Protein AF-0000000067513552 (afdb_homodimer)

Structure (mmCIF, N/CA/C/O backbone):
data_AF-0000000067513552-model_v1
#
loop_
_entity.id
_entity.type
_entity.pdbx_description
1 polymer 'Pyruvate kinase'
#
loop_
_atom_site.group_PDB
_atom_site.id
_atom_site.type_symbol
_atom_site.label_atom_id
_atom_site.label_alt_id
_atom_site.label_comp_id
_atom_site.label_asym_id
_atom_site.label_entity_id
_atom_site.label_seq_id
_atom_site.pdbx_PDB_ins_code
_atom_site.Cartn_x
_atom_site.Cartn_y
_atom_site.Cartn_z
_atom_site.occupancy
_atom_site.B_iso_or_equiv
_atom_site.auth_seq_id
_atom_site.auth_comp_id
_atom_site.auth_asym_id
_atom_site.auth_atom_id
_atom_site.pdbx_PDB_model_num
ATOM 1 N N . MET A 1 1 ? 25.859 15.359 -2.607 1 41.81 1 MET A N 1
ATOM 2 C CA . MET A 1 1 ? 24.797 15.914 -1.785 1 41.81 1 MET A CA 1
ATOM 3 C C . MET A 1 1 ? 23.922 14.805 -1.198 1 41.81 1 MET A C 1
ATOM 5 O O . MET A 1 1 ? 23.672 13.789 -1.857 1 41.81 1 MET A O 1
ATOM 9 N N . PRO A 1 2 ? 23.938 14.781 0.094 1 50.97 2 PRO A N 1
ATOM 10 C CA . PRO A 1 2 ? 23.062 13.719 0.609 1 50.97 2 PRO A CA 1
ATOM 11 C C . PRO A 1 2 ? 21.734 13.625 -0.146 1 50.97 2 PRO A C 1
ATOM 13 O O . PRO A 1 2 ? 21.25 14.625 -0.676 1 50.97 2 PRO A O 1
ATOM 16 N N . PRO A 1 3 ? 21.391 12.477 -0.476 1 59.34 3 PRO A N 1
ATOM 17 C CA . PRO A 1 3 ? 20.141 12.328 -1.223 1 59.34 3 PRO A CA 1
ATOM 18 C C . PRO A 1 3 ? 18.984 13.117 -0.611 1 59.34 3 PRO A C 1
ATOM 20 O O . PRO A 1 3 ? 18.781 13.078 0.604 1 59.34 3 PRO A O 1
ATOM 23 N N . PHE A 1 4 ? 18.578 14.141 -1.382 1 80.75 4 PHE A N 1
ATOM 24 C CA . PHE A 1 4 ? 17.516 15.055 -0.963 1 80.75 4 PHE A CA 1
ATOM 25 C C . PHE A 1 4 ? 16.172 14.336 -0.87 1 80.75 4 PHE A C 1
ATOM 27 O O . PHE A 1 4 ? 15.789 13.617 -1.791 1 80.75 4 PHE A O 1
ATOM 34 N N . LYS A 1 5 ? 15.664 14.32 0.3 1 90.25 5 LYS A N 1
ATOM 35 C CA . LYS A 1 5 ? 14.344 13.758 0.576 1 90.25 5 LYS A CA 1
ATOM 36 C C . LYS A 1 5 ? 13.242 14.773 0.273 1 90.25 5 LYS A C 1
ATOM 38 O O . LYS A 1 5 ? 13.133 15.805 0.94 1 90.25 5 LYS A O 1
ATOM 43 N N . ARG A 1 6 ? 12.414 14.5 -0.694 1 96.31 6 ARG A N 1
ATOM 44 C CA . ARG A 1 6 ? 11.344 15.398 -1.112 1 96.31 6 ARG A CA 1
ATOM 45 C C . ARG A 1 6 ? 10.125 15.266 -0.205 1 96.31 6 ARG A C 1
ATOM 47 O O . ARG A 1 6 ? 9.539 16.266 0.209 1 96.31 6 ARG A O 1
ATOM 54 N N . THR A 1 7 ? 9.742 14 0.07 1 98.38 7 THR A N 1
ATOM 55 C CA . THR A 1 7 ? 8.594 13.727 0.918 1 98.38 7 THR A CA 1
ATOM 56 C C . THR A 1 7 ? 8.883 14.094 2.369 1 98.38 7 THR A C 1
ATOM 58 O O . THR A 1 7 ? 9.945 13.766 2.898 1 98.38 7 THR A O 1
ATOM 61 N N . LYS A 1 8 ? 7.98 14.805 2.961 1 98.69 8 LYS A N 1
ATOM 62 C CA . LYS A 1 8 ? 8.156 15.242 4.344 1 98.69 8 LYS A CA 1
ATOM 63 C C . LYS A 1 8 ? 7.637 14.195 5.32 1 98.69 8 LYS A C 1
ATOM 65 O O . LYS A 1 8 ? 6.844 13.328 4.945 1 98.69 8 LYS A O 1
ATOM 70 N N . ILE A 1 9 ? 8.188 14.227 6.559 1 98.81 9 ILE A N 1
ATOM 71 C CA . ILE A 1 9 ? 7.77 13.297 7.598 1 98.81 9 ILE A CA 1
ATOM 72 C C . ILE A 1 9 ? 7.219 14.07 8.797 1 98.81 9 ILE A C 1
ATOM 74 O O . ILE A 1 9 ? 7.887 14.969 9.32 1 98.81 9 ILE A O 1
ATOM 78 N N . VAL A 1 10 ? 5.988 13.75 9.141 1 98.88 10 VAL A N 1
ATOM 79 C CA . VAL A 1 10 ? 5.359 14.312 10.328 1 98.88 10 VAL A CA 1
ATOM 80 C C . VAL A 1 10 ? 5.461 13.32 11.484 1 98.88 10 VAL A C 1
ATOM 82 O O . VAL A 1 10 ? 5.023 12.172 11.359 1 98.88 10 VAL A O 1
ATOM 85 N N . ALA A 1 11 ? 6.035 13.727 12.57 1 98.75 11 ALA A N 1
ATOM 86 C CA . ALA A 1 11 ? 6.148 12.898 13.766 1 98.75 11 ALA A CA 1
ATOM 87 C C . ALA A 1 11 ? 5.297 13.461 14.906 1 98.75 11 ALA A C 1
ATOM 89 O O . ALA A 1 11 ? 5.336 14.664 15.18 1 98.75 11 ALA A O 1
ATOM 90 N N . THR A 1 12 ? 4.555 12.625 15.531 1 98.69 12 THR A N 1
ATOM 91 C CA . THR A 1 12 ? 3.711 13.055 16.641 1 98.69 12 THR A CA 1
ATOM 92 C C . THR A 1 12 ? 4.465 12.961 17.969 1 98.69 12 THR A C 1
ATOM 94 O O . THR A 1 12 ? 5.086 11.93 18.266 1 98.69 12 THR A O 1
ATOM 97 N N . LEU A 1 13 ? 4.414 14.016 18.688 1 98.62 13 LEU A N 1
ATOM 98 C CA . LEU A 1 13 ? 5.07 14.023 20 1 98.62 13 LEU A CA 1
ATOM 99 C C . LEU A 1 13 ? 4.125 13.523 21.078 1 98.62 13 LEU A C 1
ATOM 101 O O . LEU A 1 13 ? 2.922 13.781 21.031 1 98.62 13 LEU A O 1
ATOM 105 N N . GLY A 1 14 ? 4.676 12.836 21.984 1 97.62 14 GLY A N 1
ATOM 106 C CA . GLY A 1 14 ? 3.955 12.266 23.125 1 97.62 14 GLY A CA 1
ATOM 107 C C . GLY A 1 14 ? 4.871 11.711 24.188 1 97.62 14 GLY A C 1
ATOM 108 O O . GLY A 1 14 ? 6.02 12.141 24.328 1 97.62 14 GLY A O 1
ATOM 109 N N . PRO A 1 15 ? 4.359 10.82 24.969 1 96.56 15 PRO A N 1
ATOM 110 C CA . PRO A 1 15 ? 5.125 10.312 26.109 1 96.56 15 PRO A CA 1
ATOM 111 C C . PRO A 1 15 ? 6.453 9.688 25.688 1 96.56 15 PRO A C 1
ATOM 113 O O . PRO A 1 15 ? 7.457 9.836 26.391 1 96.56 15 PRO A O 1
ATOM 116 N N . ALA A 1 16 ? 6.523 9.039 24.594 1 96.75 16 ALA A N 1
ATOM 117 C CA . ALA A 1 16 ? 7.727 8.344 24.141 1 96.75 16 ALA A CA 1
ATOM 118 C C . ALA A 1 16 ? 8.773 9.336 23.625 1 96.75 16 ALA A C 1
ATOM 120 O O . ALA A 1 16 ? 9.945 8.992 23.484 1 96.75 16 ALA A O 1
ATOM 121 N N . THR A 1 17 ? 8.352 10.57 23.375 1 97.94 17 THR A N 1
ATOM 122 C CA . THR A 1 17 ? 9.242 11.555 22.766 1 97.94 17 THR A CA 1
ATOM 123 C C . THR A 1 17 ? 9.273 12.844 23.578 1 97.94 17 THR A C 1
ATOM 125 O O . THR A 1 17 ? 9.516 13.922 23.031 1 97.94 17 THR A O 1
ATOM 128 N N . ASP A 1 18 ? 8.961 12.695 24.859 1 96.56 18 ASP A N 1
ATOM 129 C CA . ASP A 1 18 ? 8.898 13.852 25.75 1 96.56 18 ASP A CA 1
ATOM 130 C C . ASP A 1 18 ? 10.281 14.211 26.281 1 96.56 18 ASP A C 1
ATOM 132 O O . ASP A 1 18 ? 10.5 14.211 27.5 1 96.56 18 ASP A O 1
ATOM 136 N N . ASP A 1 19 ? 11.18 14.508 25.359 1 97.5 19 ASP A N 1
ATOM 137 C CA . ASP A 1 19 ? 12.578 14.812 25.625 1 97.5 19 ASP A CA 1
ATOM 138 C C . ASP A 1 19 ? 13.227 15.523 24.453 1 97.5 19 ASP A C 1
ATOM 140 O O . ASP A 1 19 ? 13.086 15.094 23.297 1 97.5 19 ASP A O 1
ATOM 144 N N . LYS A 1 20 ? 13.953 16.656 24.797 1 98.44 20 LYS A N 1
ATOM 145 C CA . LYS A 1 20 ? 14.555 17.469 23.734 1 98.44 20 LYS A CA 1
ATOM 146 C C . LYS A 1 20 ? 15.516 16.641 22.891 1 98.44 20 LYS A C 1
ATOM 148 O O . LYS A 1 20 ? 15.547 16.766 21.672 1 98.44 20 LYS A O 1
ATOM 153 N N . GLU A 1 21 ? 16.266 15.758 23.547 1 98.44 21 GLU A N 1
ATOM 154 C CA . GLU A 1 21 ? 17.266 14.953 22.828 1 98.44 21 GLU A CA 1
ATOM 155 C C . GLU A 1 21 ? 16.594 13.961 21.891 1 98.44 21 GLU A C 1
ATOM 157 O O . GLU A 1 21 ? 17.125 13.648 20.828 1 98.44 21 GLU A O 1
ATOM 162 N N . VAL A 1 22 ? 15.492 13.461 22.312 1 98.62 22 VAL A N 1
ATOM 163 C CA . VAL A 1 22 ? 14.758 12.555 21.438 1 98.62 22 VAL A CA 1
ATOM 164 C C . VAL A 1 22 ? 14.203 13.32 20.234 1 98.62 22 VAL A C 1
ATOM 166 O O . VAL A 1 22 ? 14.227 12.828 19.109 1 98.62 22 VAL A O 1
ATOM 169 N N . ILE A 1 23 ? 13.695 14.492 20.484 1 98.81 23 ILE A N 1
ATOM 170 C CA . ILE A 1 23 ? 13.195 15.328 19.406 1 98.81 23 ILE A CA 1
ATOM 171 C C . ILE A 1 23 ? 14.32 15.625 18.422 1 98.81 23 ILE A C 1
ATOM 173 O O . ILE A 1 23 ? 14.117 15.578 17.203 1 98.81 23 ILE A O 1
ATOM 177 N N . ARG A 1 24 ? 15.523 15.914 18.984 1 98.69 24 ARG A N 1
ATOM 178 C CA . ARG A 1 24 ? 16.688 16.109 18.141 1 98.69 24 ARG A CA 1
ATOM 179 C C . ARG A 1 24 ? 16.969 14.875 17.281 1 98.69 24 ARG A C 1
ATOM 181 O O . ARG A 1 24 ? 17.219 14.977 16.078 1 98.69 24 ARG A O 1
ATOM 188 N N . ALA A 1 25 ? 16.875 13.734 17.906 1 98.75 25 ALA A N 1
ATOM 189 C CA . ALA A 1 25 ? 17.109 12.477 17.219 1 98.75 25 ALA A CA 1
ATOM 190 C C . ALA A 1 25 ? 16.078 12.25 16.109 1 98.75 25 ALA A C 1
ATOM 192 O O . ALA A 1 25 ? 16.406 11.734 15.047 1 98.75 25 ALA A O 1
ATOM 193 N N . LEU A 1 26 ? 14.82 12.57 16.391 1 98.81 26 LEU A N 1
ATOM 194 C CA . LEU A 1 26 ? 13.766 12.461 15.391 1 98.81 26 LEU A CA 1
ATOM 195 C C . LEU A 1 26 ? 14.062 13.344 14.188 1 98.81 26 LEU A C 1
ATOM 197 O O . LEU A 1 26 ? 13.93 12.906 13.047 1 98.81 26 LEU A O 1
ATOM 201 N N . ALA A 1 27 ? 14.461 14.578 14.477 1 98.56 27 ALA A N 1
ATOM 202 C CA . ALA A 1 27 ? 14.805 15.523 13.414 1 98.56 27 ALA A CA 1
ATOM 203 C C . ALA A 1 27 ? 15.961 15 12.57 1 98.56 27 ALA A C 1
ATOM 205 O O . ALA A 1 27 ? 15.914 15.055 11.336 1 98.56 27 ALA A O 1
ATOM 206 N N . GLU A 1 28 ? 16.922 14.453 13.219 1 98.06 28 GLU A N 1
ATOM 207 C CA . GLU A 1 28 ? 18.109 13.93 12.531 1 98.06 28 GLU A CA 1
ATOM 208 C C . GLU A 1 28 ? 17.75 12.688 11.703 1 98.06 28 GLU A C 1
ATOM 210 O O . GLU A 1 28 ? 18.359 12.445 10.656 1 98.06 28 GLU A O 1
ATOM 215 N N . ALA A 1 29 ? 16.781 11.977 12.188 1 98 29 ALA A N 1
ATOM 216 C CA . ALA A 1 29 ? 16.344 10.773 11.484 1 98 29 ALA A CA 1
ATOM 217 C C . ALA A 1 29 ? 15.555 11.117 10.234 1 98 29 ALA A C 1
ATOM 219 O O . ALA A 1 29 ? 15.414 10.289 9.328 1 98 29 ALA A O 1
ATOM 220 N N . GLY A 1 30 ? 14.945 12.336 10.242 1 97.56 30 GLY A N 1
ATOM 221 C CA . GLY A 1 30 ? 14.312 12.75 8.992 1 97.56 30 GLY A CA 1
ATOM 222 C C . GLY A 1 30 ? 13 13.484 9.203 1 97.56 30 GLY A C 1
ATOM 223 O O . GLY A 1 30 ? 12.352 13.898 8.242 1 97.56 30 GLY A O 1
ATOM 224 N N . ALA A 1 31 ? 12.555 13.727 10.469 1 98.62 31 ALA A N 1
ATOM 225 C CA . ALA A 1 31 ? 11.305 14.422 10.734 1 98.62 31 ALA A CA 1
ATOM 226 C C . ALA A 1 31 ? 11.383 15.883 10.305 1 98.62 31 ALA A C 1
ATOM 228 O O . ALA A 1 31 ? 12.406 16.547 10.516 1 98.62 31 ALA A O 1
ATOM 229 N N . ASP A 1 32 ? 10.328 16.359 9.695 1 98.44 32 ASP A N 1
ATOM 230 C CA . ASP A 1 32 ? 10.281 17.734 9.211 1 98.44 32 ASP A CA 1
ATOM 231 C C . ASP A 1 32 ? 9.258 18.562 9.984 1 98.44 32 ASP A C 1
ATOM 233 O O . ASP A 1 32 ? 9.383 19.781 10.086 1 98.44 32 ASP A O 1
ATOM 237 N N . VAL A 1 33 ? 8.227 17.875 10.391 1 98.88 33 VAL A N 1
ATOM 238 C CA . VAL A 1 33 ? 7.109 18.5 11.078 1 98.88 33 VAL A CA 1
ATOM 239 C C . VAL A 1 33 ? 6.793 17.734 12.359 1 98.88 33 VAL A C 1
ATOM 241 O O . VAL A 1 33 ? 6.793 16.5 12.367 1 98.88 33 VAL A O 1
ATOM 244 N N . PHE A 1 34 ? 6.578 18.453 13.414 1 98.94 34 PHE A N 1
ATOM 245 C CA . PHE A 1 34 ? 6.219 17.844 14.688 1 98.94 34 PHE A CA 1
ATOM 246 C C . PHE A 1 34 ? 4.77 18.141 15.047 1 98.94 34 PHE A C 1
ATOM 248 O O . PHE A 1 34 ? 4.387 19.297 15.18 1 98.94 34 PHE A O 1
ATOM 255 N N . ARG A 1 35 ? 4.02 17.047 15.172 1 98.88 35 ARG A N 1
ATOM 256 C CA . ARG A 1 35 ? 2.594 17.141 15.477 1 98.88 35 ARG A CA 1
ATOM 257 C C . ARG A 1 35 ? 2.352 17.078 16.984 1 98.88 35 ARG A C 1
ATOM 259 O O . ARG A 1 35 ? 2.908 16.219 17.672 1 98.88 35 ARG A O 1
ATOM 266 N N . LEU A 1 36 ? 1.583 18.016 17.453 1 98.62 36 LEU A N 1
ATOM 267 C CA . LEU A 1 36 ? 1.071 18 18.812 1 98.62 36 LEU A CA 1
ATOM 268 C C . LEU A 1 36 ? -0.404 17.609 18.844 1 98.62 36 LEU A C 1
ATOM 270 O O . LEU A 1 36 ? -1.251 18.344 18.312 1 98.62 36 LEU A O 1
ATOM 274 N N . ASN A 1 37 ? -0.683 16.484 19.438 1 97.06 37 ASN A N 1
ATOM 275 C CA . ASN A 1 37 ? -2.061 16.016 19.562 1 97.06 37 ASN A CA 1
ATOM 276 C C . ASN A 1 37 ? -2.744 16.625 20.781 1 97.06 37 ASN A C 1
ATOM 278 O O . ASN A 1 37 ? -2.512 16.172 21.906 1 97.06 37 ASN A O 1
ATOM 282 N N . PHE A 1 38 ? -3.654 17.484 20.562 1 97.44 38 PHE A N 1
ATOM 283 C CA . PHE A 1 38 ? -4.258 18.234 21.656 1 97.44 38 PHE A CA 1
ATOM 284 C C . PHE A 1 38 ? -5.398 17.438 22.281 1 97.44 38 PHE A C 1
ATOM 286 O O . PHE A 1 38 ? -6.004 17.891 23.266 1 97.44 38 PHE A O 1
ATOM 293 N N . SER A 1 39 ? -5.711 16.281 21.703 1 91.62 39 SER A N 1
ATOM 294 C CA . SER A 1 39 ? -6.602 15.367 22.422 1 91.62 39 SER A CA 1
ATOM 295 C C . SER A 1 39 ? -5.988 14.922 23.734 1 91.62 39 SER A C 1
ATOM 297 O O . SER A 1 39 ? -6.707 14.516 24.656 1 91.62 39 SER A O 1
ATOM 299 N N . HIS A 1 40 ? -4.719 15.023 23.734 1 88.56 40 HIS A N 1
ATOM 300 C CA . HIS A 1 40 ? -3.957 14.562 24.891 1 88.56 40 HIS A CA 1
ATOM 301 C C . HIS A 1 40 ? -2.988 15.633 25.375 1 88.56 40 HIS A C 1
ATOM 303 O O . HIS A 1 40 ? -2.652 16.562 24.641 1 88.56 40 HIS A O 1
ATOM 309 N N . GLY A 1 41 ? -2.615 15.531 26.641 1 88.44 41 GLY A N 1
ATOM 310 C CA . GLY A 1 41 ? -1.578 16.391 27.188 1 88.44 41 GLY A CA 1
ATOM 311 C C . GLY A 1 41 ? -2.123 17.672 27.797 1 88.44 41 GLY A C 1
ATOM 312 O O . GLY A 1 41 ? -3.182 18.156 27.391 1 88.44 41 GLY A O 1
ATOM 313 N N . ALA A 1 42 ? -1.371 18.25 28.641 1 93.69 42 ALA A N 1
ATOM 314 C CA . ALA A 1 42 ? -1.687 19.516 29.281 1 93.69 42 ALA A CA 1
ATOM 315 C C . ALA A 1 42 ? -1.049 20.688 28.531 1 93.69 42 ALA A C 1
ATOM 317 O O . ALA A 1 42 ? -0.086 20.5 27.781 1 93.69 42 ALA A O 1
ATOM 318 N N . PRO A 1 43 ? -1.63 21.859 28.703 1 96.56 43 PRO A N 1
ATOM 319 C CA . PRO A 1 43 ? -1.058 23.047 28.047 1 96.56 43 PRO A CA 1
ATOM 320 C C . PRO A 1 43 ? 0.44 23.188 28.312 1 96.56 43 PRO A C 1
ATOM 322 O O . PRO A 1 43 ? 1.194 23.547 27.391 1 96.56 43 PRO A O 1
ATOM 325 N N . GLU A 1 44 ? 0.873 22.891 29.469 1 96.88 44 GLU A N 1
ATOM 326 C CA . GLU A 1 44 ? 2.281 23.031 29.828 1 96.88 44 GLU A CA 1
ATOM 327 C C . GLU A 1 44 ? 3.154 22.062 29.047 1 96.88 44 GLU A C 1
ATOM 329 O O . GLU A 1 44 ? 4.285 22.391 28.688 1 96.88 44 GLU A O 1
ATOM 334 N N . ASP A 1 45 ? 2.656 20.906 28.812 1 96.75 45 ASP A N 1
ATOM 335 C CA . ASP A 1 45 ? 3.377 19.938 28 1 96.75 45 ASP A CA 1
ATOM 336 C C . ASP A 1 45 ? 3.578 20.453 26.578 1 96.75 45 ASP A C 1
ATOM 338 O O . ASP A 1 45 ? 4.664 20.312 26 1 96.75 45 ASP A O 1
ATOM 342 N N . HIS A 1 46 ? 2.523 21 26.062 1 98.12 46 HIS A N 1
ATOM 343 C CA . HIS A 1 46 ? 2.592 21.531 24.703 1 98.12 46 HIS A CA 1
ATOM 344 C C . HIS A 1 46 ? 3.578 22.703 24.609 1 98.12 46 HIS A C 1
ATOM 346 O O . HIS A 1 46 ? 4.332 22.797 23.641 1 98.12 46 HIS A O 1
ATOM 352 N N . ARG A 1 47 ? 3.568 23.594 25.656 1 98.25 47 ARG A N 1
ATOM 353 C CA . ARG A 1 47 ? 4.504 24.719 25.703 1 98.25 47 ARG A CA 1
ATOM 354 C C . ARG A 1 47 ? 5.945 24.219 25.688 1 98.25 47 ARG A C 1
ATOM 356 O O . ARG A 1 47 ? 6.773 24.719 24.922 1 98.25 47 ARG A O 1
ATOM 363 N N . ARG A 1 48 ? 6.172 23.234 26.484 1 98.19 48 ARG A N 1
ATOM 364 C CA . ARG A 1 48 ? 7.52 22.672 26.594 1 98.19 48 ARG A CA 1
ATOM 365 C C . ARG A 1 48 ? 7.949 22.047 25.266 1 98.19 48 ARG A C 1
ATOM 367 O O . ARG A 1 48 ? 9.07 22.266 24.812 1 98.19 48 ARG A O 1
ATOM 374 N N . ARG A 1 49 ? 7.125 21.312 24.688 1 98.44 49 ARG A N 1
ATOM 375 C CA . ARG A 1 49 ? 7.441 20.594 23.453 1 98.44 49 ARG A CA 1
ATOM 376 C C . ARG A 1 49 ? 7.715 21.562 22.312 1 98.44 49 ARG A C 1
ATOM 378 O O . ARG A 1 49 ? 8.664 21.375 21.547 1 98.44 49 ARG A O 1
ATOM 385 N N . VAL A 1 50 ? 6.891 22.594 22.203 1 98.69 50 VAL A N 1
ATOM 386 C CA . VAL A 1 50 ? 7.113 23.594 21.156 1 98.69 50 VAL A CA 1
ATOM 387 C C . VAL A 1 50 ? 8.461 24.266 21.375 1 98.69 50 VAL A C 1
ATOM 389 O O . VAL A 1 50 ? 9.219 24.484 20.422 1 98.69 50 VAL A O 1
ATOM 392 N N . GLY A 1 51 ? 8.719 24.609 22.625 1 98.69 51 GLY A N 1
ATOM 393 C CA . GLY A 1 51 ? 10.008 25.188 22.953 1 98.69 51 GLY A CA 1
ATOM 394 C C . GLY A 1 51 ? 11.18 24.328 22.531 1 98.69 51 GLY A C 1
ATOM 395 O O . GLY A 1 51 ? 12.133 24.812 21.938 1 98.69 51 GLY A O 1
ATOM 396 N N . TRP A 1 52 ? 11.086 23.031 22.844 1 98.81 52 TRP A N 1
ATOM 397 C CA . TRP A 1 52 ? 12.148 22.094 22.484 1 98.81 52 TRP A CA 1
ATOM 398 C C . TRP A 1 52 ? 12.32 22.031 20.969 1 98.81 52 TRP A C 1
ATOM 400 O O . TRP A 1 52 ? 13.445 21.984 20.469 1 98.81 52 TRP A O 1
ATOM 410 N N . VAL A 1 53 ? 11.25 22 20.219 1 98.81 53 VAL A N 1
ATOM 411 C CA . VAL A 1 53 ? 11.312 21.922 18.766 1 98.81 53 VAL A CA 1
ATOM 412 C C . VAL A 1 53 ? 12.039 23.141 18.203 1 98.81 53 VAL A C 1
ATOM 414 O O . VAL A 1 53 ? 12.906 23.016 17.344 1 98.81 53 VAL A O 1
ATOM 417 N N . ARG A 1 54 ? 11.664 24.312 18.734 1 98.62 54 ARG A N 1
ATOM 418 C CA . ARG A 1 54 ? 12.289 25.547 18.281 1 98.62 54 ARG A CA 1
ATOM 419 C C . ARG A 1 54 ? 13.781 25.562 18.609 1 98.62 54 ARG A C 1
ATOM 421 O O . ARG A 1 54 ? 14.594 25.969 17.781 1 98.62 54 ARG A O 1
ATOM 428 N N . GLU A 1 55 ? 14.117 25.094 19.75 1 98.62 55 GLU A N 1
ATOM 429 C CA . GLU A 1 55 ? 15.516 25.031 20.141 1 98.62 55 GLU A CA 1
ATOM 430 C C . GLU A 1 55 ? 16.297 24.078 19.234 1 98.62 55 GLU A C 1
ATOM 432 O O . GLU A 1 55 ? 17.406 24.422 18.797 1 98.62 55 GLU A O 1
ATOM 437 N N . VAL A 1 56 ? 15.773 22.922 19.031 1 98.56 56 VAL A N 1
ATOM 438 C CA . VAL A 1 56 ? 16.422 21.922 18.188 1 98.56 56 VAL A CA 1
ATOM 439 C C . VAL A 1 56 ? 16.578 22.469 16.766 1 98.56 56 VAL A C 1
ATOM 441 O O . VAL A 1 56 ? 17.625 22.266 16.141 1 98.56 56 VAL A O 1
ATOM 444 N N . ALA A 1 57 ? 15.547 23.125 16.266 1 98 57 ALA A N 1
ATOM 445 C CA . ALA A 1 57 ? 15.617 23.734 14.938 1 98 57 ALA A CA 1
ATOM 446 C C . ALA A 1 57 ? 16.797 24.688 14.836 1 98 57 ALA A C 1
ATOM 448 O O . ALA A 1 57 ? 17.547 24.656 13.867 1 98 57 ALA A O 1
ATOM 449 N N . GLU A 1 58 ? 16.922 25.5 15.797 1 97.12 58 GLU A N 1
ATOM 450 C CA . GLU A 1 58 ? 18.016 26.484 15.844 1 97.12 58 GLU A CA 1
ATOM 451 C C . GLU A 1 58 ? 19.375 25.781 15.922 1 97.12 58 GLU A C 1
ATOM 453 O O . GLU A 1 58 ? 20.297 26.141 15.188 1 97.12 58 GLU A O 1
ATOM 458 N N . GLU A 1 59 ? 19.453 24.828 16.75 1 97.62 59 GLU A N 1
ATOM 459 C CA . GLU A 1 59 ? 20.703 24.125 16.969 1 97.62 59 GLU A CA 1
ATOM 460 C C . GLU A 1 59 ? 21.156 23.375 15.727 1 97.62 59 GLU A C 1
ATOM 462 O O . GLU A 1 59 ? 22.344 23.328 15.414 1 97.62 59 GLU A O 1
ATOM 467 N N . LEU A 1 60 ? 20.234 22.812 15.047 1 96.12 60 LEU A N 1
ATOM 468 C CA . LEU A 1 60 ? 20.547 22 13.875 1 96.12 60 LEU A CA 1
ATOM 469 C C . LEU A 1 60 ? 20.641 22.859 12.617 1 96.12 60 LEU A C 1
ATOM 471 O 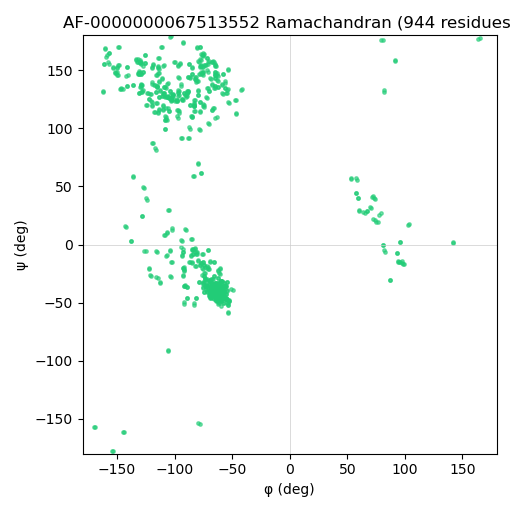O . LEU A 1 60 ? 21.141 22.422 11.586 1 96.12 60 LEU A O 1
ATOM 475 N N . GLY A 1 61 ? 20.141 24.094 12.68 1 93.44 61 GLY A N 1
ATOM 476 C CA . GLY A 1 61 ? 20.062 24.938 11.492 1 93.44 61 GLY A CA 1
ATOM 477 C C . GLY A 1 61 ? 19.078 24.406 10.461 1 93.44 61 GLY A C 1
ATOM 478 O O . GLY A 1 61 ? 19.312 24.516 9.258 1 93.44 61 GLY A O 1
ATOM 479 N N . ARG A 1 62 ? 18.078 23.719 10.914 1 93.75 62 ARG A N 1
ATOM 480 C CA . ARG A 1 62 ? 17.047 23.156 10.055 1 93.75 62 ARG A CA 1
ATOM 481 C C . ARG A 1 62 ? 15.695 23.781 10.344 1 93.75 62 ARG A C 1
ATOM 483 O O . ARG A 1 62 ? 15.422 24.188 11.477 1 93.75 62 ARG A O 1
ATOM 490 N N . THR A 1 63 ? 14.938 23.906 9.305 1 97.19 63 THR A N 1
ATOM 491 C CA . THR A 1 63 ? 13.578 24.391 9.508 1 97.19 63 THR A CA 1
ATOM 492 C C . THR A 1 63 ? 12.656 23.25 9.914 1 97.19 63 THR A C 1
ATOM 494 O O . THR A 1 63 ? 12.516 22.266 9.18 1 97.19 63 THR A O 1
ATOM 497 N N . LEU A 1 64 ? 12.047 23.344 11.094 1 98.44 64 LEU A N 1
ATOM 498 C CA . LEU A 1 64 ? 11.086 22.375 11.617 1 98.44 64 LEU A CA 1
ATOM 499 C C . LEU A 1 64 ? 9.75 23.047 11.906 1 98.44 64 LEU A C 1
ATOM 501 O O . LEU A 1 64 ? 9.703 24.094 12.539 1 98.44 64 LEU A O 1
ATOM 505 N N . ALA A 1 65 ? 8.68 22.453 11.398 1 98.81 65 ALA A N 1
ATOM 506 C CA . ALA A 1 65 ? 7.355 23.031 11.609 1 98.81 65 ALA A CA 1
ATOM 507 C C . ALA A 1 65 ? 6.648 22.359 12.781 1 98.81 65 ALA A C 1
ATOM 509 O O . ALA A 1 65 ? 6.988 21.234 13.156 1 98.81 65 ALA A O 1
ATOM 510 N N . VAL A 1 66 ? 5.754 23.094 13.391 1 98.88 66 VAL A N 1
ATOM 511 C CA . VAL A 1 66 ? 4.891 22.578 14.453 1 98.88 66 VAL A CA 1
ATOM 512 C C . VAL A 1 66 ? 3.441 22.562 13.977 1 98.88 66 VAL A C 1
ATOM 514 O O . VAL A 1 66 ? 2.934 23.578 13.469 1 98.88 66 VAL A O 1
ATOM 517 N N . LEU A 1 67 ? 2.812 21.391 14.109 1 98.94 67 LEU A N 1
ATOM 518 C CA . LEU A 1 67 ? 1.427 21.188 13.703 1 98.94 67 LEU A CA 1
ATOM 519 C C . LEU A 1 67 ? 0.546 20.891 14.906 1 98.94 67 LEU A C 1
ATOM 521 O O . LEU A 1 67 ? 0.762 19.906 15.609 1 98.94 67 LEU A O 1
ATOM 525 N N . GLN A 1 68 ? -0.371 21.812 15.203 1 98.88 68 GLN A N 1
ATOM 526 C CA . GLN A 1 68 ? -1.381 21.578 16.234 1 98.88 68 GLN A CA 1
ATOM 527 C C . GLN A 1 68 ? -2.557 20.781 15.68 1 98.88 68 GLN A C 1
ATOM 529 O O . GLN A 1 68 ? -3.18 21.188 14.695 1 98.88 68 GLN A O 1
ATOM 534 N N . ASP A 1 69 ? -2.846 19.688 16.297 1 98.5 69 ASP A N 1
ATOM 535 C CA . ASP A 1 69 ? -3.969 18.828 15.914 1 98.5 69 ASP A CA 1
ATOM 536 C C . ASP A 1 69 ? -5.102 18.922 16.938 1 98.5 69 ASP A C 1
ATOM 538 O O . ASP A 1 69 ? -4.992 18.375 18.031 1 98.5 69 ASP A O 1
ATOM 542 N N . LEU A 1 70 ? -6.195 19.547 16.531 1 98.12 70 LEU A N 1
ATOM 543 C CA . LEU A 1 70 ? -7.324 19.734 17.422 1 98.12 70 LEU A CA 1
ATOM 544 C C . LEU A 1 70 ? -8.117 18.453 17.594 1 98.12 70 LEU A C 1
ATOM 546 O O . LEU A 1 70 ? -8.18 17.625 16.688 1 98.12 70 LEU A O 1
ATOM 550 N N . GLN A 1 71 ? -8.664 18.281 18.719 1 95.19 71 GLN A N 1
ATOM 551 C CA . GLN A 1 71 ? -9.43 17.094 19.047 1 95.19 71 GLN A CA 1
ATOM 552 C C . GLN A 1 71 ? -10.695 17.016 18.188 1 95.19 71 GLN A C 1
ATOM 554 O O . GLN A 1 71 ? -11.008 15.961 17.625 1 95.19 71 GLN A O 1
ATOM 559 N N . GLY A 1 72 ? -11.43 18.125 18.078 1 93.81 72 GLY A N 1
ATOM 560 C CA . GLY A 1 72 ? -12.695 18.156 17.359 1 93.81 72 GLY A CA 1
ATOM 561 C C . GLY A 1 72 ? -13.859 17.625 18.188 1 93.81 72 GLY A C 1
ATOM 562 O O . GLY A 1 72 ? -13.68 17.234 19.344 1 93.81 72 GLY A O 1
ATOM 563 N N . PRO A 1 73 ? -15.039 17.703 17.641 1 89.88 73 PRO A N 1
ATOM 564 C CA . PRO A 1 73 ? -16.25 17.266 18.344 1 89.88 73 PRO A CA 1
ATOM 565 C C . PRO A 1 73 ? -16.438 15.75 18.312 1 89.88 73 PRO A C 1
ATOM 567 O O . PRO A 1 73 ? -17.359 15.25 17.656 1 89.88 73 PRO A O 1
ATOM 570 N N . LYS A 1 74 ? -15.664 15 18.969 1 88.12 74 LYS A N 1
ATOM 571 C CA . LYS A 1 74 ? -15.773 13.547 19 1 88.12 74 LYS A CA 1
ATOM 572 C C . LYS A 1 74 ? -16.875 13.094 19.969 1 88.12 74 LYS A C 1
ATOM 574 O O . LYS A 1 74 ? -16.969 13.586 21.094 1 88.12 74 LYS A O 1
ATOM 579 N N . ILE A 1 75 ? -17.75 12.242 19.469 1 92.06 75 ILE A N 1
ATOM 580 C CA . ILE A 1 75 ? -18.812 11.688 20.297 1 92.06 75 ILE A CA 1
ATOM 581 C C . ILE A 1 75 ? -18.312 10.406 20.969 1 92.06 75 ILE A C 1
ATOM 583 O O . ILE A 1 75 ? -17.719 9.547 20.312 1 92.06 75 ILE A O 1
ATOM 587 N N . ARG A 1 76 ? -18.531 10.289 22.25 1 94.88 76 ARG A N 1
ATOM 588 C CA . ARG A 1 76 ? -18.047 9.148 23.016 1 94.88 76 ARG A CA 1
ATOM 589 C C . ARG A 1 76 ? -19.156 8.586 23.906 1 94.88 76 ARG A C 1
ATOM 591 O O . ARG A 1 76 ? -20.125 9.281 24.219 1 94.88 76 ARG A O 1
ATOM 598 N N . VAL A 1 77 ? -19 7.363 24.25 1 96.25 77 VAL A N 1
ATOM 599 C CA . VAL A 1 77 ? -19.844 6.809 25.312 1 96.25 77 VAL A CA 1
ATOM 600 C C . VAL A 1 77 ? -19.328 7.266 26.672 1 96.25 77 VAL A C 1
ATOM 602 O O . VAL A 1 77 ? -18.156 7.652 26.797 1 96.25 77 VAL A O 1
ATOM 605 N N . GLY A 1 78 ? -20.219 7.18 27.609 1 95.88 78 GLY A N 1
ATOM 606 C CA . GLY A 1 78 ? -19.828 7.523 28.953 1 95.88 78 GLY A CA 1
ATOM 607 C C . GLY A 1 78 ? -19.062 6.418 29.656 1 95.88 78 GLY A C 1
ATOM 608 O O . GLY A 1 78 ? -18.375 5.629 29.016 1 95.88 78 GLY A O 1
ATOM 609 N N . ARG A 1 79 ? -19.141 6.418 30.953 1 96.56 79 ARG A N 1
ATOM 610 C CA . ARG A 1 79 ? -18.406 5.449 31.766 1 96.56 79 ARG A CA 1
ATOM 611 C C . ARG A 1 79 ? -19.328 4.316 32.219 1 96.56 79 ARG A C 1
ATOM 613 O O . ARG A 1 79 ? -20.547 4.5 32.344 1 96.56 79 ARG A O 1
ATOM 620 N N . PHE A 1 80 ? -18.75 3.299 32.5 1 97.38 80 PHE A N 1
ATOM 621 C CA . PHE A 1 80 ? -19.469 2.127 33 1 97.38 80 PHE A CA 1
ATOM 622 C C . PHE A 1 80 ? -19.172 1.894 34.469 1 97.38 80 PHE A C 1
ATOM 624 O O . PHE A 1 80 ? -18.078 2.186 34.938 1 97.38 80 PHE A O 1
ATOM 631 N N . ARG A 1 81 ? -20.062 1.278 35.125 1 96.06 81 ARG A N 1
ATOM 632 C CA . ARG A 1 81 ? -19.906 0.948 36.562 1 96.06 81 ARG A CA 1
ATOM 633 C C . ARG A 1 81 ? -18.703 0.032 36.781 1 96.06 81 ARG A C 1
ATOM 635 O O . ARG A 1 81 ? -17.938 0.222 37.719 1 96.06 81 ARG A O 1
ATOM 642 N N . GLU A 1 82 ? -18.516 -0.836 35.875 1 95.81 82 GLU A N 1
ATOM 643 C CA . GLU A 1 82 ? -17.422 -1.812 36 1 95.81 82 GLU A CA 1
ATOM 644 C C . GLU A 1 82 ? -16.281 -1.489 35.031 1 95.81 82 GLU A C 1
ATOM 646 O O . GLU A 1 82 ? -15.398 -2.322 34.812 1 95.81 82 GLU A O 1
ATOM 651 N N . GLY A 1 83 ? -16.344 -0.389 34.469 1 95.88 83 GLY A N 1
ATOM 652 C CA . GLY A 1 83 ? -15.258 0.053 33.594 1 95.88 83 GLY A CA 1
ATOM 653 C C . GLY A 1 83 ? -15.414 -0.417 32.156 1 95.88 83 GLY A C 1
ATOM 654 O O . GLY A 1 83 ? -14.844 0.176 31.234 1 95.88 83 GLY A O 1
ATOM 655 N N . GLN A 1 84 ? -16.016 -1.517 32.031 1 96.94 84 GLN A N 1
ATOM 656 C CA . GLN A 1 84 ? -16.281 -2.07 30.688 1 96.94 84 GLN A CA 1
ATOM 657 C C . GLN A 1 84 ? -17.453 -3.045 30.734 1 96.94 84 GLN A C 1
ATOM 659 O O . GLN A 1 84 ? -17.875 -3.465 31.812 1 96.94 84 GLN A O 1
ATOM 664 N N . VAL A 1 85 ? -17.969 -3.367 29.609 1 97 85 VAL A N 1
ATOM 665 C CA . VAL A 1 85 ? -19.031 -4.359 29.484 1 97 85 VAL A CA 1
ATOM 666 C C . VAL A 1 85 ? -18.797 -5.207 28.234 1 97 85 VAL A C 1
ATOM 668 O O . VAL A 1 85 ? -18.109 -4.785 27.312 1 97 85 VAL A O 1
ATOM 671 N N . LEU A 1 86 ? -19.281 -6.402 28.297 1 97.12 86 LEU A N 1
ATOM 672 C CA . LEU A 1 86 ? -19.312 -7.254 27.109 1 97.12 86 LEU A CA 1
ATOM 673 C C . LEU A 1 86 ? -20.672 -7.207 26.438 1 97.12 86 LEU A C 1
ATOM 675 O O . LEU A 1 86 ? -21.688 -7.57 27.047 1 97.12 86 LEU A O 1
ATOM 679 N N . LEU A 1 87 ? -20.688 -6.699 25.219 1 97.12 87 LEU A N 1
ATOM 680 C CA . LEU A 1 87 ? -21.906 -6.672 24.438 1 97.12 87 LEU A CA 1
ATOM 681 C C . LEU A 1 87 ? -22 -7.891 23.516 1 97.12 87 LEU A C 1
ATOM 683 O O . LEU A 1 87 ? -21.016 -8.273 22.891 1 97.12 87 LEU A O 1
ATOM 687 N N . ARG A 1 88 ? -23.156 -8.555 23.391 1 95.06 88 ARG A N 1
ATOM 688 C CA . ARG A 1 88 ? -23.359 -9.758 22.578 1 95.06 88 ARG A CA 1
ATOM 689 C C . ARG A 1 88 ? -24.234 -9.461 21.375 1 95.06 88 ARG A C 1
ATOM 691 O O . ARG A 1 88 ? -25.203 -8.695 21.469 1 95.06 88 ARG A O 1
ATOM 698 N N . PRO A 1 89 ? -23.891 -10.102 20.297 1 95.62 89 PRO A N 1
ATOM 699 C CA . PRO A 1 89 ? -24.75 -9.914 19.141 1 95.62 89 PRO A CA 1
ATOM 700 C C . PRO A 1 89 ? -26.219 -10.273 19.422 1 95.62 89 PRO A C 1
ATOM 702 O O . PRO A 1 89 ? -26.484 -11.281 20.062 1 95.62 89 PRO A O 1
ATOM 705 N N . GLY A 1 90 ? -27.031 -9.398 18.969 1 96.44 90 GLY A N 1
ATOM 706 C CA . GLY A 1 90 ? -28.453 -9.656 19.109 1 96.44 90 GLY A CA 1
ATOM 707 C C . GLY A 1 90 ? -29.062 -9.008 20.344 1 96.44 90 GLY A C 1
ATOM 708 O O . GLY A 1 90 ? -30.281 -8.859 20.438 1 96.44 90 GLY A O 1
ATOM 709 N N . GLN A 1 91 ? -28.25 -8.602 21.219 1 96.94 91 GLN A N 1
ATOM 710 C CA . GLN A 1 91 ? -28.781 -8.016 22.438 1 96.94 91 GLN A CA 1
ATOM 711 C C . GLN A 1 91 ? -29.234 -6.574 22.219 1 96.94 91 GLN A C 1
ATOM 713 O O . GLN A 1 91 ? -28.75 -5.906 21.297 1 96.94 91 GLN A O 1
ATOM 718 N N . ARG A 1 92 ? -30.141 -6.129 23.109 1 97.88 92 ARG A N 1
ATOM 719 C CA . ARG A 1 92 ? -30.547 -4.727 23.094 1 97.88 92 ARG A CA 1
ATOM 720 C C . ARG A 1 92 ? -29.594 -3.879 23.938 1 97.88 92 ARG A C 1
ATOM 722 O O . ARG A 1 92 ? -29.094 -4.332 24.969 1 97.88 92 ARG A O 1
ATOM 729 N N . PHE A 1 93 ? -29.328 -2.717 23.516 1 98.38 93 PHE A N 1
ATOM 730 C CA . PHE A 1 93 ? -28.453 -1.782 24.219 1 98.38 93 PHE A CA 1
ATOM 731 C C . PHE A 1 93 ? -28.922 -0.346 24.016 1 98.38 93 PHE A C 1
ATOM 733 O O . PHE A 1 93 ? -29.266 0.047 22.891 1 98.38 93 PHE A O 1
ATOM 740 N N . VAL A 1 94 ? -28.953 0.386 25.031 1 98.31 94 VAL A N 1
ATOM 741 C CA . VAL A 1 94 ? -29.531 1.728 24.938 1 98.31 94 VAL A CA 1
ATOM 742 C C . VAL A 1 94 ? -28.422 2.768 25.094 1 98.31 94 VAL A C 1
ATOM 744 O O . VAL A 1 94 ? -27.609 2.691 26.016 1 98.31 94 VAL A O 1
ATOM 747 N N . LEU A 1 95 ? -28.344 3.693 24.172 1 98.12 95 LEU A N 1
ATOM 748 C CA . LEU A 1 95 ? -27.562 4.918 24.312 1 98.12 95 LEU A CA 1
ATOM 749 C C . LEU A 1 95 ? -28.438 6.074 24.766 1 98.12 95 LEU A C 1
ATOM 751 O O . LEU A 1 95 ? -29.516 6.289 24.219 1 98.12 95 LEU A O 1
ATOM 755 N N . THR A 1 96 ? -27.984 6.75 25.766 1 97.69 96 THR A N 1
ATOM 756 C CA . THR A 1 96 ? -28.859 7.777 26.297 1 97.69 96 THR A CA 1
ATOM 757 C C . THR A 1 96 ? -28.125 9.094 26.469 1 97.69 96 THR A C 1
ATOM 759 O O . THR A 1 96 ? -26.938 9.109 26.797 1 97.69 96 THR A O 1
ATOM 762 N N . ALA A 1 97 ? -28.828 10.211 26.297 1 96.06 97 ALA A N 1
ATOM 763 C CA . ALA A 1 97 ? -28.281 11.547 26.5 1 96.06 97 ALA A CA 1
ATOM 764 C C . ALA A 1 97 ? -28.281 11.914 27.984 1 96.06 97 ALA A C 1
ATOM 766 O O . ALA A 1 97 ? -27.656 12.891 28.391 1 96.06 97 ALA A O 1
ATOM 767 N N . GLU A 1 98 ? -28.875 11.055 28.797 1 95.94 98 GLU A N 1
ATOM 768 C CA . GLU A 1 98 ? -28.891 11.273 30.234 1 95.94 98 GLU A CA 1
ATOM 769 C C . GLU A 1 98 ? -27.578 10.797 30.875 1 95.94 98 GLU A C 1
ATOM 771 O O . GLU A 1 98 ? -26.984 9.82 30.422 1 95.94 98 GLU A O 1
ATOM 776 N N . PRO A 1 99 ? -27.188 11.562 31.875 1 94.5 99 PRO A N 1
ATOM 777 C CA . PRO A 1 99 ? -26 11.109 32.594 1 94.5 99 PRO A CA 1
ATOM 778 C C . PRO A 1 99 ? -26.266 9.852 33.438 1 94.5 99 PRO A C 1
ATOM 780 O O . PRO A 1 99 ? -27.016 9.898 34.406 1 94.5 99 PRO A O 1
ATOM 783 N N . VAL A 1 100 ? -25.844 8.812 33 1 94.94 100 VAL A N 1
ATOM 784 C CA . VAL A 1 100 ? -26 7.555 33.719 1 94.94 100 VAL A CA 1
ATOM 785 C C . VAL A 1 100 ? -24.672 6.809 33.781 1 94.94 100 VAL A C 1
ATOM 787 O O . VAL A 1 100 ? -23.812 6.996 32.906 1 94.94 100 VAL A O 1
ATOM 790 N N . GLU A 1 101 ? -24.484 6.121 34.812 1 94.94 101 GLU A N 1
ATOM 791 C CA . GLU A 1 101 ? -23.406 5.129 34.844 1 94.94 101 GLU A CA 1
ATOM 792 C C . GLU A 1 101 ? -23.781 3.896 34.031 1 94.94 101 GLU A C 1
ATOM 794 O O . GLU A 1 101 ? -24.781 3.234 34.312 1 94.94 101 GLU A O 1
ATOM 799 N N . GLY A 1 102 ? -23.016 3.646 33.062 1 96.69 102 GLY A N 1
ATOM 800 C CA . GLY A 1 102 ? -23.375 2.637 32.062 1 96.69 102 GLY A CA 1
ATOM 801 C C . GLY A 1 102 ? -23.266 1.221 32.594 1 96.69 102 GLY A C 1
ATOM 802 O O . GLY A 1 102 ? -22.547 0.968 33.562 1 96.69 102 GLY A O 1
ATOM 803 N N . ASP A 1 103 ? -23.969 0.316 32.062 1 96.75 103 ASP A N 1
ATOM 804 C CA . ASP A 1 103 ? -23.906 -1.124 32.281 1 96.75 103 ASP A CA 1
ATOM 805 C C . ASP A 1 103 ? -24.188 -1.899 31 1 96.75 103 ASP A C 1
ATOM 807 O O . ASP A 1 103 ? -24 -1.372 29.891 1 96.75 103 ASP A O 1
ATOM 811 N N . GLU A 1 104 ? -24.531 -3.182 31.125 1 96.31 104 GLU A N 1
ATOM 812 C CA . GLU A 1 104 ? -24.688 -4.039 29.953 1 96.31 104 GLU A CA 1
ATOM 813 C C . GLU A 1 104 ? -25.938 -3.672 29.172 1 96.31 104 GLU A C 1
ATOM 815 O O . GLU A 1 104 ? -26.125 -4.125 28.031 1 96.31 104 GLU A O 1
ATOM 820 N N . HIS A 1 105 ? -26.719 -2.721 29.734 1 96.81 105 HIS A N 1
ATOM 821 C CA . HIS A 1 105 ? -28 -2.441 29.094 1 96.81 105 HIS A CA 1
ATOM 822 C C . HIS A 1 105 ? -28.031 -1.024 28.516 1 96.81 105 HIS A C 1
ATOM 824 O O . HIS A 1 105 ? -28.812 -0.737 27.609 1 96.81 105 HIS A O 1
ATOM 830 N N . ARG A 1 106 ? -27.297 -0.157 29.125 1 97.19 106 ARG A N 1
ATOM 831 C CA . ARG A 1 106 ? -27.375 1.232 28.688 1 97.19 106 ARG A CA 1
ATOM 832 C C . ARG A 1 106 ? -26.109 1.996 29.078 1 97.19 106 ARG A C 1
ATOM 834 O O . ARG A 1 106 ? -25.406 1.617 30.016 1 97.19 106 ARG A O 1
ATOM 841 N N . VAL A 1 107 ? -25.797 3.074 28.344 1 98 107 VAL A N 1
ATOM 842 C CA . VAL A 1 107 ? -24.688 3.961 28.656 1 98 107 VAL A CA 1
ATOM 843 C C . VAL A 1 107 ? -24.984 5.371 28.156 1 98 107 VAL A C 1
ATOM 845 O O . VAL A 1 107 ? -25.766 5.547 27.219 1 98 107 VAL A O 1
ATOM 848 N N . SER A 1 108 ? -24.484 6.32 28.859 1 97.88 108 SER A N 1
ATOM 849 C CA . SER A 1 108 ? -24.625 7.711 28.438 1 97.88 108 SER A CA 1
ATOM 850 C C . SER A 1 108 ? -23.766 8.023 27.234 1 97.88 108 SER A C 1
ATOM 852 O O . SER A 1 108 ? -22.844 7.27 26.906 1 97.88 108 SER A O 1
ATOM 854 N N . VAL A 1 109 ? -24.094 9.117 26.516 1 96.5 109 VAL A N 1
ATOM 855 C CA . VAL A 1 109 ? -23.297 9.617 25.406 1 96.5 109 VAL A CA 1
ATOM 856 C C . VAL A 1 109 ? -22.828 11.039 25.703 1 96.5 109 VAL A C 1
ATOM 858 O O . VAL A 1 109 ? -23.5 11.781 26.422 1 96.5 109 VAL A O 1
ATOM 861 N N . SER A 1 110 ? -21.75 11.43 25.188 1 92.62 110 SER A N 1
ATOM 862 C CA . SER A 1 110 ? -21.156 12.734 25.453 1 92.62 110 SER A CA 1
ATOM 863 C C . SER A 1 110 ? -21.906 13.844 24.719 1 92.62 110 SER A C 1
ATOM 865 O O . SER A 1 110 ? -21.938 14.984 25.188 1 92.62 110 SER A O 1
ATOM 867 N N . TYR A 1 111 ? -22.453 13.562 23.562 1 93.25 111 TYR A N 1
ATOM 868 C CA . TYR A 1 111 ? -23.219 14.523 22.781 1 93.25 111 TYR A CA 1
ATOM 869 C C . TYR A 1 111 ? -24.719 14.344 23.016 1 93.25 111 TYR A C 1
ATOM 871 O O . TYR A 1 111 ? -25.328 13.414 22.484 1 93.25 111 TYR A O 1
ATOM 879 N N . LYS A 1 112 ? -25.25 15.273 23.656 1 93.38 112 LYS A N 1
ATOM 880 C CA . LYS A 1 112 ? -26.625 15.156 24.141 1 93.38 112 LYS A CA 1
ATOM 881 C C . LYS A 1 112 ? -27.625 15.281 22.984 1 93.38 112 LYS A C 1
ATOM 883 O O . LYS A 1 112 ? -28.766 14.836 23.078 1 93.38 112 LYS A O 1
ATOM 888 N N . GLY A 1 113 ? -27.219 15.836 21.891 1 93.44 113 GLY A N 1
ATOM 889 C CA . GLY A 1 113 ? -28.094 16 20.75 1 93.44 113 GLY A CA 1
ATOM 890 C C . GLY A 1 113 ? -28.141 14.773 19.859 1 93.44 113 GLY A C 1
ATOM 891 O O . GLY A 1 113 ? -28.859 14.758 18.844 1 93.44 113 GLY A O 1
ATOM 892 N N . LEU A 1 114 ? -27.484 13.672 20.234 1 94.38 114 LEU A N 1
ATOM 893 C CA . LEU A 1 114 ? -27.328 12.508 19.375 1 94.38 114 LEU A CA 1
ATOM 894 C C . LEU A 1 114 ? -28.672 11.883 19.047 1 94.38 114 LEU A C 1
ATOM 896 O O . LEU A 1 114 ? -28.922 11.508 17.891 1 94.38 114 LEU A O 1
ATOM 900 N N . PRO A 1 115 ? -29.609 11.805 20 1 95.5 115 PRO A N 1
ATOM 901 C CA . PRO A 1 115 ? -30.922 11.211 19.688 1 95.5 115 PRO A CA 1
ATOM 902 C C . PRO A 1 115 ? -31.656 11.977 18.594 1 95.5 115 PRO A C 1
ATOM 904 O O . PRO A 1 115 ? -32.469 11.398 17.875 1 95.5 115 PRO A O 1
ATOM 907 N N . GLU A 1 116 ? -31.328 13.227 18.469 1 94.06 116 GLU A N 1
ATOM 908 C CA . GLU A 1 116 ? -32 14.047 17.469 1 94.06 116 GLU A CA 1
ATOM 909 C C . GLU A 1 116 ? -31.344 13.898 16.109 1 94.06 116 GLU A C 1
ATOM 911 O O . GLU A 1 116 ? -31.938 14.242 15.078 1 94.06 116 GLU A O 1
ATOM 916 N N . ASP A 1 117 ? -30.141 13.344 16.141 1 93.31 117 ASP A N 1
ATOM 917 C CA . ASP A 1 117 ? -29.359 13.328 14.914 1 93.31 117 ASP A CA 1
ATOM 918 C C . ASP A 1 117 ? -29.375 11.938 14.281 1 93.31 117 ASP A C 1
ATOM 920 O O . ASP A 1 117 ? -28.812 11.742 13.195 1 93.31 117 ASP A O 1
ATOM 924 N N . VAL A 1 118 ? -29.969 10.953 14.945 1 94.81 118 VAL A N 1
ATOM 925 C CA . VAL A 1 118 ? -29.938 9.594 14.414 1 94.81 118 VAL A CA 1
ATOM 926 C C . VAL A 1 118 ? -31.375 9.117 14.133 1 94.81 118 VAL A C 1
ATOM 928 O O . VAL A 1 118 ? -32.344 9.656 14.688 1 94.81 118 VAL A O 1
ATOM 931 N N . SER A 1 119 ? -31.438 8.203 13.234 1 94.44 119 SER A N 1
ATOM 932 C CA . SER A 1 119 ? -32.75 7.668 12.836 1 94.44 119 SER A CA 1
ATOM 933 C C . SER A 1 119 ? -32.75 6.141 12.859 1 94.44 119 SER A C 1
ATOM 935 O O . SER A 1 119 ? -31.688 5.512 12.773 1 94.44 119 SER A O 1
ATOM 937 N N . PRO A 1 120 ? -33.969 5.605 12.984 1 96.12 120 PRO A N 1
ATOM 938 C CA . PRO A 1 120 ? -34.062 4.145 12.938 1 96.12 120 PRO A CA 1
ATOM 939 C C . PRO A 1 120 ? -33.469 3.557 11.664 1 96.12 120 PRO A C 1
ATOM 941 O O . PRO A 1 120 ? -33.625 4.117 10.578 1 96.12 120 PRO A O 1
ATOM 944 N N . GLY A 1 121 ? -32.812 2.516 11.836 1 94.88 121 GLY A N 1
ATOM 945 C CA . GLY A 1 121 ? -32.188 1.854 10.703 1 94.88 121 GLY A CA 1
ATOM 946 C C . GLY A 1 121 ? -30.734 2.203 10.523 1 94.88 121 GLY A C 1
ATOM 947 O O . GLY A 1 121 ? -29.984 1.449 9.906 1 94.88 121 GLY A O 1
ATOM 948 N N . GLN A 1 122 ? -30.234 3.256 11.18 1 94.69 122 GLN A N 1
ATOM 949 C CA . GLN A 1 122 ? -28.844 3.691 11.055 1 94.69 122 GLN A CA 1
ATOM 950 C C . GLN A 1 122 ? -27.906 2.799 11.867 1 94.69 122 GLN A C 1
ATOM 952 O O . GLN A 1 122 ? -28.344 2.174 12.844 1 94.69 122 GLN A O 1
ATOM 957 N N . ILE A 1 123 ? -26.766 2.791 11.414 1 94.69 123 ILE A N 1
ATOM 958 C CA . ILE A 1 123 ? -25.75 2 12.094 1 94.69 123 ILE A CA 1
ATOM 959 C C . ILE A 1 123 ? -24.828 2.922 12.891 1 94.69 123 ILE A C 1
ATOM 961 O O . ILE A 1 123 ? -24.391 3.955 12.383 1 94.69 123 ILE A O 1
ATOM 965 N N . LEU A 1 124 ? -24.609 2.551 14.102 1 96.19 124 LEU A N 1
ATOM 966 C CA . LEU A 1 124 ? -23.625 3.225 14.945 1 96.19 124 LEU A CA 1
ATOM 967 C C . LEU A 1 124 ? -22.406 2.34 15.172 1 96.19 124 LEU A C 1
ATOM 969 O O . LEU A 1 124 ? -22.547 1.157 15.492 1 96.19 124 LEU A O 1
ATOM 973 N N . LEU A 1 125 ? -21.25 2.941 14.945 1 94.81 125 LEU A N 1
ATOM 974 C CA . LEU A 1 125 ? -20 2.219 15.141 1 94.81 125 LEU A CA 1
ATOM 975 C C . LEU A 1 125 ? -19.312 2.68 16.422 1 94.81 125 LEU A C 1
ATOM 977 O O . LEU A 1 125 ? -19.078 3.877 16.609 1 94.81 125 LEU A O 1
ATOM 981 N N . LEU A 1 126 ? -19.016 1.695 17.25 1 95.12 126 LEU A N 1
ATOM 982 C CA . LEU A 1 126 ? -18.359 2.041 18.516 1 95.12 126 LEU A CA 1
ATOM 983 C C . LEU A 1 126 ? -16.953 1.459 18.562 1 95.12 126 LEU A C 1
ATOM 985 O O . LEU A 1 126 ? -16.672 0.437 17.938 1 95.12 126 LEU A O 1
ATOM 989 N N . ASP A 1 127 ? -16.094 2.107 19.312 1 92.12 127 ASP A N 1
ATOM 990 C CA . ASP A 1 127 ? -14.734 1.656 19.547 1 92.12 127 ASP A CA 1
ATOM 991 C C . ASP A 1 127 ? -14.008 1.395 18.234 1 92.12 127 ASP A C 1
ATOM 993 O O . ASP A 1 127 ? -13.523 0.288 18 1 92.12 127 ASP A O 1
ATOM 997 N N . ASP A 1 128 ? -14.016 2.516 17.469 1 85.25 128 ASP A N 1
ATOM 998 C CA . ASP A 1 128 ? -13.305 2.533 16.188 1 85.25 128 ASP A CA 1
ATOM 999 C C . ASP A 1 128 ? -13.852 1.468 15.242 1 85.25 128 ASP A C 1
ATOM 1001 O O . ASP A 1 128 ? -13.078 0.808 14.539 1 85.25 128 ASP A O 1
ATOM 1005 N N . GLY A 1 129 ? -15.102 1.173 15.391 1 87.88 129 GLY A N 1
ATOM 1006 C CA . GLY A 1 129 ? -15.781 0.306 14.438 1 87.88 129 GLY A CA 1
ATOM 1007 C C . GLY A 1 129 ? -15.82 -1.146 14.875 1 87.88 129 GLY A C 1
ATOM 1008 O O . GLY A 1 129 ? -16.406 -1.991 14.195 1 87.88 129 GLY A O 1
ATOM 1009 N N . ARG A 1 130 ? -15.328 -1.533 16.016 1 87.06 130 ARG A N 1
ATOM 1010 C CA . ARG A 1 130 ? -15.258 -2.91 16.5 1 87.06 130 ARG A CA 1
ATOM 1011 C C . ARG A 1 130 ? -16.625 -3.412 16.922 1 87.06 130 ARG A C 1
ATOM 1013 O O . ARG A 1 130 ? -16.891 -4.617 16.922 1 87.06 130 ARG A O 1
ATOM 1020 N N . ILE A 1 131 ? -17.422 -2.471 17.344 1 93.81 131 ILE A N 1
ATOM 1021 C CA . ILE A 1 131 ? -18.797 -2.791 17.75 1 93.81 131 ILE A CA 1
ATOM 1022 C C . ILE A 1 131 ? -19.781 -2.08 16.844 1 93.81 131 ILE A C 1
ATOM 1024 O O . ILE A 1 131 ? -19.594 -0.913 16.484 1 93.81 131 ILE A O 1
ATOM 1028 N N . ARG A 1 132 ? -20.781 -2.842 16.484 1 94.94 132 ARG A N 1
ATOM 1029 C CA . ARG A 1 132 ? -21.797 -2.295 15.586 1 94.94 132 ARG A CA 1
ATOM 1030 C C . ARG A 1 132 ? -23.188 -2.379 16.219 1 94.94 132 ARG A C 1
ATOM 1032 O O . ARG A 1 132 ? -23.625 -3.455 16.625 1 94.94 132 ARG A O 1
ATOM 1039 N N . LEU A 1 133 ? -23.828 -1.207 16.281 1 97.19 133 LEU A N 1
ATOM 1040 C CA . LEU A 1 133 ? -25.203 -1.122 16.797 1 97.19 133 LEU A CA 1
ATOM 1041 C C . LEU A 1 133 ? -26.156 -0.667 15.703 1 97.19 133 LEU A C 1
ATOM 1043 O O . LEU A 1 133 ? -25.844 0.25 14.938 1 97.19 133 LEU A O 1
ATOM 1047 N N . LYS A 1 134 ? -27.234 -1.299 15.648 1 97.62 134 LYS A N 1
ATOM 1048 C CA . LYS A 1 134 ? -28.297 -0.857 14.758 1 97.62 134 LYS A CA 1
ATOM 1049 C C . LYS A 1 134 ? -29.375 -0.113 15.531 1 97.62 134 LYS A C 1
ATOM 1051 O O . LYS A 1 134 ? -29.922 -0.635 16.5 1 97.62 134 LYS A O 1
ATOM 1056 N N . VAL A 1 135 ? -29.734 1.053 15.094 1 97.69 135 VAL A N 1
ATOM 1057 C CA . VAL A 1 135 ? -30.766 1.835 15.75 1 97.69 135 VAL A CA 1
ATOM 1058 C C . VAL A 1 135 ? -32.156 1.249 15.422 1 97.69 135 VAL A C 1
ATOM 1060 O O . VAL A 1 135 ? -32.531 1.167 14.258 1 97.69 135 VAL A O 1
ATOM 1063 N N . LEU A 1 136 ? -32.812 0.882 16.422 1 97.88 136 LEU A N 1
ATOM 1064 C CA . LEU A 1 136 ? -34.156 0.332 16.25 1 97.88 136 LEU A CA 1
ATOM 1065 C C . LEU A 1 136 ? -35.188 1.428 16.359 1 97.88 136 LEU A C 1
ATOM 1067 O O . LEU A 1 136 ? -36.125 1.489 15.539 1 97.88 136 LEU A O 1
ATOM 1071 N N . GLU A 1 137 ? -35.094 2.158 17.375 1 97.56 137 GLU A N 1
ATOM 1072 C CA . GLU A 1 137 ? -36.031 3.227 17.688 1 97.56 137 GLU A CA 1
ATOM 1073 C C . GLU A 1 137 ? -35.344 4.348 18.469 1 97.56 137 GLU A C 1
ATOM 1075 O O . GLU A 1 137 ? -34.375 4.105 19.203 1 97.56 137 GLU A O 1
ATOM 1080 N N . VAL A 1 138 ? -35.906 5.551 18.172 1 97.31 138 VAL A N 1
ATOM 1081 C CA . VAL A 1 138 ? -35.406 6.684 18.953 1 97.31 138 VAL A CA 1
ATOM 1082 C C . VAL A 1 138 ? -36.531 7.281 19.781 1 97.31 138 VAL A C 1
ATOM 1084 O O . VAL A 1 138 ? -37.562 7.695 19.25 1 97.31 138 VAL A O 1
ATOM 1087 N N . ARG A 1 139 ? -36.438 7.176 21.047 1 94.69 139 ARG A N 1
ATOM 1088 C CA . ARG A 1 139 ? -37.344 7.82 22 1 94.69 139 ARG A CA 1
ATOM 1089 C C . ARG A 1 139 ? -36.562 8.82 22.859 1 94.69 139 ARG A C 1
ATOM 1091 O O . ARG A 1 139 ? -36.219 8.523 24.016 1 94.69 139 ARG A O 1
ATOM 1098 N N . SER A 1 140 ? -36.406 10.031 22.219 1 92.75 140 SER A N 1
ATOM 1099 C CA . SER A 1 140 ? -35.562 11 22.922 1 92.75 140 SER A CA 1
ATOM 1100 C C . SER A 1 140 ? -35.938 11.102 24.391 1 92.75 140 SER A C 1
ATOM 1102 O O . SER A 1 140 ? -37.125 11.219 24.734 1 92.75 140 SER A O 1
ATOM 1104 N N . PRO A 1 141 ? -34.875 10.867 25.266 1 95.5 141 PRO A N 1
ATOM 1105 C CA . PRO A 1 141 ? -33.438 11.039 25.047 1 95.5 141 PRO A CA 1
ATOM 1106 C C . PRO A 1 141 ? -32.719 9.719 24.781 1 95.5 141 PRO A C 1
ATOM 1108 O O . PRO A 1 141 ? -31.5 9.641 24.891 1 95.5 141 PRO A O 1
ATOM 1111 N N . GLU A 1 142 ? -33.5 8.648 24.516 1 97.25 142 GLU A N 1
ATOM 1112 C CA . GLU A 1 142 ? -32.906 7.316 24.391 1 97.25 142 GLU A CA 1
ATOM 1113 C C . GLU A 1 142 ? -32.844 6.859 22.938 1 97.25 142 GLU A C 1
ATOM 1115 O O . GLU A 1 142 ? -33.75 7.145 22.156 1 97.25 142 GLU A O 1
ATOM 1120 N N . ILE A 1 143 ? -31.734 6.25 22.609 1 98.06 143 ILE A N 1
ATOM 1121 C CA . ILE A 1 143 ? -31.578 5.543 21.344 1 98.06 143 ILE A CA 1
ATOM 1122 C C . ILE A 1 143 ? -31.562 4.035 21.594 1 98.06 143 ILE A C 1
ATOM 1124 O O . ILE A 1 143 ? -30.609 3.506 22.172 1 98.06 143 ILE A O 1
ATOM 1128 N N . LEU A 1 144 ? -32.625 3.414 21.219 1 98.31 144 LEU A N 1
ATOM 1129 C CA . LEU A 1 144 ? -32.719 1.964 21.375 1 98.31 144 LEU A CA 1
ATOM 1130 C C . LEU A 1 144 ? -32.031 1.262 20.203 1 98.31 144 LEU A C 1
ATOM 1132 O O . LEU A 1 144 ? -32.375 1.504 19.047 1 98.31 144 LEU A O 1
ATOM 1136 N N . THR A 1 145 ? -31.031 0.456 20.516 1 98.31 145 THR A N 1
ATOM 1137 C CA . THR A 1 145 ? -30.25 -0.187 19.453 1 98.31 145 THR A CA 1
ATOM 1138 C C . THR A 1 145 ? -30.219 -1.699 19.656 1 98.31 145 THR A C 1
ATOM 1140 O O . THR A 1 145 ? -30.625 -2.201 20.703 1 98.31 145 THR A O 1
ATOM 1143 N N . GLU A 1 146 ? -29.875 -2.379 18.656 1 98.31 146 GLU A N 1
ATOM 1144 C CA . GLU A 1 146 ? -29.531 -3.797 18.688 1 98.31 146 GLU A CA 1
ATOM 1145 C C . GLU A 1 146 ? -28.062 -4.016 18.312 1 98.31 146 GLU A C 1
ATOM 1147 O O . GLU A 1 146 ? -27.562 -3.428 17.359 1 98.31 146 GLU A O 1
ATOM 1152 N N . VAL A 1 147 ? -27.406 -4.879 19.094 1 97.69 147 VAL A N 1
ATOM 1153 C CA . VAL A 1 147 ? -26 -5.168 18.844 1 97.69 147 VAL A CA 1
ATOM 1154 C C . VAL A 1 147 ? -25.875 -6.129 17.672 1 97.69 147 VAL A C 1
ATOM 1156 O O . VAL A 1 147 ? -26.312 -7.277 17.75 1 97.69 147 VAL A O 1
ATOM 1159 N N . GLU A 1 148 ? -25.297 -5.621 16.625 1 95.81 148 GLU A N 1
ATOM 1160 C CA . GLU A 1 148 ? -25.062 -6.484 15.477 1 95.81 148 GLU A CA 1
ATOM 1161 C C . GLU A 1 148 ? -23.703 -7.191 15.586 1 95.81 148 GLU A C 1
ATOM 1163 O O . GLU A 1 148 ? -23.609 -8.391 15.297 1 95.81 148 GLU A O 1
ATOM 1168 N N . VAL A 1 149 ? -22.719 -6.473 15.914 1 91.5 149 VAL A N 1
ATOM 1169 C CA . VAL A 1 149 ? -21.391 -7 16.203 1 91.5 149 VAL A CA 1
ATOM 1170 C C . VAL A 1 149 ? -21 -6.656 17.641 1 91.5 149 VAL A C 1
ATOM 1172 O O . VAL A 1 149 ? -20.953 -5.48 18.016 1 91.5 149 VAL A O 1
ATOM 1175 N N . GLY A 1 150 ? -20.781 -7.699 18.375 1 93.31 150 GLY A N 1
ATOM 1176 C CA . GLY A 1 150 ? -20.5 -7.5 19.781 1 93.31 150 GLY A CA 1
ATOM 1177 C C . GLY A 1 150 ? -19.016 -7.406 20.094 1 93.31 150 GLY A C 1
ATOM 1178 O O . GLY A 1 150 ? -18.172 -7.453 19.188 1 93.31 150 GLY A O 1
ATOM 1179 N N . GLY A 1 151 ? -18.703 -7.074 21.391 1 93.5 151 GLY A N 1
ATOM 1180 C CA . GLY A 1 151 ? -17.344 -6.922 21.891 1 93.5 151 GLY A CA 1
ATOM 1181 C C . GLY A 1 151 ? -17.297 -6.207 23.234 1 93.5 151 GLY A C 1
ATOM 1182 O O . GLY A 1 151 ? -18.328 -5.859 23.797 1 93.5 151 GLY A O 1
ATOM 1183 N N . VAL A 1 152 ? -16.109 -6.109 23.719 1 95.38 152 VAL A N 1
ATOM 1184 C CA . VAL A 1 152 ? -15.906 -5.395 24.969 1 95.38 152 VAL A CA 1
ATOM 1185 C C . VAL A 1 152 ? -15.938 -3.889 24.719 1 95.38 152 VAL A C 1
ATOM 1187 O O . VAL A 1 152 ? -15.211 -3.381 23.875 1 95.38 152 VAL A O 1
ATOM 1190 N N . LEU A 1 153 ? -16.797 -3.219 25.375 1 96.5 153 LEU A N 1
ATOM 1191 C CA . LEU A 1 153 ? -16.922 -1.767 25.297 1 96.5 153 LEU A CA 1
ATOM 1192 C C . LEU A 1 153 ? -16.469 -1.118 26.594 1 96.5 153 LEU A C 1
ATOM 1194 O O . LEU A 1 153 ? -17.062 -1.351 27.656 1 96.5 153 LEU A O 1
ATOM 1198 N N . SER A 1 154 ? -15.406 -0.346 26.516 1 96.12 154 SER A N 1
ATOM 1199 C CA . SER A 1 154 ? -14.852 0.278 27.703 1 96.12 154 SER A CA 1
ATOM 1200 C C . SER A 1 154 ? -15.211 1.76 27.781 1 96.12 154 SER A C 1
ATOM 1202 O O . SER A 1 154 ? -15.906 2.275 26.891 1 96.12 154 SER A O 1
ATOM 1204 N N . ASN A 1 155 ? -14.766 2.354 28.797 1 95.44 155 ASN A N 1
ATOM 1205 C CA . ASN A 1 155 ? -15.086 3.75 29.078 1 95.44 155 ASN A CA 1
ATOM 1206 C C . ASN A 1 155 ? -14.625 4.664 27.938 1 95.44 155 ASN A C 1
ATOM 1208 O O . ASN A 1 155 ? -13.547 4.465 27.375 1 95.44 155 ASN A O 1
ATOM 1212 N N . ASN A 1 156 ? -15.484 5.645 27.578 1 92.69 156 ASN A N 1
ATOM 1213 C CA . ASN A 1 156 ? -15.133 6.809 26.766 1 92.69 156 ASN A CA 1
ATOM 1214 C C . ASN A 1 156 ? -14.703 6.406 25.359 1 92.69 156 ASN A C 1
ATOM 1216 O O . ASN A 1 156 ? -13.875 7.074 24.75 1 92.69 156 ASN A O 1
ATOM 1220 N N . LYS A 1 157 ? -15.242 5.266 24.922 1 93.5 157 LYS A N 1
ATOM 1221 C CA . LYS A 1 157 ? -14.961 4.867 23.547 1 93.5 157 LYS A CA 1
ATOM 1222 C C . LYS A 1 157 ? -15.758 5.707 22.547 1 93.5 157 LYS A C 1
ATOM 1224 O O . LYS A 1 157 ? -16.859 6.16 22.859 1 93.5 157 LYS A O 1
ATOM 1229 N N . GLY A 1 158 ? -15.188 5.91 21.406 1 92.5 158 GLY A N 1
ATOM 1230 C CA . GLY A 1 158 ? -15.773 6.77 20.391 1 92.5 158 GLY A CA 1
ATOM 1231 C C . GLY A 1 158 ? -16.984 6.156 19.734 1 92.5 158 GLY A C 1
ATOM 1232 O O . GLY A 1 158 ? -17.109 4.93 19.656 1 92.5 158 GLY A O 1
ATOM 1233 N N . ILE A 1 159 ? -17.906 6.988 19.297 1 94.5 159 ILE A N 1
ATOM 1234 C CA . ILE A 1 159 ? -19.078 6.609 18.5 1 94.5 159 ILE A CA 1
ATOM 1235 C C . ILE A 1 159 ? -19 7.273 17.125 1 94.5 159 ILE A C 1
ATOM 1237 O O . ILE A 1 159 ? -18.828 8.492 17.031 1 94.5 159 ILE A O 1
ATOM 1241 N N . ASN A 1 160 ? -19.016 6.52 16.141 1 92.38 160 ASN A N 1
ATOM 1242 C CA . ASN A 1 160 ? -19.094 7.023 14.766 1 92.38 160 ASN A CA 1
ATOM 1243 C C . ASN A 1 160 ? -20.453 6.754 14.141 1 92.38 160 ASN A C 1
ATOM 1245 O O . ASN A 1 160 ? -21.047 5.695 14.359 1 92.38 160 ASN A O 1
ATOM 1249 N N . ILE A 1 161 ? -20.969 7.688 13.516 1 91.44 161 ILE A N 1
ATOM 1250 C CA . ILE A 1 161 ? -22.266 7.566 12.836 1 91.44 161 ILE A CA 1
ATOM 1251 C C . ILE A 1 161 ? -22.078 7.824 11.344 1 91.44 161 ILE A C 1
ATOM 1253 O O . ILE A 1 161 ? -22.328 8.93 10.859 1 91.44 161 ILE A O 1
ATOM 1257 N N . PRO A 1 162 ? -21.766 6.785 10.656 1 85.56 162 PRO A N 1
ATOM 1258 C CA . PRO A 1 162 ? -21.5 6.953 9.227 1 85.56 162 PRO A CA 1
ATOM 1259 C C . PRO A 1 162 ? -22.656 7.613 8.484 1 85.56 162 PRO A C 1
ATOM 1261 O O . PRO A 1 162 ? -23.812 7.23 8.672 1 85.56 162 PRO A O 1
ATOM 1264 N N . GLY A 1 163 ? -22.375 8.602 7.715 1 77.5 163 GLY A N 1
ATOM 1265 C CA . GLY A 1 163 ? -23.359 9.195 6.812 1 77.5 163 GLY A CA 1
ATOM 1266 C C . GLY A 1 163 ? -24.266 10.203 7.496 1 77.5 163 GLY A C 1
ATOM 1267 O O . GLY A 1 163 ? -25.109 10.82 6.848 1 77.5 163 GLY A O 1
ATOM 1268 N N . ALA A 1 164 ? -24.125 10.297 8.82 1 79.56 164 ALA A N 1
ATOM 1269 C CA . ALA A 1 164 ? -25.047 11.164 9.539 1 79.56 164 ALA A CA 1
ATOM 1270 C C . ALA A 1 164 ? -24.641 12.625 9.43 1 79.56 164 ALA A C 1
ATOM 1272 O O . ALA A 1 164 ? -23.453 12.945 9.375 1 79.56 164 ALA A O 1
ATOM 1273 N N . ASP A 1 165 ? -25.641 13.453 9.281 1 80 165 ASP A N 1
ATOM 1274 C CA . ASP A 1 165 ? -25.453 14.898 9.383 1 80 165 ASP A CA 1
ATOM 1275 C C . ASP A 1 165 ? -25.594 15.367 10.828 1 80 165 ASP A C 1
ATOM 1277 O O . ASP A 1 165 ? -26.703 15.734 11.25 1 80 165 ASP A O 1
ATOM 1281 N N . LEU A 1 166 ? -24.562 15.438 11.547 1 85.31 166 LEU A N 1
ATOM 1282 C CA . LEU A 1 166 ? -24.578 15.75 12.977 1 85.31 166 LEU A CA 1
ATOM 1283 C C . LEU A 1 166 ? -24.688 17.25 13.195 1 85.31 166 LEU A C 1
ATOM 1285 O O . LEU A 1 166 ? -24.078 18.047 12.453 1 85.31 166 LEU A O 1
ATOM 1289 N N . SER A 1 167 ? -25.453 17.641 14.141 1 86 167 SER A N 1
ATOM 1290 C CA . SER A 1 167 ? -25.625 19.047 14.477 1 86 167 SER A CA 1
ATOM 1291 C C . SER A 1 167 ? -24.609 19.5 15.523 1 86 167 SER A C 1
ATOM 1293 O O . SER A 1 167 ? -24.75 20.594 16.094 1 86 167 SER A O 1
ATOM 1295 N N . ILE A 1 168 ? -23.719 18.766 15.727 1 86.75 168 ILE A N 1
ATOM 1296 C CA . ILE A 1 168 ? -22.672 19.094 16.703 1 86.75 168 ILE A CA 1
ATOM 1297 C C . ILE A 1 168 ? -21.797 20.219 16.156 1 86.75 168 ILE A C 1
ATOM 1299 O O . ILE A 1 168 ? -21.5 20.266 14.969 1 86.75 168 ILE A O 1
ATOM 1303 N N . PRO A 1 169 ? -21.5 21.219 17.016 1 87.38 169 PRO A N 1
ATOM 1304 C CA . PRO A 1 169 ? -20.656 22.312 16.547 1 87.38 169 PRO A CA 1
ATOM 1305 C C . PRO A 1 169 ? -19.344 21.828 15.953 1 87.38 169 PRO A C 1
ATOM 1307 O O . PRO A 1 169 ? -18.797 20.812 16.406 1 87.38 169 PRO A O 1
ATOM 1310 N N . ALA A 1 170 ? -18.875 22.641 15.023 1 90.38 170 ALA A N 1
ATOM 1311 C CA . ALA A 1 170 ? -17.641 22.281 14.328 1 90.38 170 ALA A CA 1
ATOM 1312 C C . ALA A 1 170 ? -16.438 22.344 15.266 1 90.38 170 ALA A C 1
ATOM 1314 O O . ALA A 1 170 ? -15.484 21.578 15.102 1 90.38 170 ALA A O 1
ATOM 1315 N N . LEU A 1 171 ? -16.484 23.234 16.188 1 95.88 171 LEU A N 1
ATOM 1316 C CA . LEU A 1 171 ? -15.438 23.391 17.188 1 95.88 171 LEU A CA 1
ATOM 1317 C C . LEU A 1 171 ? -16.016 23.281 18.594 1 95.88 171 LEU A C 1
ATOM 1319 O O . LEU A 1 171 ? -17.031 23.891 18.906 1 95.88 171 LEU A O 1
ATOM 1323 N N . SER A 1 172 ? -15.398 22.469 19.391 1 93.38 172 SER A N 1
ATOM 1324 C CA . SER A 1 172 ? -15.781 22.406 20.797 1 93.38 172 SER A CA 1
ATOM 1325 C C . SER A 1 172 ? -15.203 23.594 21.578 1 93.38 172 SER A C 1
ATOM 1327 O O . SER A 1 172 ? -14.391 24.359 21.047 1 93.38 172 SER A O 1
ATOM 1329 N N . GLU A 1 173 ? -15.664 23.719 22.781 1 94 173 GLU A N 1
ATOM 1330 C CA . GLU A 1 173 ? -15.078 24.734 23.656 1 94 173 GLU A CA 1
ATOM 1331 C C . GLU A 1 173 ? -13.594 24.484 23.875 1 94 173 GLU A C 1
ATOM 1333 O O . GLU A 1 173 ? -12.797 25.422 23.922 1 94 173 GLU A O 1
ATOM 1338 N N . LYS A 1 174 ? -13.32 23.266 24.016 1 94.5 174 LYS A N 1
ATOM 1339 C CA . LYS A 1 174 ? -11.914 22.906 24.172 1 94.5 174 LYS A CA 1
ATOM 1340 C C . LYS A 1 174 ? -11.109 23.312 22.938 1 94.5 174 LYS A C 1
ATOM 1342 O O . LYS A 1 174 ? -9.961 23.766 23.062 1 94.5 174 LYS A O 1
ATOM 1347 N N . ASP A 1 175 ? -11.617 23.109 21.812 1 97.5 175 ASP A N 1
ATOM 1348 C CA . ASP A 1 175 ? -10.938 23.5 20.578 1 97.5 175 ASP A CA 1
ATOM 1349 C C . ASP A 1 175 ? -10.633 24.984 20.547 1 97.5 175 ASP A C 1
ATOM 1351 O O . ASP A 1 175 ? -9.555 25.406 20.125 1 97.5 175 ASP A O 1
ATOM 1355 N N . ILE A 1 176 ? -11.617 25.734 20.969 1 97.56 176 ILE A N 1
ATOM 1356 C CA . ILE A 1 176 ? -11.461 27.188 20.969 1 97.56 176 ILE A CA 1
ATOM 1357 C C . ILE A 1 176 ? -10.336 27.578 21.922 1 97.56 176 ILE A C 1
ATOM 1359 O O . ILE A 1 176 ? -9.492 28.406 21.578 1 97.56 176 ILE A O 1
ATOM 1363 N N . GLN A 1 177 ? -10.305 26.953 23.047 1 97.69 177 GLN A N 1
ATOM 1364 C CA . GLN A 1 177 ? -9.227 27.203 24 1 97.69 177 GLN A CA 1
ATOM 1365 C C . GLN A 1 177 ? -7.879 26.75 23.438 1 97.69 177 GLN A C 1
ATOM 1367 O O . GLN A 1 177 ? -6.867 27.422 23.625 1 97.69 177 GLN A O 1
ATOM 1372 N N . ASP A 1 178 ? -7.902 25.641 22.812 1 98.31 178 ASP A N 1
ATOM 1373 C CA . ASP A 1 178 ? -6.672 25.109 22.234 1 98.31 178 ASP A CA 1
ATOM 1374 C C . ASP A 1 178 ? -6.16 26 21.109 1 98.31 178 ASP A C 1
ATOM 1376 O O . ASP A 1 178 ? -4.949 26.141 20.922 1 98.31 178 ASP A O 1
ATOM 1380 N N . LEU A 1 179 ? -7.082 26.562 20.359 1 98.56 179 LEU A N 1
ATOM 1381 C CA . LEU A 1 179 ? -6.688 27.5 19.297 1 98.56 179 LEU A CA 1
ATOM 1382 C C . LEU A 1 179 ? -5.969 28.703 19.891 1 98.56 179 LEU A C 1
ATOM 1384 O O . LEU A 1 179 ? -4.973 29.172 19.328 1 98.56 179 LEU A O 1
ATOM 1388 N N . ALA A 1 180 ? -6.5 29.188 20.984 1 98.56 180 ALA A N 1
ATOM 1389 C CA . ALA A 1 180 ? -5.855 30.297 21.656 1 98.56 180 ALA A CA 1
ATOM 1390 C C . ALA A 1 180 ? -4.449 29.922 22.109 1 98.56 180 ALA A C 1
ATOM 1392 O O . ALA A 1 180 ? -3.508 30.703 21.953 1 98.56 180 ALA A O 1
ATOM 1393 N N . LEU A 1 181 ? -4.359 28.766 22.688 1 98.56 181 LEU A N 1
ATOM 1394 C CA . LEU A 1 181 ? -3.051 28.297 23.125 1 98.56 181 LEU A CA 1
ATOM 1395 C C . LEU A 1 181 ? -2.1 28.141 21.953 1 98.56 181 LEU A C 1
ATOM 1397 O O . LEU A 1 181 ? -0.927 28.5 22.031 1 98.56 181 LEU A O 1
ATOM 1401 N N . GLY A 1 182 ? -2.561 27.562 20.875 1 98.62 182 GLY A N 1
ATOM 1402 C CA . GLY A 1 182 ? -1.737 27.438 19.688 1 98.62 182 GLY A CA 1
ATOM 1403 C C . GLY A 1 182 ? -1.223 28.766 19.156 1 98.62 182 GLY A C 1
ATOM 1404 O O . GLY A 1 182 ? -0.069 28.859 18.734 1 98.62 182 GLY A O 1
ATOM 1405 N N . ALA A 1 183 ? -2.1 29.719 19.156 1 98.44 183 ALA A N 1
ATOM 1406 C CA . ALA A 1 183 ? -1.715 31.062 18.75 1 98.44 183 ALA A CA 1
ATOM 1407 C C . ALA A 1 183 ? -0.598 31.625 19.625 1 98.44 183 ALA A C 1
ATOM 1409 O O . ALA A 1 183 ? 0.366 32.219 19.125 1 98.44 183 ALA A O 1
ATOM 1410 N N . GLU A 1 184 ? -0.76 31.406 20.891 1 98.19 184 GLU A N 1
ATOM 1411 C CA . GLU A 1 184 ? 0.244 31.844 21.859 1 98.19 184 GLU A CA 1
ATOM 1412 C C . GLU A 1 184 ? 1.589 31.172 21.594 1 98.19 184 GLU A C 1
ATOM 1414 O O . GLU A 1 184 ? 2.637 31.812 21.688 1 98.19 184 GLU A O 1
ATOM 1419 N N . LEU A 1 185 ? 1.578 29.906 21.266 1 98.25 185 LEU A N 1
ATOM 1420 C CA . LEU A 1 185 ? 2.783 29.109 21.094 1 98.25 185 LEU A CA 1
ATOM 1421 C C . LEU A 1 185 ? 3.42 29.359 19.734 1 98.25 185 LEU A C 1
ATOM 1423 O O . LEU A 1 185 ? 4.57 28.984 19.5 1 98.25 185 LEU A O 1
ATOM 1427 N N . GLY A 1 186 ? 2.676 30 18.859 1 98.31 186 GLY A N 1
ATOM 1428 C CA . GLY A 1 186 ? 3.191 30.266 17.531 1 98.31 186 GLY A CA 1
ATOM 1429 C C . GLY A 1 186 ? 3.291 29.031 16.656 1 98.31 186 GLY A C 1
ATOM 1430 O O . GLY A 1 186 ? 4.301 28.812 15.984 1 98.31 186 GLY A O 1
ATOM 1431 N N . VAL A 1 187 ? 2.287 28.141 16.703 1 98.81 187 VAL A N 1
ATOM 1432 C CA . VAL A 1 187 ? 2.297 26.953 15.867 1 98.81 187 VAL A CA 1
ATOM 1433 C C . VAL A 1 187 ? 2.207 27.359 14.398 1 98.81 187 VAL A C 1
ATOM 1435 O O . VAL A 1 187 ? 1.709 28.438 14.07 1 98.81 187 VAL A O 1
ATOM 1438 N N . ASP A 1 188 ? 2.686 26.516 13.547 1 98.88 188 ASP A N 1
ATOM 1439 C CA . ASP A 1 188 ? 2.781 26.859 12.133 1 98.88 188 ASP A CA 1
ATOM 1440 C C . ASP A 1 188 ? 1.531 26.422 11.375 1 98.88 188 ASP A C 1
ATOM 1442 O O . ASP A 1 188 ? 1.127 27.062 10.406 1 98.88 188 ASP A O 1
ATOM 1446 N N . TRP A 1 189 ? 0.994 25.297 11.781 1 98.94 189 TRP A N 1
ATOM 1447 C CA . TRP A 1 189 ? -0.197 24.688 11.188 1 98.94 189 TRP A CA 1
ATOM 1448 C C . TRP A 1 189 ? -1.207 24.297 12.266 1 98.94 189 TRP A C 1
ATOM 1450 O O . TRP A 1 189 ? -0.826 23.938 13.375 1 98.94 189 TRP A O 1
ATOM 1460 N N . VAL A 1 190 ? -2.479 24.406 11.906 1 98.88 190 VAL A N 1
ATOM 1461 C CA . VAL A 1 190 ? -3.562 23.906 12.742 1 98.88 190 VAL A CA 1
ATOM 1462 C C . VAL A 1 190 ? -4.426 22.938 11.945 1 98.88 190 VAL A C 1
ATOM 1464 O O . VAL A 1 190 ? -4.949 23.297 10.883 1 98.88 190 VAL A O 1
ATOM 1467 N N . ALA A 1 191 ? -4.473 21.75 12.438 1 98.75 191 ALA A N 1
ATOM 1468 C CA . ALA A 1 191 ? -5.332 20.75 11.82 1 98.75 191 ALA A CA 1
ATOM 1469 C C . ALA A 1 191 ? -6.699 20.703 12.492 1 98.75 191 ALA A C 1
ATOM 1471 O O . ALA A 1 191 ? -6.793 20.5 13.711 1 98.75 191 ALA A O 1
ATOM 1472 N N . VAL A 1 192 ? -7.754 20.859 11.688 1 98.31 192 VAL A N 1
ATOM 1473 C CA . VAL A 1 192 ? -9.125 20.844 12.18 1 98.31 192 VAL A CA 1
ATOM 1474 C C . VAL A 1 192 ? -9.727 19.453 11.977 1 98.31 192 VAL A C 1
ATOM 1476 O O . VAL A 1 192 ? -9.797 18.953 10.852 1 98.31 192 VAL A O 1
ATOM 1479 N N . SER A 1 193 ? -10.203 18.859 13.023 1 96.62 193 SER A N 1
ATOM 1480 C CA . SER A 1 193 ? -10.719 17.5 13.023 1 96.62 193 SER A CA 1
ATOM 1481 C C . SER A 1 193 ? -12.188 17.453 12.594 1 96.62 193 SER A C 1
ATOM 1483 O O . SER A 1 193 ? -12.93 18.422 12.82 1 96.62 193 SER A O 1
ATOM 1485 N N . PHE A 1 194 ? -12.586 16.406 11.93 1 94.12 194 PHE A N 1
ATOM 1486 C CA . PHE A 1 194 ? -13.953 16.047 11.586 1 94.12 194 PHE A CA 1
ATOM 1487 C C . PHE A 1 194 ? -14.609 17.141 10.75 1 94.12 194 PHE A C 1
ATOM 1489 O O . PHE A 1 194 ? -15.766 17.5 10.992 1 94.12 194 PHE A O 1
ATOM 1496 N N . VAL A 1 195 ? -13.82 17.688 9.844 1 96.12 195 VAL A N 1
ATOM 1497 C CA . VAL A 1 195 ? -14.359 18.703 8.945 1 96.12 195 VAL A CA 1
ATOM 1498 C C . VAL A 1 195 ? -15.469 18.094 8.094 1 96.12 195 VAL A C 1
ATOM 1500 O O . VAL A 1 195 ? -15.336 16.984 7.59 1 96.12 195 VAL A O 1
ATOM 1503 N N . ARG A 1 196 ? -16.656 18.875 7.945 1 94.19 196 ARG A N 1
ATOM 1504 C CA . ARG A 1 196 ? -17.781 18.391 7.176 1 94.19 196 ARG A CA 1
ATOM 1505 C C . ARG A 1 196 ? -18.109 19.328 6.016 1 94.19 196 ARG A C 1
ATOM 1507 O O . ARG A 1 196 ? -18.594 18.891 4.973 1 94.19 196 ARG A O 1
ATOM 1514 N N . THR A 1 197 ? -17.75 20.531 6.266 1 94.06 197 THR A N 1
ATOM 1515 C CA . THR A 1 197 ? -18.062 21.562 5.273 1 94.06 197 THR A CA 1
ATOM 1516 C C . THR A 1 197 ? -17 22.656 5.281 1 94.06 197 THR A C 1
ATOM 1518 O O . THR A 1 197 ? -16.172 22.719 6.188 1 94.06 197 THR A O 1
ATOM 1521 N N . ARG A 1 198 ? -17.125 23.516 4.25 1 95.94 198 ARG A N 1
ATOM 1522 C CA . ARG A 1 198 ? -16.203 24.656 4.199 1 95.94 198 ARG A CA 1
ATOM 1523 C C . ARG A 1 198 ? -16.438 25.609 5.363 1 95.94 198 ARG A C 1
ATOM 1525 O O . ARG A 1 198 ? -15.516 26.266 5.832 1 95.94 198 ARG A O 1
ATOM 1532 N N . ASP A 1 199 ? -17.688 25.641 5.891 1 95.94 199 ASP A N 1
ATOM 1533 C CA . ASP A 1 199 ? -18.047 26.547 6.984 1 95.94 199 ASP A CA 1
ATOM 1534 C C . ASP A 1 199 ? -17.266 26.203 8.258 1 95.94 199 ASP A C 1
ATOM 1536 O O . ASP A 1 199 ? -16.938 27.078 9.055 1 95.94 199 ASP A O 1
ATOM 1540 N N . ASP A 1 200 ? -17 24.953 8.445 1 96.19 200 ASP A N 1
ATOM 1541 C CA . ASP A 1 200 ? -16.203 24.531 9.586 1 96.19 200 ASP A CA 1
ATOM 1542 C C . ASP A 1 200 ? -14.828 25.203 9.57 1 96.19 200 ASP A C 1
ATOM 1544 O O . ASP A 1 200 ? -14.328 25.625 10.617 1 96.19 200 ASP A O 1
ATOM 1548 N N . LEU A 1 201 ? -14.289 25.344 8.43 1 97.94 201 LEU A N 1
ATOM 1549 C CA . LEU A 1 201 ? -12.969 25.969 8.273 1 97.94 201 LEU A CA 1
ATOM 1550 C C . LEU A 1 201 ? -13.055 27.484 8.43 1 97.94 201 LEU A C 1
ATOM 1552 O O . LEU A 1 201 ? -12.141 28.109 8.977 1 97.94 201 LEU A O 1
ATOM 1556 N N . LEU A 1 202 ? -14.141 28.031 7.93 1 97.94 202 LEU A N 1
ATOM 1557 C CA . LEU A 1 202 ? -14.336 29.469 8.086 1 97.94 202 LEU A CA 1
ATOM 1558 C C . LEU A 1 202 ? -14.438 29.844 9.562 1 97.94 202 LEU A C 1
ATOM 1560 O O . LEU A 1 202 ? -13.906 30.875 9.984 1 97.94 202 LEU A O 1
ATOM 1564 N N . LEU A 1 203 ? -15.102 29.016 10.273 1 97.56 203 LEU A N 1
ATOM 1565 C CA . LEU A 1 203 ? -15.203 29.234 11.711 1 97.56 203 LEU A CA 1
ATOM 1566 C C . LEU A 1 203 ? -13.828 29.172 12.367 1 97.56 203 LEU A C 1
ATOM 1568 O O . LEU A 1 203 ? -13.492 30.016 13.195 1 97.56 203 LEU A O 1
ATOM 1572 N N . ALA A 1 204 ? -13.055 28.172 12.039 1 98.19 204 ALA A N 1
ATOM 1573 C CA . ALA A 1 204 ? -11.711 28.031 12.578 1 98.19 204 ALA A CA 1
ATOM 1574 C C . ALA A 1 204 ? -10.852 29.25 12.211 1 98.19 204 ALA A C 1
ATOM 1576 O O . ALA A 1 204 ? -10.086 29.75 13.039 1 98.19 204 ALA A O 1
ATOM 1577 N N . ARG A 1 205 ? -10.945 29.719 11 1 97.94 205 ARG A N 1
ATOM 1578 C CA . ARG A 1 205 ? -10.195 30.875 10.531 1 97.94 205 ARG A CA 1
ATOM 1579 C C . ARG A 1 205 ? -10.562 32.125 11.328 1 97.94 205 ARG A C 1
ATOM 1581 O O . ARG A 1 205 ? -9.711 32.969 11.578 1 97.94 205 ARG A O 1
ATOM 1588 N N . HIS A 1 206 ? -11.836 32.188 11.602 1 97.94 206 HIS A N 1
ATOM 1589 C CA . HIS A 1 206 ? -12.305 33.312 12.414 1 97.94 206 HIS A CA 1
ATOM 1590 C C . HIS A 1 206 ? -11.602 33.344 13.766 1 97.94 206 HIS A C 1
ATOM 1592 O O . HIS A 1 206 ? -11.117 34.406 14.195 1 97.94 206 HIS A O 1
ATOM 1598 N N . TYR A 1 207 ? -11.523 32.219 14.383 1 98 207 TYR A N 1
ATOM 1599 C CA . TYR A 1 207 ? -10.898 32.188 15.695 1 98 207 TYR A CA 1
ATOM 1600 C C . TYR A 1 207 ? -9.391 32.375 15.602 1 98 207 TYR A C 1
ATOM 1602 O O . TYR A 1 207 ? -8.781 32.969 16.484 1 98 207 TYR A O 1
ATOM 1610 N N . LEU A 1 208 ? -8.75 31.859 14.578 1 98 208 LEU A N 1
ATOM 1611 C CA . LEU A 1 208 ? -7.328 32.125 14.367 1 98 208 LEU A CA 1
ATOM 1612 C C . LEU A 1 208 ? -7.062 33.625 14.273 1 98 208 LEU A C 1
ATOM 1614 O O . LEU A 1 208 ? -6.137 34.125 14.906 1 98 208 LEU A O 1
ATOM 1618 N N . SER A 1 209 ? -7.879 34.281 13.492 1 97.75 209 SER A N 1
ATOM 1619 C CA . SER A 1 209 ? -7.746 35.719 13.328 1 97.75 209 SER A CA 1
ATOM 1620 C C . SER A 1 209 ? -7.965 36.469 14.656 1 97.75 209 SER A C 1
ATOM 1622 O O . SER A 1 209 ? -7.227 37.406 14.984 1 97.75 209 SER A O 1
ATOM 1624 N N . ARG A 1 210 ? -8.945 36.031 15.312 1 97.88 210 ARG A N 1
ATOM 1625 C CA . ARG A 1 210 ? -9.273 36.656 16.594 1 97.88 210 ARG A CA 1
ATOM 1626 C C . ARG A 1 210 ? -8.086 36.594 17.562 1 97.88 210 ARG A C 1
ATOM 1628 O O . ARG A 1 210 ? -7.84 37.531 18.312 1 97.88 210 ARG A O 1
ATOM 1635 N N . TYR A 1 211 ? -7.383 35.5 17.516 1 98.31 211 TYR A N 1
ATOM 1636 C CA . TYR A 1 211 ? -6.289 35.312 18.453 1 98.31 211 TYR A CA 1
ATOM 1637 C C . TYR A 1 211 ? -4.969 35.781 17.859 1 98.31 211 TYR A C 1
ATOM 1639 O O . TYR A 1 211 ? -3.904 35.594 18.453 1 98.31 211 TYR A O 1
ATOM 1647 N N . GLY A 1 212 ? -5.004 36.344 16.641 1 97.62 212 GLY A N 1
ATOM 1648 C CA . GLY A 1 212 ? -3.82 36.875 16 1 97.62 212 GLY A CA 1
ATOM 1649 C C . GLY A 1 212 ? -2.865 35.812 15.508 1 97.62 212 GLY A C 1
ATOM 1650 O O . GLY A 1 212 ? -1.658 36.031 15.422 1 97.62 212 GLY A O 1
ATOM 1651 N N . SER A 1 213 ? -3.373 34.656 15.305 1 97.88 213 SER A N 1
ATOM 1652 C CA . SER A 1 213 ? -2.539 33.562 14.844 1 97.88 213 SER A CA 1
ATOM 1653 C C . SER A 1 213 ? -2.203 33.688 13.367 1 97.88 213 SER A C 1
ATOM 1655 O O . SER A 1 213 ? -3.039 34.125 12.57 1 97.88 213 SER A O 1
ATOM 1657 N N . LYS A 1 214 ? -1.029 33.25 12.992 1 96.12 214 LYS A N 1
ATOM 1658 C CA . LYS A 1 214 ? -0.61 33.25 11.594 1 96.12 214 LYS A CA 1
ATOM 1659 C C . LYS A 1 214 ? -0.556 31.828 11.039 1 96.12 214 LYS A C 1
ATOM 1661 O O . LYS A 1 214 ? -0.063 31.609 9.938 1 96.12 214 LYS A O 1
ATOM 1666 N N . ALA A 1 215 ? -1.038 30.906 11.812 1 98.38 215 ALA A N 1
ATOM 1667 C CA . ALA A 1 215 ? -0.977 29.5 11.422 1 98.38 215 ALA A CA 1
ATOM 1668 C C . ALA A 1 215 ? -1.822 29.234 10.18 1 98.38 215 ALA A C 1
ATOM 1670 O O . ALA A 1 215 ? -2.822 29.906 9.945 1 98.38 215 ALA A O 1
ATOM 1671 N N . ARG A 1 216 ? -1.364 28.328 9.359 1 98.38 216 ARG A N 1
ATOM 1672 C CA . ARG A 1 216 ? -2.156 27.859 8.227 1 98.38 216 ARG A CA 1
ATOM 1673 C C . ARG A 1 216 ? -3.107 26.75 8.648 1 98.38 216 ARG A C 1
ATOM 1675 O O . ARG A 1 216 ? -2.838 26.031 9.617 1 98.38 216 ARG A O 1
ATOM 1682 N N . LEU A 1 217 ? -4.219 26.656 7.902 1 98.56 217 LEU A N 1
ATOM 1683 C CA . LEU A 1 217 ? -5.293 25.766 8.305 1 98.56 217 LEU A CA 1
ATOM 1684 C C . LEU A 1 217 ? -5.285 24.5 7.457 1 98.56 217 LEU A C 1
ATOM 1686 O O . LEU A 1 217 ? -5.309 24.562 6.227 1 98.56 217 LEU A O 1
ATOM 1690 N N . MET A 1 218 ? -5.227 23.406 8.125 1 98.69 218 MET A N 1
ATOM 1691 C CA . MET A 1 218 ? -5.285 22.094 7.488 1 98.69 218 MET A CA 1
ATOM 1692 C C . MET A 1 218 ? -6.594 21.391 7.816 1 98.69 218 MET A C 1
ATOM 1694 O O . MET A 1 218 ? -6.988 21.312 8.984 1 98.69 218 MET A O 1
ATOM 1698 N N . ALA A 1 219 ? -7.305 20.875 6.812 1 98.75 219 ALA A N 1
ATOM 1699 C CA . ALA A 1 219 ? -8.539 20.125 7.023 1 98.75 219 ALA A CA 1
ATOM 1700 C C . ALA A 1 219 ? -8.273 18.625 7.105 1 98.75 219 ALA A C 1
ATOM 1702 O O . ALA A 1 219 ? -7.668 18.047 6.195 1 98.75 219 ALA A O 1
ATOM 1703 N N . LYS A 1 220 ? -8.68 18.016 8.148 1 98.12 220 LYS A N 1
ATOM 1704 C CA . LYS A 1 220 ? -8.641 16.562 8.219 1 98.12 220 LYS A CA 1
ATOM 1705 C C . LYS A 1 220 ? -9.859 15.938 7.559 1 98.12 220 LYS A C 1
ATOM 1707 O O . LYS A 1 220 ? -11 16.219 7.941 1 98.12 220 LYS A O 1
ATOM 1712 N N . ILE A 1 221 ? -9.648 15.164 6.566 1 98 221 ILE A N 1
ATOM 1713 C CA . ILE A 1 221 ? -10.719 14.438 5.898 1 98 221 ILE A CA 1
ATOM 1714 C C . ILE A 1 221 ? -10.953 13.102 6.598 1 98 221 ILE A C 1
ATOM 1716 O O . ILE A 1 221 ? -10.234 12.125 6.344 1 98 221 ILE A O 1
ATOM 1720 N N . GLU A 1 222 ? -12.008 13.094 7.422 1 95.12 222 GLU A N 1
ATOM 1721 C CA . GLU A 1 222 ? -12.266 11.961 8.312 1 95.12 222 GLU A CA 1
ATOM 1722 C C . GLU A 1 222 ? -13.68 11.43 8.125 1 95.12 222 GLU A C 1
ATOM 1724 O O . GLU A 1 222 ? -14.039 10.391 8.688 1 95.12 222 GLU A O 1
ATOM 1729 N N . LYS A 1 223 ? -14.461 12.102 7.324 1 92.56 223 LYS A N 1
ATOM 1730 C CA . LYS A 1 223 ? -15.883 11.773 7.164 1 92.56 223 LYS A CA 1
ATOM 1731 C C . LYS A 1 223 ? -16.25 11.625 5.688 1 92.56 223 LYS A C 1
ATOM 1733 O O . LYS A 1 223 ? -15.703 12.328 4.836 1 92.56 223 LYS A O 1
ATOM 1738 N N . PRO A 1 224 ? -17.203 10.719 5.426 1 93.25 224 PRO A N 1
ATOM 1739 C CA . PRO A 1 224 ? -17.688 10.594 4.047 1 93.25 224 PRO A CA 1
ATOM 1740 C C . PRO A 1 224 ? -18.25 11.906 3.502 1 93.25 224 PRO A C 1
ATOM 1742 O O . PRO A 1 224 ? -18.109 12.195 2.309 1 93.25 224 PRO A O 1
ATOM 1745 N N . SER A 1 225 ? -18.844 12.703 4.387 1 92.5 225 SER A N 1
ATOM 1746 C CA . SER A 1 225 ? -19.391 13.992 3.955 1 92.5 225 SER A CA 1
ATOM 1747 C C . SER A 1 225 ? -18.281 14.914 3.451 1 92.5 225 SER A C 1
ATOM 1749 O O . SER A 1 225 ? -18.484 15.648 2.48 1 92.5 225 SER A O 1
ATOM 1751 N N . ALA A 1 226 ? -17.125 14.906 4.102 1 95.75 226 ALA A N 1
ATOM 1752 C CA . ALA A 1 226 ? -16 15.711 3.666 1 95.75 226 ALA A CA 1
ATOM 1753 C C . ALA A 1 226 ? -15.477 15.25 2.309 1 95.75 226 ALA A C 1
ATOM 1755 O O . ALA A 1 226 ? -15.062 16.062 1.482 1 95.75 226 ALA A O 1
ATOM 1756 N N . VAL A 1 227 ? -15.516 13.93 2.076 1 96.69 227 VAL A N 1
ATOM 1757 C CA . VAL A 1 227 ? -15.109 13.375 0.787 1 96.69 227 VAL A CA 1
ATOM 1758 C C . VAL A 1 227 ? -16.062 13.859 -0.302 1 96.69 227 VAL A C 1
ATOM 1760 O O . VAL A 1 227 ? -15.633 14.281 -1.376 1 96.69 227 VAL A O 1
ATOM 1763 N N . ALA A 1 228 ? -17.328 13.844 0.02 1 95.5 228 ALA A N 1
ATOM 1764 C CA . ALA A 1 228 ? -18.344 14.242 -0.939 1 95.5 228 ALA A CA 1
ATOM 1765 C C . ALA A 1 228 ? -18.25 15.727 -1.26 1 95.5 228 ALA A C 1
ATOM 1767 O O . ALA A 1 228 ? -18.5 16.141 -2.395 1 95.5 228 ALA A O 1
ATOM 1768 N N . ARG A 1 229 ? -17.859 16.516 -0.234 1 96.12 229 ARG A N 1
ATOM 1769 C CA . ARG A 1 229 ? -17.781 17.969 -0.388 1 96.12 229 ARG A CA 1
ATOM 1770 C C . ARG A 1 229 ? -16.344 18.422 -0.499 1 96.12 229 ARG A C 1
ATOM 1772 O O . ARG A 1 229 ? -16.016 19.562 -0.131 1 96.12 229 ARG A O 1
ATOM 1779 N N . PHE A 1 230 ? -15.5 17.656 -1.006 1 98.38 230 PHE A N 1
ATOM 1780 C CA . PHE A 1 230 ? -14.062 17.875 -0.91 1 98.38 230 PHE A CA 1
ATOM 1781 C C . PHE A 1 230 ? -13.664 19.172 -1.622 1 98.38 230 PHE A C 1
ATOM 1783 O O . PHE A 1 230 ? -12.82 19.922 -1.13 1 98.38 230 PHE A O 1
ATOM 1790 N N . GLU A 1 231 ? -14.266 19.438 -2.744 1 98.25 231 GLU A N 1
ATOM 1791 C CA . GLU A 1 231 ? -13.844 20.578 -3.551 1 98.25 231 GLU A CA 1
ATOM 1792 C C . GLU A 1 231 ? -14.031 21.891 -2.799 1 98.25 231 GLU A C 1
ATOM 1794 O O . GLU A 1 231 ? -13.148 22.75 -2.797 1 98.25 231 GLU A O 1
ATOM 1799 N N . GLU A 1 232 ? -15.164 22.016 -2.141 1 98.25 232 GLU A N 1
ATOM 1800 C CA . GLU A 1 232 ? -15.383 23.25 -1.393 1 98.25 232 GLU A CA 1
ATOM 1801 C C . GLU A 1 232 ? -14.477 23.328 -0.172 1 98.25 232 GLU A C 1
ATOM 1803 O O . GLU A 1 232 ? -14.031 24.422 0.208 1 98.25 232 GLU A O 1
ATOM 1808 N N . ILE A 1 233 ? -14.195 22.219 0.437 1 98.56 233 ILE A N 1
ATOM 1809 C CA . ILE A 1 233 ? -13.281 22.172 1.574 1 98.56 233 ILE A CA 1
ATOM 1810 C C . ILE A 1 233 ? -11.875 22.531 1.121 1 98.56 233 ILE A C 1
ATOM 1812 O O . ILE A 1 233 ? -11.195 23.344 1.771 1 98.56 233 ILE A O 1
ATOM 1816 N N . LEU A 1 234 ? -11.469 22 0.018 1 98.62 234 LEU A N 1
ATOM 1817 C CA . LEU A 1 234 ? -10.148 22.25 -0.541 1 98.62 234 LEU A CA 1
ATOM 1818 C C . LEU A 1 234 ? -9.961 23.734 -0.839 1 98.62 234 LEU A C 1
ATOM 1820 O O . LEU A 1 234 ? -8.867 24.281 -0.656 1 98.62 234 LEU A O 1
ATOM 1824 N N . GLU A 1 235 ? -10.977 24.344 -1.242 1 97.69 235 GLU A N 1
ATOM 1825 C CA . GLU A 1 235 ? -10.906 25.766 -1.573 1 97.69 235 GLU A CA 1
ATOM 1826 C C . GLU A 1 235 ? -10.578 26.609 -0.342 1 97.69 235 GLU A C 1
ATOM 1828 O O . GLU A 1 235 ? -9.828 27.578 -0.432 1 97.69 235 GLU A O 1
ATOM 1833 N N . GLU A 1 236 ? -11.102 26.188 0.777 1 97.62 236 GLU A N 1
ATOM 1834 C CA . GLU A 1 236 ? -10.961 27 1.986 1 97.62 236 GLU A CA 1
ATOM 1835 C C . GLU A 1 236 ? -9.734 26.578 2.787 1 97.62 236 GLU A C 1
ATOM 1837 O O . GLU A 1 236 ? -9.156 27.375 3.523 1 97.62 236 GLU A O 1
ATOM 1842 N N . ALA A 1 237 ? -9.305 25.375 2.682 1 98.62 237 ALA A N 1
ATOM 1843 C CA . ALA A 1 237 ? -8.18 24.844 3.449 1 98.62 237 ALA A CA 1
ATOM 1844 C C . ALA A 1 237 ? -6.852 25.312 2.855 1 98.62 237 ALA A C 1
ATOM 1846 O O . ALA A 1 237 ? -6.77 25.625 1.666 1 98.62 237 ALA A O 1
ATOM 1847 N N . ASP A 1 238 ? -5.828 25.391 3.678 1 98.5 238 ASP A N 1
ATOM 1848 C CA . ASP A 1 238 ? -4.473 25.656 3.205 1 98.5 238 ASP A CA 1
ATOM 1849 C C . ASP A 1 238 ? -3.721 24.359 2.939 1 98.5 238 ASP A C 1
ATOM 1851 O O . ASP A 1 238 ? -2.697 24.359 2.25 1 98.5 238 ASP A O 1
ATOM 1855 N N . GLY A 1 239 ? -4.117 23.312 3.465 1 98.69 239 GLY A N 1
ATOM 1856 C CA . GLY A 1 239 ? -3.609 21.953 3.307 1 98.69 239 GLY A CA 1
ATOM 1857 C C . GLY A 1 239 ? -4.609 20.891 3.713 1 98.69 239 GLY A C 1
ATOM 1858 O O . GLY A 1 239 ? -5.668 21.203 4.262 1 98.69 239 GLY A O 1
ATOM 1859 N N . ILE A 1 240 ? -4.348 19.688 3.41 1 98.94 240 ILE A N 1
ATOM 1860 C CA . ILE A 1 240 ? -5.266 18.578 3.646 1 98.94 240 ILE A CA 1
ATOM 1861 C C . ILE A 1 240 ? -4.535 17.453 4.367 1 98.94 240 ILE A C 1
ATOM 1863 O O . ILE A 1 240 ? -3.35 17.219 4.125 1 98.94 240 ILE A O 1
ATOM 1867 N N . MET A 1 241 ? -5.199 16.891 5.324 1 98.81 241 MET A N 1
ATOM 1868 C CA . MET A 1 241 ? -4.734 15.633 5.91 1 98.81 241 MET A CA 1
ATOM 1869 C C . MET A 1 241 ? -5.711 14.5 5.613 1 98.81 241 MET A C 1
ATOM 1871 O O . MET A 1 241 ? -6.883 14.57 5.992 1 98.81 241 MET A O 1
ATOM 1875 N N . VAL A 1 242 ? -5.281 13.539 4.895 1 98.44 242 VAL A N 1
ATOM 1876 C CA . VAL A 1 242 ? -6.066 12.328 4.695 1 98.44 242 VAL A CA 1
ATOM 1877 C C . VAL A 1 242 ? -5.949 11.43 5.926 1 98.44 242 VAL A C 1
ATOM 1879 O O . VAL A 1 242 ? -4.996 10.656 6.047 1 98.44 242 VAL A O 1
ATOM 1882 N N . ALA A 1 243 ? -6.918 11.5 6.734 1 96.75 243 ALA A N 1
ATOM 1883 C CA . ALA A 1 243 ? -6.895 10.758 7.992 1 96.75 243 ALA A CA 1
ATOM 1884 C C . ALA A 1 243 ? -7.605 9.414 7.852 1 96.75 243 ALA A C 1
ATOM 1886 O O . ALA A 1 243 ? -8.781 9.289 8.211 1 96.75 243 ALA A O 1
ATOM 1887 N N . ARG A 1 244 ? -6.879 8.414 7.531 1 94.62 244 ARG A N 1
ATOM 1888 C CA . ARG A 1 244 ? -7.434 7.137 7.098 1 94.62 244 ARG A CA 1
ATOM 1889 C C . ARG A 1 244 ? -8.039 6.375 8.273 1 94.62 244 ARG A C 1
ATOM 1891 O O . ARG A 1 244 ? -8.938 5.555 8.086 1 94.62 244 ARG A O 1
ATOM 1898 N N . GLY A 1 245 ? -7.465 6.605 9.492 1 91.69 245 GLY A N 1
ATOM 1899 C CA . GLY A 1 245 ? -8.008 5.918 10.656 1 91.69 245 GLY A CA 1
ATOM 1900 C C . GLY A 1 245 ? -9.5 6.121 10.828 1 91.69 245 GLY A C 1
ATOM 1901 O O . GLY A 1 245 ? -10.273 5.168 10.742 1 91.69 245 GLY A O 1
ATOM 1902 N N . ASP A 1 246 ? -9.875 7.352 10.953 1 91.19 246 ASP A N 1
ATOM 1903 C CA . ASP A 1 246 ? -11.281 7.703 11.133 1 91.19 246 ASP A CA 1
ATOM 1904 C C . ASP A 1 246 ? -12.078 7.477 9.852 1 91.19 246 ASP A C 1
ATOM 1906 O O . ASP A 1 246 ? -13.227 7.027 9.898 1 91.19 246 ASP A O 1
ATOM 1910 N N . LEU A 1 247 ? -11.531 7.805 8.766 1 93.62 247 LEU A N 1
ATOM 1911 C CA . LEU A 1 247 ? -12.211 7.633 7.488 1 93.62 247 LEU A CA 1
ATOM 1912 C C . LEU A 1 247 ? -12.562 6.164 7.254 1 93.62 247 LEU A C 1
ATOM 1914 O O . LEU A 1 247 ? -13.648 5.855 6.754 1 93.62 247 LEU A O 1
ATOM 1918 N N . GLY A 1 248 ? -11.656 5.277 7.645 1 91.81 248 GLY A N 1
ATOM 1919 C CA . GLY A 1 248 ? -11.844 3.848 7.445 1 91.81 248 GLY A CA 1
ATOM 1920 C C . GLY A 1 248 ? -12.898 3.254 8.352 1 91.81 248 GLY A C 1
ATOM 1921 O O . GLY A 1 248 ? -13.398 2.154 8.102 1 91.81 248 GLY A O 1
ATOM 1922 N N . VAL A 1 249 ? -13.219 3.947 9.414 1 90.31 249 VAL A N 1
ATOM 1923 C CA . VAL A 1 249 ? -14.32 3.531 10.289 1 90.31 249 VAL A CA 1
ATOM 1924 C C . VAL A 1 249 ? -15.648 3.932 9.664 1 90.31 249 VAL A C 1
ATOM 1926 O O . VAL A 1 249 ? -16.641 3.193 9.758 1 90.31 249 VAL A O 1
ATOM 1929 N N . GLU A 1 250 ? -15.586 5.039 8.953 1 91.75 250 GLU A N 1
ATOM 1930 C CA . GLU A 1 250 ? -16.828 5.676 8.508 1 91.75 250 GLU A CA 1
ATOM 1931 C C . GLU A 1 250 ? -17.219 5.195 7.113 1 91.75 250 GLU A C 1
ATOM 1933 O O . GLU A 1 250 ? -18.375 5.336 6.703 1 91.75 250 GLU A O 1
ATOM 1938 N N . MET A 1 251 ? -16.297 4.68 6.391 1 92.56 251 MET A N 1
ATOM 1939 C CA . MET A 1 251 ? -16.578 4.195 5.039 1 92.56 251 MET A CA 1
ATOM 1940 C C . MET A 1 251 ? -16 2.795 4.84 1 92.56 251 MET A C 1
ATOM 1942 O O . MET A 1 251 ? -15.156 2.348 5.617 1 92.56 251 MET A O 1
ATOM 1946 N N . PRO A 1 252 ? -16.547 2.068 3.807 1 92 252 PRO A N 1
ATOM 1947 C CA . PRO A 1 252 ? -15.969 0.753 3.539 1 92 252 PRO A CA 1
ATOM 1948 C C . PRO A 1 252 ? -14.453 0.815 3.318 1 92 252 PRO A C 1
ATOM 1950 O O . PRO A 1 252 ? -13.969 1.681 2.586 1 92 252 PRO A O 1
ATOM 1953 N N . LEU A 1 253 ? -13.797 -0.097 3.99 1 93 253 LEU A N 1
ATOM 1954 C CA . LEU A 1 253 ? -12.336 -0.107 4.027 1 93 253 LEU A CA 1
ATOM 1955 C C . LEU A 1 253 ? -11.758 -0.141 2.617 1 93 253 LEU A C 1
ATOM 1957 O O . LEU A 1 253 ? -10.719 0.466 2.354 1 93 253 LEU A O 1
ATOM 1961 N N . GLU A 1 254 ? -12.391 -0.848 1.661 1 95.75 254 GLU A N 1
ATOM 1962 C CA . GLU A 1 254 ? -11.906 -1.031 0.296 1 95.75 254 GLU A CA 1
ATOM 1963 C C . GLU A 1 254 ? -11.969 0.275 -0.491 1 95.75 254 GLU A C 1
ATOM 1965 O O . GLU A 1 254 ? -11.32 0.411 -1.529 1 95.75 254 GLU A O 1
ATOM 1970 N N . GLU A 1 255 ? -12.664 1.268 -0.031 1 96.38 255 GLU A N 1
ATOM 1971 C CA . GLU A 1 255 ? -12.82 2.533 -0.743 1 96.38 255 GLU A CA 1
ATOM 1972 C C . GLU A 1 255 ? -11.75 3.535 -0.327 1 96.38 255 GLU A C 1
ATOM 1974 O O . GLU A 1 255 ? -11.453 4.473 -1.067 1 96.38 255 GLU A O 1
ATOM 1979 N N . VAL A 1 256 ? -11.18 3.369 0.809 1 97 256 VAL A N 1
ATOM 1980 C CA . VAL A 1 256 ? -10.305 4.355 1.434 1 97 256 VAL A CA 1
ATOM 1981 C C . VAL A 1 256 ? -9.07 4.578 0.561 1 97 256 VAL A C 1
ATOM 1983 O O . VAL A 1 256 ? -8.688 5.723 0.295 1 97 256 VAL A O 1
ATOM 1986 N N . PRO A 1 257 ? -8.445 3.455 0.037 1 97.38 257 PRO A N 1
ATOM 1987 C CA . PRO A 1 257 ? -7.27 3.686 -0.803 1 97.38 257 PRO A CA 1
ATOM 1988 C C . PRO A 1 257 ? -7.59 4.492 -2.061 1 97.38 257 PRO A C 1
ATOM 1990 O O . PRO A 1 257 ? -6.758 5.27 -2.529 1 97.38 257 PRO A O 1
ATOM 1993 N N . ILE A 1 258 ? -8.781 4.332 -2.619 1 97.81 258 ILE A N 1
ATOM 1994 C CA . ILE A 1 258 ? -9.195 5.043 -3.822 1 97.81 258 ILE A CA 1
ATOM 1995 C C . ILE A 1 258 ? -9.391 6.523 -3.506 1 97.81 258 ILE A C 1
ATOM 1997 O O . ILE A 1 258 ? -8.898 7.391 -4.234 1 97.81 258 ILE A O 1
ATOM 2001 N N . VAL A 1 259 ? -10.039 6.766 -2.395 1 97.81 259 VAL A N 1
ATOM 2002 C CA . VAL A 1 259 ? -10.297 8.133 -1.947 1 97.81 259 VAL A CA 1
ATOM 2003 C C . VAL A 1 259 ? -8.977 8.836 -1.661 1 97.81 259 VAL A C 1
ATOM 2005 O O . VAL A 1 259 ? -8.789 10 -2.029 1 97.81 259 VAL A O 1
ATOM 2008 N N . GLN A 1 260 ? -8.078 8.148 -0.991 1 97.88 260 GLN A N 1
ATOM 2009 C CA . GLN A 1 260 ? -6.758 8.695 -0.706 1 97.88 260 GLN A CA 1
ATOM 2010 C C . GLN A 1 260 ? -6.074 9.18 -1.982 1 97.88 260 GLN A C 1
ATOM 2012 O O . GLN A 1 260 ? -5.574 10.305 -2.035 1 97.88 260 GLN A O 1
ATOM 2017 N N . LYS A 1 261 ? -6.012 8.312 -3.012 1 97.56 261 LYS A N 1
ATOM 2018 C CA . LYS A 1 261 ? -5.375 8.664 -4.277 1 97.56 261 LYS A CA 1
ATOM 2019 C C . LYS A 1 261 ? -6.031 9.898 -4.898 1 97.56 261 LYS A C 1
ATOM 2021 O O . LYS A 1 261 ? -5.34 10.797 -5.383 1 97.56 261 LYS A O 1
ATOM 2026 N N . ARG A 1 262 ? -7.328 9.922 -4.863 1 97.44 262 ARG A N 1
ATOM 2027 C CA . ARG A 1 262 ? -8.094 11.023 -5.438 1 97.44 262 ARG A CA 1
ATOM 2028 C C . ARG A 1 262 ? -7.781 12.336 -4.727 1 97.44 262 ARG A C 1
ATOM 2030 O O . ARG A 1 262 ? -7.539 13.359 -5.371 1 97.44 262 ARG A O 1
ATOM 2037 N N . LEU A 1 263 ? -7.777 12.32 -3.445 1 98.5 263 LEU A N 1
ATOM 2038 C CA . LEU A 1 263 ? -7.547 13.523 -2.66 1 98.5 263 LEU A CA 1
ATOM 2039 C C . LEU A 1 263 ? -6.129 14.047 -2.867 1 98.5 263 LEU A C 1
ATOM 2041 O O . LEU A 1 263 ? -5.922 15.258 -2.996 1 98.5 263 LEU A O 1
ATOM 2045 N N . ILE A 1 264 ? -5.164 13.156 -2.912 1 98.25 264 ILE A N 1
ATOM 2046 C CA . ILE A 1 264 ? -3.773 13.547 -3.105 1 98.25 264 ILE A CA 1
ATOM 2047 C C . ILE A 1 264 ? -3.621 14.266 -4.445 1 98.25 264 ILE A C 1
ATOM 2049 O O . ILE A 1 264 ? -3.045 15.352 -4.512 1 98.25 264 ILE A O 1
ATOM 2053 N N . LEU A 1 265 ? -4.199 13.742 -5.465 1 96.75 265 LEU A N 1
ATOM 2054 C CA . LEU A 1 265 ? -4.082 14.32 -6.801 1 96.75 265 LEU A CA 1
ATOM 2055 C C . LEU A 1 265 ? -4.742 15.688 -6.863 1 96.75 265 LEU A C 1
ATOM 2057 O O . LEU A 1 265 ? -4.211 16.609 -7.488 1 96.75 265 LEU A O 1
ATOM 2061 N N . ARG A 1 266 ? -5.844 15.805 -6.207 1 97.31 266 ARG A N 1
ATOM 2062 C CA . ARG A 1 266 ? -6.547 17.078 -6.199 1 97.31 266 ARG A CA 1
ATOM 2063 C C . ARG A 1 266 ? -5.75 18.141 -5.441 1 97.31 266 ARG A C 1
ATOM 2065 O O . ARG A 1 266 ? -5.766 19.312 -5.805 1 97.31 266 ARG A O 1
ATOM 2072 N N . CYS A 1 267 ? -5.117 17.719 -4.391 1 98.38 267 CYS A N 1
ATOM 2073 C CA . CYS A 1 267 ? -4.285 18.641 -3.623 1 98.38 267 CYS A CA 1
ATOM 2074 C C . CYS A 1 267 ? -3.082 19.094 -4.438 1 98.38 267 CYS A C 1
ATOM 2076 O O . CYS A 1 267 ? -2.744 20.281 -4.441 1 98.38 267 CYS A O 1
ATOM 2078 N N . ILE A 1 268 ? -2.459 18.172 -5.137 1 97.19 268 ILE A N 1
ATOM 2079 C CA . ILE A 1 268 ? -1.341 18.531 -6.004 1 97.19 268 ILE A CA 1
ATOM 2080 C C . ILE A 1 268 ? -1.795 19.547 -7.043 1 97.19 268 ILE A C 1
ATOM 2082 O O . ILE A 1 268 ? -1.15 20.578 -7.227 1 97.19 268 ILE A O 1
ATOM 2086 N N . ALA A 1 269 ? -2.904 19.297 -7.629 1 95.56 269 ALA A N 1
ATOM 2087 C CA . ALA A 1 269 ? -3.43 20.172 -8.664 1 95.56 269 ALA A CA 1
ATOM 2088 C C . ALA A 1 269 ? -3.701 21.578 -8.102 1 95.56 269 ALA A C 1
ATOM 2090 O O . ALA A 1 269 ? -3.51 22.578 -8.789 1 95.56 269 ALA A O 1
ATOM 2091 N N . ALA A 1 270 ? -4.109 21.641 -6.848 1 96 270 ALA A N 1
ATOM 2092 C CA . ALA A 1 270 ? -4.469 22.906 -6.223 1 96 270 ALA A CA 1
ATOM 2093 C C . ALA A 1 270 ? -3.236 23.609 -5.645 1 96 270 ALA A C 1
ATOM 2095 O O . ALA A 1 270 ? -3.299 24.766 -5.258 1 96 270 ALA A O 1
ATOM 2096 N N . GLY A 1 271 ? -2.09 22.906 -5.609 1 95.75 271 GLY A N 1
ATOM 2097 C CA . GLY A 1 271 ? -0.888 23.453 -5 1 95.75 271 GLY A CA 1
ATOM 2098 C C . GLY A 1 271 ? -0.979 23.547 -3.488 1 95.75 271 GLY A C 1
ATOM 2099 O O . GLY A 1 271 ? -0.468 24.5 -2.895 1 95.75 271 GLY A O 1
ATOM 2100 N N . LYS A 1 272 ? -1.701 22.656 -2.881 1 98.06 272 LYS A N 1
ATOM 2101 C CA . LYS A 1 272 ? -1.861 22.625 -1.429 1 98.06 272 LYS A CA 1
ATOM 2102 C C . LYS A 1 272 ? -1.258 21.344 -0.844 1 98.06 272 LYS A C 1
ATOM 2104 O O . LYS A 1 272 ? -1.468 20.25 -1.374 1 98.06 272 LYS A O 1
ATOM 2109 N N . PRO A 1 273 ? -0.432 21.5 0.219 1 98.69 273 PRO A N 1
ATOM 2110 C CA . PRO A 1 273 ? 0.207 20.312 0.775 1 98.69 273 PRO A CA 1
ATOM 2111 C C . PRO A 1 273 ? -0.801 19.312 1.332 1 98.69 273 PRO A C 1
ATOM 2113 O O . PRO A 1 273 ? -1.837 19.703 1.873 1 98.69 273 PRO A O 1
ATOM 2116 N N . VAL A 1 274 ? -0.508 18.062 1.203 1 98.88 274 VAL A N 1
ATOM 2117 C CA . VAL A 1 274 ? -1.377 16.984 1.666 1 98.88 274 VAL A CA 1
ATOM 2118 C C . VAL A 1 274 ? -0.566 15.977 2.484 1 98.88 274 VAL A C 1
ATOM 2120 O O . VAL A 1 274 ? 0.526 15.57 2.076 1 98.88 274 VAL A O 1
ATOM 2123 N N . ILE A 1 275 ? -1.084 15.641 3.686 1 98.88 275 ILE A N 1
ATOM 2124 C CA . ILE A 1 275 ? -0.495 14.641 4.57 1 98.88 275 ILE A CA 1
ATOM 2125 C C . ILE A 1 275 ? -1.3 13.344 4.492 1 98.88 275 ILE A C 1
ATOM 2127 O O . ILE A 1 275 ? -2.525 13.359 4.629 1 98.88 275 ILE A O 1
ATOM 2131 N N . THR A 1 276 ? -0.665 12.242 4.168 1 98.56 276 THR A N 1
ATOM 2132 C CA . THR A 1 276 ? -1.275 10.938 4.371 1 98.56 276 THR A CA 1
ATOM 2133 C C . THR A 1 276 ? -1.007 10.43 5.785 1 98.56 276 THR A C 1
ATOM 2135 O O . THR A 1 276 ? 0.148 10.234 6.172 1 98.56 276 THR A O 1
ATOM 2138 N N . ALA A 1 277 ? -2.125 10.211 6.484 1 96 277 ALA A N 1
ATOM 2139 C CA . ALA A 1 277 ? -1.957 10.008 7.918 1 96 277 ALA A CA 1
ATOM 2140 C C . ALA A 1 277 ? -2.598 8.703 8.367 1 96 277 ALA A C 1
ATOM 2142 O O . ALA A 1 277 ? -3.461 8.156 7.676 1 96 277 ALA A O 1
ATOM 2143 N N . THR A 1 278 ? -2.111 8.195 9.461 1 84.06 278 THR A N 1
ATOM 2144 C CA . THR A 1 278 ? -2.662 7.18 10.352 1 84.06 278 THR A CA 1
ATOM 2145 C C . THR A 1 278 ? -2.398 5.777 9.812 1 84.06 278 THR A C 1
ATOM 2147 O O . THR A 1 278 ? -2.49 5.547 8.602 1 84.06 278 THR A O 1
ATOM 2150 N N . GLN A 1 279 ? -1.953 4.98 10.672 1 84.5 279 GLN A N 1
ATOM 2151 C CA . GLN A 1 279 ? -1.715 3.551 10.516 1 84.5 279 GLN A CA 1
ATOM 2152 C C . GLN A 1 279 ? -0.75 3.273 9.367 1 84.5 279 GLN A C 1
ATOM 2154 O O . GLN A 1 279 ? -0.995 2.391 8.547 1 84.5 279 GLN A O 1
ATOM 2159 N N . MET A 1 280 ? 0.337 4.102 9.344 1 92.12 280 MET A N 1
ATOM 2160 C CA . MET A 1 280 ? 1.347 3.91 8.305 1 92.12 280 MET A CA 1
ATOM 2161 C C . MET A 1 280 ? 2.338 2.822 8.703 1 92.12 280 MET A C 1
ATOM 2163 O O . MET A 1 280 ? 2.576 1.883 7.945 1 92.12 280 MET A O 1
ATOM 2167 N N . LEU A 1 281 ? 2.898 2.982 9.938 1 96.56 281 LEU A N 1
ATOM 2168 C CA . LEU A 1 281 ? 3.793 1.987 10.523 1 96.56 281 LEU A CA 1
ATOM 2169 C C . LEU A 1 281 ? 3.314 1.569 11.906 1 96.56 281 LEU A C 1
ATOM 2171 O O . LEU A 1 281 ? 4.098 1.548 12.859 1 96.56 281 LEU A O 1
ATOM 2175 N N . GLU A 1 282 ? 2.086 1.254 12 1 94.31 282 GLU A N 1
ATOM 2176 C CA . GLU A 1 282 ? 1.434 0.993 13.273 1 94.31 282 GLU A CA 1
ATOM 2177 C C . GLU A 1 282 ? 2.104 -0.165 14.016 1 94.31 282 GLU A C 1
ATOM 2179 O O . GLU A 1 282 ? 2.201 -0.154 15.242 1 94.31 282 GLU A O 1
ATOM 2184 N N . SER A 1 283 ? 2.553 -1.199 13.297 1 93.12 283 SER A N 1
ATOM 2185 C CA . SER A 1 283 ? 3.18 -2.359 13.922 1 93.12 283 SER A CA 1
ATOM 2186 C C . SER A 1 283 ? 4.438 -1.964 14.688 1 93.12 283 SER A C 1
ATOM 2188 O O . SER A 1 283 ? 4.836 -2.646 15.633 1 93.12 283 SER A O 1
ATOM 2190 N N . MET A 1 284 ? 5.031 -0.825 14.375 1 95.25 284 MET A N 1
ATOM 2191 C CA . MET A 1 284 ? 6.293 -0.418 14.992 1 95.25 284 MET A CA 1
ATOM 2192 C C . MET A 1 284 ? 6.051 0.259 16.328 1 95.25 284 MET A C 1
ATOM 2194 O O . MET A 1 284 ? 7 0.658 17.016 1 95.25 284 MET A O 1
ATOM 2198 N N . VAL A 1 285 ? 4.781 0.45 16.672 1 95.69 285 VAL A N 1
ATOM 2199 C CA . VAL A 1 285 ? 4.508 0.839 18.062 1 95.69 285 VAL A CA 1
ATOM 2200 C C . VAL A 1 285 ? 5.133 -0.173 19.016 1 95.69 285 VAL A C 1
ATOM 2202 O O . VAL A 1 285 ? 5.629 0.196 20.078 1 95.69 285 VAL A O 1
ATOM 2205 N N . GLN A 1 286 ? 5.164 -1.458 18.531 1 93.75 286 GLN A N 1
ATOM 2206 C CA . GLN A 1 286 ? 5.633 -2.518 19.422 1 93.75 286 GLN A CA 1
ATOM 2207 C C . GLN A 1 286 ? 6.828 -3.25 18.812 1 93.75 286 GLN A C 1
ATOM 2209 O O . GLN A 1 286 ? 7.531 -3.979 19.516 1 93.75 286 GLN A O 1
ATOM 2214 N N . ASN A 1 287 ? 6.973 -3.131 17.5 1 90.31 287 ASN A N 1
ATOM 2215 C CA . ASN A 1 287 ? 8.023 -3.875 16.828 1 90.31 287 ASN A CA 1
ATOM 2216 C C . ASN A 1 287 ? 9.078 -2.941 16.234 1 90.31 287 ASN A C 1
ATOM 2218 O O . ASN A 1 287 ? 8.773 -1.811 15.859 1 90.31 287 ASN A O 1
ATOM 2222 N N . PRO A 1 288 ? 10.273 -3.361 16.109 1 89.75 288 PRO A N 1
ATOM 2223 C CA . PRO A 1 288 ? 11.344 -2.514 15.586 1 89.75 288 PRO A CA 1
ATOM 2224 C C . PRO A 1 288 ? 11.266 -2.338 14.07 1 89.75 288 PRO A C 1
ATOM 2226 O O . PRO A 1 288 ? 11.898 -1.441 13.516 1 89.75 288 PRO A O 1
ATOM 2229 N N . SER A 1 289 ? 10.562 -3.273 13.414 1 90.94 289 SER A N 1
ATOM 2230 C CA . SER A 1 289 ? 10.406 -3.205 11.961 1 90.94 289 SER A CA 1
ATOM 2231 C C . SER A 1 289 ? 8.938 -3.291 11.562 1 90.94 289 SER A C 1
ATOM 2233 O O . SER A 1 289 ? 8.133 -3.928 12.25 1 90.94 289 SER A O 1
ATOM 2235 N N . PRO A 1 290 ? 8.648 -2.625 10.492 1 94.19 290 PRO A N 1
ATOM 2236 C CA . PRO A 1 290 ? 7.254 -2.707 10.039 1 94.19 290 PRO A CA 1
ATOM 2237 C C . PRO A 1 290 ? 6.961 -3.986 9.258 1 94.19 290 PRO A C 1
ATOM 2239 O O . PRO A 1 290 ? 7.879 -4.734 8.93 1 94.19 290 PRO A O 1
ATOM 2242 N N . THR A 1 291 ? 5.676 -4.23 9 1 91.81 291 THR A N 1
ATOM 2243 C CA . THR A 1 291 ? 5.281 -5.328 8.125 1 91.81 291 THR A CA 1
ATOM 2244 C C . THR A 1 291 ? 5.539 -4.969 6.66 1 91.81 291 THR A C 1
ATOM 2246 O O . THR A 1 291 ? 5.75 -3.799 6.332 1 91.81 291 THR A O 1
ATOM 2249 N N . ARG A 1 292 ? 5.516 -5.98 5.84 1 92.25 292 ARG A N 1
ATOM 2250 C CA . ARG A 1 292 ? 5.668 -5.754 4.41 1 92.25 292 ARG A CA 1
ATOM 2251 C C . ARG A 1 292 ? 4.539 -4.879 3.869 1 92.25 292 ARG A C 1
ATOM 2253 O O . ARG A 1 292 ? 4.77 -4.008 3.031 1 92.25 292 ARG A O 1
ATOM 2260 N N . ALA A 1 293 ? 3.33 -5.117 4.367 1 94.06 293 ALA A N 1
ATOM 2261 C CA . ALA A 1 293 ? 2.166 -4.352 3.932 1 94.06 293 ALA A CA 1
ATOM 2262 C C . ALA A 1 293 ? 2.311 -2.877 4.305 1 94.06 293 ALA A C 1
ATOM 2264 O O . ALA A 1 293 ? 1.938 -1.995 3.527 1 94.06 293 ALA A O 1
ATOM 2265 N N . GLU A 1 294 ? 2.855 -2.615 5.465 1 95.56 294 GLU A N 1
ATOM 2266 C CA . GLU A 1 294 ? 3.049 -1.239 5.91 1 95.56 294 GLU A CA 1
ATOM 2267 C C . GLU A 1 294 ? 4.109 -0.53 5.074 1 95.56 294 GLU A C 1
ATOM 2269 O O . GLU A 1 294 ? 3.926 0.623 4.68 1 95.56 294 GLU A O 1
ATOM 2274 N N . ALA A 1 295 ? 5.219 -1.236 4.828 1 96 295 ALA A N 1
ATOM 2275 C CA . ALA A 1 295 ? 6.246 -0.658 3.965 1 96 295 ALA A CA 1
ATOM 2276 C C . ALA A 1 295 ? 5.684 -0.33 2.586 1 96 295 ALA A C 1
ATOM 2278 O O . ALA A 1 295 ? 5.973 0.732 2.027 1 96 295 ALA A O 1
ATOM 2279 N N . SER A 1 296 ? 4.914 -1.24 2.064 1 96.38 296 SER A N 1
ATOM 2280 C CA . SER A 1 296 ? 4.27 -1.031 0.773 1 96.38 296 SER A CA 1
ATOM 2281 C C . SER A 1 296 ? 3.301 0.146 0.822 1 96.38 296 SER A C 1
ATOM 2283 O O . SER A 1 296 ? 3.23 0.937 -0.121 1 96.38 296 SER A O 1
ATOM 2285 N N . ASP A 1 297 ? 2.533 0.256 1.889 1 96.81 297 ASP A N 1
ATOM 2286 C CA . ASP A 1 297 ? 1.558 1.327 2.062 1 96.81 297 ASP A CA 1
ATOM 2287 C C . ASP A 1 297 ? 2.236 2.695 2.055 1 96.81 297 ASP A C 1
ATOM 2289 O O . ASP A 1 297 ? 1.81 3.602 1.336 1 96.81 297 ASP A O 1
ATOM 2293 N N . VAL A 1 298 ? 3.289 2.818 2.797 1 98.19 298 VAL A N 1
ATOM 2294 C CA . VAL A 1 298 ? 4.035 4.07 2.85 1 98.19 298 VAL A CA 1
ATOM 2295 C C . VAL A 1 298 ? 4.637 4.375 1.479 1 98.19 298 VAL A C 1
ATOM 2297 O O . VAL A 1 298 ? 4.527 5.496 0.981 1 98.19 298 VAL A O 1
ATOM 2300 N N . ALA A 1 299 ? 5.266 3.371 0.903 1 98.25 299 ALA A N 1
ATOM 2301 C CA . ALA A 1 299 ? 5.871 3.545 -0.414 1 98.25 299 ALA A CA 1
ATOM 2302 C C . ALA A 1 299 ? 4.848 4.039 -1.431 1 98.25 299 ALA A C 1
ATOM 2304 O O . ALA A 1 299 ? 5.125 4.961 -2.201 1 98.25 299 ALA A O 1
ATOM 2305 N N . ASN A 1 300 ? 3.689 3.479 -1.39 1 98.06 300 ASN A N 1
ATOM 2306 C CA . ASN A 1 300 ? 2.68 3.824 -2.385 1 98.06 300 ASN A CA 1
ATOM 2307 C C . ASN A 1 300 ? 2.105 5.219 -2.141 1 98.06 300 ASN A C 1
ATOM 2309 O O . ASN A 1 300 ? 1.757 5.926 -3.088 1 98.06 300 ASN A O 1
ATOM 2313 N N . ALA A 1 301 ? 1.974 5.59 -0.867 1 98.31 301 ALA A N 1
ATOM 2314 C CA . ALA A 1 301 ? 1.581 6.969 -0.587 1 98.31 301 ALA A CA 1
ATOM 2315 C C . ALA A 1 301 ? 2.559 7.957 -1.216 1 98.31 301 ALA A C 1
ATOM 2317 O O . ALA A 1 301 ? 2.148 8.977 -1.772 1 98.31 301 ALA A O 1
ATOM 2318 N N . ILE A 1 302 ? 3.822 7.637 -1.136 1 98.38 302 ILE A N 1
ATOM 2319 C CA . ILE A 1 302 ? 4.863 8.484 -1.708 1 98.38 302 ILE A CA 1
ATOM 2320 C C . ILE A 1 302 ? 4.777 8.445 -3.232 1 98.38 302 ILE A C 1
ATOM 2322 O O . ILE A 1 302 ? 4.82 9.492 -3.887 1 98.38 302 ILE A O 1
ATOM 2326 N N . PHE A 1 303 ? 4.551 7.262 -3.82 1 97.62 303 PHE A N 1
ATOM 2327 C CA . PHE A 1 303 ? 4.375 7.125 -5.262 1 97.62 303 PHE A CA 1
ATOM 2328 C C . PHE A 1 303 ? 3.182 7.945 -5.738 1 97.62 303 PHE A C 1
ATOM 2330 O O . PHE A 1 303 ? 3.191 8.469 -6.855 1 97.62 303 PHE A O 1
ATOM 2337 N N . ASP A 1 304 ? 2.207 8.07 -4.855 1 96.94 304 ASP A N 1
ATOM 2338 C CA . ASP A 1 304 ? 0.989 8.781 -5.219 1 96.94 304 ASP A CA 1
ATOM 2339 C C . ASP A 1 304 ? 1.21 10.297 -5.191 1 96.94 304 ASP A C 1
ATOM 2341 O O . ASP A 1 304 ? 0.39 11.055 -5.707 1 96.94 304 ASP A O 1
ATOM 2345 N N . GLY A 1 305 ? 2.285 10.75 -4.559 1 97.5 305 GLY A N 1
ATOM 2346 C CA . GLY A 1 305 ? 2.662 12.156 -4.633 1 97.5 305 GLY A CA 1
ATOM 2347 C C . GLY A 1 305 ? 2.314 12.93 -3.381 1 97.5 305 GLY A C 1
ATOM 2348 O O . GLY A 1 305 ? 2.248 14.164 -3.406 1 97.5 305 GLY A O 1
ATOM 2349 N N . THR A 1 306 ? 2.061 12.25 -2.283 1 98.56 306 THR A N 1
ATOM 2350 C CA . THR A 1 306 ? 1.764 12.945 -1.036 1 98.56 306 THR A CA 1
ATOM 2351 C C . THR A 1 306 ? 2.912 13.875 -0.646 1 98.56 306 THR A C 1
ATOM 2353 O O . THR A 1 306 ? 4.07 13.609 -0.974 1 98.56 306 THR A O 1
ATOM 2356 N N . ASP A 1 307 ? 2.623 15.016 -0.006 1 98.69 307 ASP A N 1
ATOM 2357 C CA . ASP A 1 307 ? 3.668 15.922 0.472 1 98.69 307 ASP A CA 1
ATOM 2358 C C . ASP A 1 307 ? 4.367 15.344 1.701 1 98.69 307 ASP A C 1
ATOM 2360 O O . ASP A 1 307 ? 5.578 15.516 1.869 1 98.69 307 ASP A O 1
ATOM 2364 N N . ALA A 1 308 ? 3.49 14.664 2.482 1 98.81 308 ALA A N 1
ATOM 2365 C CA . ALA A 1 308 ? 4.051 14.164 3.734 1 98.81 308 ALA A CA 1
ATOM 2366 C C . ALA A 1 308 ? 3.357 12.883 4.172 1 98.81 308 ALA A C 1
ATOM 2368 O O . ALA A 1 308 ? 2.201 12.641 3.816 1 98.81 308 ALA A O 1
ATOM 2369 N N . VAL A 1 309 ? 4.098 12.086 4.895 1 98.75 309 VAL A N 1
ATOM 2370 C CA . VAL A 1 309 ? 3.59 10.906 5.594 1 98.75 309 VAL A CA 1
ATOM 2371 C C . VAL A 1 309 ? 3.709 11.117 7.102 1 98.75 309 VAL A C 1
ATOM 2373 O O . VAL A 1 309 ? 4.648 11.766 7.574 1 98.75 309 VAL A O 1
ATOM 2376 N N . MET A 1 310 ? 2.781 10.547 7.828 1 98.69 310 MET A N 1
ATOM 2377 C CA . MET A 1 310 ? 2.703 10.945 9.234 1 98.69 310 MET A CA 1
ATOM 2378 C C . MET A 1 310 ? 2.717 9.727 10.148 1 98.69 310 MET A C 1
ATOM 2380 O O . MET A 1 310 ? 2.02 8.742 9.883 1 98.69 310 MET A O 1
ATOM 2384 N N . LEU A 1 311 ? 3.576 9.844 11.164 1 98.25 311 LEU A N 1
ATOM 2385 C CA . LEU A 1 311 ? 3.609 8.883 12.258 1 98.25 311 LEU A CA 1
ATOM 2386 C C . LEU A 1 311 ? 2.793 9.391 13.445 1 98.25 311 LEU A C 1
ATOM 2388 O O . LEU A 1 311 ? 2.955 10.531 13.875 1 98.25 311 LEU A O 1
ATOM 2392 N N . SER A 1 312 ? 1.916 8.57 13.914 1 96.06 312 SER A N 1
ATOM 2393 C CA . SER A 1 312 ? 1.049 8.945 15.023 1 96.06 312 SER A CA 1
ATOM 2394 C C . SER A 1 312 ? 1.472 8.25 16.312 1 96.06 312 SER A C 1
ATOM 2396 O O . SER A 1 312 ? 2.482 8.617 16.922 1 96.06 312 SER A O 1
ATOM 2398 N N . ALA A 1 313 ? 0.899 7.023 16.625 1 95.62 313 ALA A N 1
ATOM 2399 C CA . ALA A 1 313 ? 1.225 6.305 17.844 1 95.62 313 ALA A CA 1
ATOM 2400 C C . ALA A 1 313 ? 2.672 5.82 17.828 1 95.62 313 ALA A C 1
ATOM 2402 O O . ALA A 1 313 ? 3.301 5.691 18.891 1 95.62 313 ALA A O 1
ATOM 2403 N N . GLU A 1 314 ? 3.24 5.539 16.672 1 97.25 314 GLU A N 1
ATOM 2404 C CA . GLU A 1 314 ? 4.594 5.012 16.516 1 97.25 314 GLU A CA 1
ATOM 2405 C C . GLU A 1 314 ? 5.613 5.902 17.219 1 97.25 314 GLU A C 1
ATOM 2407 O O . GLU A 1 314 ? 6.539 5.41 17.859 1 97.25 314 GLU A O 1
ATOM 2412 N N . THR A 1 315 ? 5.398 7.25 17.109 1 98.12 315 THR A N 1
ATOM 2413 C CA . THR A 1 315 ? 6.363 8.164 17.703 1 98.12 315 THR A CA 1
ATOM 2414 C C . THR A 1 315 ? 5.828 8.742 19 1 98.12 315 THR A C 1
ATOM 2416 O O . THR A 1 315 ? 6.602 9.094 19.906 1 98.12 315 THR A O 1
ATOM 2419 N N . ALA A 1 316 ? 4.523 8.852 19.125 1 97.5 316 ALA A N 1
ATOM 2420 C CA . ALA A 1 316 ? 3.938 9.445 20.328 1 97.5 316 ALA A CA 1
ATOM 2421 C C . ALA A 1 316 ? 4.129 8.539 21.547 1 97.5 316 ALA A C 1
ATOM 2423 O O . ALA A 1 316 ? 4.434 9.016 22.641 1 97.5 316 ALA A O 1
ATOM 2424 N N . ALA A 1 317 ? 3.912 7.238 21.344 1 96.62 317 ALA A N 1
ATOM 2425 C CA . ALA A 1 317 ? 3.885 6.324 22.484 1 96.62 317 ALA A CA 1
ATOM 2426 C C . ALA A 1 317 ? 4.621 5.027 22.156 1 96.62 317 ALA A C 1
ATOM 2428 O O . ALA A 1 317 ? 4.668 4.113 22.984 1 96.62 317 ALA A O 1
ATOM 2429 N N . GLY A 1 318 ? 5.195 4.898 21.031 1 96.81 318 GLY A N 1
ATOM 2430 C CA . GLY A 1 318 ? 5.797 3.65 20.578 1 96.81 318 GLY A CA 1
ATOM 2431 C C . GLY A 1 318 ? 7.133 3.367 21.234 1 96.81 318 GLY A C 1
ATOM 2432 O O . GLY A 1 318 ? 7.742 4.258 21.828 1 96.81 318 GLY A O 1
ATOM 2433 N N . ALA A 1 319 ? 7.539 2.133 21.141 1 96.31 319 ALA A N 1
ATOM 2434 C CA . ALA A 1 319 ? 8.797 1.683 21.734 1 96.31 319 ALA A CA 1
ATOM 2435 C C . ALA A 1 319 ? 9.992 2.107 20.875 1 96.31 319 ALA A C 1
ATOM 2437 O O . ALA A 1 319 ? 11.117 2.186 21.359 1 96.31 319 ALA A O 1
ATOM 2438 N N . TYR A 1 320 ? 9.781 2.463 19.625 1 96.94 320 TYR A N 1
ATOM 2439 C CA . TYR A 1 320 ? 10.859 2.717 18.688 1 96.94 320 TYR A CA 1
ATOM 2440 C C . TYR A 1 320 ? 10.594 3.98 17.875 1 96.94 320 TYR A C 1
ATOM 2442 O O . TYR A 1 320 ? 10.617 3.953 16.641 1 96.94 320 TYR A O 1
ATOM 2450 N N . PRO A 1 321 ? 10.438 5.121 18.547 1 98.31 321 PRO A N 1
ATOM 2451 C CA . PRO A 1 321 ? 10.031 6.332 17.844 1 98.31 321 PRO A CA 1
ATOM 2452 C C . PRO A 1 321 ? 11.07 6.785 16.812 1 98.31 321 PRO A C 1
ATOM 2454 O O . PRO A 1 321 ? 10.711 7.117 15.672 1 98.31 321 PRO A O 1
ATOM 2457 N N . VAL A 1 322 ? 12.359 6.789 17.141 1 98.56 322 VAL A N 1
ATOM 2458 C CA . VAL A 1 322 ? 13.406 7.258 16.25 1 98.56 322 VAL A CA 1
ATOM 2459 C C . VAL A 1 322 ? 13.555 6.285 15.078 1 98.56 322 VAL A C 1
ATOM 2461 O O . VAL A 1 322 ? 13.68 6.703 13.922 1 98.56 322 VAL A O 1
ATOM 2464 N N . GLU A 1 323 ? 13.453 4.941 15.367 1 97.62 323 GLU A N 1
ATOM 2465 C CA . GLU A 1 323 ? 13.547 3.914 14.336 1 97.62 323 GLU A CA 1
ATOM 2466 C C . GLU A 1 323 ? 12.391 4.012 13.352 1 97.62 323 GLU A C 1
ATOM 2468 O O . GLU A 1 323 ? 12.562 3.758 12.156 1 97.62 323 GLU A O 1
ATOM 2473 N N . ALA A 1 324 ? 11.242 4.383 13.852 1 98.19 324 ALA A N 1
ATOM 2474 C CA . ALA A 1 324 ? 10.078 4.535 12.984 1 98.19 324 ALA A CA 1
ATOM 2475 C C . ALA A 1 324 ? 10.289 5.656 11.969 1 98.19 324 ALA A C 1
ATOM 2477 O O . ALA A 1 324 ? 10.008 5.492 10.781 1 98.19 324 ALA A O 1
ATOM 2478 N N . VAL A 1 325 ? 10.82 6.797 12.469 1 98.62 325 VAL A N 1
AT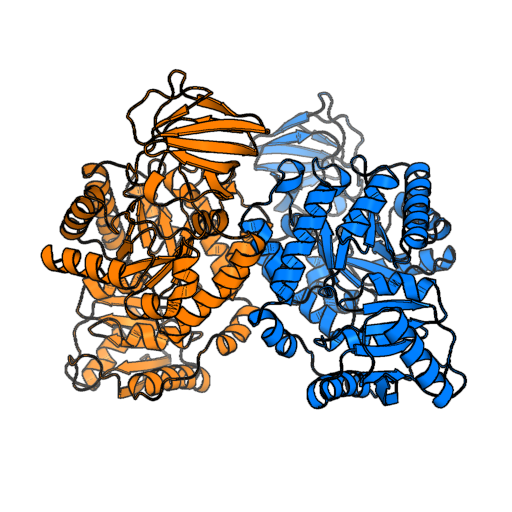OM 2479 C CA . VAL A 1 325 ? 11.102 7.918 11.578 1 98.62 325 VAL A CA 1
ATOM 2480 C C . VAL A 1 325 ? 12.18 7.52 10.57 1 98.62 325 VAL A C 1
ATOM 2482 O O . VAL A 1 325 ? 12.07 7.816 9.383 1 98.62 325 VAL A O 1
ATOM 2485 N N . ALA A 1 326 ? 13.156 6.871 11.055 1 98.19 326 ALA A N 1
ATOM 2486 C CA . ALA A 1 326 ? 14.25 6.441 10.188 1 98.19 326 ALA A CA 1
ATOM 2487 C C . ALA A 1 326 ? 13.75 5.504 9.094 1 98.19 326 ALA A C 1
ATOM 2489 O O . ALA A 1 326 ? 14.188 5.586 7.945 1 98.19 326 ALA A O 1
ATOM 2490 N N . MET A 1 327 ? 12.859 4.605 9.477 1 97.38 327 MET A N 1
ATOM 2491 C CA . MET A 1 327 ? 12.273 3.689 8.5 1 97.38 327 MET A CA 1
ATOM 2492 C C . MET A 1 327 ? 11.492 4.453 7.434 1 97.38 327 MET A C 1
ATOM 2494 O O . MET A 1 327 ? 11.633 4.18 6.242 1 97.38 327 MET A O 1
ATOM 2498 N N . MET A 1 328 ? 10.703 5.387 7.891 1 98 328 MET A N 1
ATOM 2499 C CA . MET A 1 328 ? 9.953 6.211 6.953 1 98 328 MET A CA 1
ATOM 2500 C C . MET A 1 328 ? 10.891 6.941 5.992 1 98 328 MET A C 1
ATOM 2502 O O . MET A 1 328 ? 10.602 7.035 4.797 1 98 328 MET A O 1
ATOM 2506 N N . ALA A 1 329 ? 11.953 7.453 6.52 1 98 329 ALA A N 1
ATOM 2507 C CA . ALA A 1 329 ? 12.945 8.164 5.715 1 98 329 ALA A CA 1
ATOM 2508 C C . ALA A 1 329 ? 13.609 7.23 4.707 1 98 329 ALA A C 1
ATOM 2510 O O . ALA A 1 329 ? 13.828 7.609 3.553 1 98 329 ALA A O 1
ATOM 2511 N N . ARG A 1 330 ? 13.922 6.039 5.086 1 97.25 330 ARG A N 1
ATOM 2512 C CA . ARG A 1 330 ? 14.531 5.062 4.188 1 97.25 330 ARG A CA 1
ATOM 2513 C C . ARG A 1 330 ? 13.586 4.711 3.041 1 97.25 330 ARG A C 1
ATOM 2515 O O . ARG A 1 330 ? 14.016 4.594 1.892 1 97.25 330 ARG A O 1
ATOM 2522 N N . ILE A 1 331 ? 12.344 4.52 3.369 1 98.12 331 ILE A N 1
ATOM 2523 C CA . ILE A 1 331 ? 11.359 4.207 2.336 1 98.12 331 ILE A CA 1
ATOM 2524 C C . ILE A 1 331 ? 11.258 5.367 1.349 1 98.12 331 ILE A C 1
ATOM 2526 O O . ILE A 1 331 ? 11.281 5.156 0.133 1 98.12 331 ILE A O 1
ATOM 2530 N N . ALA A 1 332 ? 11.188 6.562 1.906 1 98.12 332 ALA A N 1
ATOM 2531 C CA . ALA A 1 332 ? 11.094 7.738 1.047 1 98.12 332 ALA A CA 1
ATOM 2532 C C . ALA A 1 332 ? 12.297 7.836 0.117 1 98.12 332 ALA A C 1
ATOM 2534 O O . ALA A 1 332 ? 12.141 8.023 -1.092 1 98.12 332 ALA A O 1
ATOM 2535 N N . LYS A 1 333 ? 13.477 7.695 0.661 1 97.19 333 LYS A N 1
ATOM 2536 C CA . LYS A 1 333 ? 14.703 7.805 -0.127 1 97.19 333 LYS A CA 1
ATOM 2537 C C . LYS A 1 333 ? 14.758 6.727 -1.205 1 97.19 333 LYS A C 1
ATOM 2539 O O . LYS A 1 333 ? 15.133 7.004 -2.348 1 97.19 333 LYS A O 1
ATOM 2544 N N . ALA A 1 334 ? 14.375 5.52 -0.854 1 97.12 334 ALA A N 1
ATOM 2545 C CA . ALA A 1 334 ? 14.383 4.414 -1.809 1 97.12 334 ALA A CA 1
ATOM 2546 C C . ALA A 1 334 ? 13.414 4.676 -2.959 1 97.12 334 ALA A C 1
ATOM 2548 O O . ALA A 1 334 ? 13.773 4.527 -4.129 1 97.12 334 ALA A O 1
ATOM 2549 N N . VAL A 1 335 ? 12.234 5.066 -2.635 1 97.75 335 VAL A N 1
ATOM 2550 C CA . VAL A 1 335 ? 11.211 5.316 -3.648 1 97.75 335 VAL A CA 1
ATOM 2551 C C . VAL A 1 335 ? 11.641 6.473 -4.543 1 97.75 335 VAL A C 1
ATOM 2553 O O . VAL A 1 335 ? 11.617 6.363 -5.77 1 97.75 335 VAL A O 1
ATOM 2556 N N . GLU A 1 336 ? 12.117 7.543 -3.92 1 97.06 336 GLU A N 1
ATOM 2557 C CA . GLU A 1 336 ? 12.398 8.773 -4.648 1 97.06 336 GLU A CA 1
ATOM 2558 C C . GLU A 1 336 ? 13.617 8.617 -5.555 1 97.06 336 GLU A C 1
ATOM 2560 O O . GLU A 1 336 ? 13.797 9.391 -6.5 1 97.06 336 GLU A O 1
ATOM 2565 N N . SER A 1 337 ? 14.438 7.652 -5.246 1 95.19 337 SER A N 1
ATOM 2566 C CA . SER A 1 337 ? 15.617 7.422 -6.066 1 95.19 337 SER A CA 1
ATOM 2567 C C . SER A 1 337 ? 15.344 6.387 -7.156 1 95.19 337 SER A C 1
ATOM 2569 O O . SER A 1 337 ? 16.188 6.16 -8.031 1 95.19 337 SER A O 1
ATOM 2571 N N . SER A 1 338 ? 14.227 5.781 -7.16 1 95.81 338 SER A N 1
ATOM 2572 C CA . SER A 1 338 ? 13.922 4.719 -8.109 1 95.81 338 SER A CA 1
ATOM 2573 C C . SER A 1 338 ? 13.555 5.289 -9.477 1 95.81 338 SER A C 1
ATOM 2575 O O . SER A 1 338 ? 12.922 6.344 -9.562 1 95.81 338 SER A O 1
ATOM 2577 N N . PRO A 1 339 ? 13.906 4.57 -10.555 1 94.38 339 PRO A N 1
ATOM 2578 C CA . PRO A 1 339 ? 13.484 4.992 -11.891 1 94.38 339 PRO A CA 1
ATOM 2579 C C . PRO A 1 339 ? 11.969 5.047 -12.039 1 94.38 339 PRO A C 1
ATOM 2581 O O . PRO A 1 339 ? 11.445 5.91 -12.75 1 94.38 339 PRO A O 1
ATOM 2584 N N . GLU A 1 340 ? 11.312 4.176 -11.375 1 93.62 340 GLU A N 1
ATOM 2585 C CA . GLU A 1 340 ? 9.852 4.121 -11.438 1 93.62 340 GLU A CA 1
ATOM 2586 C C . GLU A 1 340 ? 9.227 5.418 -10.93 1 93.62 340 GLU A C 1
ATOM 2588 O O . GLU A 1 340 ? 8.289 5.941 -11.539 1 93.62 340 GLU A O 1
ATOM 2593 N N . PHE A 1 341 ? 9.781 5.969 -9.883 1 95.5 341 PHE A N 1
ATOM 2594 C CA . PHE A 1 341 ? 9.25 7.195 -9.305 1 95.5 341 PHE A CA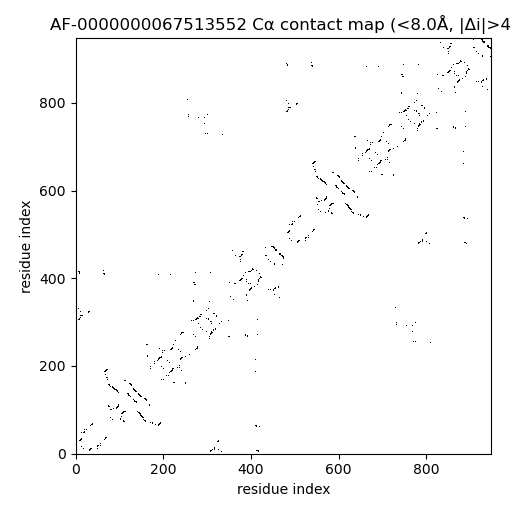 1
ATOM 2595 C C . PHE A 1 341 ? 9.586 8.398 -10.18 1 95.5 341 PHE A C 1
ATOM 2597 O O . PHE A 1 341 ? 8.742 9.273 -10.383 1 95.5 341 PHE A O 1
ATOM 2604 N N . LEU A 1 342 ? 10.766 8.398 -10.672 1 93.31 342 LEU A N 1
ATOM 2605 C CA . LEU A 1 342 ? 11.195 9.508 -11.516 1 93.31 342 LEU A CA 1
ATOM 2606 C C . LEU A 1 342 ? 10.344 9.594 -12.773 1 93.31 342 LEU A C 1
ATOM 2608 O O . LEU A 1 342 ? 9.992 10.695 -13.219 1 93.31 342 LEU A O 1
ATOM 2612 N N . GLN A 1 343 ? 9.938 8.5 -13.273 1 90.31 343 GLN A N 1
ATOM 2613 C CA . GLN A 1 343 ? 9.047 8.477 -14.43 1 90.31 343 GLN A CA 1
ATOM 2614 C C . GLN A 1 343 ? 7.637 8.938 -14.055 1 90.31 343 GLN A C 1
ATOM 2616 O O . GLN A 1 343 ? 6.938 9.547 -14.859 1 90.31 343 GLN A O 1
ATOM 2621 N N . LYS A 1 344 ? 7.281 8.672 -12.867 1 91.25 344 LYS A N 1
ATOM 2622 C CA . LYS A 1 344 ? 5.941 9 -12.383 1 91.25 344 LYS A CA 1
ATOM 2623 C C . LYS A 1 344 ? 5.797 10.492 -12.133 1 91.25 344 LYS A C 1
ATOM 2625 O O . LYS A 1 344 ? 4.688 11.031 -12.18 1 91.25 344 LYS A O 1
ATOM 2630 N N . LEU A 1 345 ? 6.887 11.164 -11.844 1 92.06 345 LEU A N 1
ATOM 2631 C CA . LEU A 1 345 ? 6.844 12.594 -11.539 1 92.06 345 LEU A CA 1
ATOM 2632 C C . LEU A 1 345 ? 6.191 13.375 -12.68 1 92.06 345 LEU A C 1
ATOM 2634 O O . LEU A 1 345 ? 5.41 14.297 -12.438 1 92.06 345 LEU A O 1
ATOM 2638 N N . ASN A 1 346 ? 6.375 13.008 -13.859 1 86.12 346 ASN A N 1
ATOM 2639 C CA . ASN A 1 346 ? 5.773 13.68 -15 1 86.12 346 ASN A CA 1
ATOM 2640 C C . ASN A 1 346 ? 4.27 13.438 -15.062 1 86.12 346 ASN A C 1
ATOM 2642 O O . ASN A 1 346 ? 3.514 14.312 -15.492 1 86.12 346 ASN A O 1
ATOM 2646 N N . VAL A 1 347 ? 3.943 12.32 -14.594 1 86.06 347 VAL A N 1
ATOM 2647 C CA . VAL A 1 347 ? 2.531 11.953 -14.617 1 86.06 347 VAL A CA 1
ATOM 2648 C C . VAL A 1 347 ? 1.777 12.719 -13.531 1 86.06 347 VAL A C 1
ATOM 2650 O O . VAL A 1 347 ? 0.607 13.062 -13.703 1 86.06 347 VAL A O 1
ATOM 2653 N N . LEU A 1 348 ? 2.455 12.961 -12.438 1 90.69 348 LEU A N 1
ATOM 2654 C CA . LEU A 1 348 ? 1.85 13.641 -11.297 1 90.69 348 LEU A CA 1
ATOM 2655 C C . LEU A 1 348 ? 1.688 15.133 -11.586 1 90.69 348 LEU A C 1
ATOM 2657 O O . LEU A 1 348 ? 0.926 15.82 -10.898 1 90.69 348 LEU A O 1
ATOM 2661 N N . ARG A 1 349 ? 2.402 15.656 -12.586 1 90.94 349 ARG A N 1
ATOM 2662 C CA . ARG A 1 349 ? 2.355 17.078 -12.93 1 90.94 349 ARG A CA 1
ATOM 2663 C C . ARG A 1 349 ? 0.989 17.453 -13.492 1 90.94 349 ARG A C 1
ATOM 2665 O O . ARG A 1 349 ? 0.594 16.984 -14.555 1 90.94 349 ARG A O 1
ATOM 2672 N N . PRO A 1 350 ? 0.331 18.312 -12.742 1 90.38 350 PRO A N 1
ATOM 2673 C CA . PRO A 1 350 ? -0.966 18.719 -13.281 1 90.38 350 PRO A CA 1
ATOM 2674 C C . PRO A 1 350 ? -0.833 19.703 -14.438 1 90.38 350 PRO A C 1
ATOM 2676 O O . PRO A 1 350 ? 0.207 20.359 -14.586 1 90.38 350 PRO A O 1
ATOM 2679 N N . ALA A 1 351 ? -1.897 19.844 -15.195 1 86.62 351 ALA A N 1
ATOM 2680 C CA . ALA A 1 351 ? -1.948 20.891 -16.203 1 86.62 351 ALA A CA 1
ATOM 2681 C C . ALA A 1 351 ? -1.925 22.281 -15.57 1 86.62 351 ALA A C 1
ATOM 2683 O O . ALA A 1 351 ? -2.543 22.5 -14.523 1 86.62 351 ALA A O 1
ATOM 2684 N N . PRO A 1 352 ? -1.107 23.141 -16.203 1 84.44 352 PRO A N 1
ATOM 2685 C CA . PRO A 1 352 ? -1.071 24.484 -15.617 1 84.44 352 PRO A CA 1
ATOM 2686 C C . PRO A 1 352 ? -2.41 25.203 -15.727 1 84.44 352 PRO A C 1
ATOM 2688 O O . PRO A 1 352 ? -3.129 25.047 -16.719 1 84.44 352 PRO A O 1
ATOM 2691 N N . THR A 1 353 ? -2.65 25.922 -14.664 1 87.5 353 THR A N 1
ATOM 2692 C CA . THR A 1 353 ? -3.756 26.875 -14.773 1 87.5 353 THR A CA 1
ATOM 2693 C C . THR A 1 353 ? -3.367 28.062 -15.648 1 87.5 353 THR A C 1
ATOM 2695 O O . THR A 1 353 ? -2.184 28.391 -15.773 1 87.5 353 THR A O 1
ATOM 2698 N N . PRO A 1 354 ? -4.352 28.688 -16.234 1 90.12 354 PRO A N 1
ATOM 2699 C CA . PRO A 1 354 ? -4.027 29.797 -17.141 1 90.12 354 PRO A CA 1
ATOM 2700 C C . PRO A 1 354 ? -3.668 31.078 -16.391 1 90.12 354 PRO A C 1
ATOM 2702 O O . PRO A 1 354 ? -4.34 32.094 -16.547 1 90.12 354 PRO A O 1
ATOM 2705 N N . THR A 1 355 ? -2.682 31.078 -15.633 1 91.69 355 THR A N 1
ATOM 2706 C CA . THR A 1 355 ? -2.137 32.219 -14.906 1 91.69 355 THR A CA 1
ATOM 2707 C C . THR A 1 355 ? -0.641 32.375 -15.172 1 91.69 355 THR A C 1
ATOM 2709 O O . THR A 1 355 ? 0.033 31.391 -15.508 1 91.69 355 THR A O 1
ATOM 2712 N N . THR A 1 356 ? -0.186 33.562 -15.047 1 92.12 356 THR A N 1
ATOM 2713 C CA . THR A 1 356 ? 1.234 33.844 -15.242 1 92.12 356 THR A CA 1
ATOM 2714 C C . THR A 1 356 ? 2.078 33.062 -14.234 1 92.12 356 THR A C 1
ATOM 2716 O O . THR A 1 356 ? 3.123 32.5 -14.594 1 92.12 356 THR A O 1
ATOM 2719 N N . GLN A 1 357 ? 1.664 33 -13.055 1 91.12 357 GLN A N 1
ATOM 2720 C CA . GLN A 1 357 ? 2.404 32.312 -11.984 1 91.12 357 GLN A CA 1
ATOM 2721 C C . GLN A 1 357 ? 2.586 30.828 -12.289 1 91.12 357 GLN A C 1
ATOM 2723 O O . GLN A 1 357 ? 3.684 30.297 -12.148 1 91.12 357 GLN A O 1
ATOM 2728 N N . ASP A 1 358 ? 1.557 30.219 -12.781 1 92.25 358 ASP A N 1
ATOM 2729 C CA . ASP A 1 358 ? 1.621 28.797 -13.086 1 92.25 358 ASP A CA 1
ATOM 2730 C C . ASP A 1 358 ? 2.48 28.531 -14.328 1 92.25 358 ASP A C 1
ATOM 2732 O O . ASP A 1 358 ? 3.174 27.516 -14.406 1 92.25 358 ASP A O 1
ATOM 2736 N N . ALA A 1 359 ? 2.316 29.438 -15.242 1 92.88 359 ALA A N 1
ATOM 2737 C CA . ALA A 1 359 ? 3.133 29.312 -16.453 1 92.88 359 ALA A CA 1
ATOM 2738 C C . ALA A 1 359 ? 4.621 29.375 -16.109 1 92.88 359 ALA A C 1
ATOM 2740 O O . ALA A 1 359 ? 5.414 28.594 -16.641 1 92.88 359 ALA A O 1
ATOM 2741 N N . ILE A 1 360 ? 4.914 30.281 -15.258 1 94 360 ILE A N 1
ATOM 2742 C CA . ILE A 1 360 ? 6.309 30.453 -14.867 1 94 360 ILE A CA 1
ATOM 2743 C C . ILE A 1 360 ? 6.777 29.219 -14.086 1 94 360 ILE A C 1
ATOM 2745 O O . ILE A 1 360 ? 7.902 28.75 -14.266 1 94 360 ILE A O 1
ATOM 2749 N N . ALA A 1 361 ? 5.938 28.734 -13.195 1 94.88 361 ALA A N 1
ATOM 2750 C CA . ALA A 1 361 ? 6.285 27.547 -12.422 1 94.88 361 ALA A CA 1
ATOM 2751 C C . ALA A 1 361 ? 6.578 26.375 -13.344 1 94.88 361 ALA A C 1
ATOM 2753 O O . ALA A 1 361 ? 7.578 25.672 -13.164 1 94.88 361 ALA A O 1
ATOM 2754 N N . GLN A 1 362 ? 5.742 26.156 -14.328 1 94.44 362 GLN A N 1
ATOM 2755 C CA . GLN A 1 362 ? 5.934 25.078 -15.281 1 94.44 362 GLN A CA 1
ATOM 2756 C C . GLN A 1 362 ? 7.207 25.281 -16.094 1 94.44 362 GLN A C 1
ATOM 2758 O O . GLN A 1 362 ? 7.969 24.328 -16.312 1 94.44 362 GLN A O 1
ATOM 2763 N N . ALA A 1 363 ? 7.363 26.469 -16.516 1 95.12 363 ALA A N 1
ATOM 2764 C CA . ALA A 1 363 ? 8.547 26.797 -17.297 1 95.12 363 ALA A CA 1
ATOM 2765 C C . ALA A 1 363 ? 9.82 26.547 -16.516 1 95.12 363 ALA A C 1
ATOM 2767 O O . ALA A 1 363 ? 10.82 26.078 -17.062 1 95.12 363 ALA A O 1
ATOM 2768 N N . ALA A 1 364 ? 9.797 26.938 -15.258 1 96.19 364 ALA A N 1
ATOM 2769 C CA . ALA A 1 364 ? 10.961 26.703 -14.406 1 96.19 364 ALA A CA 1
ATOM 2770 C C . ALA A 1 364 ? 11.344 25.219 -14.398 1 96.19 364 ALA A C 1
ATOM 2772 O O . ALA A 1 364 ? 12.516 24.875 -14.539 1 96.19 364 ALA A O 1
ATOM 2773 N N . ASP A 1 365 ? 10.406 24.359 -14.25 1 95.31 365 ASP A N 1
ATOM 2774 C CA . ASP A 1 365 ? 10.633 22.922 -14.227 1 95.31 365 ASP A CA 1
ATOM 2775 C C . ASP A 1 365 ? 11.148 22.422 -15.57 1 95.31 365 ASP A C 1
ATOM 2777 O O . ASP A 1 365 ? 12.078 21.609 -15.633 1 95.31 365 ASP A O 1
ATOM 2781 N N . ASP A 1 366 ? 10.586 22.922 -16.656 1 95.12 366 ASP A N 1
ATOM 2782 C CA . ASP A 1 366 ? 11.016 22.547 -18 1 95.12 366 ASP A CA 1
ATOM 2783 C C . ASP A 1 366 ? 12.469 22.969 -18.234 1 95.12 366 ASP A C 1
ATOM 2785 O O . ASP A 1 366 ? 13.242 22.219 -18.844 1 95.12 366 ASP A O 1
ATOM 2789 N N . VAL A 1 367 ? 12.773 24.109 -17.781 1 96.88 367 VAL A N 1
ATOM 2790 C CA . VAL A 1 367 ? 14.125 24.641 -17.969 1 96.88 367 VAL A CA 1
ATOM 2791 C C . VAL A 1 367 ? 15.125 23.812 -17.172 1 96.88 367 VAL A C 1
ATOM 2793 O O . VAL A 1 367 ? 16.234 23.547 -17.641 1 96.88 367 VAL A O 1
ATOM 2796 N N . VAL A 1 368 ? 14.758 23.422 -15.984 1 96.56 368 VAL A N 1
ATOM 2797 C CA . VAL A 1 368 ? 15.609 22.562 -15.172 1 96.56 368 VAL A CA 1
ATOM 2798 C C . VAL A 1 368 ? 15.992 21.312 -15.961 1 96.56 368 VAL A C 1
ATOM 2800 O O . VAL A 1 368 ? 17.172 20.953 -16.016 1 96.56 368 VAL A O 1
ATOM 2803 N N . GLU A 1 369 ? 15.07 20.688 -16.562 1 93.75 369 GLU A N 1
ATOM 2804 C CA . GLU A 1 369 ? 15.297 19.469 -17.328 1 93.75 369 GLU A CA 1
ATOM 2805 C C . GLU A 1 369 ? 16.156 19.734 -18.562 1 93.75 369 GLU A C 1
ATOM 2807 O O . GLU A 1 369 ? 17.062 18.969 -18.859 1 93.75 369 GLU A O 1
ATOM 2812 N N . ALA A 1 370 ? 15.891 20.797 -19.219 1 95.75 370 ALA A N 1
ATOM 2813 C CA . ALA A 1 370 ? 16.531 21.109 -20.484 1 95.75 370 ALA A CA 1
ATOM 2814 C C . ALA A 1 370 ? 18.016 21.438 -20.297 1 95.75 370 ALA A C 1
ATOM 2816 O O . ALA A 1 370 ? 18.844 21.062 -21.109 1 95.75 370 ALA A O 1
ATOM 2817 N N . VAL A 1 371 ? 18.312 22.094 -19.203 1 96.69 371 VAL A N 1
ATOM 2818 C CA . VAL A 1 371 ? 19.672 22.609 -19.062 1 96.69 371 VAL A CA 1
ATOM 2819 C C . VAL A 1 371 ? 20.438 21.781 -18.031 1 96.69 371 VAL A C 1
ATOM 2821 O O . VAL A 1 371 ? 21.625 22 -17.812 1 96.69 371 VAL A O 1
ATOM 2824 N N . GLY A 1 372 ? 19.719 20.922 -17.328 1 96.38 372 GLY A N 1
ATOM 2825 C CA . GLY A 1 372 ? 20.359 20.094 -16.312 1 96.38 372 GLY A CA 1
ATOM 2826 C C . GLY A 1 372 ? 20.719 20.875 -15.062 1 96.38 372 GLY A C 1
ATOM 2827 O O . GLY A 1 372 ? 21.828 20.75 -14.547 1 96.38 372 GLY A O 1
ATOM 2828 N N . ALA A 1 373 ? 19.812 21.781 -14.672 1 97.38 373 ALA A N 1
ATOM 2829 C CA . ALA A 1 373 ? 20.031 22.562 -13.453 1 97.38 373 ALA A CA 1
ATOM 2830 C C . ALA A 1 373 ? 19.969 21.672 -12.219 1 97.38 373 ALA A C 1
ATOM 2832 O O . ALA A 1 373 ? 19.328 20.609 -12.242 1 97.38 373 ALA A O 1
ATOM 2833 N N . ARG A 1 374 ? 20.594 22.156 -11.164 1 96.5 374 ARG A N 1
ATOM 2834 C CA . ARG A 1 374 ? 20.719 21.312 -9.977 1 96.5 374 ARG A CA 1
ATOM 2835 C C . ARG A 1 374 ? 19.734 21.703 -8.898 1 96.5 374 ARG A C 1
ATOM 2837 O O . ARG A 1 374 ? 19.484 20.953 -7.961 1 96.5 374 ARG A O 1
ATOM 2844 N N . ALA A 1 375 ? 19.141 22.906 -9.055 1 97.38 375 ALA A N 1
ATOM 2845 C CA . ALA A 1 375 ? 18.188 23.406 -8.07 1 97.38 375 ALA A CA 1
ATOM 2846 C C . ALA A 1 375 ? 17.328 24.516 -8.656 1 97.38 375 ALA A C 1
ATOM 2848 O O . ALA A 1 375 ? 17.672 25.109 -9.672 1 97.38 375 ALA A O 1
ATOM 2849 N N . ILE A 1 376 ? 16.203 24.672 -8.102 1 98.06 376 ILE A N 1
ATOM 2850 C CA . ILE A 1 376 ? 15.375 25.859 -8.328 1 98.06 376 ILE A CA 1
ATOM 2851 C C . ILE A 1 376 ? 15.422 26.75 -7.094 1 98.06 376 ILE A C 1
ATOM 2853 O O . ILE A 1 376 ? 15.266 26.281 -5.965 1 98.06 376 ILE A O 1
ATOM 2857 N N . VAL A 1 377 ? 15.727 27.984 -7.266 1 98.25 377 VAL A N 1
ATOM 2858 C CA . VAL A 1 377 ? 15.648 28.984 -6.199 1 98.25 377 VAL A CA 1
ATOM 2859 C C . VAL A 1 377 ? 14.438 29.891 -6.426 1 98.25 377 VAL A C 1
ATOM 2861 O O . VAL A 1 377 ? 14.297 30.484 -7.492 1 98.25 377 VAL A O 1
ATOM 2864 N N . VAL A 1 378 ? 13.617 30.016 -5.449 1 97.69 378 VAL A N 1
ATOM 2865 C CA . VAL A 1 378 ? 12.422 30.828 -5.613 1 97.69 378 VAL A CA 1
ATOM 2866 C C . VAL A 1 378 ? 12.32 31.828 -4.469 1 97.69 378 VAL A C 1
ATOM 2868 O O . VAL A 1 378 ? 12.578 31.5 -3.312 1 97.69 378 VAL A O 1
ATOM 2871 N N . PHE A 1 379 ? 12.102 33.031 -4.816 1 96.38 379 PHE A N 1
ATOM 2872 C CA . PHE A 1 379 ? 11.797 34.094 -3.84 1 96.38 379 PHE A CA 1
ATOM 2873 C C . PHE A 1 379 ? 10.289 34.188 -3.613 1 96.38 379 PHE A C 1
ATOM 2875 O O . PHE A 1 379 ? 9.523 34.281 -4.57 1 96.38 379 PHE A O 1
ATOM 2882 N N . THR A 1 380 ? 9.867 34.125 -2.322 1 95.06 380 THR A N 1
ATOM 2883 C CA . THR A 1 380 ? 8.438 34.094 -2.047 1 95.06 380 THR A CA 1
ATOM 2884 C C . THR A 1 380 ? 8.102 34.844 -0.763 1 95.06 380 THR A C 1
ATOM 2886 O O . THR A 1 380 ? 8.789 34.688 0.249 1 95.06 380 THR A O 1
ATOM 2889 N N . ALA A 1 381 ? 7.062 35.688 -0.805 1 92.94 381 ALA A N 1
ATOM 2890 C CA . ALA A 1 381 ? 6.652 36.438 0.366 1 92.94 381 ALA A CA 1
ATOM 2891 C C . ALA A 1 381 ? 5.609 35.688 1.184 1 92.94 381 ALA A C 1
ATOM 2893 O O . ALA A 1 381 ? 5.617 35.75 2.416 1 92.94 381 ALA A O 1
ATOM 2894 N N . THR A 1 382 ? 4.789 35 0.55 1 93.06 382 THR A N 1
ATOM 2895 C CA . THR A 1 382 ? 3.672 34.344 1.226 1 93.06 382 THR A CA 1
ATOM 2896 C C . THR A 1 382 ? 3.803 32.812 1.139 1 93.06 382 THR A C 1
ATOM 2898 O O . THR A 1 382 ? 3.008 32.094 1.733 1 93.06 382 THR A O 1
ATOM 2901 N N . GLY A 1 383 ? 4.758 32.312 0.408 1 95.44 383 GLY A N 1
ATOM 2902 C CA . GLY A 1 383 ? 4.922 30.891 0.176 1 95.44 383 GLY A CA 1
ATOM 2903 C C . GLY A 1 383 ? 4.242 30.406 -1.094 1 95.44 383 GLY A C 1
ATOM 2904 O O . GLY A 1 383 ? 4.461 29.281 -1.53 1 95.44 383 GLY A O 1
ATOM 2905 N N . GLY A 1 384 ? 3.449 31.266 -1.786 1 94.56 384 GLY A N 1
ATOM 2906 C CA . GLY A 1 384 ? 2.672 30.891 -2.957 1 94.56 384 GLY A CA 1
ATOM 2907 C C . GLY A 1 384 ? 3.529 30.406 -4.117 1 94.56 384 GLY A C 1
ATOM 2908 O O . GLY A 1 384 ? 3.221 29.406 -4.75 1 94.56 384 GLY A O 1
ATOM 2909 N N . SER A 1 385 ? 4.625 31.125 -4.402 1 94.62 385 SER A N 1
ATOM 2910 C CA . SER A 1 385 ? 5.5 30.75 -5.512 1 94.62 385 SER A CA 1
ATOM 2911 C C . SER A 1 385 ? 6.148 29.406 -5.27 1 94.62 385 SER A C 1
ATOM 2913 O O . SER A 1 385 ? 6.266 28.594 -6.191 1 94.62 385 SER A O 1
ATOM 2915 N N . ALA A 1 386 ? 6.566 29.188 -4.039 1 97 386 ALA A N 1
ATOM 2916 C CA . ALA A 1 386 ? 7.191 27.922 -3.697 1 97 386 ALA A CA 1
ATOM 2917 C C . ALA A 1 386 ? 6.215 26.766 -3.881 1 97 386 ALA A C 1
ATOM 2919 O O . ALA A 1 386 ? 6.574 25.719 -4.434 1 97 386 ALA A O 1
ATOM 2920 N N . ARG A 1 387 ? 5 26.906 -3.445 1 97.06 387 ARG A N 1
ATOM 2921 C CA . ARG A 1 387 ? 3.982 25.875 -3.555 1 97.06 387 ARG A CA 1
ATOM 2922 C C . ARG A 1 387 ? 3.641 25.594 -5.016 1 97.06 387 ARG A C 1
ATOM 2924 O O . ARG A 1 387 ? 3.412 24.438 -5.395 1 97.06 387 ARG A O 1
ATOM 2931 N N . ARG A 1 388 ? 3.605 26.609 -5.824 1 95.06 388 ARG A N 1
ATOM 2932 C CA . ARG A 1 388 ? 3.295 26.453 -7.242 1 95.06 388 ARG A CA 1
ATOM 2933 C C . ARG A 1 388 ? 4.395 25.672 -7.957 1 95.06 388 ARG A C 1
ATOM 2935 O O . ARG A 1 388 ? 4.117 24.844 -8.812 1 95.06 388 ARG A O 1
ATOM 2942 N N . ILE A 1 389 ? 5.598 26 -7.609 1 96.38 389 ILE A N 1
ATOM 2943 C CA . ILE A 1 389 ? 6.707 25.266 -8.219 1 96.38 389 ILE A CA 1
ATOM 2944 C C . ILE A 1 389 ? 6.707 23.828 -7.723 1 96.38 389 ILE A C 1
ATOM 2946 O O . ILE A 1 389 ? 6.914 22.891 -8.508 1 96.38 389 ILE A O 1
ATOM 2950 N N . ALA A 1 390 ? 6.453 23.609 -6.422 1 97.25 390 ALA A N 1
ATOM 2951 C CA . ALA A 1 390 ? 6.414 22.266 -5.852 1 97.25 390 ALA A CA 1
ATOM 2952 C C . ALA A 1 390 ? 5.34 21.422 -6.527 1 97.25 390 ALA A C 1
ATOM 2954 O O . ALA A 1 390 ? 5.516 20.203 -6.699 1 97.25 390 ALA A O 1
ATOM 2955 N N . ARG A 1 391 ? 4.34 22.094 -6.926 1 95.38 391 ARG A N 1
ATOM 2956 C CA . ARG A 1 391 ? 3.207 21.453 -7.594 1 95.38 391 ARG A CA 1
ATOM 2957 C C . ARG A 1 391 ? 3.639 20.797 -8.898 1 95.38 391 ARG A C 1
ATOM 2959 O O . ARG A 1 391 ? 3.037 19.812 -9.328 1 95.38 391 ARG A O 1
ATOM 2966 N N . THR A 1 392 ? 4.652 21.297 -9.547 1 95.5 392 THR A N 1
ATOM 2967 C CA . THR A 1 392 ? 5.109 20.766 -10.828 1 95.5 392 THR A CA 1
ATOM 2968 C C . THR A 1 392 ? 5.98 19.531 -10.617 1 95.5 392 THR A C 1
ATOM 2970 O O . THR A 1 392 ? 6.363 18.859 -11.586 1 95.5 392 THR A O 1
ATOM 2973 N N . ARG A 1 393 ? 6.344 19.203 -9.375 1 96.25 393 ARG A N 1
ATOM 2974 C CA . ARG A 1 393 ? 7.078 18 -8.961 1 96.25 393 ARG A CA 1
ATOM 2975 C C . ARG A 1 393 ? 8.422 17.922 -9.672 1 96.25 393 ARG A C 1
ATOM 2977 O O . ARG A 1 393 ? 8.758 16.891 -10.258 1 96.25 393 ARG A O 1
ATOM 2984 N N . PRO A 1 394 ? 9.195 18.969 -9.516 1 95.56 394 PRO A N 1
ATOM 2985 C CA . PRO A 1 394 ? 10.508 18.938 -10.156 1 95.56 394 PRO A CA 1
ATOM 2986 C C . PRO A 1 394 ? 11.43 17.859 -9.57 1 95.56 394 PRO A C 1
ATOM 2988 O O . PRO A 1 394 ? 11.281 17.5 -8.398 1 95.56 394 PRO A O 1
ATOM 2991 N N . GLN A 1 395 ? 12.422 17.422 -10.312 1 93.44 395 GLN A N 1
ATOM 2992 C CA . GLN A 1 395 ? 13.328 16.359 -9.891 1 93.44 395 GLN A CA 1
ATOM 2993 C C . GLN A 1 395 ? 14.453 16.922 -9.016 1 93.44 395 GLN A C 1
ATOM 2995 O O . GLN A 1 395 ? 15.234 16.156 -8.445 1 93.44 395 GLN A O 1
ATOM 3000 N N . VAL A 1 396 ? 14.555 18.25 -8.906 1 95.06 396 VAL A N 1
ATOM 3001 C CA . VAL A 1 396 ? 15.625 18.891 -8.164 1 95.06 396 VAL A CA 1
ATOM 3002 C C . VAL A 1 396 ? 15.055 19.609 -6.945 1 95.06 396 VAL A C 1
ATOM 3004 O O . VAL A 1 396 ? 13.852 19.875 -6.883 1 95.06 396 VAL A O 1
ATOM 3007 N N . PRO A 1 397 ? 15.891 19.922 -5.91 1 96.31 397 PRO A N 1
ATOM 3008 C CA . PRO A 1 397 ? 15.398 20.641 -4.734 1 96.31 397 PRO A CA 1
ATOM 3009 C C . PRO A 1 397 ? 14.938 22.062 -5.059 1 96.31 397 PRO A C 1
ATOM 3011 O O . PRO A 1 397 ? 15.484 22.703 -5.961 1 96.31 397 PRO A O 1
ATOM 3014 N N . ILE A 1 398 ? 13.953 22.516 -4.32 1 97.88 398 ILE A N 1
ATOM 3015 C CA . ILE A 1 398 ? 13.438 23.875 -4.398 1 97.88 398 ILE A CA 1
ATOM 3016 C C . ILE A 1 398 ? 13.875 24.672 -3.168 1 97.88 398 ILE A C 1
ATOM 3018 O O . ILE A 1 398 ? 13.391 24.422 -2.061 1 97.88 398 ILE A O 1
ATOM 3022 N N . LEU A 1 399 ? 14.758 25.531 -3.367 1 97.88 399 LEU A N 1
ATOM 3023 C CA . LEU A 1 399 ? 15.133 26.438 -2.291 1 97.88 399 LEU A CA 1
ATOM 3024 C C . LEU A 1 399 ? 14.195 27.641 -2.246 1 97.88 399 LEU A C 1
ATOM 3026 O O . LEU A 1 399 ? 14.227 28.484 -3.143 1 97.88 399 LEU A O 1
ATOM 3030 N N . ALA A 1 400 ? 13.391 27.703 -1.236 1 98.06 400 ALA A N 1
ATOM 3031 C CA . ALA A 1 400 ? 12.469 28.828 -1.073 1 98.06 400 ALA A CA 1
ATOM 3032 C C . ALA A 1 400 ? 13.047 29.891 -0.135 1 98.06 400 ALA A C 1
ATOM 3034 O O . ALA A 1 400 ? 13.25 29.625 1.054 1 98.06 400 ALA A O 1
ATOM 3035 N N . LEU A 1 401 ? 13.328 31.016 -0.66 1 97.88 401 LEU A N 1
ATOM 3036 C CA . LEU A 1 401 ? 13.859 32.125 0.108 1 97.88 401 LEU A CA 1
ATOM 3037 C C . LEU A 1 401 ? 12.758 33.125 0.467 1 97.88 401 LEU A C 1
ATOM 3039 O O . LEU A 1 401 ? 12.016 33.594 -0.407 1 97.88 401 LEU A O 1
ATOM 3043 N N . THR A 1 402 ? 12.578 33.406 1.73 1 97.06 402 THR A N 1
ATOM 3044 C CA . THR A 1 402 ? 11.531 34.312 2.221 1 97.06 402 THR A CA 1
ATOM 3045 C C . THR A 1 402 ? 12.055 35.188 3.365 1 97.06 402 THR A C 1
ATOM 3047 O O . THR A 1 402 ? 12.891 34.75 4.152 1 97.06 402 THR A O 1
ATOM 3050 N N . PRO A 1 403 ? 11.57 36.406 3.422 1 96.12 403 PRO A N 1
ATOM 3051 C CA . PRO A 1 403 ? 11.945 37.25 4.574 1 96.12 403 PRO A CA 1
ATOM 3052 C C . PRO A 1 403 ? 11.078 36.969 5.801 1 96.12 403 PRO A C 1
ATOM 3054 O O . PRO A 1 403 ? 11.32 37.531 6.871 1 96.12 403 PRO A O 1
ATOM 3057 N N . ASN A 1 404 ? 10.102 36.125 5.742 1 96.25 404 ASN A N 1
ATOM 3058 C CA . ASN A 1 404 ? 9.109 35.906 6.781 1 96.25 404 ASN A CA 1
ATOM 3059 C C . ASN A 1 404 ? 9.344 34.562 7.488 1 96.25 404 ASN A C 1
ATOM 3061 O O . ASN A 1 404 ? 9.141 33.5 6.902 1 96.25 404 ASN A O 1
ATOM 3065 N N . PRO A 1 405 ? 9.641 34.594 8.805 1 97.12 405 PRO A N 1
ATOM 3066 C CA . PRO A 1 405 ? 9.898 33.344 9.531 1 97.12 405 PRO A CA 1
ATOM 3067 C C . PRO A 1 405 ? 8.688 32.438 9.57 1 97.12 405 PRO A C 1
ATOM 3069 O O . PRO A 1 405 ? 8.844 31.203 9.555 1 97.12 405 PRO A O 1
ATOM 3072 N N . GLU A 1 406 ? 7.516 32.969 9.648 1 97.31 406 GLU A N 1
ATOM 3073 C CA . GLU A 1 406 ? 6.305 32.156 9.664 1 97.31 406 GLU A CA 1
ATOM 3074 C C . GLU A 1 406 ? 6.156 31.375 8.367 1 97.31 406 GLU A C 1
ATOM 3076 O O . GLU A 1 406 ? 5.859 30.172 8.391 1 97.31 406 GLU A O 1
ATOM 3081 N N . VAL A 1 407 ? 6.406 32.094 7.301 1 97.44 407 VAL A N 1
ATOM 3082 C CA . VAL A 1 407 ? 6.301 31.469 5.988 1 97.44 407 VAL A CA 1
ATOM 3083 C C . VAL A 1 407 ? 7.371 30.391 5.848 1 97.44 407 VAL A C 1
ATOM 3085 O O . VAL A 1 407 ? 7.094 29.297 5.34 1 97.44 407 VAL A O 1
ATOM 3088 N N . ARG A 1 408 ? 8.547 30.703 6.32 1 98.19 408 ARG A N 1
ATOM 3089 C CA . ARG A 1 408 ? 9.633 29.734 6.305 1 98.19 408 ARG A CA 1
ATOM 3090 C C . ARG A 1 408 ? 9.219 28.422 6.984 1 98.19 408 ARG A C 1
ATOM 3092 O O . ARG A 1 408 ? 9.367 27.344 6.41 1 98.19 408 ARG A O 1
ATOM 3099 N N . ASN A 1 409 ? 8.672 28.516 8.188 1 98.62 409 ASN A N 1
ATOM 3100 C CA . ASN A 1 409 ? 8.281 27.328 8.945 1 98.62 409 ASN A CA 1
ATOM 3101 C C . ASN A 1 409 ? 7.16 26.562 8.258 1 98.62 409 ASN A C 1
ATOM 3103 O O . ASN A 1 409 ? 7.18 25.328 8.203 1 98.62 409 ASN A O 1
ATOM 3107 N N . GLN A 1 410 ? 6.195 27.281 7.738 1 98.75 410 GLN A N 1
ATOM 3108 C CA . GLN A 1 410 ? 5.035 26.672 7.102 1 98.75 410 GLN A CA 1
ATOM 3109 C C . GLN A 1 410 ? 5.441 25.875 5.859 1 98.75 410 GLN A C 1
ATOM 3111 O O . GLN A 1 410 ? 4.863 24.828 5.566 1 98.75 410 GLN A O 1
ATOM 3116 N N . LEU A 1 411 ? 6.457 26.312 5.16 1 98.62 411 LEU A N 1
ATOM 3117 C CA . LEU A 1 411 ? 6.906 25.688 3.916 1 98.62 411 LEU A CA 1
ATOM 3118 C C . LEU A 1 411 ? 7.668 24.391 4.195 1 98.62 411 LEU A C 1
ATOM 3120 O O . LEU A 1 411 ? 7.91 23.609 3.281 1 98.62 411 LEU A O 1
ATOM 3124 N N . ALA A 1 412 ? 7.957 24.109 5.465 1 98.38 412 ALA A N 1
ATOM 3125 C CA . ALA A 1 412 ? 8.664 22.891 5.836 1 98.38 412 ALA A CA 1
ATOM 3126 C C . ALA A 1 412 ? 7.824 21.641 5.543 1 98.38 412 ALA A C 1
ATOM 3128 O O . ALA A 1 412 ? 8.352 20.531 5.465 1 98.38 412 ALA A O 1
ATOM 3129 N N . LEU A 1 413 ? 6.555 21.844 5.32 1 98.62 413 LEU A N 1
ATOM 3130 C CA . LEU A 1 413 ? 5.629 20.734 5.082 1 98.62 413 LEU A CA 1
ATOM 3131 C C . LEU A 1 413 ? 5.469 20.469 3.588 1 98.62 413 LEU A C 1
ATOM 3133 O O . LEU A 1 413 ? 4.926 19.438 3.189 1 98.62 413 LEU A O 1
ATOM 3137 N N . VAL A 1 414 ? 5.992 21.344 2.76 1 98.69 414 VAL A N 1
ATOM 3138 C CA . VAL A 1 414 ? 5.723 21.297 1.326 1 98.69 414 VAL A CA 1
ATOM 3139 C C . VAL A 1 414 ? 6.746 20.391 0.638 1 98.69 414 VAL A C 1
ATOM 3141 O O . VAL A 1 414 ? 7.953 20.547 0.851 1 98.69 414 VAL A O 1
ATOM 3144 N N . TRP A 1 415 ? 6.293 19.516 -0.187 1 98.19 415 TRP A N 1
ATOM 3145 C CA . TRP A 1 415 ? 7.066 18.5 -0.906 1 98.19 415 TRP A CA 1
ATOM 3146 C C . TRP A 1 415 ? 8.219 19.156 -1.668 1 98.19 415 TRP A C 1
ATOM 3148 O O . TRP A 1 415 ? 8.023 20.109 -2.412 1 98.19 415 TRP A O 1
ATOM 3158 N N . GLY A 1 416 ? 9.508 18.75 -1.411 1 97.25 416 GLY A N 1
ATOM 3159 C CA . GLY A 1 416 ? 10.68 19.109 -2.186 1 97.25 416 GLY A CA 1
ATOM 3160 C C . GLY A 1 416 ? 11.227 20.484 -1.838 1 97.25 416 GLY A C 1
ATOM 3161 O O . GLY A 1 416 ? 12.242 20.922 -2.385 1 97.25 416 GLY A O 1
ATOM 3162 N N . VAL A 1 417 ? 10.594 21.172 -0.912 1 97.94 417 VAL A N 1
ATOM 3163 C CA . VAL A 1 417 ? 10.953 22.562 -0.628 1 97.94 417 VAL A CA 1
ATOM 3164 C C . VAL A 1 417 ? 11.906 22.609 0.559 1 97.94 417 VAL A C 1
ATOM 3166 O O . VAL A 1 417 ? 11.68 21.953 1.577 1 97.94 417 VAL A O 1
ATOM 3169 N N . TYR A 1 418 ? 12.945 23.328 0.418 1 96.81 418 TYR A N 1
ATOM 3170 C CA . TYR A 1 418 ? 13.859 23.734 1.48 1 96.81 418 TYR A CA 1
ATOM 3171 C C . TYR A 1 418 ? 13.711 25.219 1.802 1 96.81 418 TYR A C 1
ATOM 3173 O O . TYR A 1 418 ? 14.344 26.062 1.173 1 96.81 418 TYR A O 1
ATOM 3181 N N . PRO A 1 419 ? 12.984 25.484 2.836 1 97.81 419 PRO A N 1
ATOM 3182 C CA . PRO A 1 419 ? 12.75 26.891 3.154 1 97.81 419 PRO A CA 1
ATOM 3183 C C . PRO A 1 419 ? 13.906 27.516 3.932 1 97.81 419 PRO A C 1
ATOM 3185 O O . PRO A 1 419 ? 14.508 26.859 4.789 1 97.81 419 PRO A O 1
ATOM 3188 N N . HIS A 1 420 ? 14.172 28.75 3.598 1 97.19 420 HIS A N 1
ATOM 3189 C CA . HIS A 1 420 ? 15.266 29.469 4.23 1 97.19 420 HIS A CA 1
ATOM 3190 C C . HIS A 1 420 ? 14.969 30.969 4.293 1 97.19 420 HIS A C 1
ATOM 3192 O O . HIS A 1 420 ? 14.328 31.516 3.395 1 97.19 420 HIS A O 1
ATOM 3198 N N . LEU A 1 421 ? 15.469 31.578 5.391 1 97.12 421 LEU A N 1
ATOM 3199 C CA . LEU A 1 421 ? 15.281 33.031 5.539 1 97.12 421 LEU A CA 1
ATOM 3200 C C . LEU A 1 421 ? 16.297 33.781 4.707 1 97.12 421 LEU A C 1
ATOM 3202 O O . LEU A 1 421 ? 17.484 33.438 4.688 1 97.12 421 LEU A O 1
ATOM 3206 N N . ALA A 1 422 ? 15.82 34.75 3.973 1 96.25 422 ALA A N 1
ATOM 3207 C CA . ALA A 1 422 ? 16.641 35.688 3.211 1 96.25 422 ALA A CA 1
ATOM 3208 C C . ALA A 1 422 ? 15.914 37.031 3 1 96.25 422 ALA A C 1
ATOM 3210 O O . ALA A 1 422 ? 14.68 37.062 2.984 1 96.25 422 ALA A O 1
ATOM 3211 N N . PRO A 1 423 ? 16.703 38.094 2.852 1 94.44 423 PRO A N 1
ATOM 3212 C CA . PRO A 1 423 ? 16.031 39.375 2.57 1 94.44 423 PRO A CA 1
ATOM 3213 C C . PRO A 1 423 ? 15.445 39.438 1.164 1 94.44 423 PRO A C 1
ATOM 3215 O O . PRO A 1 423 ? 15.891 38.688 0.271 1 94.44 423 PRO A O 1
ATOM 3218 N N . ASP A 1 424 ? 14.477 40.312 1.061 1 93.06 424 ASP A N 1
ATOM 3219 C CA . ASP A 1 424 ? 13.977 40.594 -0.28 1 93.06 424 ASP A CA 1
ATOM 3220 C C . ASP A 1 424 ? 15.047 41.25 -1.146 1 93.06 424 ASP A C 1
ATOM 3222 O O . ASP A 1 424 ? 15.758 42.156 -0.688 1 93.06 424 ASP A O 1
ATOM 3226 N N . PRO A 1 425 ? 15.117 40.719 -2.342 1 94.69 425 PRO A N 1
ATOM 3227 C CA . PRO A 1 425 ? 16.094 41.375 -3.221 1 94.69 425 PRO A CA 1
ATOM 3228 C C . PRO A 1 425 ? 15.719 42.812 -3.529 1 94.69 425 PRO A C 1
ATOM 3230 O O . PRO A 1 425 ? 14.539 43.156 -3.623 1 94.69 425 PRO A O 1
ATOM 3233 N N . GLN A 1 426 ? 16.766 43.594 -3.82 1 94.06 426 GLN A N 1
ATOM 3234 C CA . GLN A 1 426 ? 16.562 45 -4.172 1 94.06 426 GLN A CA 1
ATOM 3235 C C . GLN A 1 426 ? 16.359 45.156 -5.676 1 94.06 426 GLN A C 1
ATOM 3237 O O . GLN A 1 426 ? 15.672 46.094 -6.117 1 94.06 426 GLN A O 1
ATOM 3242 N N . ASP A 1 427 ? 17.031 44.406 -6.438 1 93.12 427 ASP A N 1
ATOM 3243 C CA . ASP A 1 427 ? 16.953 44.344 -7.895 1 93.12 427 ASP A CA 1
ATOM 3244 C C . ASP A 1 427 ? 17.375 42.969 -8.414 1 93.12 427 ASP A C 1
ATOM 3246 O O . ASP A 1 427 ? 17.609 42.062 -7.621 1 93.12 427 ASP A O 1
ATOM 3250 N N . THR A 1 428 ? 17.391 42.812 -9.656 1 93.75 428 THR A N 1
ATOM 3251 C CA . THR A 1 428 ? 17.641 41.531 -10.266 1 93.75 428 THR A CA 1
ATOM 3252 C C . THR A 1 428 ? 19.062 41.062 -9.977 1 93.75 428 THR A C 1
ATOM 3254 O O . THR A 1 428 ? 19.297 39.844 -9.812 1 93.75 428 THR A O 1
ATOM 3257 N N . ASP A 1 429 ? 19.984 42 -9.977 1 95.44 429 ASP A N 1
ATOM 3258 C CA . ASP A 1 429 ? 21.359 41.625 -9.664 1 95.44 429 ASP A CA 1
ATOM 3259 C C . ASP A 1 429 ? 21.469 41.094 -8.227 1 95.44 429 ASP A C 1
ATOM 3261 O O . ASP A 1 429 ? 22.172 40.125 -7.969 1 95.44 429 ASP A O 1
ATOM 3265 N N . ASP A 1 430 ? 20.812 41.812 -7.422 1 96.31 430 ASP A N 1
ATOM 3266 C CA . ASP A 1 430 ? 20.781 41.406 -6.023 1 96.31 430 ASP A CA 1
ATOM 3267 C C . ASP A 1 430 ? 20.125 40.031 -5.867 1 96.31 430 ASP A C 1
ATOM 3269 O O . ASP A 1 430 ? 20.562 39.219 -5.062 1 96.31 430 ASP A O 1
ATOM 3273 N N . MET A 1 431 ? 19.078 39.844 -6.555 1 96.06 431 MET A N 1
ATOM 3274 C CA . MET A 1 431 ? 18.375 38.562 -6.574 1 96.06 431 MET A CA 1
ATOM 3275 C C . MET A 1 431 ? 19.328 37.438 -6.906 1 96.06 431 MET A C 1
ATOM 3277 O O . MET A 1 431 ? 19.375 36.406 -6.195 1 96.06 431 MET A O 1
ATOM 3281 N N . VAL A 1 432 ? 20.109 37.594 -7.941 1 97.38 432 VAL A N 1
ATOM 3282 C CA . VAL A 1 432 ? 21.047 36.594 -8.398 1 97.38 432 VAL A CA 1
ATOM 3283 C C . VAL A 1 432 ? 22.109 36.344 -7.336 1 97.38 432 VAL A C 1
ATOM 3285 O O . VAL A 1 432 ? 22.453 35.188 -7.031 1 97.38 432 VAL A O 1
ATOM 3288 N N . ARG A 1 433 ? 22.578 37.406 -6.816 1 97.44 433 ARG A N 1
ATOM 3289 C CA . ARG A 1 433 ? 23.625 37.312 -5.801 1 97.44 433 ARG A CA 1
ATOM 3290 C C . ARG A 1 433 ? 23.156 36.5 -4.59 1 97.44 433 ARG A C 1
ATOM 3292 O O . ARG A 1 433 ? 23.828 35.594 -4.133 1 97.44 433 ARG A O 1
ATOM 3299 N N . ILE A 1 434 ? 22.016 36.906 -4.07 1 97.62 434 ILE A N 1
ATOM 3300 C CA . ILE A 1 434 ? 21.469 36.219 -2.902 1 97.62 434 ILE A CA 1
ATOM 3301 C C . ILE A 1 434 ? 21.219 34.75 -3.219 1 97.62 434 ILE A C 1
ATOM 3303 O O . ILE A 1 434 ? 21.609 33.875 -2.445 1 97.62 434 ILE A O 1
ATOM 3307 N N . ALA A 1 435 ? 20.609 34.469 -4.324 1 97.88 435 ALA A N 1
ATOM 3308 C CA . ALA A 1 435 ? 20.281 33.125 -4.723 1 97.88 435 ALA A CA 1
ATOM 3309 C C . ALA A 1 435 ? 21.516 32.25 -4.781 1 97.88 435 ALA A C 1
ATOM 3311 O O . ALA A 1 435 ? 21.547 31.156 -4.191 1 97.88 435 ALA A O 1
ATOM 3312 N N . LEU A 1 436 ? 22.562 32.719 -5.469 1 97.69 436 LEU A N 1
ATOM 3313 C CA . LEU A 1 436 ? 23.766 31.922 -5.66 1 97.69 436 LEU A CA 1
ATOM 3314 C C . LEU A 1 436 ? 24.5 31.734 -4.34 1 97.69 436 LEU A C 1
ATOM 3316 O O . LEU A 1 436 ? 25.062 30.672 -4.082 1 97.69 436 LEU A O 1
ATOM 3320 N N . ARG A 1 437 ? 24.5 32.719 -3.57 1 96.94 437 ARG A N 1
ATOM 3321 C CA . ARG A 1 437 ? 25.141 32.625 -2.26 1 96.94 437 ARG A CA 1
ATOM 3322 C C . ARG A 1 437 ? 24.469 31.562 -1.407 1 96.94 437 ARG A C 1
ATOM 3324 O O . ARG A 1 437 ? 25.141 30.688 -0.844 1 96.94 437 ARG A O 1
ATOM 3331 N N . GLU A 1 438 ? 23.125 31.625 -1.317 1 96.06 438 GLU A N 1
ATOM 3332 C CA . GLU A 1 438 ? 22.391 30.719 -0.442 1 96.06 438 GLU A CA 1
ATOM 3333 C C . GLU A 1 438 ? 22.453 29.281 -0.946 1 96.06 438 GLU A C 1
ATOM 3335 O O . GLU A 1 438 ? 22.609 28.344 -0.157 1 96.06 438 GLU A O 1
ATOM 3340 N N . VAL A 1 439 ? 22.281 29.078 -2.223 1 95.75 439 VAL A N 1
ATOM 3341 C CA . VAL A 1 439 ? 22.281 27.734 -2.783 1 95.75 439 VAL A CA 1
ATOM 3342 C C . VAL A 1 439 ? 23.625 27.078 -2.553 1 95.75 439 VAL A C 1
ATOM 3344 O O . VAL A 1 439 ? 23.703 25.875 -2.283 1 95.75 439 VAL A O 1
ATOM 3347 N N . LYS A 1 440 ? 24.703 27.812 -2.676 1 94.81 440 LYS A N 1
ATOM 3348 C CA . LYS A 1 440 ? 26.047 27.328 -2.426 1 94.81 440 LYS A CA 1
ATOM 3349 C C . LYS A 1 440 ? 26.266 27.031 -0.943 1 94.81 440 LYS A C 1
ATOM 3351 O O . LYS A 1 440 ? 26.797 25.984 -0.583 1 94.81 440 LYS A O 1
ATOM 3356 N N . ALA A 1 441 ? 25.844 27.938 -0.154 1 93.56 441 ALA A N 1
ATOM 3357 C CA . ALA A 1 441 ? 26.031 27.812 1.29 1 93.56 441 ALA A CA 1
ATOM 3358 C C . ALA A 1 441 ? 25.328 26.562 1.829 1 93.56 441 ALA A C 1
ATOM 3360 O O . ALA A 1 441 ? 25.828 25.922 2.76 1 93.56 441 ALA A O 1
ATOM 3361 N N . LEU A 1 442 ? 24.25 26.219 1.226 1 92.31 442 LEU A N 1
ATOM 3362 C CA . LEU A 1 442 ? 23.469 25.094 1.707 1 92.31 442 LEU A CA 1
ATOM 3363 C C . LEU A 1 442 ? 23.875 23.797 1.01 1 92.31 442 LEU A C 1
ATOM 3365 O O . LEU A 1 442 ? 23.344 22.734 1.307 1 92.31 442 LEU A O 1
ATOM 3369 N N . GLY A 1 443 ? 24.797 23.906 0.052 1 91.69 443 GLY A N 1
ATOM 3370 C CA . GLY A 1 443 ? 25.344 22.734 -0.62 1 91.69 443 GLY A CA 1
ATOM 3371 C C . GLY A 1 443 ? 24.391 22.141 -1.641 1 91.69 443 GLY A C 1
ATOM 3372 O O . GLY A 1 443 ? 24.5 20.969 -1.982 1 91.69 443 GLY A O 1
ATOM 3373 N N . LEU A 1 444 ? 23.391 22.875 -2.123 1 94.06 444 LEU A N 1
ATOM 3374 C CA . LEU A 1 444 ? 22.406 22.375 -3.072 1 94.06 444 LEU A CA 1
ATOM 3375 C C . LEU A 1 444 ? 22.953 22.422 -4.496 1 94.06 444 LEU A C 1
ATOM 3377 O O . LEU A 1 444 ? 22.406 21.766 -5.395 1 94.06 444 LEU A O 1
ATOM 3381 N N . ALA A 1 445 ? 24 23.234 -4.672 1 94.25 445 ALA A N 1
ATOM 3382 C CA . ALA A 1 445 ? 24.703 23.297 -5.949 1 94.25 445 ALA A CA 1
ATOM 3383 C C . ALA A 1 445 ? 26.188 23.609 -5.742 1 94.25 445 ALA A C 1
ATOM 3385 O O . ALA A 1 445 ? 26.562 24.266 -4.762 1 94.25 445 ALA A O 1
ATOM 3386 N N . GLN A 1 446 ? 26.938 23.188 -6.699 1 95 446 GLN A N 1
ATOM 3387 C CA . GLN A 1 446 ? 28.375 23.422 -6.676 1 95 446 GLN A CA 1
ATOM 3388 C C . GLN A 1 446 ? 28.781 24.406 -7.766 1 95 446 GLN A C 1
ATOM 3390 O O . GLN A 1 446 ? 27.984 24.719 -8.656 1 95 446 GLN A O 1
ATOM 3395 N N . VAL A 1 447 ? 30.094 24.781 -7.59 1 95.94 447 VAL A N 1
ATOM 3396 C CA . VAL A 1 447 ? 30.641 25.672 -8.609 1 95.94 447 VAL A CA 1
ATOM 3397 C C . VAL A 1 447 ? 30.547 25 -9.984 1 95.94 447 VAL A C 1
ATOM 3399 O O . VAL A 1 447 ? 30.922 23.844 -10.141 1 95.94 447 VAL A O 1
ATOM 3402 N N . GLY A 1 448 ? 30.047 25.703 -10.875 1 96.44 448 GLY A N 1
ATOM 3403 C CA . GLY A 1 448 ? 29.875 25.172 -12.227 1 96.44 448 GLY A CA 1
ATOM 3404 C C . GLY A 1 448 ? 28.469 24.672 -12.508 1 96.44 448 GLY A C 1
ATOM 3405 O O . GLY A 1 448 ? 28.078 24.578 -13.672 1 96.44 448 GLY A O 1
ATOM 3406 N N . ASP A 1 449 ? 27.719 24.453 -11.484 1 97 449 ASP A N 1
ATOM 3407 C CA . ASP A 1 449 ? 26.344 23.969 -11.641 1 97 449 ASP A CA 1
ATOM 3408 C C . ASP A 1 449 ? 25.422 25.094 -12.102 1 97 449 ASP A C 1
ATOM 3410 O O . ASP A 1 449 ? 25.688 26.266 -11.828 1 97 449 ASP A O 1
ATOM 3414 N N . ARG A 1 450 ? 24.359 24.719 -12.797 1 97.75 450 ARG A N 1
ATOM 3415 C CA . ARG A 1 450 ? 23.312 25.672 -13.156 1 97.75 450 ARG A CA 1
ATOM 3416 C C . ARG A 1 450 ? 22.156 25.609 -12.172 1 97.75 450 ARG A C 1
ATOM 3418 O O . ARG A 1 450 ? 21.859 24.547 -11.617 1 97.75 450 ARG A O 1
ATOM 3425 N N . VAL A 1 451 ? 21.609 26.75 -11.93 1 98.19 451 VAL A N 1
ATOM 3426 C CA . VAL A 1 451 ? 20.406 26.844 -11.109 1 98.19 451 VAL A CA 1
ATOM 3427 C C . VAL A 1 451 ? 19.359 27.703 -11.82 1 98.19 451 VAL A C 1
ATOM 3429 O O . VAL A 1 451 ? 19.688 28.547 -12.641 1 98.19 451 VAL A O 1
ATOM 3432 N N . VAL A 1 452 ? 18.125 27.375 -11.57 1 98.5 452 VAL A N 1
ATOM 3433 C CA . VAL A 1 452 ? 17.016 28.172 -12.086 1 98.5 452 VAL A CA 1
ATOM 3434 C C . VAL A 1 452 ? 16.438 29.031 -10.969 1 98.5 452 VAL A C 1
ATOM 3436 O O . VAL A 1 452 ? 16.094 28.531 -9.891 1 98.5 452 VAL A O 1
ATOM 3439 N N . ILE A 1 453 ? 16.359 30.344 -11.203 1 98.06 453 ILE A N 1
ATOM 3440 C CA . ILE A 1 453 ? 15.836 31.297 -10.234 1 98.06 453 ILE A CA 1
ATOM 3441 C C . ILE A 1 453 ? 14.469 31.797 -10.695 1 98.06 453 ILE A C 1
ATOM 3443 O O . ILE A 1 453 ? 14.305 32.219 -11.844 1 98.06 453 ILE A O 1
ATOM 3447 N N . ALA A 1 454 ? 13.484 31.703 -9.844 1 96.62 454 ALA A N 1
ATOM 3448 C CA . ALA A 1 454 ? 12.148 32.219 -10.102 1 96.62 454 ALA A CA 1
ATOM 3449 C C . ALA A 1 454 ? 11.758 33.281 -9.078 1 96.62 454 ALA A C 1
ATOM 3451 O O . ALA A 1 454 ? 12.055 33.156 -7.887 1 96.62 454 ALA A O 1
ATOM 3452 N N . ALA A 1 455 ? 11.117 34.375 -9.539 1 94.25 455 ALA A N 1
ATOM 3453 C CA . ALA A 1 455 ? 10.734 35.438 -8.648 1 94.25 455 ALA A CA 1
ATOM 3454 C C . ALA A 1 455 ? 9.602 36.281 -9.258 1 94.25 455 ALA A C 1
ATOM 3456 O O . ALA A 1 455 ? 9.242 36.094 -10.422 1 94.25 455 ALA A O 1
ATOM 3457 N N . GLY A 1 456 ? 9.023 37 -8.297 1 90.81 456 GLY A N 1
ATOM 3458 C CA . GLY A 1 456 ? 8.07 38 -8.734 1 90.81 456 GLY A CA 1
ATOM 3459 C C . GLY A 1 456 ? 8.633 39.406 -8.672 1 90.81 456 GLY A C 1
ATOM 3460 O O . GLY A 1 456 ? 9.211 39.812 -7.66 1 90.81 456 GLY A O 1
ATOM 3461 N N . VAL A 1 457 ? 8.516 40.156 -9.797 1 86.5 457 VAL A N 1
ATOM 3462 C CA . VAL A 1 457 ? 8.93 41.531 -9.852 1 86.5 457 VAL A CA 1
ATOM 3463 C C . VAL A 1 457 ? 7.703 42.438 -10.055 1 86.5 457 VAL A C 1
ATOM 3465 O O . VAL A 1 457 ? 6.816 42.125 -10.844 1 86.5 457 VAL A O 1
ATOM 3468 N N . PRO A 1 458 ? 7.602 43.625 -9.414 1 87.06 458 PRO A N 1
ATOM 3469 C CA . PRO A 1 458 ? 8.57 44.188 -8.469 1 87.06 458 PRO A CA 1
ATOM 3470 C C . PRO A 1 458 ? 8.719 43.312 -7.211 1 87.06 458 PRO A C 1
ATOM 3472 O O . PRO A 1 458 ? 7.758 42.688 -6.773 1 87.06 458 PRO A O 1
ATOM 3475 N N . PHE A 1 459 ? 9.93 43.375 -6.762 1 84.56 459 PHE A N 1
ATOM 3476 C CA . PHE A 1 459 ? 10.242 42.562 -5.578 1 84.56 459 PHE A CA 1
ATOM 3477 C C . PHE A 1 459 ? 9.414 43.031 -4.387 1 84.56 459 PHE A C 1
ATOM 3479 O O . PHE A 1 459 ? 9.133 44.219 -4.238 1 84.56 459 PHE A O 1
ATOM 3486 N N . GLY A 1 460 ? 8.945 42.125 -3.576 1 73.75 460 GLY A N 1
ATOM 3487 C CA . GLY A 1 460 ? 8.203 42.438 -2.367 1 73.75 460 GLY A CA 1
ATOM 3488 C C . GLY A 1 460 ? 6.699 42.438 -2.57 1 73.75 460 GLY A C 1
ATOM 3489 O O . GLY A 1 460 ? 5.938 42.531 -1.606 1 73.75 460 GLY A O 1
ATOM 3490 N N . VAL A 1 461 ? 6.27 42.469 -3.84 1 73.75 461 VAL A N 1
ATOM 3491 C CA . VAL A 1 461 ? 4.832 42.469 -4.109 1 73.75 461 VAL A CA 1
ATOM 3492 C C . VAL A 1 461 ? 4.332 41.031 -4.238 1 73.75 461 VAL A C 1
ATOM 3494 O O . VAL A 1 461 ? 4.922 40.219 -4.957 1 73.75 461 VAL A O 1
ATOM 3497 N N . ARG A 1 462 ? 3.268 40.75 -3.475 1 74.19 462 ARG A N 1
ATOM 3498 C CA . ARG A 1 462 ? 2.693 39.438 -3.395 1 74.19 462 ARG A CA 1
ATOM 3499 C C . ARG A 1 462 ? 2.021 39.031 -4.707 1 74.19 462 ARG A C 1
ATOM 3501 O O . ARG A 1 462 ? 1.449 39.875 -5.395 1 74.19 462 ARG A O 1
ATOM 3508 N N . GLY A 1 463 ? 2.164 37.781 -5.039 1 67 463 GLY A N 1
ATOM 3509 C CA . GLY A 1 463 ? 1.369 37.125 -6.082 1 67 463 GLY A CA 1
ATOM 3510 C C . GLY A 1 463 ? 1.864 37.438 -7.48 1 67 463 GLY A C 1
ATOM 3511 O O . GLY A 1 463 ? 1.084 37.438 -8.438 1 67 463 GLY A O 1
ATOM 3512 N N . THR A 1 464 ? 3.162 37.75 -7.645 1 76.56 464 THR A N 1
ATOM 3513 C CA . THR A 1 464 ? 3.582 38.219 -8.961 1 76.56 464 THR A CA 1
ATOM 3514 C C . THR A 1 464 ? 4.73 37.344 -9.492 1 76.56 464 THR A C 1
ATOM 3516 O O . THR A 1 464 ? 5.527 37.812 -10.312 1 76.56 464 THR A O 1
ATOM 3519 N N . THR A 1 465 ? 4.734 36.094 -9.328 1 86 465 THR A N 1
ATOM 3520 C CA . THR A 1 465 ? 5.848 35.344 -9.922 1 86 465 THR A CA 1
ATOM 3521 C C . THR A 1 465 ? 5.82 35.438 -11.445 1 86 465 THR A C 1
ATOM 3523 O O . THR A 1 465 ? 4.941 34.875 -12.094 1 86 465 THR A O 1
ATOM 3526 N N . ASN A 1 466 ? 6.77 36.188 -12.023 1 92.62 466 ASN A N 1
ATOM 3527 C CA . ASN A 1 466 ? 6.727 36.469 -13.453 1 92.62 466 ASN A CA 1
ATOM 3528 C C . ASN A 1 466 ? 8.125 36.469 -14.07 1 92.62 466 ASN A C 1
ATOM 3530 O O . ASN A 1 466 ? 8.312 36.938 -15.195 1 92.62 466 ASN A O 1
ATOM 3534 N N . LEU A 1 467 ? 9.039 35.938 -13.32 1 93.75 467 LEU A N 1
ATOM 3535 C CA . LEU A 1 467 ? 10.414 36 -13.789 1 93.75 467 LEU A CA 1
ATOM 3536 C C . LEU A 1 467 ? 11.109 34.656 -13.586 1 93.75 467 LEU A C 1
ATOM 3538 O O . LEU A 1 467 ? 10.938 34 -12.547 1 93.75 467 LEU A O 1
ATOM 3542 N N . ILE A 1 468 ? 11.914 34.188 -14.617 1 96.12 468 ILE A N 1
ATOM 3543 C CA . ILE A 1 468 ? 12.812 33.031 -14.547 1 96.12 468 ILE A CA 1
ATOM 3544 C C . ILE A 1 468 ? 14.195 33.438 -15.047 1 96.12 468 ILE A C 1
ATOM 3546 O O . ILE A 1 468 ? 14.328 34.156 -16.031 1 96.12 468 ILE A O 1
ATOM 3550 N N . ARG A 1 469 ? 15.156 33 -14.375 1 96.69 469 ARG A N 1
ATOM 3551 C CA . ARG A 1 469 ? 16.547 33.25 -14.773 1 96.69 469 ARG A CA 1
ATOM 3552 C C . ARG A 1 469 ? 17.406 32 -14.508 1 96.69 469 ARG A C 1
ATOM 3554 O O . ARG A 1 469 ? 17.25 31.359 -13.484 1 96.69 469 ARG A O 1
ATOM 3561 N N . VAL A 1 470 ? 18.266 31.688 -15.523 1 97.94 470 VAL A N 1
ATOM 3562 C CA . VAL A 1 470 ? 19.219 30.594 -15.359 1 97.94 470 VAL A CA 1
ATOM 3563 C C . VAL A 1 470 ? 20.609 31.156 -15.047 1 97.94 470 VAL A C 1
ATOM 3565 O O . VAL A 1 470 ? 21.062 32.094 -15.711 1 97.94 470 VAL A O 1
ATOM 3568 N N . GLU A 1 471 ? 21.156 30.656 -14.055 1 97.62 471 GLU A N 1
ATOM 3569 C CA . GLU A 1 471 ? 22.469 31.141 -13.664 1 97.62 471 GLU A CA 1
ATOM 3570 C C . GLU A 1 471 ? 23.422 29.984 -13.375 1 97.62 471 GLU A C 1
ATOM 3572 O O . GLU A 1 471 ? 22.969 28.859 -13.094 1 97.62 471 GLU A O 1
ATOM 3577 N N . ARG A 1 472 ? 24.688 30.25 -13.43 1 96.88 472 ARG A N 1
ATOM 3578 C CA . ARG A 1 472 ? 25.719 29.297 -13.078 1 96.88 472 ARG A CA 1
ATOM 3579 C C . ARG A 1 472 ? 26.406 29.688 -11.773 1 96.88 472 ARG A C 1
ATOM 3581 O O . ARG A 1 472 ? 26.734 30.859 -11.562 1 96.88 472 ARG A O 1
ATOM 3588 N N . VAL A 1 473 ? 26.578 28.703 -10.992 1 95.69 473 VAL A N 1
ATOM 3589 C CA . VAL A 1 473 ? 27.234 28.953 -9.711 1 95.69 473 VAL A CA 1
ATOM 3590 C C . VAL A 1 473 ? 28.719 29.234 -9.93 1 95.69 473 VAL A C 1
ATOM 3592 O O . VAL A 1 473 ? 29.406 28.438 -10.57 1 95.69 473 VAL A O 1
ATOM 3595 N N . GLY A 1 474 ? 29.219 30.344 -9.422 1 90.38 474 GLY A N 1
ATOM 3596 C CA . GLY A 1 474 ? 30.609 30.734 -9.555 1 90.38 474 GLY A CA 1
ATOM 3597 C C . GLY A 1 474 ? 31.438 30.406 -8.32 1 90.38 474 GLY A C 1
ATOM 3598 O O . GLY A 1 474 ? 30.891 30.172 -7.242 1 90.38 474 GLY A O 1
ATOM 3599 N N . MET B 1 1 ? -25.141 -7.266 -15.219 1 42.09 1 MET B N 1
ATOM 3600 C CA . MET B 1 1 ? -24.109 -8.281 -15.086 1 42.09 1 MET B CA 1
ATOM 3601 C C . MET B 1 1 ? -23.281 -8.07 -13.82 1 42.09 1 MET B C 1
ATOM 3603 O O . MET B 1 1 ? -23.016 -6.93 -13.438 1 42.09 1 MET B O 1
ATOM 3607 N N . PRO B 1 2 ? -23.359 -9.062 -12.992 1 51.06 2 PRO B N 1
ATOM 3608 C CA . PRO B 1 2 ? -22.531 -8.82 -11.805 1 51.06 2 PRO B CA 1
ATOM 3609 C C . PRO B 1 2 ? -21.172 -8.211 -12.133 1 51.06 2 PRO B C 1
ATOM 3611 O O . PRO B 1 2 ? -20.641 -8.445 -13.219 1 51.06 2 PRO B O 1
ATOM 3614 N N . PRO B 1 3 ? -20.828 -7.238 -11.445 1 59.66 3 PRO B N 1
ATOM 3615 C CA . PRO B 1 3 ? -19.547 -6.598 -11.734 1 59.66 3 PRO B CA 1
ATOM 3616 C C . PRO B 1 3 ? -18.406 -7.602 -11.906 1 59.66 3 PRO B C 1
ATOM 3618 O O . PRO B 1 3 ? -18.266 -8.523 -11.102 1 59.66 3 PRO B O 1
ATOM 3621 N N . PHE B 1 4 ? -17.922 -7.648 -13.156 1 80.75 4 PHE B N 1
ATOM 3622 C CA . PHE B 1 4 ? -16.875 -8.578 -13.562 1 80.75 4 PHE B CA 1
ATOM 3623 C C . PHE B 1 4 ? -15.562 -8.242 -12.859 1 80.75 4 PHE B C 1
ATOM 3625 O O . PHE B 1 4 ? -15.133 -7.094 -12.859 1 80.75 4 PHE B O 1
ATOM 3632 N N . LYS B 1 5 ? -15.125 -9.172 -12.078 1 90.31 5 LYS B N 1
ATOM 3633 C CA . LYS B 1 5 ? -13.836 -9.078 -11.391 1 90.31 5 LYS B CA 1
ATOM 3634 C C . LYS B 1 5 ? -12.688 -9.5 -12.305 1 90.31 5 LYS B C 1
ATOM 3636 O O . LYS B 1 5 ? -12.602 -10.672 -12.688 1 90.31 5 LYS B O 1
ATOM 3641 N N . ARG B 1 6 ? -11.82 -8.602 -12.641 1 96.38 6 ARG B N 1
ATOM 3642 C CA . ARG B 1 6 ? -10.703 -8.859 -13.547 1 96.38 6 ARG B CA 1
ATOM 3643 C C . ARG B 1 6 ? -9.539 -9.523 -12.805 1 96.38 6 ARG B C 1
ATOM 3645 O O . ARG B 1 6 ? -8.945 -10.484 -13.297 1 96.38 6 ARG B O 1
ATOM 3652 N N . THR B 1 7 ? -9.211 -8.961 -11.625 1 98.38 7 THR B N 1
ATOM 3653 C CA . THR B 1 7 ? -8.117 -9.484 -10.82 1 98.38 7 THR B CA 1
ATOM 3654 C C . THR B 1 7 ? -8.484 -10.844 -10.219 1 98.38 7 THR B C 1
ATOM 3656 O O . THR B 1 7 ? -9.586 -11.016 -9.688 1 98.38 7 THR B O 1
ATOM 3659 N N . LYS B 1 8 ? -7.602 -11.773 -10.352 1 98.69 8 LYS B N 1
ATOM 3660 C CA . LYS B 1 8 ? -7.844 -13.117 -9.836 1 98.69 8 LYS B CA 1
ATOM 3661 C C . LYS B 1 8 ? -7.41 -13.234 -8.383 1 98.69 8 LYS B C 1
ATOM 3663 O O . LYS B 1 8 ? -6.625 -12.422 -7.891 1 98.69 8 LYS B O 1
ATOM 3668 N N . ILE B 1 9 ? -8.031 -14.203 -7.668 1 98.81 9 ILE B N 1
ATOM 3669 C CA . ILE B 1 9 ? -7.699 -14.445 -6.27 1 98.81 9 ILE B CA 1
ATOM 3670 C C . ILE B 1 9 ? -7.195 -15.875 -6.098 1 98.81 9 ILE B C 1
ATOM 3672 O O . ILE B 1 9 ? -7.863 -16.828 -6.512 1 98.81 9 ILE B O 1
ATOM 3676 N N . VAL B 1 10 ? -5.992 -15.977 -5.566 1 98.88 10 VAL B N 1
ATOM 3677 C CA . VAL B 1 10 ? -5.418 -17.281 -5.223 1 98.88 10 VAL B CA 1
ATOM 3678 C C . VAL B 1 10 ? -5.613 -17.547 -3.736 1 98.88 10 VAL B C 1
ATOM 3680 O O . VAL B 1 10 ? -5.207 -16.75 -2.891 1 98.88 10 VAL B O 1
ATOM 3683 N N . ALA B 1 11 ? -6.242 -18.641 -3.402 1 98.75 11 ALA B N 1
ATOM 3684 C CA . ALA B 1 11 ? -6.449 -19.047 -2.018 1 98.75 11 ALA B CA 1
ATOM 3685 C C . ALA B 1 11 ? -5.652 -20.312 -1.693 1 98.75 11 ALA B C 1
ATOM 3687 O O . ALA B 1 11 ? -5.68 -21.281 -2.451 1 98.75 11 ALA B O 1
ATOM 3688 N N . THR B 1 12 ? -4.965 -20.297 -0.617 1 98.69 12 THR B N 1
ATOM 3689 C CA . THR B 1 12 ? -4.176 -21.453 -0.208 1 98.69 12 THR B CA 1
ATOM 3690 C C . THR B 1 12 ? -5.012 -22.406 0.646 1 98.69 12 THR B C 1
ATOM 3692 O O . THR B 1 12 ? -5.676 -21.969 1.592 1 98.69 12 THR B O 1
ATOM 3695 N N . LEU B 1 13 ? -4.973 -23.641 0.285 1 98.62 13 LEU B N 1
ATOM 3696 C CA . LEU B 1 13 ? -5.707 -24.641 1.058 1 98.62 13 LEU B CA 1
ATOM 3697 C C . LEU B 1 13 ? -4.84 -25.188 2.182 1 98.62 13 LEU B C 1
ATOM 3699 O O . LEU B 1 13 ? -3.627 -25.344 2.02 1 98.62 13 LEU B O 1
ATOM 3703 N N . GLY B 1 14 ? -5.461 -25.453 3.248 1 97.62 14 GLY B N 1
ATOM 3704 C CA . GLY B 1 14 ? -4.824 -26 4.438 1 97.62 14 GLY B CA 1
ATOM 3705 C C . GLY B 1 14 ? -5.816 -26.453 5.488 1 97.62 14 GLY B C 1
ATOM 3706 O O . GLY B 1 14 ? -6.957 -26.797 5.168 1 97.62 14 GLY B O 1
ATOM 3707 N N . PRO B 1 15 ? -5.379 -26.516 6.695 1 96.56 15 PRO B N 1
ATOM 3708 C CA . PRO B 1 15 ? -6.223 -27.062 7.758 1 96.56 15 PRO B CA 1
ATOM 3709 C C . PRO B 1 15 ? -7.543 -26.312 7.914 1 96.56 15 PRO B C 1
ATOM 3711 O O . PRO B 1 15 ? -8.578 -26.922 8.172 1 96.56 15 PRO B O 1
ATOM 3714 N N . ALA B 1 16 ? -7.562 -25.047 7.727 1 96.81 16 ALA B N 1
ATOM 3715 C CA . ALA B 1 16 ? -8.758 -24.234 7.914 1 96.81 16 ALA B CA 1
ATOM 3716 C C . ALA B 1 16 ? -9.742 -24.422 6.766 1 96.81 16 ALA B C 1
ATOM 3718 O O . ALA B 1 16 ? -10.922 -24.078 6.883 1 96.81 16 ALA B O 1
ATOM 3719 N N . THR B 1 17 ? -9.273 -25.016 5.664 1 97.94 17 THR B N 1
ATOM 3720 C CA . THR B 1 17 ? -10.109 -25.125 4.473 1 97.94 17 THR B CA 1
ATOM 3721 C C . THR B 1 17 ? -10.148 -26.562 3.979 1 97.94 17 THR B C 1
ATOM 3723 O O . THR B 1 17 ? -10.344 -26.812 2.787 1 97.94 17 THR B O 1
ATOM 3726 N N . ASP B 1 18 ? -9.906 -27.484 4.891 1 96.62 18 ASP B N 1
ATOM 3727 C CA . ASP B 1 18 ? -9.859 -28.906 4.555 1 96.62 18 ASP B CA 1
ATOM 3728 C C . ASP B 1 18 ? -11.266 -29.516 4.531 1 96.62 18 ASP B C 1
ATOM 3730 O O . ASP B 1 18 ? -11.547 -30.453 5.273 1 96.62 18 ASP B O 1
ATOM 3734 N N . ASP B 1 19 ? -12.094 -28.953 3.666 1 97.5 19 ASP B N 1
ATOM 3735 C CA . ASP B 1 19 ? -13.5 -29.312 3.525 1 97.5 19 ASP B CA 1
ATOM 3736 C C . ASP B 1 19 ? -14.062 -28.828 2.193 1 97.5 19 ASP B C 1
ATOM 3738 O O . ASP B 1 19 ? -13.875 -27.656 1.823 1 97.5 19 ASP B O 1
ATOM 3742 N N . LYS B 1 20 ? -14.773 -29.781 1.482 1 98.44 20 LYS B N 1
ATOM 3743 C CA . LYS B 1 20 ? -15.297 -29.453 0.16 1 98.44 20 LYS B CA 1
ATOM 3744 C C . LYS B 1 20 ? -16.234 -28.234 0.22 1 98.44 20 LYS B C 1
ATOM 3746 O O . LYS B 1 20 ? -16.188 -27.375 -0.653 1 98.44 20 LYS B O 1
ATOM 3751 N N . GLU B 1 21 ? -17.047 -28.188 1.268 1 98.44 21 GLU B N 1
ATOM 3752 C CA . GLU B 1 21 ? -18.016 -27.094 1.388 1 98.44 21 GLU B CA 1
ATOM 3753 C C . GLU B 1 21 ? -17.312 -25.766 1.614 1 98.44 21 GLU B C 1
ATOM 3755 O O . GLU B 1 21 ? -17.797 -24.719 1.16 1 98.44 21 GLU B O 1
ATOM 3760 N N . VAL B 1 22 ? -16.266 -25.797 2.334 1 98.62 22 VAL B N 1
ATOM 3761 C CA . VAL B 1 22 ? -15.5 -24.578 2.543 1 98.62 22 VAL B CA 1
ATOM 3762 C C . VAL B 1 22 ? -14.852 -24.141 1.23 1 98.62 22 VAL B C 1
ATOM 3764 O O . VAL B 1 22 ? -14.828 -22.953 0.911 1 98.62 22 VAL B O 1
ATOM 3767 N N . ILE B 1 23 ? -14.328 -25.078 0.508 1 98.81 23 ILE B N 1
ATOM 3768 C CA . ILE B 1 23 ? -13.742 -24.781 -0.793 1 98.81 23 ILE B CA 1
ATOM 3769 C C . ILE B 1 23 ? -14.805 -24.156 -1.704 1 98.81 23 ILE B C 1
ATOM 3771 O O . ILE B 1 23 ? -14.531 -23.188 -2.414 1 98.81 23 ILE B O 1
ATOM 3775 N N . ARG B 1 24 ? -16.031 -24.75 -1.655 1 98.69 24 ARG B N 1
ATOM 3776 C CA . ARG B 1 24 ? -17.141 -24.172 -2.408 1 98.69 24 ARG B CA 1
ATOM 3777 C C . ARG B 1 24 ? -17.406 -22.734 -1.988 1 98.69 24 ARG B C 1
ATOM 3779 O O . ARG B 1 24 ? -17.578 -21.859 -2.836 1 98.69 24 ARG B O 1
ATOM 3786 N N . ALA B 1 25 ? -17.375 -22.5 -0.706 1 98.75 25 ALA B N 1
ATOM 3787 C CA . ALA B 1 25 ? -17.609 -21.172 -0.177 1 98.75 25 ALA B CA 1
ATOM 3788 C C . ALA B 1 25 ? -16.516 -20.203 -0.622 1 98.75 25 ALA B C 1
ATOM 3790 O O . ALA B 1 25 ? -16.781 -19.031 -0.908 1 98.75 25 ALA B O 1
ATOM 3791 N N . LEU B 1 26 ? -15.266 -20.656 -0.621 1 98.81 26 LEU B N 1
ATOM 3792 C CA . LEU B 1 26 ? -14.156 -19.828 -1.101 1 98.81 26 LEU B CA 1
ATOM 3793 C C . LEU B 1 26 ? -14.359 -19.438 -2.561 1 98.81 26 LEU B C 1
ATOM 3795 O O . LEU B 1 26 ? -14.172 -18.281 -2.928 1 98.81 26 LEU B O 1
ATOM 3799 N N . ALA B 1 27 ? -14.742 -20.422 -3.369 1 98.56 27 ALA B N 1
ATOM 3800 C CA . ALA B 1 27 ? -14.992 -20.172 -4.785 1 98.56 27 ALA B CA 1
ATOM 3801 C C . ALA B 1 27 ? -16.125 -19.156 -4.977 1 98.56 27 ALA B C 1
ATOM 3803 O O . ALA B 1 27 ? -16 -18.234 -5.781 1 98.56 27 ALA B O 1
ATOM 3804 N N . GLU B 1 28 ? -17.141 -19.297 -4.203 1 98.06 28 GLU B N 1
ATOM 3805 C CA . GLU B 1 28 ? -18.281 -18.391 -4.289 1 98.06 28 GLU B CA 1
ATOM 3806 C C . GLU B 1 28 ? -17.922 -16.984 -3.816 1 98.06 28 GLU B C 1
ATOM 3808 O O . GLU B 1 28 ? -18.469 -16 -4.312 1 98.06 28 GLU B O 1
ATOM 3813 N N . ALA B 1 29 ? -16.984 -16.953 -2.902 1 98 29 ALA B N 1
ATOM 3814 C CA . ALA B 1 29 ? -16.547 -15.656 -2.373 1 98 29 ALA B CA 1
ATOM 3815 C C . ALA B 1 29 ? -15.68 -14.922 -3.381 1 98 29 ALA B C 1
ATOM 3817 O O . ALA B 1 29 ? -15.5 -13.703 -3.285 1 98 29 ALA B O 1
ATOM 3818 N N . GLY B 1 30 ? -15.039 -15.695 -4.293 1 97.56 30 GLY B N 1
ATOM 3819 C CA . GLY B 1 30 ? -14.328 -15 -5.355 1 97.56 30 GLY B CA 1
ATOM 3820 C C . GLY B 1 30 ? -13.008 -15.664 -5.719 1 97.56 30 GLY B C 1
ATOM 3821 O O . GLY B 1 30 ? -12.297 -15.188 -6.605 1 97.56 30 GLY B O 1
ATOM 3822 N N . ALA B 1 31 ? -12.633 -16.812 -5.086 1 98.62 31 ALA B N 1
ATOM 3823 C CA . ALA B 1 31 ? -11.375 -17.5 -5.391 1 98.62 31 ALA B CA 1
ATOM 3824 C C . ALA B 1 31 ? -11.398 -18.078 -6.801 1 98.62 31 ALA B C 1
ATOM 3826 O O . ALA B 1 31 ? -12.414 -18.625 -7.238 1 98.62 31 ALA B O 1
ATOM 3827 N N . ASP B 1 32 ? -10.297 -17.922 -7.5 1 98.44 32 ASP B N 1
ATOM 3828 C CA . ASP B 1 32 ? -10.18 -18.406 -8.875 1 98.44 32 ASP B CA 1
ATOM 3829 C C . ASP B 1 32 ? -9.18 -19.562 -8.969 1 98.44 32 ASP B C 1
ATOM 3831 O O . ASP B 1 32 ? -9.281 -20.406 -9.867 1 98.44 32 ASP B O 1
ATOM 3835 N N . VAL B 1 33 ? -8.195 -19.469 -8.125 1 98.88 33 VAL B N 1
ATOM 3836 C CA . VAL B 1 33 ? -7.102 -20.438 -8.117 1 98.88 33 VAL B CA 1
ATOM 3837 C C . VAL B 1 33 ? -6.879 -20.969 -6.703 1 98.88 33 VAL B C 1
ATOM 3839 O O . VAL B 1 33 ? -6.914 -20.203 -5.738 1 98.88 33 VAL B O 1
ATOM 3842 N N . PHE B 1 34 ? -6.707 -22.25 -6.598 1 98.94 34 PHE B N 1
ATOM 3843 C CA . PHE B 1 34 ? -6.441 -22.859 -5.301 1 98.94 34 PHE B CA 1
ATOM 3844 C C . PHE B 1 34 ? -5.008 -23.375 -5.227 1 98.94 34 PHE B C 1
ATOM 3846 O O . PHE B 1 34 ? -4.602 -24.219 -6.031 1 98.94 34 PHE B O 1
ATOM 3853 N N . ARG B 1 35 ? -4.297 -22.812 -4.262 1 98.88 35 ARG B N 1
ATOM 3854 C CA . ARG B 1 35 ? -2.889 -23.141 -4.055 1 98.88 35 ARG B CA 1
ATOM 3855 C C . ARG B 1 35 ? -2.734 -24.281 -3.057 1 98.88 35 ARG B C 1
ATOM 3857 O O . ARG B 1 35 ? -3.354 -24.266 -1.991 1 98.88 35 ARG B O 1
ATOM 3864 N N . LEU B 1 36 ? -1.974 -25.25 -3.434 1 98.62 36 LEU B N 1
ATOM 3865 C CA . LEU B 1 36 ? -1.541 -26.312 -2.541 1 98.62 36 LEU B CA 1
ATOM 3866 C C . LEU B 1 36 ? -0.081 -26.125 -2.139 1 98.62 36 LEU B C 1
ATOM 3868 O O . LEU B 1 36 ? 0.814 -26.203 -2.982 1 98.62 36 LEU B O 1
ATOM 3872 N N . ASN B 1 37 ? 0.134 -25.891 -0.88 1 97.12 37 ASN B N 1
ATOM 3873 C CA . ASN B 1 37 ? 1.488 -25.75 -0.359 1 97.12 37 ASN B CA 1
ATOM 3874 C C . ASN B 1 37 ? 2.115 -27.094 -0.022 1 97.12 37 ASN B C 1
ATOM 3876 O O . ASN B 1 37 ? 1.807 -27.688 1.014 1 97.12 37 ASN B O 1
ATOM 3880 N N . PHE B 1 38 ? 3.059 -27.484 -0.786 1 97.5 38 PHE B N 1
ATOM 3881 C CA . PHE B 1 38 ? 3.617 -28.828 -0.646 1 97.5 38 PHE B CA 1
ATOM 3882 C C . PHE B 1 38 ? 4.699 -28.859 0.43 1 97.5 38 PHE B C 1
ATOM 3884 O O . PHE B 1 38 ? 5.254 -29.922 0.734 1 97.5 38 PHE B O 1
ATOM 3891 N N . SER B 1 39 ? 5.016 -27.672 0.992 1 91.75 39 SER B N 1
ATOM 3892 C CA . SER B 1 39 ? 5.836 -27.688 2.197 1 91.75 39 SER B CA 1
ATOM 3893 C C . SER B 1 39 ? 5.133 -28.406 3.34 1 91.75 39 SER B C 1
ATOM 3895 O O . SER B 1 39 ? 5.781 -28.891 4.273 1 91.75 39 SER B O 1
ATOM 3897 N N . HIS B 1 40 ? 3.867 -28.453 3.182 1 88.75 40 HIS B N 1
ATOM 3898 C CA . HIS B 1 40 ? 3.023 -29.031 4.219 1 88.75 40 HIS B CA 1
ATOM 3899 C C . HIS B 1 40 ? 2.057 -30.047 3.629 1 88.75 40 HIS B C 1
ATOM 3901 O O . HIS B 1 40 ? 1.8 -30.047 2.422 1 88.75 40 HIS B O 1
ATOM 3907 N N . GLY B 1 41 ? 1.599 -30.969 4.48 1 88.69 41 GLY B N 1
ATOM 3908 C CA . GLY B 1 41 ? 0.558 -31.891 4.078 1 88.69 41 GLY B CA 1
ATOM 3909 C C . GLY B 1 41 ? 1.104 -33.188 3.5 1 88.69 41 GLY B C 1
ATOM 3910 O O . GLY B 1 41 ? 2.197 -33.188 2.928 1 88.69 41 GLY B O 1
ATOM 3911 N N . ALA B 1 42 ? 0.321 -34.188 3.531 1 93.81 42 ALA B N 1
ATOM 3912 C CA . ALA B 1 42 ? 0.636 -35.5 2.961 1 93.81 42 ALA B CA 1
ATOM 3913 C C . ALA B 1 42 ? 0.079 -35.625 1.547 1 93.81 42 ALA B C 1
ATOM 3915 O O . ALA B 1 42 ? -0.844 -34.906 1.167 1 93.81 42 ALA B O 1
ATOM 3916 N N . PRO B 1 43 ? 0.69 -36.5 0.764 1 96.62 43 PRO B N 1
ATOM 3917 C CA . PRO B 1 43 ? 0.19 -36.719 -0.595 1 96.62 43 PRO B CA 1
ATOM 3918 C C . PRO B 1 43 ? -1.315 -36.969 -0.636 1 96.62 43 PRO B C 1
ATOM 3920 O O . PRO B 1 43 ? -2.008 -36.469 -1.52 1 96.62 43 PRO B O 1
ATOM 3923 N N . GLU B 1 44 ? -1.825 -37.688 0.311 1 96.94 44 GLU B N 1
ATOM 3924 C CA . GLU B 1 44 ? -3.246 -38.031 0.337 1 96.94 44 GLU B CA 1
ATOM 3925 C C . GLU B 1 44 ? -4.102 -36.781 0.55 1 96.94 44 GLU B C 1
ATOM 3927 O O . GLU B 1 44 ? -5.199 -36.656 0.003 1 96.94 44 GLU B O 1
ATOM 3932 N N . ASP B 1 45 ? -3.625 -35.875 1.333 1 96.81 45 ASP B N 1
ATOM 3933 C CA . ASP B 1 45 ? -4.324 -34.625 1.544 1 96.81 45 ASP B CA 1
ATOM 3934 C C . ASP B 1 45 ? -4.43 -33.812 0.242 1 96.81 45 ASP B C 1
ATOM 3936 O O . ASP B 1 45 ? -5.484 -33.281 -0.07 1 96.81 45 ASP B O 1
ATOM 3940 N N . HIS B 1 46 ? -3.328 -33.812 -0.454 1 98.12 46 HIS B N 1
ATOM 3941 C CA . HIS B 1 46 ? -3.303 -33.062 -1.716 1 98.12 46 HIS B CA 1
ATOM 3942 C C . HIS B 1 46 ? -4.25 -33.688 -2.734 1 98.12 46 HIS B C 1
ATOM 3944 O O . HIS B 1 46 ? -4.945 -33 -3.463 1 98.12 46 HIS B O 1
ATOM 3950 N N . ARG B 1 47 ? -4.273 -35.094 -2.781 1 98.25 47 ARG B N 1
ATOM 3951 C CA . ARG B 1 47 ? -5.18 -35.781 -3.682 1 98.25 47 ARG B CA 1
ATOM 3952 C C . ARG B 1 47 ? -6.633 -35.438 -3.387 1 98.25 47 ARG B C 1
ATOM 3954 O O . ARG B 1 47 ? -7.398 -35.125 -4.301 1 98.25 47 ARG B O 1
ATOM 3961 N N . ARG B 1 48 ? -6.934 -35.438 -2.127 1 98.19 48 ARG B N 1
ATOM 3962 C CA . ARG B 1 48 ? -8.297 -35.125 -1.709 1 98.19 48 ARG B CA 1
ATOM 3963 C C . ARG B 1 48 ? -8.672 -33.688 -2.061 1 98.19 48 ARG B C 1
ATOM 3965 O O . ARG B 1 48 ? -9.75 -33.438 -2.59 1 98.19 48 ARG B O 1
ATOM 3972 N N . ARG B 1 49 ? -7.828 -32.781 -1.811 1 98.5 49 ARG B N 1
ATOM 3973 C CA . ARG B 1 49 ? -8.086 -31.375 -2.037 1 98.5 49 ARG B CA 1
ATOM 3974 C C . ARG B 1 49 ? -8.273 -31.078 -3.523 1 98.5 49 ARG B C 1
ATOM 3976 O O . ARG B 1 49 ? -9.18 -30.344 -3.908 1 98.5 49 ARG B O 1
ATOM 3983 N N . VAL B 1 50 ? -7.414 -31.656 -4.352 1 98.69 50 VAL B N 1
ATOM 3984 C CA . VAL B 1 50 ? -7.547 -31.484 -5.793 1 98.69 50 VAL B CA 1
ATOM 3985 C C . VAL B 1 50 ? -8.891 -32.031 -6.262 1 98.69 50 VAL B C 1
ATOM 3987 O O . VAL B 1 50 ? -9.578 -31.406 -7.066 1 98.69 50 VAL B O 1
ATOM 3990 N N . GLY B 1 51 ? -9.203 -33.219 -5.758 1 98.69 51 GLY B N 1
ATOM 3991 C CA . GLY B 1 51 ? -10.492 -33.812 -6.082 1 98.69 51 GLY B CA 1
ATOM 3992 C C . GLY B 1 51 ? -11.664 -32.906 -5.742 1 98.69 51 GLY B C 1
ATOM 3993 O O . GLY B 1 51 ? -12.57 -32.719 -6.555 1 98.69 51 GLY B O 1
ATOM 3994 N N . TRP B 1 52 ? -11.625 -32.344 -4.527 1 98.81 52 TRP B N 1
ATOM 3995 C CA . TRP B 1 52 ? -12.688 -31.438 -4.086 1 98.81 52 TRP B CA 1
ATOM 3996 C C . TRP B 1 52 ? -12.773 -30.203 -4.988 1 98.81 52 TRP B C 1
ATOM 3998 O O . TRP B 1 52 ? -13.867 -29.766 -5.336 1 98.81 52 TRP B O 1
ATOM 4008 N N . VAL B 1 53 ? -11.672 -29.625 -5.375 1 98.81 53 VAL B N 1
ATOM 4009 C CA . VAL B 1 53 ? -11.656 -28.438 -6.223 1 98.81 53 VAL B CA 1
ATOM 4010 C C . VAL B 1 53 ? -12.312 -28.75 -7.566 1 98.81 53 VAL B C 1
ATOM 4012 O O . VAL B 1 53 ? -13.133 -27.969 -8.062 1 98.81 53 VAL B O 1
ATOM 4015 N N . ARG B 1 54 ? -11.938 -29.906 -8.133 1 98.62 54 ARG B N 1
ATOM 4016 C CA . ARG B 1 54 ? -12.492 -30.312 -9.414 1 98.62 54 ARG B CA 1
ATOM 4017 C C . ARG B 1 54 ? -14 -30.547 -9.312 1 98.62 54 ARG B C 1
ATOM 4019 O O . ARG B 1 54 ? -14.758 -30.125 -10.188 1 98.62 54 ARG B O 1
ATOM 4026 N N . GLU B 1 55 ? -14.414 -31.141 -8.25 1 98.62 55 GLU B N 1
ATOM 4027 C CA . GLU B 1 55 ? -15.836 -31.359 -8.031 1 98.62 55 GLU B CA 1
ATOM 4028 C C . GLU B 1 55 ? -16.594 -30.047 -7.906 1 98.62 55 GLU B C 1
ATOM 4030 O O . GLU B 1 55 ? -17.656 -29.859 -8.508 1 98.62 55 GLU B O 1
ATOM 4035 N N . VAL B 1 56 ? -16.078 -29.156 -7.098 1 98.56 56 VAL B N 1
ATOM 4036 C CA . VAL B 1 56 ? -16.703 -27.859 -6.883 1 98.56 56 VAL B CA 1
ATOM 4037 C C . VAL B 1 56 ? -16.781 -27.094 -8.203 1 98.56 56 VAL B C 1
ATOM 4039 O O . VAL B 1 56 ? -17.781 -26.438 -8.492 1 98.56 56 VAL B O 1
ATOM 4042 N N . ALA B 1 57 ? -15.695 -27.141 -8.969 1 98 57 ALA B N 1
ATOM 4043 C CA . ALA B 1 57 ? -15.672 -26.484 -10.273 1 98 57 ALA B CA 1
ATOM 4044 C C . ALA B 1 57 ? -16.812 -26.969 -11.156 1 98 57 ALA B C 1
ATOM 4046 O O . ALA B 1 57 ? -17.516 -26.172 -11.773 1 98 57 ALA B O 1
ATOM 4047 N N . GLU B 1 58 ? -16.984 -28.219 -11.203 1 97.12 58 GLU B N 1
ATOM 4048 C CA . GLU B 1 58 ? -18.031 -28.828 -12 1 97.12 58 GLU B CA 1
ATOM 4049 C C . GLU B 1 58 ? -19.422 -28.422 -11.484 1 97.12 58 GLU B C 1
ATOM 4051 O O . GLU B 1 58 ? -20.297 -28.047 -12.273 1 97.12 58 GLU B O 1
ATOM 4056 N N . GLU B 1 59 ? -19.562 -28.469 -10.219 1 97.62 59 GLU B N 1
ATOM 4057 C CA . GLU B 1 59 ? -20.859 -28.172 -9.609 1 97.62 59 GLU B CA 1
ATOM 4058 C C . GLU B 1 59 ? -21.25 -26.719 -9.828 1 97.62 59 GLU B C 1
ATOM 4060 O O . GLU B 1 59 ? -22.422 -26.406 -10.047 1 97.62 59 GLU B O 1
ATOM 4065 N N . LEU B 1 60 ? -20.312 -25.859 -9.766 1 96.12 60 LEU B N 1
ATOM 4066 C CA . LEU B 1 60 ? -20.578 -24.422 -9.875 1 96.12 60 LEU B CA 1
ATOM 4067 C C . LEU B 1 60 ? -20.578 -23.984 -11.336 1 96.12 60 LEU B C 1
ATOM 4069 O O . LEU B 1 60 ? -21.031 -22.891 -11.664 1 96.12 60 LEU B O 1
ATOM 4073 N N . GLY B 1 61 ? -20.047 -24.828 -12.234 1 93.5 61 GLY B N 1
ATOM 4074 C CA . GLY B 1 61 ? -19.875 -24.422 -13.625 1 93.5 61 GLY B CA 1
ATOM 4075 C C . GLY B 1 61 ? -18.844 -23.312 -13.797 1 93.5 61 GLY B C 1
ATOM 4076 O O . GLY B 1 61 ? -19.016 -22.438 -14.641 1 93.5 61 GLY B O 1
ATOM 4077 N N . ARG B 1 62 ? -17.906 -23.266 -12.93 1 93.81 62 ARG B N 1
ATOM 4078 C CA . ARG B 1 62 ? -16.844 -22.266 -12.961 1 93.81 62 ARG B CA 1
ATOM 4079 C C . ARG B 1 62 ? -15.484 -22.922 -13.195 1 93.81 62 ARG B C 1
ATOM 4081 O O . ARG B 1 62 ? -15.266 -24.062 -12.797 1 93.81 62 ARG B O 1
ATOM 4088 N N . THR B 1 63 ? -14.664 -22.219 -13.898 1 97.19 63 THR B N 1
ATOM 4089 C CA . THR B 1 63 ? -13.305 -22.719 -14.07 1 97.19 63 THR B CA 1
ATOM 4090 C C . THR B 1 63 ? -12.43 -22.344 -12.875 1 97.19 63 THR B C 1
ATOM 4092 O O . THR B 1 63 ? -12.273 -21.156 -12.555 1 97.19 63 THR B O 1
ATOM 4095 N N . LEU B 1 64 ? -11.898 -23.344 -12.172 1 98.44 64 LEU B N 1
ATOM 4096 C CA . LEU B 1 64 ? -11 -23.172 -11.031 1 98.44 64 LEU B CA 1
ATOM 4097 C C . LEU B 1 64 ? -9.664 -23.844 -11.297 1 98.44 64 LEU B C 1
ATOM 4099 O O . LEU B 1 64 ? -9.625 -25 -11.727 1 98.44 64 LEU B O 1
ATOM 4103 N N . ALA B 1 65 ? -8.578 -23.109 -11.094 1 98.81 65 ALA B N 1
ATOM 4104 C CA . ALA B 1 65 ? -7.258 -23.672 -11.336 1 98.81 65 ALA B CA 1
ATOM 4105 C C . ALA B 1 65 ? -6.641 -24.188 -10.039 1 98.81 65 ALA B C 1
ATOM 4107 O O . ALA B 1 65 ? -7.031 -23.766 -8.945 1 98.81 65 ALA B O 1
ATOM 4108 N N . VAL B 1 66 ? -5.758 -25.141 -10.172 1 98.88 66 VAL B N 1
ATOM 4109 C CA . VAL B 1 66 ? -4.969 -25.672 -9.062 1 98.88 66 VAL B CA 1
ATOM 4110 C C . VAL B 1 66 ? -3.494 -25.328 -9.266 1 98.88 66 VAL B C 1
ATOM 4112 O O . VAL B 1 66 ? -2.934 -25.578 -10.336 1 98.88 66 VAL B O 1
ATOM 4115 N N . LEU B 1 67 ? -2.91 -24.719 -8.234 1 98.94 67 LEU B N 1
ATOM 4116 C CA . LEU B 1 67 ? -1.509 -24.312 -8.25 1 98.94 67 LEU B CA 1
ATOM 4117 C C . LEU B 1 67 ? -0.708 -25.094 -7.215 1 98.94 67 LEU B C 1
ATOM 4119 O O . LEU B 1 67 ? -0.992 -25.016 -6.016 1 98.94 67 LEU B O 1
ATOM 4123 N N . GLN B 1 68 ? 0.215 -25.938 -7.684 1 98.88 68 GLN B N 1
ATOM 4124 C CA . GLN B 1 68 ? 1.156 -26.625 -6.809 1 98.88 68 GLN B CA 1
ATOM 4125 C C . GLN B 1 68 ? 2.34 -25.719 -6.461 1 98.88 68 GLN B C 1
ATOM 4127 O O . GLN B 1 68 ? 3.033 -25.234 -7.352 1 98.88 68 GLN B O 1
ATOM 4132 N N . ASP B 1 69 ? 2.564 -25.531 -5.199 1 98.56 69 ASP B N 1
ATOM 4133 C CA . ASP B 1 69 ? 3.686 -24.719 -4.715 1 98.56 69 ASP B CA 1
ATOM 4134 C C . ASP B 1 69 ? 4.758 -25.609 -4.078 1 98.56 69 ASP B C 1
ATOM 4136 O O . ASP B 1 69 ? 4.566 -26.125 -2.975 1 98.56 69 ASP B O 1
ATOM 4140 N N . LEU B 1 70 ? 5.887 -25.703 -4.746 1 98.19 70 LEU B N 1
ATOM 4141 C CA . LEU B 1 70 ? 6.965 -26.562 -4.273 1 98.19 70 LEU B CA 1
ATOM 4142 C C . LEU B 1 70 ? 7.711 -25.906 -3.113 1 98.19 70 LEU B C 1
ATOM 4144 O O . LEU B 1 70 ? 7.805 -24.688 -3.045 1 98.19 70 LEU B O 1
ATOM 4148 N N . GLN B 1 71 ? 8.188 -26.703 -2.258 1 95.25 71 GLN B N 1
ATOM 4149 C CA . GLN B 1 71 ? 8.906 -26.219 -1.082 1 95.25 71 GLN B CA 1
ATOM 4150 C C . GLN B 1 71 ? 10.211 -25.547 -1.476 1 95.25 71 GLN B C 1
ATOM 4152 O O . GLN B 1 71 ? 10.516 -24.453 -0.996 1 95.25 71 GLN B O 1
ATOM 4157 N N . GLY B 1 72 ? 10.992 -26.172 -2.379 1 93.88 72 GLY B N 1
ATOM 4158 C CA . GLY B 1 72 ? 12.297 -25.672 -2.764 1 93.88 72 GLY B CA 1
ATOM 4159 C C . GLY B 1 72 ? 13.391 -26 -1.763 1 93.88 72 GLY B C 1
ATOM 4160 O O . GLY B 1 72 ? 13.125 -26.656 -0.749 1 93.88 72 GLY B O 1
ATOM 4161 N N . PRO B 1 73 ? 14.602 -25.656 -2.082 1 90.06 73 PRO B N 1
ATOM 4162 C CA . PRO B 1 73 ? 15.758 -25.953 -1.233 1 90.06 73 PRO B CA 1
ATOM 4163 C C . PRO B 1 73 ? 15.898 -24.984 -0.063 1 90.06 73 PRO B C 1
ATOM 4165 O O . PRO B 1 73 ? 16.859 -24.219 -0.01 1 90.06 73 PRO B O 1
ATOM 4168 N N . LYS B 1 74 ? 15.055 -25.016 0.884 1 88.31 74 LYS B N 1
ATOM 4169 C CA . LYS B 1 74 ? 15.117 -24.125 2.043 1 88.31 74 LYS B CA 1
ATOM 4170 C C . LYS B 1 74 ? 16.141 -24.625 3.061 1 88.31 74 LYS B C 1
ATOM 4172 O O . LYS B 1 74 ? 16.172 -25.812 3.391 1 88.31 74 LYS B O 1
ATOM 4177 N N . ILE B 1 75 ? 17.031 -23.734 3.465 1 92.12 75 ILE B N 1
ATOM 4178 C CA . ILE B 1 75 ? 18.016 -24.062 4.48 1 92.12 75 ILE B CA 1
ATOM 4179 C C . ILE B 1 75 ? 17.453 -23.766 5.867 1 92.12 75 ILE B C 1
ATOM 4181 O O . ILE B 1 75 ? 16.875 -22.719 6.098 1 92.12 75 ILE B O 1
ATOM 4185 N N . ARG B 1 76 ? 17.578 -24.703 6.781 1 94.94 76 ARG B N 1
ATOM 4186 C CA . ARG B 1 76 ? 17.031 -24.578 8.125 1 94.94 76 ARG B CA 1
ATOM 4187 C C . ARG B 1 76 ? 18.062 -24.938 9.18 1 94.94 76 ARG B C 1
ATOM 4189 O O . ARG B 1 76 ? 19.031 -25.641 8.891 1 94.94 76 ARG B O 1
ATOM 4196 N N . VAL B 1 77 ? 17.859 -24.438 10.336 1 96.31 77 VAL B N 1
ATOM 4197 C CA . VAL B 1 77 ? 18.609 -24.938 11.484 1 96.31 77 VAL B CA 1
ATOM 4198 C C . VAL B 1 77 ? 18.031 -26.266 11.945 1 96.31 77 VAL B C 1
ATOM 4200 O O . VAL B 1 77 ? 16.875 -26.578 11.656 1 96.31 77 VAL B O 1
ATOM 4203 N N . GLY B 1 78 ? 18.859 -26.969 12.641 1 95.94 78 GLY B N 1
ATOM 4204 C CA . GLY B 1 78 ? 18.406 -28.219 13.203 1 95.94 78 GLY B CA 1
ATOM 4205 C C . GLY B 1 78 ? 17.562 -28.062 14.453 1 95.94 78 GLY B C 1
ATOM 4206 O O . GLY B 1 78 ? 16.891 -27.031 14.617 1 95.94 78 GLY B O 1
ATOM 4207 N N . ARG B 1 79 ? 17.547 -29.062 15.266 1 96.56 79 ARG B N 1
ATOM 4208 C CA . ARG B 1 79 ? 16.734 -29.078 16.484 1 96.56 79 ARG B CA 1
ATOM 4209 C C . ARG B 1 79 ? 17.594 -28.734 17.703 1 96.56 79 ARG B C 1
ATOM 4211 O O . ARG B 1 79 ? 18.797 -29 17.719 1 96.56 79 ARG B O 1
ATOM 4218 N N . PHE B 1 80 ? 16.969 -28.312 18.625 1 97.38 80 PHE B N 1
ATOM 4219 C CA . PHE B 1 80 ? 17.625 -27.984 19.891 1 97.38 80 PHE B CA 1
ATOM 4220 C C . PHE B 1 80 ? 17.234 -28.984 20.984 1 97.38 80 PHE B C 1
ATOM 4222 O O . PHE B 1 80 ? 16.109 -29.5 20.984 1 97.38 80 PHE B O 1
ATOM 4229 N N . ARG B 1 81 ? 18.062 -29.141 21.922 1 96.12 81 ARG B N 1
ATOM 4230 C CA . ARG B 1 81 ? 17.797 -30.031 23.047 1 96.12 81 ARG B CA 1
ATOM 4231 C C . ARG B 1 81 ? 16.562 -29.594 23.828 1 96.12 81 ARG B C 1
ATOM 4233 O O . ARG B 1 81 ? 15.742 -30.422 24.219 1 96.12 81 ARG B O 1
ATOM 4240 N N . GLU B 1 82 ? 16.406 -28.328 23.922 1 95.88 82 GLU B N 1
ATOM 4241 C CA . GLU B 1 82 ? 15.289 -27.781 24.703 1 95.88 82 GLU B CA 1
ATOM 4242 C C . GLU B 1 82 ? 14.211 -27.219 23.781 1 95.88 82 GLU B C 1
ATOM 4244 O O . GLU B 1 82 ? 13.328 -26.484 24.234 1 95.88 82 GLU B O 1
ATOM 4249 N N . GLY B 1 83 ? 14.328 -27.469 22.578 1 95.94 83 GLY B N 1
ATOM 4250 C CA . GLY B 1 83 ? 13.32 -27.031 21.625 1 95.94 83 GLY B CA 1
ATOM 4251 C C . GLY B 1 83 ? 13.555 -25.625 21.094 1 95.94 83 GLY B C 1
ATOM 4252 O O . GLY B 1 83 ? 13.055 -25.266 20.031 1 95.94 83 GLY B O 1
ATOM 4253 N N . GLN B 1 84 ? 14.133 -24.844 21.906 1 97 84 GLN B N 1
ATOM 4254 C CA . GLN B 1 84 ? 14.469 -23.469 21.531 1 97 84 GLN B CA 1
ATOM 4255 C C . GLN B 1 84 ? 15.602 -22.922 22.391 1 97 84 GLN B C 1
ATOM 4257 O O . GLN B 1 84 ? 15.953 -23.5 23.406 1 97 84 GLN B O 1
ATOM 4262 N N . VAL B 1 85 ? 16.172 -21.859 21.969 1 97 85 VAL B N 1
ATOM 4263 C CA . VAL B 1 85 ? 17.203 -21.172 22.734 1 97 85 VAL B CA 1
ATOM 4264 C C . VAL B 1 85 ? 17.031 -19.656 22.609 1 97 85 VAL B C 1
ATOM 4266 O O . VAL B 1 85 ? 16.422 -19.172 21.656 1 97 85 VAL B O 1
ATOM 4269 N N . LEU B 1 86 ? 17.469 -18.969 23.578 1 97.19 86 LEU B N 1
ATOM 4270 C CA . LEU B 1 86 ? 17.531 -17.516 23.516 1 97.19 86 LEU B CA 1
ATOM 4271 C C . LEU B 1 86 ? 18.938 -17.062 23.141 1 97.19 86 LEU B C 1
ATOM 4273 O O . LEU B 1 86 ? 19.906 -17.344 23.859 1 97.19 86 LEU B O 1
ATOM 4277 N N . LEU B 1 87 ? 19.031 -16.438 21.984 1 97.12 87 LEU B N 1
ATOM 4278 C CA . LEU B 1 87 ? 20.312 -15.867 21.547 1 97.12 87 LEU B CA 1
ATOM 4279 C C . LEU B 1 87 ? 20.406 -14.398 21.938 1 97.12 87 LEU B C 1
ATOM 4281 O O . LEU B 1 87 ? 19.453 -13.641 21.781 1 97.12 87 LEU B O 1
ATOM 4285 N N . ARG B 1 88 ? 21.562 -13.906 22.438 1 95 88 ARG B N 1
ATOM 4286 C CA . ARG B 1 88 ? 21.781 -12.531 22.875 1 95 88 ARG B CA 1
ATOM 4287 C C . ARG B 1 88 ? 22.734 -11.797 21.953 1 95 88 ARG B C 1
ATOM 4289 O O . ARG B 1 88 ? 23.719 -12.375 21.484 1 95 88 ARG B O 1
ATOM 4296 N N . PRO B 1 89 ? 22.406 -10.547 21.766 1 95.56 89 PRO B N 1
ATOM 4297 C CA . PRO B 1 89 ? 23.344 -9.773 20.938 1 95.56 89 PRO B CA 1
ATOM 4298 C C . PRO B 1 89 ? 24.781 -9.805 21.484 1 95.56 89 PRO B C 1
ATOM 4300 O O . PRO B 1 89 ? 24.984 -9.68 22.688 1 95.56 89 PRO B O 1
ATOM 4303 N N . GLY B 1 90 ? 25.656 -10.023 20.594 1 96.44 90 GLY B N 1
ATOM 4304 C CA . GLY B 1 90 ? 27.062 -10.016 20.969 1 96.44 90 GLY B CA 1
ATOM 4305 C C . GLY B 1 90 ? 27.609 -11.391 21.266 1 96.44 90 GLY B C 1
ATOM 4306 O O . GLY B 1 90 ? 28.828 -11.594 21.281 1 96.44 90 GLY B O 1
ATOM 4307 N N . GLN B 1 91 ? 26.766 -12.305 21.438 1 96.94 91 GLN B N 1
ATOM 4308 C CA . GLN B 1 91 ? 27.25 -13.641 21.781 1 96.94 91 GLN B CA 1
ATOM 4309 C C . GLN B 1 91 ? 27.75 -14.375 20.547 1 96.94 91 GLN B C 1
ATOM 4311 O O . GLN B 1 91 ? 27.344 -14.07 19.422 1 96.94 91 GLN B O 1
ATOM 4316 N N . ARG B 1 92 ? 28.625 -15.383 20.812 1 97.88 92 ARG B N 1
ATOM 4317 C CA . ARG B 1 92 ? 29.062 -16.266 19.734 1 97.88 92 ARG B CA 1
ATOM 4318 C C . ARG B 1 92 ? 28.094 -17.422 19.547 1 97.88 92 ARG B C 1
ATOM 4320 O O . ARG B 1 92 ? 27.516 -17.938 20.5 1 97.88 92 ARG B O 1
ATOM 4327 N N . PHE B 1 93 ? 27.891 -17.828 18.359 1 98.38 93 PHE B N 1
ATOM 4328 C CA . PHE B 1 93 ? 27 -18.922 18.016 1 98.38 93 PHE B CA 1
ATOM 4329 C C . PHE B 1 93 ? 27.516 -19.688 16.797 1 98.38 93 PHE B C 1
ATOM 4331 O O . PHE B 1 93 ? 27.938 -19.078 15.812 1 98.38 93 PHE B O 1
ATOM 4338 N N . VAL B 1 94 ? 27.516 -20.938 16.875 1 98.31 94 VAL B N 1
ATOM 4339 C CA . VAL B 1 94 ? 28.125 -21.734 15.805 1 98.31 94 VAL B CA 1
ATOM 4340 C C . VAL B 1 94 ? 27.047 -22.469 15.023 1 98.31 94 VAL B C 1
ATOM 4342 O O . VAL B 1 94 ? 26.188 -23.125 15.609 1 98.31 94 VAL B O 1
ATOM 4345 N N . LEU B 1 95 ? 27.047 -22.328 13.711 1 98.19 95 LEU B N 1
ATOM 4346 C CA . LEU B 1 95 ? 26.297 -23.188 12.805 1 98.19 95 LEU B CA 1
ATOM 4347 C C . LEU B 1 95 ? 27.188 -24.281 12.234 1 98.19 95 LEU B C 1
ATOM 4349 O O . LEU B 1 95 ? 28.312 -24.016 11.789 1 98.19 95 LEU B O 1
ATOM 4353 N N . THR B 1 96 ? 26.703 -25.469 12.305 1 97.75 96 THR B N 1
ATOM 4354 C CA . THR B 1 96 ? 27.578 -26.547 11.891 1 97.75 96 THR B CA 1
ATOM 4355 C C . THR B 1 96 ? 26.875 -27.5 10.922 1 97.75 96 THR B C 1
ATOM 4357 O O . THR B 1 96 ? 25.672 -27.734 11.055 1 97.75 96 THR B O 1
ATOM 4360 N N . ALA B 1 97 ? 27.609 -28.078 9.984 1 96.19 97 ALA B N 1
ATOM 4361 C CA . ALA B 1 97 ? 27.094 -29.062 9.047 1 96.19 97 ALA B CA 1
ATOM 4362 C C . ALA B 1 97 ? 27.016 -30.453 9.688 1 96.19 97 ALA B C 1
ATOM 4364 O O . ALA B 1 97 ? 26.391 -31.359 9.141 1 96.19 97 ALA B O 1
ATOM 4365 N N . GLU B 1 98 ? 27.547 -30.547 10.891 1 96 98 GLU B N 1
ATOM 4366 C CA . GLU B 1 98 ? 27.484 -31.812 11.617 1 96 98 GLU B CA 1
ATOM 4367 C C . GLU B 1 98 ? 26.125 -31.969 12.305 1 96 98 GLU B C 1
ATOM 4369 O O . GLU B 1 98 ? 25.531 -30.984 12.75 1 96 98 GLU B O 1
ATOM 4374 N N . PRO B 1 99 ? 25.688 -33.219 12.312 1 94.62 99 PRO B N 1
ATOM 4375 C CA . PRO B 1 99 ? 24.453 -33.469 13.047 1 94.62 99 PRO B CA 1
ATOM 4376 C C . PRO B 1 99 ? 24.625 -33.344 14.562 1 94.62 99 PRO B C 1
ATOM 4378 O O . PRO B 1 99 ? 25.328 -34.156 15.18 1 94.62 99 PRO B O 1
ATOM 4381 N N . VAL B 1 100 ? 24.188 -32.312 15.07 1 95 100 VAL B N 1
ATOM 4382 C CA . VAL B 1 100 ? 24.281 -32.094 16.516 1 95 100 VAL B CA 1
ATOM 4383 C C . VAL B 1 100 ? 22.922 -31.656 17.047 1 95 100 VAL B C 1
ATOM 4385 O O . VAL B 1 100 ? 22.109 -31.078 16.312 1 95 100 VAL B O 1
ATOM 4388 N N . GLU B 1 101 ? 22.641 -32.031 18.25 1 95 101 GLU B N 1
ATOM 4389 C CA . GLU B 1 101 ? 21.547 -31.406 18.969 1 95 101 GLU B CA 1
ATOM 4390 C C . GLU B 1 101 ? 21.922 -30 19.438 1 95 101 GLU B C 1
ATOM 4392 O O . GLU B 1 101 ? 22.875 -29.844 20.188 1 95 101 GLU B O 1
ATOM 4397 N N . GLY B 1 102 ? 21.234 -29.078 18.969 1 96.69 102 GLY B N 1
ATOM 4398 C CA . GLY B 1 102 ? 21.609 -27.688 19.172 1 96.69 102 GLY B CA 1
ATOM 4399 C C . GLY B 1 102 ? 21.422 -27.219 20.594 1 96.69 102 GLY B C 1
ATOM 4400 O O . GLY B 1 102 ? 20.641 -27.781 21.359 1 96.69 102 GLY B O 1
ATOM 4401 N N . ASP B 1 103 ? 22.141 -26.234 21 1 96.75 103 ASP B N 1
ATOM 4402 C CA . ASP B 1 103 ? 22.016 -25.5 22.266 1 96.75 103 ASP B CA 1
ATOM 4403 C C . ASP B 1 103 ? 22.344 -24.031 22.078 1 96.75 103 ASP B C 1
ATOM 4405 O O . ASP B 1 103 ? 22.234 -23.5 20.969 1 96.75 103 ASP B O 1
ATOM 4409 N N . GLU B 1 104 ? 22.641 -23.328 23.188 1 96.31 104 GLU B N 1
ATOM 4410 C CA . GLU B 1 104 ? 22.844 -21.891 23.141 1 96.31 104 GLU B CA 1
ATOM 4411 C C . GLU B 1 104 ? 24.156 -21.547 22.438 1 96.31 104 GLU B C 1
ATOM 4413 O O . GLU B 1 104 ? 24.391 -20.375 22.094 1 96.31 104 GLU B O 1
ATOM 4418 N N . HIS B 1 105 ? 24.922 -22.594 22.078 1 96.81 105 HIS B N 1
ATOM 4419 C CA . HIS B 1 105 ? 26.25 -22.297 21.531 1 96.81 105 HIS B CA 1
ATOM 4420 C C . HIS B 1 105 ? 26.359 -22.75 20.078 1 96.81 105 HIS B C 1
ATOM 4422 O O . HIS B 1 105 ? 27.188 -22.234 19.328 1 96.81 105 HIS B O 1
ATOM 4428 N N . ARG B 1 106 ? 25.609 -23.75 19.734 1 97.19 106 ARG B N 1
ATOM 4429 C CA . ARG B 1 106 ? 25.75 -24.266 18.375 1 97.19 106 ARG B CA 1
ATOM 4430 C C . ARG B 1 106 ? 24.484 -25.016 17.953 1 97.19 106 ARG B C 1
ATOM 4432 O O . ARG B 1 106 ? 23.719 -25.5 18.797 1 97.19 106 ARG B O 1
ATOM 4439 N N . VAL B 1 107 ? 24.25 -25.125 16.641 1 98.06 107 VAL B N 1
ATOM 4440 C CA . VAL B 1 107 ? 23.156 -25.891 16.078 1 98.06 107 VAL B CA 1
ATOM 4441 C C . VAL B 1 107 ? 23.531 -26.391 14.688 1 98.06 107 VAL B C 1
ATOM 4443 O O . VAL B 1 107 ? 24.359 -25.781 14.008 1 98.06 107 VAL B O 1
ATOM 4446 N N . SER B 1 108 ? 23.016 -27.531 14.352 1 97.94 108 SER B N 1
ATOM 4447 C CA . SER B 1 108 ? 23.234 -28.078 13.016 1 97.94 108 SER B CA 1
ATOM 4448 C C . SER B 1 108 ? 22.438 -27.297 11.961 1 97.94 108 SER B C 1
ATOM 4450 O O . SER B 1 108 ? 21.516 -26.562 12.297 1 97.94 108 SER B O 1
ATOM 4452 N N . VAL B 1 109 ? 22.859 -27.438 10.688 1 96.56 109 VAL B N 1
ATOM 4453 C CA . VAL B 1 109 ? 22.125 -26.875 9.555 1 96.56 109 VAL B CA 1
ATOM 4454 C C . VAL B 1 109 ? 21.688 -27.984 8.609 1 96.56 109 VAL B C 1
ATOM 4456 O O . VAL B 1 109 ? 22.344 -29.031 8.523 1 96.56 109 VAL B O 1
ATOM 4459 N N . SER B 1 110 ? 20.656 -27.781 7.918 1 92.56 110 SER B N 1
ATOM 4460 C CA . SER B 1 110 ? 20.078 -28.781 7.027 1 92.56 110 SER B CA 1
ATOM 4461 C C . SER B 1 110 ? 20.906 -28.938 5.754 1 92.56 110 SER B C 1
ATOM 4463 O O . SER B 1 110 ? 20.953 -30.016 5.16 1 92.56 110 SER B O 1
ATOM 4465 N N . TYR B 1 111 ? 21.531 -27.875 5.277 1 93.38 111 TYR B N 1
ATOM 4466 C CA . TYR B 1 111 ? 22.375 -27.891 4.094 1 93.38 111 TYR B CA 1
ATOM 4467 C C . TYR B 1 111 ? 23.859 -28.016 4.473 1 93.38 111 TYR B C 1
ATOM 4469 O O . TYR B 1 111 ? 24.469 -27.031 4.902 1 93.38 111 TYR B O 1
ATOM 4477 N N . LYS B 1 112 ? 24.359 -29.125 4.199 1 93.5 112 LYS B N 1
ATOM 4478 C CA . LYS B 1 112 ? 25.703 -29.453 4.668 1 93.5 112 LYS B CA 1
ATOM 4479 C C . LYS B 1 112 ? 26.766 -28.656 3.912 1 93.5 112 LYS B C 1
ATOM 4481 O O . LYS B 1 112 ? 27.891 -28.484 4.395 1 93.5 112 LYS B O 1
ATOM 4486 N N . GLY B 1 113 ? 26.438 -28.141 2.777 1 93.62 113 GLY B N 1
ATOM 4487 C CA . GLY B 1 113 ? 27.391 -27.375 1.985 1 93.62 113 GLY B CA 1
ATOM 4488 C C . GLY B 1 113 ? 27.453 -25.906 2.383 1 93.62 113 GLY B C 1
ATOM 4489 O O . GLY B 1 113 ? 28.234 -25.141 1.815 1 93.62 113 GLY B O 1
ATOM 4490 N N . LEU B 1 114 ? 26.734 -25.5 3.436 1 94.44 114 LEU B N 1
ATOM 4491 C CA . LEU B 1 114 ? 26.594 -24.094 3.799 1 94.44 114 LEU B CA 1
ATOM 4492 C C . LEU B 1 114 ? 27.953 -23.484 4.152 1 94.44 114 LEU B C 1
ATOM 4494 O O . LEU B 1 114 ? 28.25 -22.359 3.75 1 94.44 114 LEU B O 1
ATOM 4498 N N . PRO B 1 115 ? 28.828 -24.203 4.871 1 95.56 115 PRO B N 1
ATOM 4499 C CA . PRO B 1 115 ? 30.125 -23.625 5.215 1 95.56 115 PRO B CA 1
ATOM 4500 C C . PRO B 1 115 ? 30.953 -23.281 3.984 1 95.56 115 PRO B C 1
ATOM 4502 O O . PRO B 1 115 ? 31.797 -22.375 4.039 1 95.56 115 PRO B O 1
ATOM 4505 N N . GLU B 1 116 ? 30.672 -23.953 2.92 1 94.19 116 GLU B N 1
ATOM 4506 C CA . GLU B 1 116 ? 31.422 -23.703 1.693 1 94.19 116 GLU B CA 1
ATOM 4507 C C . GLU B 1 116 ? 30.844 -22.531 0.917 1 94.19 116 GLU B C 1
ATOM 4509 O O . GLU B 1 116 ? 31.5 -21.969 0.039 1 94.19 116 GLU B O 1
ATOM 4514 N N . ASP B 1 117 ? 29.625 -22.172 1.297 1 93.44 117 ASP B N 1
ATOM 4515 C CA . ASP B 1 117 ? 28.906 -21.172 0.496 1 93.44 117 ASP B CA 1
ATOM 4516 C C . ASP B 1 117 ? 28.906 -19.812 1.184 1 93.44 117 ASP B C 1
ATOM 4518 O O . ASP B 1 117 ? 28.406 -18.844 0.631 1 93.44 117 ASP B O 1
ATOM 4522 N N . VAL B 1 118 ? 29.453 -19.75 2.404 1 94.88 118 VAL B N 1
ATOM 4523 C CA . VAL B 1 118 ? 29.422 -18.484 3.133 1 94.88 118 VAL B CA 1
ATOM 4524 C C . VAL B 1 118 ? 30.844 -18 3.418 1 94.88 118 VAL B C 1
ATOM 4526 O O . VAL B 1 118 ? 31.781 -18.797 3.408 1 94.88 118 VAL B O 1
ATOM 4529 N N . SER B 1 119 ? 30.938 -16.719 3.568 1 94.5 119 SER B N 1
ATOM 4530 C CA . SER B 1 119 ? 32.25 -16.109 3.818 1 94.5 119 SER B CA 1
ATOM 4531 C C . SER B 1 119 ? 32.188 -15.18 5.02 1 94.5 119 SER B C 1
ATOM 4533 O O . SER B 1 119 ? 31.125 -14.68 5.387 1 94.5 119 SER B O 1
ATOM 4535 N N . PRO B 1 120 ? 33.406 -14.977 5.602 1 96.12 120 PRO B N 1
ATOM 4536 C CA . PRO B 1 120 ? 33.438 -14.023 6.715 1 96.12 120 PRO B CA 1
ATOM 4537 C C . PRO B 1 120 ? 32.906 -12.648 6.34 1 96.12 120 PRO B C 1
ATOM 4539 O O . PRO B 1 120 ? 33.156 -12.156 5.238 1 96.12 120 PRO B O 1
ATOM 4542 N N . GLY B 1 121 ? 32.219 -12.117 7.215 1 94.94 121 GLY B N 1
ATOM 4543 C CA . GLY B 1 121 ? 31.656 -10.797 6.98 1 94.94 121 GLY B CA 1
ATOM 4544 C C . GLY B 1 121 ? 30.203 -10.844 6.508 1 94.94 121 GLY B C 1
ATOM 4545 O O . GLY B 1 121 ? 29.469 -9.867 6.66 1 94.94 121 GLY B O 1
ATOM 4546 N N . GLN B 1 122 ? 29.703 -12 6.059 1 94.81 122 GLN B N 1
ATOM 4547 C CA . GLN B 1 122 ? 28.344 -12.141 5.555 1 94.81 122 GLN B CA 1
ATOM 4548 C C . GLN B 1 122 ? 27.328 -12.188 6.703 1 94.81 122 GLN B C 1
ATOM 4550 O O . GLN B 1 122 ? 27.688 -12.57 7.824 1 94.81 122 GLN B O 1
ATOM 4555 N N . ILE B 1 123 ? 26.219 -11.797 6.359 1 94.81 123 ILE B N 1
ATOM 4556 C CA . ILE B 1 123 ? 25.141 -11.797 7.332 1 94.81 123 ILE B CA 1
ATOM 4557 C C . ILE B 1 123 ? 24.203 -12.969 7.055 1 94.81 123 ILE B C 1
ATOM 4559 O O . ILE B 1 123 ? 23.812 -13.211 5.906 1 94.81 123 ILE B O 1
ATOM 4563 N N . LEU B 1 124 ? 23.906 -13.672 8.094 1 96.25 124 LEU B N 1
ATOM 4564 C CA . LEU B 1 124 ? 22.891 -14.727 8.031 1 96.25 124 LEU B CA 1
ATOM 4565 C C . LEU B 1 124 ? 21.641 -14.32 8.789 1 96.25 124 LEU B C 1
ATOM 4567 O O . LEU B 1 124 ? 21.719 -13.828 9.922 1 96.25 124 LEU B O 1
ATOM 4571 N N . LEU B 1 125 ? 20.516 -14.484 8.102 1 94.88 125 LEU B N 1
ATOM 4572 C CA . LEU B 1 125 ? 19.234 -14.148 8.711 1 94.88 125 LEU B CA 1
ATOM 4573 C C . LEU B 1 125 ? 18.469 -15.414 9.109 1 94.88 125 LEU B C 1
ATOM 4575 O O . LEU B 1 125 ? 18.281 -16.312 8.281 1 94.88 125 LEU B O 1
ATOM 4579 N N . LEU B 1 126 ? 18.094 -15.445 10.383 1 95.19 126 LEU B N 1
ATOM 4580 C CA . LEU B 1 126 ? 17.375 -16.625 10.852 1 95.19 126 LEU B CA 1
ATOM 4581 C C . LEU B 1 126 ? 15.953 -16.25 11.25 1 95.19 126 LEU B C 1
ATOM 4583 O O . LEU B 1 126 ? 15.68 -15.117 11.633 1 95.19 126 LEU B O 1
ATOM 4587 N N . ASP B 1 127 ? 15.086 -17.219 11.156 1 92.12 127 ASP B N 1
ATOM 4588 C CA . ASP B 1 127 ? 13.695 -17.078 11.57 1 92.12 127 ASP B CA 1
ATOM 4589 C C . ASP B 1 127 ? 13.047 -15.867 10.898 1 92.12 127 ASP B C 1
ATOM 4591 O O . ASP B 1 127 ? 12.539 -14.977 11.586 1 92.12 127 ASP B O 1
ATOM 4595 N N . ASP B 1 128 ? 13.141 -15.969 9.555 1 85.38 128 ASP B N 1
ATOM 4596 C CA . ASP B 1 128 ? 12.508 -14.977 8.703 1 85.38 128 ASP B CA 1
ATOM 4597 C C . ASP B 1 128 ? 13.07 -13.578 8.969 1 85.38 128 ASP B C 1
ATOM 4599 O O . ASP B 1 128 ? 12.328 -12.594 8.992 1 85.38 128 ASP B O 1
ATOM 4603 N N . GLY B 1 129 ? 14.305 -13.539 9.383 1 87.81 129 GLY B N 1
ATOM 4604 C CA . GLY B 1 129 ? 15.016 -12.281 9.508 1 87.81 129 GLY B CA 1
ATOM 4605 C C . GLY B 1 129 ? 14.984 -11.711 10.914 1 87.81 129 GLY B C 1
ATOM 4606 O O . GLY B 1 129 ? 15.578 -10.672 11.188 1 87.81 129 GLY B O 1
ATOM 4607 N N . ARG B 1 130 ? 14.398 -12.352 11.898 1 87.12 130 ARG B N 1
ATOM 4608 C CA . ARG B 1 130 ? 14.258 -11.852 13.266 1 87.12 130 ARG B CA 1
ATOM 4609 C C . ARG B 1 130 ? 15.586 -11.922 14.008 1 87.12 130 ARG B C 1
ATOM 4611 O O . ARG B 1 130 ? 15.812 -11.164 14.961 1 87.12 130 ARG B O 1
ATOM 4618 N N . ILE B 1 131 ? 16.391 -12.852 13.578 1 93.75 131 ILE B N 1
ATOM 4619 C CA . ILE B 1 131 ? 17.719 -13.008 14.172 1 93.75 131 ILE B CA 1
ATOM 4620 C C . ILE B 1 131 ? 18.781 -12.773 13.102 1 93.75 131 ILE B C 1
ATOM 4622 O O . ILE B 1 131 ? 18.641 -13.227 11.969 1 93.75 131 ILE B O 1
ATOM 4626 N N . ARG B 1 132 ? 19.766 -12.047 13.531 1 95 132 ARG B N 1
ATOM 4627 C CA . ARG B 1 132 ? 20.859 -11.727 12.609 1 95 132 ARG B CA 1
ATOM 4628 C C . ARG B 1 132 ? 22.203 -12.203 13.156 1 95 132 ARG B C 1
ATOM 4630 O O . ARG B 1 132 ? 22.578 -11.852 14.273 1 95 132 ARG B O 1
ATOM 4637 N N . LEU B 1 133 ? 22.875 -13 12.328 1 97.19 133 LEU B N 1
ATOM 4638 C CA . LEU B 1 133 ? 24.219 -13.484 12.664 1 97.19 133 LEU B CA 1
ATOM 4639 C C . LEU B 1 133 ? 25.25 -12.945 11.688 1 97.19 133 LEU B C 1
ATOM 4641 O O . LEU B 1 133 ? 25.016 -12.914 10.477 1 97.19 133 LEU B O 1
ATOM 4645 N N . LYS B 1 134 ? 26.297 -12.547 12.211 1 97.69 134 LYS B N 1
ATOM 4646 C CA . LYS B 1 134 ? 27.438 -12.156 11.375 1 97.69 134 LYS B CA 1
ATOM 4647 C C . LYS B 1 134 ? 28.5 -13.25 11.344 1 97.69 134 LYS B C 1
ATOM 4649 O O . LYS B 1 134 ? 28.969 -13.695 12.391 1 97.69 134 LYS B O 1
ATOM 4654 N N . VAL B 1 135 ? 28.891 -13.656 10.18 1 97.69 135 VAL B N 1
ATOM 4655 C CA . VAL B 1 135 ? 29.922 -14.688 10.055 1 97.69 135 VAL B CA 1
ATOM 4656 C C . VAL B 1 135 ? 31.297 -14.102 10.383 1 97.69 135 VAL B C 1
ATOM 4658 O O . VAL B 1 135 ? 31.75 -13.148 9.742 1 97.69 135 VAL B O 1
ATOM 4661 N N . LEU B 1 136 ? 31.875 -14.672 11.352 1 97.94 136 LEU B N 1
ATOM 4662 C CA . LEU B 1 136 ? 33.219 -14.227 11.75 1 97.94 136 LEU B CA 1
ATOM 4663 C C . LEU B 1 136 ? 34.281 -15.023 11.031 1 97.94 136 LEU B C 1
ATOM 4665 O O . LEU B 1 136 ? 35.25 -14.445 10.531 1 97.94 136 LEU B O 1
ATOM 4669 N N . GLU B 1 137 ? 34.125 -16.266 11.078 1 97.56 137 GLU B N 1
ATOM 4670 C CA . GLU B 1 137 ? 35.094 -17.203 10.5 1 97.56 137 GLU B CA 1
ATOM 4671 C C . GLU B 1 137 ? 34.406 -18.5 10.07 1 97.56 137 GLU B C 1
ATOM 4673 O O . GLU B 1 137 ? 33.406 -18.891 10.656 1 97.56 137 GLU B O 1
ATOM 4678 N N . VAL B 1 138 ? 35.031 -19.031 8.992 1 97.31 138 VAL B N 1
ATOM 4679 C CA . VAL B 1 138 ? 34.5 -20.328 8.562 1 97.31 138 VAL B CA 1
ATOM 4680 C C . VAL B 1 138 ? 35.625 -21.391 8.688 1 97.31 138 VAL B C 1
ATOM 4682 O O . VAL B 1 138 ? 36.688 -21.25 8.094 1 97.31 138 VAL B O 1
ATOM 4685 N N . ARG B 1 139 ? 35.438 -22.297 9.547 1 94.69 139 ARG B N 1
ATOM 4686 C CA . ARG B 1 139 ? 36.281 -23.484 9.703 1 94.69 139 ARG B CA 1
ATOM 4687 C C . ARG B 1 139 ? 35.5 -24.75 9.414 1 94.69 139 ARG B C 1
ATOM 4689 O O . ARG B 1 139 ? 35.062 -25.453 10.344 1 94.69 139 ARG B O 1
ATOM 4696 N N . SER B 1 140 ? 35.406 -25.016 8.07 1 92.69 140 SER B N 1
ATOM 4697 C CA . SER B 1 140 ? 34.562 -26.141 7.695 1 92.69 140 SER B CA 1
ATOM 4698 C C . SER B 1 140 ? 34.844 -27.359 8.555 1 92.69 140 SER B C 1
ATOM 4700 O O . SER B 1 140 ? 36 -27.734 8.758 1 92.69 140 SER B O 1
ATOM 4702 N N . PRO B 1 141 ? 33.719 -27.859 9.211 1 95.62 141 PRO B N 1
ATOM 4703 C CA . PRO B 1 141 ? 32.312 -27.75 8.852 1 95.62 141 PRO B CA 1
ATOM 4704 C C . PRO B 1 141 ? 31.578 -26.703 9.672 1 95.62 141 PRO B C 1
ATOM 4706 O O . PRO B 1 141 ? 30.344 -26.703 9.727 1 95.62 141 PRO B O 1
ATOM 4709 N N . GLU B 1 142 ? 32.312 -25.828 10.383 1 97.25 142 GLU B N 1
ATOM 4710 C CA . GLU B 1 142 ? 31.703 -24.891 11.312 1 97.25 142 GLU B CA 1
ATOM 4711 C C . GLU B 1 142 ? 31.719 -23.469 10.75 1 97.25 142 GLU B C 1
ATOM 4713 O O . GLU B 1 142 ? 32.688 -23.062 10.102 1 97.25 142 GLU B O 1
ATOM 4718 N N . ILE B 1 143 ? 30.625 -22.812 10.953 1 98.12 143 ILE B N 1
ATOM 4719 C CA . ILE B 1 143 ? 30.516 -21.375 10.703 1 98.12 143 ILE B CA 1
ATOM 4720 C C . ILE B 1 143 ? 30.438 -20.625 12.031 1 98.12 143 ILE B C 1
ATOM 4722 O O . ILE B 1 143 ? 29.438 -20.719 12.75 1 98.12 143 ILE B O 1
ATOM 4726 N N . LEU B 1 144 ? 31.5 -19.969 12.359 1 98.31 144 LEU B N 1
ATOM 4727 C CA . LEU B 1 144 ? 31.516 -19.172 13.586 1 98.31 144 LEU B CA 1
ATOM 4728 C C . LEU B 1 144 ? 30.891 -17.812 13.359 1 98.31 144 LEU B C 1
ATOM 4730 O O . LEU B 1 144 ? 31.297 -17.062 12.469 1 98.31 144 LEU B O 1
ATOM 4734 N N . THR B 1 145 ? 29.859 -17.531 14.117 1 98.31 145 THR B N 1
ATOM 4735 C CA . THR B 1 145 ? 29.125 -16.281 13.906 1 98.31 145 THR B CA 1
ATOM 4736 C C . THR B 1 145 ? 29.031 -15.484 15.211 1 98.31 145 THR B C 1
ATOM 4738 O O . THR B 1 145 ? 29.359 -16 16.281 1 98.31 145 THR B O 1
ATOM 4741 N N . GLU B 1 146 ? 28.719 -14.258 15.094 1 98.31 146 GLU B N 1
ATOM 4742 C CA . GLU B 1 146 ? 28.328 -13.391 16.203 1 98.31 146 GLU B CA 1
ATOM 4743 C C . GLU B 1 146 ? 26.875 -12.93 16.047 1 98.31 146 GLU B C 1
ATOM 4745 O O . GLU B 1 146 ? 26.453 -12.539 14.961 1 98.31 146 GLU B O 1
ATOM 4750 N N . VAL B 1 147 ? 26.156 -12.992 17.172 1 97.69 147 VAL B N 1
ATOM 4751 C CA . VAL B 1 147 ? 24.766 -12.578 17.141 1 97.69 147 VAL B CA 1
ATOM 4752 C C . VAL B 1 147 ? 24.672 -11.055 17.156 1 97.69 147 VAL B C 1
ATOM 4754 O O . VAL B 1 147 ? 25.078 -10.406 18.125 1 97.69 147 VAL B O 1
ATOM 4757 N N . GLU B 1 148 ? 24.172 -10.539 16.078 1 95.81 148 GLU B N 1
ATOM 4758 C CA . GLU B 1 148 ? 23.984 -9.094 16.016 1 95.81 148 GLU B CA 1
ATOM 4759 C C . GLU B 1 148 ? 22.609 -8.695 16.547 1 95.81 148 GLU B C 1
ATOM 4761 O O . GLU B 1 148 ? 22.484 -7.723 17.297 1 95.81 148 GLU B O 1
ATOM 4766 N N . VAL B 1 149 ? 21.625 -9.383 16.125 1 91.38 149 VAL B N 1
ATOM 4767 C CA . VAL B 1 149 ? 20.266 -9.242 16.641 1 91.38 149 VAL B CA 1
ATOM 4768 C C . VAL B 1 149 ? 19.797 -10.562 17.234 1 91.38 149 VAL B C 1
ATOM 4770 O O . VAL B 1 149 ? 19.766 -11.586 16.547 1 91.38 149 VAL B O 1
ATOM 4773 N N . GLY B 1 150 ? 19.5 -10.477 18.5 1 93.25 150 GLY B N 1
ATOM 4774 C CA . GLY B 1 150 ? 19.141 -11.688 19.203 1 93.25 150 GLY B CA 1
ATOM 4775 C C . GLY B 1 150 ? 17.641 -11.953 19.219 1 93.25 150 GLY B C 1
ATOM 4776 O O . GLY B 1 150 ? 16.875 -11.195 18.641 1 93.25 150 GLY B O 1
ATOM 4777 N N . GLY B 1 151 ? 17.266 -13.148 19.766 1 93.44 151 GLY B N 1
ATOM 4778 C CA . GLY B 1 151 ? 15.891 -13.609 19.875 1 93.44 151 GLY B CA 1
ATOM 4779 C C . GLY B 1 151 ? 15.781 -15.102 20.156 1 93.44 151 GLY B C 1
ATOM 4780 O O . GLY B 1 151 ? 16.797 -15.781 20.297 1 93.44 151 GLY B O 1
ATOM 4781 N N . VAL B 1 152 ? 14.578 -15.5 20.312 1 95.44 152 VAL B N 1
ATOM 4782 C CA . VAL B 1 152 ? 14.328 -16.922 20.531 1 95.44 152 VAL B CA 1
ATOM 4783 C C . VAL B 1 152 ? 14.422 -17.672 19.203 1 95.44 152 VAL B C 1
ATOM 4785 O O . VAL B 1 152 ? 13.758 -17.312 18.234 1 95.44 152 VAL B O 1
ATOM 4788 N N . LEU B 1 153 ? 15.266 -18.625 19.141 1 96.5 153 LEU B N 1
ATOM 4789 C CA . LEU B 1 153 ? 15.43 -19.469 17.969 1 96.5 153 LEU B CA 1
ATOM 4790 C C . LEU B 1 153 ? 14.922 -20.875 18.25 1 96.5 153 LEU B C 1
ATOM 4792 O O . LEU B 1 153 ? 15.445 -21.578 19.109 1 96.5 153 LEU B O 1
ATOM 4796 N N . SER B 1 154 ? 13.891 -21.266 17.531 1 96.19 154 SER B N 1
ATOM 4797 C CA . SER B 1 154 ? 13.281 -22.578 17.75 1 96.19 154 SER B CA 1
ATOM 4798 C C . SER B 1 154 ? 13.68 -23.562 16.656 1 96.19 154 SER B C 1
ATOM 4800 O O . SER B 1 154 ? 14.43 -23.219 15.75 1 96.19 154 SER B O 1
ATOM 4802 N N . ASN B 1 155 ? 13.195 -24.719 16.812 1 95.44 155 ASN B N 1
ATOM 4803 C CA . ASN B 1 155 ? 13.539 -25.828 15.914 1 95.44 155 ASN B CA 1
ATOM 4804 C C . ASN B 1 155 ? 13.172 -25.5 14.469 1 95.44 155 ASN B C 1
ATOM 4806 O O . ASN B 1 155 ? 12.125 -24.906 14.203 1 95.44 155 ASN B O 1
ATOM 4810 N N . ASN B 1 156 ? 14.086 -25.844 13.539 1 92.75 156 ASN B N 1
ATOM 4811 C CA . ASN B 1 156 ? 13.812 -25.938 12.109 1 92.75 156 ASN B CA 1
ATOM 4812 C C . ASN B 1 156 ? 13.461 -24.578 11.508 1 92.75 156 ASN B C 1
ATOM 4814 O O . ASN B 1 156 ? 12.68 -24.5 10.555 1 92.75 156 ASN B O 1
ATOM 4818 N N . LYS B 1 157 ? 14 -23.531 12.156 1 93.5 157 LYS B N 1
ATOM 4819 C CA . LYS B 1 157 ? 13.781 -22.203 11.594 1 93.5 157 LYS B CA 1
ATOM 4820 C C . LYS B 1 157 ? 14.664 -21.984 10.367 1 93.5 157 LYS B C 1
ATOM 4822 O O . LYS B 1 157 ? 15.766 -22.531 10.273 1 93.5 157 LYS B O 1
ATOM 4827 N N . GLY B 1 158 ? 14.164 -21.219 9.461 1 92.56 158 GLY B N 1
ATOM 4828 C CA . GLY B 1 158 ? 14.836 -20.969 8.195 1 92.56 158 GLY B CA 1
ATOM 4829 C C . GLY B 1 158 ? 16.062 -20.109 8.328 1 92.56 158 GLY B C 1
ATOM 4830 O O . GLY B 1 158 ? 16.156 -19.266 9.234 1 92.56 158 GLY B O 1
ATOM 4831 N N . ILE B 1 159 ? 17.047 -20.328 7.473 1 94.62 159 ILE B N 1
ATOM 4832 C CA . ILE B 1 159 ? 18.234 -19.5 7.34 1 94.62 159 ILE B CA 1
ATOM 4833 C C . ILE B 1 159 ? 18.266 -18.844 5.961 1 94.62 159 ILE B C 1
ATOM 4835 O O . ILE B 1 159 ? 18.125 -19.516 4.941 1 94.62 159 ILE B O 1
ATOM 4839 N N . ASN B 1 160 ? 18.312 -17.594 5.922 1 92.56 160 ASN B N 1
ATOM 4840 C CA . ASN B 1 160 ? 18.484 -16.844 4.684 1 92.56 160 ASN B CA 1
ATOM 4841 C C . ASN B 1 160 ? 19.875 -16.234 4.586 1 92.56 160 ASN B C 1
ATOM 4843 O O . ASN B 1 160 ? 20.422 -15.75 5.586 1 92.56 160 ASN B O 1
ATOM 4847 N N . ILE B 1 161 ? 20.469 -16.344 3.508 1 91.56 161 ILE B N 1
ATOM 4848 C CA . ILE B 1 161 ? 21.797 -15.766 3.26 1 91.56 161 ILE B CA 1
ATOM 4849 C C . ILE B 1 161 ? 21.703 -14.758 2.115 1 91.56 161 ILE B C 1
ATOM 4851 O O . ILE B 1 161 ? 22.031 -15.086 0.969 1 91.56 161 ILE B O 1
ATOM 4855 N N . PRO B 1 162 ? 21.391 -13.57 2.469 1 85.69 162 PRO B N 1
ATOM 4856 C CA . PRO B 1 162 ? 21.219 -12.547 1.431 1 85.69 162 PRO B CA 1
ATOM 4857 C C . PRO B 1 162 ? 22.438 -12.414 0.524 1 85.69 162 PRO B C 1
ATOM 4859 O O . PRO B 1 162 ? 23.578 -12.344 1.013 1 85.69 162 PRO B O 1
ATOM 4862 N N . GLY B 1 163 ? 22.25 -12.422 -0.739 1 77.5 163 GLY B N 1
ATOM 4863 C CA . GLY B 1 163 ? 23.281 -12.125 -1.707 1 77.5 163 GLY B CA 1
ATOM 4864 C C . GLY B 1 163 ? 24.188 -13.305 -2.012 1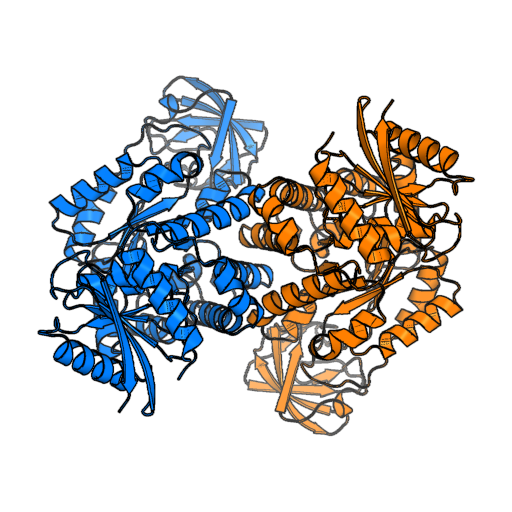 77.5 163 GLY B C 1
ATOM 4865 O O . GLY B 1 163 ? 25.078 -13.211 -2.848 1 77.5 163 GLY B O 1
ATOM 4866 N N . ALA B 1 164 ? 23.953 -14.391 -1.264 1 79.94 164 ALA B N 1
ATOM 4867 C CA . ALA B 1 164 ? 24.875 -15.523 -1.433 1 79.94 164 ALA B CA 1
ATOM 4868 C C . ALA B 1 164 ? 24.516 -16.344 -2.672 1 79.94 164 ALA B C 1
ATOM 4870 O O . ALA B 1 164 ? 23.344 -16.469 -3.02 1 79.94 164 ALA B O 1
ATOM 4871 N N . ASP B 1 165 ? 25.547 -16.766 -3.359 1 80.12 165 ASP B N 1
ATOM 4872 C CA . ASP B 1 165 ? 25.391 -17.734 -4.434 1 80.12 165 ASP B CA 1
ATOM 4873 C C . ASP B 1 165 ? 25.469 -19.156 -3.898 1 80.12 165 ASP B C 1
ATOM 4875 O O . ASP B 1 165 ? 26.547 -19.75 -3.865 1 80.12 165 ASP B O 1
ATOM 4879 N N . LEU B 1 166 ? 24.391 -19.75 -3.549 1 85.62 166 LEU B N 1
ATOM 4880 C CA . LEU B 1 166 ? 24.359 -21.062 -2.904 1 85.62 166 LEU B CA 1
ATOM 4881 C C . LEU B 1 166 ? 24.484 -22.172 -3.934 1 85.62 166 LEU B C 1
ATOM 4883 O O . LEU B 1 166 ? 23.938 -22.078 -5.039 1 85.62 166 LEU B O 1
ATOM 4887 N N . SER B 1 167 ? 25.188 -23.188 -3.605 1 86.44 167 SER B N 1
ATOM 4888 C CA . SER B 1 167 ? 25.391 -24.328 -4.48 1 86.44 167 SER B CA 1
ATOM 4889 C C . SER B 1 167 ? 24.328 -25.406 -4.242 1 86.44 167 SER B C 1
ATOM 4891 O O . SER B 1 167 ? 24.469 -26.531 -4.711 1 86.44 167 SER B O 1
ATOM 4893 N N . ILE B 1 168 ? 23.391 -25.062 -3.598 1 87.06 168 ILE B N 1
ATOM 4894 C CA . ILE B 1 168 ? 22.312 -26 -3.303 1 87.06 168 ILE B CA 1
ATOM 4895 C C . ILE B 1 168 ? 21.5 -26.266 -4.57 1 87.06 168 ILE B C 1
ATOM 4897 O O . ILE B 1 168 ? 21.281 -25.359 -5.371 1 87.06 168 ILE B O 1
ATOM 4901 N N . PRO B 1 169 ? 21.188 -27.562 -4.828 1 87.62 169 PRO B N 1
ATOM 4902 C CA . PRO B 1 169 ? 20.391 -27.859 -6.027 1 87.62 169 PRO B CA 1
ATOM 4903 C C . PRO B 1 169 ? 19.094 -27.062 -6.098 1 87.62 169 PRO B C 1
ATOM 4905 O O . PRO B 1 169 ? 18.5 -26.75 -5.066 1 87.62 169 PRO B O 1
ATOM 4908 N N . ALA B 1 170 ? 18.719 -26.828 -7.336 1 90.44 170 ALA B N 1
ATOM 4909 C CA . ALA B 1 170 ? 17.531 -26.031 -7.57 1 90.44 170 ALA B CA 1
ATOM 4910 C C . ALA B 1 170 ? 16.266 -26.766 -7.105 1 90.44 170 ALA B C 1
ATOM 4912 O O . ALA B 1 170 ? 15.297 -26.141 -6.676 1 90.44 170 ALA B O 1
ATOM 4913 N N . LEU B 1 171 ? 16.281 -28.047 -7.23 1 95.94 171 LEU B N 1
ATOM 4914 C CA . LEU B 1 171 ? 15.18 -28.891 -6.785 1 95.94 171 LEU B CA 1
ATOM 4915 C C . LEU B 1 171 ? 15.672 -29.938 -5.785 1 95.94 171 LEU B C 1
ATOM 4917 O O . LEU B 1 171 ? 16.688 -30.594 -6.012 1 95.94 171 LEU B O 1
ATOM 4921 N N . SER B 1 172 ? 14.992 -30.031 -4.699 1 93.44 172 SER B N 1
ATOM 4922 C CA . SER B 1 172 ? 15.281 -31.109 -3.75 1 93.44 172 SER B CA 1
ATOM 4923 C C . SER B 1 172 ? 14.695 -32.438 -4.215 1 93.44 172 SER B C 1
ATOM 4925 O O . SER B 1 172 ? 13.938 -32.469 -5.188 1 93.44 172 SER B O 1
ATOM 4927 N N . GLU B 1 173 ? 15.078 -33.469 -3.535 1 94.12 173 GLU B N 1
ATOM 4928 C CA . GLU B 1 173 ? 14.477 -34.781 -3.812 1 94.12 173 GLU B CA 1
ATOM 4929 C C . GLU B 1 173 ? 12.969 -34.75 -3.564 1 94.12 173 GLU B C 1
ATOM 4931 O O . GLU B 1 173 ? 12.203 -35.344 -4.312 1 94.12 173 GLU B O 1
ATOM 4936 N N . LYS B 1 174 ? 12.656 -34.062 -2.547 1 94.62 174 LYS B N 1
ATOM 4937 C CA . LYS B 1 174 ? 11.227 -33.938 -2.266 1 94.62 174 LYS B CA 1
ATOM 4938 C C . LYS B 1 174 ? 10.516 -33.219 -3.4 1 94.62 174 LYS B C 1
ATOM 4940 O O . LYS B 1 174 ? 9.383 -33.562 -3.744 1 94.62 174 LYS B O 1
ATOM 4945 N N . ASP B 1 175 ? 11.086 -32.219 -3.918 1 97.5 175 ASP B N 1
ATOM 4946 C CA . ASP B 1 175 ? 10.492 -31.469 -5.027 1 97.5 175 ASP B CA 1
ATOM 4947 C C . ASP B 1 175 ? 10.234 -32.375 -6.223 1 97.5 175 ASP B C 1
ATOM 4949 O O . ASP B 1 175 ? 9.195 -32.281 -6.875 1 97.5 175 ASP B O 1
ATOM 4953 N N . ILE B 1 176 ? 11.211 -33.188 -6.484 1 97.62 176 ILE B N 1
ATOM 4954 C CA . ILE B 1 176 ? 11.102 -34.094 -7.625 1 97.62 176 ILE B CA 1
ATOM 4955 C C . ILE B 1 176 ? 9.93 -35.062 -7.414 1 97.62 176 ILE B C 1
ATOM 4957 O O . ILE B 1 176 ? 9.133 -35.281 -8.32 1 97.62 176 ILE B O 1
ATOM 4961 N N . GLN B 1 177 ? 9.812 -35.531 -6.219 1 97.75 177 GLN B N 1
ATOM 4962 C CA . GLN B 1 177 ? 8.688 -36.406 -5.879 1 97.75 177 GLN B CA 1
ATOM 4963 C C . GLN B 1 177 ? 7.363 -35.656 -5.957 1 97.75 177 GLN B C 1
ATOM 4965 O O . GLN B 1 177 ? 6.363 -36.188 -6.434 1 97.75 177 GLN B O 1
ATOM 4970 N N . ASP B 1 178 ? 7.387 -34.469 -5.488 1 98.38 178 ASP B N 1
ATOM 4971 C CA . ASP B 1 178 ? 6.18 -33.656 -5.504 1 98.38 178 ASP B CA 1
ATOM 4972 C C . ASP B 1 178 ? 5.762 -33.312 -6.934 1 98.38 178 ASP B C 1
ATOM 4974 O O . ASP B 1 178 ? 4.57 -33.219 -7.234 1 98.38 178 ASP B O 1
ATOM 4978 N N . LEU B 1 179 ? 6.73 -33.125 -7.793 1 98.56 179 LEU B N 1
ATOM 4979 C CA . LEU B 1 179 ? 6.43 -32.875 -9.195 1 98.56 179 LEU B CA 1
ATOM 4980 C C . LEU B 1 179 ? 5.711 -34.062 -9.812 1 98.56 179 LEU B C 1
ATOM 4982 O O . LEU B 1 179 ? 4.762 -33.906 -10.586 1 98.56 179 LEU B O 1
ATOM 4986 N N . ALA B 1 180 ? 6.199 -35.219 -9.469 1 98.56 180 ALA B N 1
ATOM 4987 C CA . ALA B 1 180 ? 5.547 -36.438 -9.953 1 98.56 180 ALA B CA 1
ATOM 4988 C C . ALA B 1 180 ? 4.105 -36.5 -9.461 1 98.56 180 ALA B C 1
ATOM 4990 O O . ALA B 1 180 ? 3.199 -36.844 -10.234 1 98.56 180 ALA B O 1
ATOM 4991 N N . LEU B 1 181 ? 3.941 -36.219 -8.219 1 98.56 181 LEU B N 1
ATOM 4992 C CA . LEU B 1 181 ? 2.6 -36.25 -7.645 1 98.56 181 LEU B CA 1
ATOM 4993 C C . LEU B 1 181 ? 1.714 -35.188 -8.312 1 98.56 181 LEU B C 1
ATOM 4995 O O . LEU B 1 181 ? 0.549 -35.469 -8.617 1 98.56 181 LEU B O 1
ATOM 4999 N N . GLY B 1 182 ? 2.229 -34.031 -8.5 1 98.62 182 GLY B N 1
ATOM 5000 C CA . GLY B 1 182 ? 1.471 -32.969 -9.188 1 98.62 182 GLY B CA 1
ATOM 5001 C C . GLY B 1 182 ? 1.024 -33.406 -10.578 1 98.62 182 GLY B C 1
ATOM 5002 O O . GLY B 1 182 ? -0.099 -33.094 -10.992 1 98.62 182 GLY B O 1
ATOM 5003 N N . ALA B 1 183 ? 1.925 -34 -11.281 1 98.44 183 ALA B N 1
ATOM 5004 C CA . ALA B 1 183 ? 1.601 -34.531 -12.609 1 98.44 183 ALA B CA 1
ATOM 5005 C C . ALA B 1 183 ? 0.451 -35.531 -12.555 1 98.44 183 ALA B C 1
ATOM 5007 O O . ALA B 1 183 ? -0.468 -35.469 -13.375 1 98.44 183 ALA B O 1
ATOM 5008 N N . GLU B 1 184 ? 0.541 -36.375 -11.586 1 98.19 184 GLU B N 1
ATOM 5009 C CA . GLU B 1 184 ? -0.505 -37.375 -11.383 1 98.19 184 GLU B CA 1
ATOM 5010 C C . GLU B 1 184 ? -1.851 -36.719 -11.102 1 98.19 184 GLU B C 1
ATOM 5012 O O . GLU B 1 184 ? -2.885 -37.156 -11.602 1 98.19 184 GLU B O 1
ATOM 5017 N N . LEU B 1 185 ? -1.863 -35.656 -10.32 1 98.25 185 LEU B N 1
ATOM 5018 C CA . LEU B 1 185 ? -3.078 -35 -9.875 1 98.25 185 LEU B CA 1
ATOM 5019 C C . LEU B 1 185 ? -3.627 -34.094 -10.961 1 98.25 185 LEU B C 1
ATOM 5021 O O . LEU B 1 185 ? -4.773 -33.625 -10.883 1 98.25 185 LEU B O 1
ATOM 5025 N N . GLY B 1 186 ? -2.82 -33.812 -11.961 1 98.31 186 GLY B N 1
ATOM 5026 C CA . GLY B 1 186 ? -3.248 -32.938 -13.039 1 98.31 186 GLY B CA 1
ATOM 5027 C C . GLY B 1 186 ? -3.33 -31.469 -12.609 1 98.31 186 GLY B C 1
ATOM 5028 O O . GLY B 1 186 ? -4.305 -30.781 -12.922 1 98.31 186 GLY B O 1
ATOM 5029 N N . VAL B 1 187 ? -2.35 -30.984 -11.828 1 98.81 187 VAL B N 1
ATOM 5030 C CA . VAL B 1 187 ? -2.34 -29.594 -11.422 1 98.81 187 VAL B CA 1
ATOM 5031 C C . VAL B 1 187 ? -2.152 -28.703 -12.648 1 98.81 187 VAL B C 1
ATOM 5033 O O . VAL B 1 187 ? -1.606 -29.141 -13.664 1 98.81 187 VAL B O 1
ATOM 5036 N N . ASP B 1 188 ? -2.604 -27.5 -12.562 1 98.88 188 ASP B N 1
ATOM 5037 C CA . ASP B 1 188 ? -2.605 -26.609 -13.719 1 98.88 188 ASP B CA 1
ATOM 5038 C C . ASP B 1 188 ? -1.326 -25.781 -13.773 1 98.88 188 ASP B C 1
ATOM 5040 O O . ASP B 1 188 ? -0.846 -25.438 -14.852 1 98.88 188 ASP B O 1
ATOM 5044 N N . TRP B 1 189 ? -0.847 -25.406 -12.609 1 98.94 189 TRP B N 1
ATOM 5045 C CA . TRP B 1 189 ? 0.361 -24.594 -12.445 1 98.94 189 TRP B CA 1
ATOM 5046 C C . TRP B 1 189 ? 1.294 -25.219 -11.414 1 98.94 189 TRP B C 1
ATOM 5048 O O . TRP B 1 189 ? 0.838 -25.844 -10.453 1 98.94 189 TRP B O 1
ATOM 5058 N N . VAL B 1 190 ? 2.584 -25.047 -11.641 1 98.88 190 VAL B N 1
ATOM 5059 C CA . VAL B 1 190 ? 3.602 -25.406 -10.664 1 98.88 190 VAL B CA 1
ATOM 5060 C C . VAL B 1 190 ? 4.484 -24.203 -10.352 1 98.88 190 VAL B C 1
ATOM 5062 O O . VAL B 1 190 ? 5.078 -23.609 -11.258 1 98.88 190 VAL B O 1
ATOM 5065 N N . ALA B 1 191 ? 4.469 -23.844 -9.125 1 98.75 191 ALA B N 1
ATOM 5066 C CA . ALA B 1 191 ? 5.336 -22.766 -8.68 1 98.75 191 ALA B CA 1
ATOM 5067 C C . ALA B 1 191 ? 6.66 -23.297 -8.141 1 98.75 191 ALA B C 1
ATOM 5069 O O . ALA B 1 191 ? 6.676 -24.141 -7.234 1 98.75 191 ALA B O 1
ATOM 5070 N N . VAL B 1 192 ? 7.762 -22.797 -8.695 1 98.31 192 VAL B N 1
ATOM 5071 C CA . VAL B 1 192 ? 9.102 -23.219 -8.297 1 98.31 192 VAL B CA 1
ATOM 5072 C C . VAL B 1 192 ? 9.68 -22.203 -7.305 1 98.31 192 VAL B C 1
ATOM 5074 O O . VAL B 1 192 ? 9.797 -21.016 -7.617 1 98.31 192 VAL B O 1
ATOM 5077 N N . SER B 1 193 ? 10.07 -22.656 -6.16 1 96.69 193 SER B N 1
ATOM 5078 C CA . SER B 1 193 ? 10.547 -21.812 -5.07 1 96.69 193 SER B CA 1
ATOM 5079 C C . SER B 1 193 ? 12.031 -21.5 -5.219 1 96.69 193 SER B C 1
ATOM 5081 O O . SER B 1 193 ? 12.781 -22.297 -5.781 1 96.69 193 SER B O 1
ATOM 5083 N N . PHE B 1 194 ? 12.438 -20.344 -4.805 1 94.19 194 PHE B N 1
ATOM 5084 C CA . PHE B 1 194 ? 13.82 -19.891 -4.656 1 94.19 194 PHE B CA 1
ATOM 5085 C C . PHE B 1 194 ? 14.555 -19.953 -5.992 1 94.19 194 PHE B C 1
ATOM 5087 O O . PHE B 1 194 ? 15.703 -20.391 -6.055 1 94.19 194 PHE B O 1
ATOM 5094 N N . VAL B 1 195 ? 13.836 -19.562 -7.027 1 96.12 195 VAL B N 1
ATOM 5095 C CA . VAL B 1 195 ? 14.461 -19.5 -8.344 1 96.12 195 VAL B CA 1
ATOM 5096 C C . VAL B 1 195 ? 15.602 -18.5 -8.344 1 96.12 195 VAL B C 1
ATOM 5098 O O . VAL B 1 195 ? 15.469 -17.391 -7.789 1 96.12 195 VAL B O 1
ATOM 5101 N N . ARG B 1 196 ? 16.797 -18.906 -8.977 1 94.12 196 ARG B N 1
ATOM 5102 C CA . ARG B 1 196 ? 17.969 -18.016 -9.008 1 94.12 196 ARG B CA 1
ATOM 5103 C C . ARG B 1 196 ? 18.391 -17.719 -10.445 1 94.12 196 ARG B C 1
ATOM 5105 O O . ARG B 1 196 ? 18.922 -16.641 -10.727 1 94.12 196 ARG B O 1
ATOM 5112 N N . THR B 1 197 ? 18.047 -18.656 -11.258 1 94.06 197 THR B N 1
ATOM 5113 C CA . THR B 1 197 ? 18.438 -18.531 -12.656 1 94.06 197 THR B CA 1
ATOM 5114 C C . THR B 1 197 ? 17.422 -19.203 -13.57 1 94.06 197 THR B C 1
ATOM 5116 O O . THR B 1 197 ? 16.531 -19.922 -13.102 1 94.06 197 THR B O 1
ATOM 5119 N N . ARG B 1 198 ? 17.625 -18.938 -14.875 1 95.94 198 ARG B N 1
ATOM 5120 C CA . ARG B 1 198 ? 16.734 -19.578 -15.844 1 95.94 198 ARG B CA 1
ATOM 5121 C C . ARG B 1 198 ? 16.938 -21.094 -15.844 1 95.94 198 ARG B C 1
ATOM 5123 O O . ARG B 1 198 ? 16 -21.844 -16.125 1 95.94 198 ARG B O 1
ATOM 5130 N N . ASP B 1 199 ? 18.141 -21.562 -15.477 1 96 199 ASP B N 1
ATOM 5131 C CA . ASP B 1 199 ? 18.453 -22.984 -15.477 1 96 199 ASP B CA 1
ATOM 5132 C C . ASP B 1 199 ? 17.609 -23.734 -14.461 1 96 199 ASP B C 1
ATOM 5134 O O . ASP B 1 199 ? 17.266 -24.906 -14.672 1 96 199 ASP B O 1
ATOM 5138 N N . ASP B 1 200 ? 17.297 -23.094 -13.375 1 96.19 200 ASP B N 1
ATOM 5139 C CA . ASP B 1 200 ? 16.422 -23.703 -12.383 1 96.19 200 ASP B CA 1
ATOM 5140 C C . ASP B 1 200 ? 15.07 -24.078 -13 1 96.19 200 ASP B C 1
ATOM 5142 O O . ASP B 1 200 ? 14.523 -25.141 -12.703 1 96.19 200 ASP B O 1
ATOM 5146 N N . LEU B 1 201 ? 14.594 -23.266 -13.852 1 97.94 201 LEU B N 1
ATOM 5147 C CA . LEU B 1 201 ? 13.312 -23.484 -14.5 1 97.94 201 LEU B CA 1
ATOM 5148 C C . LEU B 1 201 ? 13.43 -24.562 -15.578 1 97.94 201 LEU B C 1
ATOM 5150 O O . LEU B 1 201 ? 12.5 -25.344 -15.781 1 97.94 201 LEU B O 1
ATOM 5154 N N . LEU B 1 202 ? 14.562 -24.547 -16.266 1 97.94 202 LEU B N 1
ATOM 5155 C CA . LEU B 1 202 ? 14.781 -25.562 -17.281 1 97.94 202 LEU B CA 1
ATOM 5156 C C . LEU B 1 202 ? 14.812 -26.953 -16.656 1 97.94 202 LEU B C 1
ATOM 5158 O O . LEU B 1 202 ? 14.281 -27.922 -17.219 1 97.94 202 LEU B O 1
ATOM 5162 N N . LEU B 1 203 ? 15.414 -27.016 -15.516 1 97.56 203 LEU B N 1
ATOM 5163 C CA . LEU B 1 203 ? 15.438 -28.281 -14.789 1 97.56 203 LEU B CA 1
ATOM 5164 C C . LEU B 1 203 ? 14.023 -28.703 -14.406 1 97.56 203 LEU B C 1
ATOM 5166 O O . LEU B 1 203 ? 13.656 -29.875 -14.57 1 97.56 203 LEU B O 1
ATOM 5170 N N . ALA B 1 204 ? 13.242 -27.797 -13.859 1 98.19 204 ALA B N 1
ATOM 5171 C CA . ALA B 1 204 ? 11.859 -28.094 -13.5 1 98.19 204 ALA B CA 1
ATOM 5172 C C . ALA B 1 204 ? 11.055 -28.547 -14.719 1 98.19 204 ALA B C 1
ATOM 5174 O O . ALA B 1 204 ? 10.258 -29.484 -14.641 1 98.19 204 ALA B O 1
ATOM 5175 N N . ARG B 1 205 ? 11.227 -27.891 -15.852 1 97.94 205 ARG B N 1
ATOM 5176 C CA . ARG B 1 205 ? 10.539 -28.219 -17.094 1 97.94 205 ARG B CA 1
ATOM 5177 C C . ARG B 1 205 ? 10.891 -29.641 -17.547 1 97.94 205 ARG B C 1
ATOM 5179 O O . ARG B 1 205 ? 10.039 -30.344 -18.094 1 97.94 205 ARG B O 1
ATOM 5186 N N . HIS B 1 206 ? 12.156 -29.938 -17.375 1 97.94 206 HIS B N 1
ATOM 5187 C CA . HIS B 1 206 ? 12.609 -31.281 -17.703 1 97.94 206 HIS B CA 1
ATOM 5188 C C . HIS B 1 206 ? 11.828 -32.344 -16.922 1 97.94 206 HIS B C 1
ATOM 5190 O O . HIS B 1 206 ? 11.344 -33.312 -17.5 1 97.94 206 HIS B O 1
ATOM 5196 N N . TYR B 1 207 ? 11.68 -32.125 -15.68 1 98.06 207 TYR B N 1
ATOM 5197 C CA . TYR B 1 207 ? 10.977 -33.094 -14.852 1 98.06 207 TYR B CA 1
ATOM 5198 C C . TYR B 1 207 ? 9.484 -33.094 -15.156 1 98.06 207 TYR B C 1
ATOM 5200 O O . TYR B 1 207 ? 8.836 -34.156 -15.109 1 98.06 207 TYR B O 1
ATOM 5208 N N . LEU B 1 208 ? 8.867 -31.953 -15.414 1 98 208 LEU B N 1
ATOM 5209 C CA . LEU B 1 208 ? 7.473 -31.922 -15.836 1 98 208 LEU B CA 1
ATOM 5210 C C . LEU B 1 208 ? 7.258 -32.781 -17.078 1 98 208 LEU B C 1
ATOM 5212 O O . LEU B 1 208 ? 6.312 -33.562 -17.125 1 98 208 LEU B O 1
ATOM 5216 N N . SER B 1 209 ? 8.148 -32.625 -18.047 1 97.75 209 SER B N 1
ATOM 5217 C CA . SER B 1 209 ? 8.07 -33.375 -19.281 1 97.75 209 SER B CA 1
ATOM 5218 C C . SER B 1 209 ? 8.227 -34.875 -19.016 1 97.75 209 SER B C 1
ATOM 5220 O O . SER B 1 209 ? 7.496 -35.688 -19.562 1 97.75 209 SER B O 1
ATOM 5222 N N . ARG B 1 210 ? 9.164 -35.156 -18.219 1 97.88 210 ARG B N 1
ATOM 5223 C CA . ARG B 1 210 ? 9.438 -36.562 -17.859 1 97.88 210 ARG B CA 1
ATOM 5224 C C . ARG B 1 210 ? 8.195 -37.219 -17.281 1 97.88 210 ARG B C 1
ATOM 5226 O O . ARG B 1 210 ? 7.934 -38.406 -17.578 1 97.88 210 ARG B O 1
ATOM 5233 N N . TYR B 1 211 ? 7.461 -36.5 -16.516 1 98.31 211 TYR B N 1
ATOM 5234 C CA . TYR B 1 211 ? 6.309 -37.094 -15.836 1 98.31 211 TYR B CA 1
ATOM 5235 C C . TYR B 1 211 ? 5.039 -36.875 -16.656 1 98.31 211 TYR B C 1
ATOM 5237 O O . TYR B 1 211 ? 3.936 -37.188 -16.188 1 98.31 211 TYR B O 1
ATOM 5245 N N . GLY B 1 212 ? 5.152 -36.281 -17.844 1 97.62 212 GLY B N 1
ATOM 5246 C CA . GLY B 1 212 ? 4.02 -36.094 -18.734 1 97.62 212 GLY B CA 1
ATOM 5247 C C . GLY B 1 212 ? 3.066 -35 -18.266 1 97.62 212 GLY B C 1
ATOM 5248 O O . GLY B 1 212 ? 1.872 -35.031 -18.562 1 97.62 212 GLY B O 1
ATOM 5249 N N . SER B 1 213 ? 3.557 -34.125 -17.453 1 97.88 213 SER B N 1
ATOM 5250 C CA . SER B 1 213 ? 2.723 -33.062 -16.922 1 97.88 213 SER B CA 1
ATOM 5251 C C . SER B 1 213 ? 2.475 -31.984 -17.984 1 97.88 213 SER B C 1
ATOM 5253 O O . SER B 1 213 ? 3.369 -31.656 -18.766 1 97.88 213 SER B O 1
ATOM 5255 N N . LYS B 1 214 ? 1.316 -31.391 -17.953 1 96.06 214 LYS B N 1
ATOM 5256 C CA . LYS B 1 214 ? 0.979 -30.281 -18.844 1 96.06 214 LYS B CA 1
ATOM 5257 C C . LYS B 1 214 ? 0.917 -28.953 -18.078 1 96.06 214 LYS B C 1
ATOM 5259 O O . LYS B 1 214 ? 0.479 -27.938 -18.609 1 96.06 214 LYS B O 1
ATOM 5264 N N . ALA B 1 215 ? 1.329 -29 -16.844 1 98.38 215 ALA B N 1
ATOM 5265 C CA . ALA B 1 215 ? 1.254 -27.812 -15.992 1 98.38 215 ALA B CA 1
ATOM 5266 C C . ALA B 1 215 ? 2.164 -26.703 -16.516 1 98.38 215 ALA B C 1
ATOM 5268 O O . ALA B 1 215 ? 3.191 -26.969 -17.141 1 98.38 215 ALA B O 1
ATOM 5269 N N . ARG B 1 216 ? 1.736 -25.484 -16.344 1 98.38 216 ARG B N 1
ATOM 5270 C CA . ARG B 1 216 ? 2.58 -24.328 -16.641 1 98.38 216 ARG B CA 1
ATOM 5271 C C . ARG B 1 216 ? 3.473 -23.984 -15.453 1 98.38 216 ARG B C 1
ATOM 5273 O O . ARG B 1 216 ? 3.125 -24.281 -14.305 1 98.38 216 ARG B O 1
ATOM 5280 N N . LEU B 1 217 ? 4.625 -23.391 -15.789 1 98.56 217 LEU B N 1
ATOM 5281 C CA . LEU B 1 217 ? 5.648 -23.172 -14.773 1 98.56 217 LEU B CA 1
ATOM 5282 C C . LEU B 1 217 ? 5.652 -21.703 -14.312 1 98.56 217 LEU B C 1
ATOM 5284 O O . LEU B 1 217 ? 5.75 -20.797 -15.133 1 98.56 217 LEU B O 1
ATOM 5288 N N . MET B 1 218 ? 5.516 -21.547 -13.047 1 98.69 218 MET B N 1
ATOM 5289 C CA . MET B 1 218 ? 5.57 -20.234 -12.422 1 98.69 218 MET B CA 1
ATOM 5290 C C . MET B 1 218 ? 6.84 -20.078 -11.586 1 98.69 218 MET B C 1
ATOM 5292 O O . MET B 1 218 ? 7.164 -20.938 -10.773 1 98.69 218 MET B O 1
ATOM 5296 N N . ALA B 1 219 ? 7.598 -19 -11.773 1 98.75 219 ALA B N 1
ATOM 5297 C CA . ALA B 1 219 ? 8.797 -18.719 -10.984 1 98.75 219 ALA B CA 1
ATOM 5298 C C . ALA B 1 219 ? 8.484 -17.844 -9.781 1 98.75 219 ALA B C 1
ATOM 5300 O O . ALA B 1 219 ? 7.914 -16.75 -9.938 1 98.75 219 ALA B O 1
ATOM 5301 N N . LYS B 1 220 ? 8.812 -18.281 -8.633 1 98.19 220 LYS B N 1
ATOM 5302 C CA . LYS B 1 220 ? 8.727 -17.422 -7.457 1 98.19 220 LYS B CA 1
ATOM 5303 C C . LYS B 1 220 ? 9.969 -16.547 -7.316 1 98.19 220 LYS B C 1
ATOM 5305 O O . LYS B 1 220 ? 11.086 -17.062 -7.242 1 98.19 220 LYS B O 1
ATOM 5310 N N . ILE B 1 221 ? 9.797 -15.289 -7.352 1 98.06 221 ILE B N 1
ATOM 5311 C CA . ILE B 1 221 ? 10.883 -14.336 -7.137 1 98.06 221 ILE B CA 1
ATOM 5312 C C . ILE B 1 221 ? 11.039 -14.055 -5.645 1 98.06 221 ILE B C 1
ATOM 5314 O O . ILE B 1 221 ? 10.312 -13.234 -5.086 1 98.06 221 ILE B O 1
ATOM 5318 N N . GLU B 1 222 ? 12.031 -14.742 -5.062 1 95.19 222 GLU B N 1
ATOM 5319 C CA . GLU B 1 222 ? 12.211 -14.734 -3.613 1 95.19 222 GLU B CA 1
ATOM 5320 C C . GLU B 1 222 ? 13.617 -14.297 -3.23 1 95.19 222 GLU B C 1
ATOM 5322 O O . GLU B 1 222 ? 13.914 -14.086 -2.051 1 95.19 222 GLU B O 1
ATOM 5327 N N . LYS B 1 223 ? 14.469 -14.109 -4.211 1 92.56 223 LYS B N 1
ATOM 5328 C CA . LYS B 1 223 ? 15.883 -13.82 -3.979 1 92.56 223 LYS B CA 1
ATOM 5329 C C . LYS B 1 223 ? 16.328 -12.594 -4.758 1 92.56 223 LYS B C 1
ATOM 5331 O O . LYS B 1 223 ? 15.859 -12.352 -5.875 1 92.56 223 LYS B O 1
ATOM 5336 N N . PRO B 1 224 ? 17.266 -11.844 -4.156 1 93.25 224 PRO B N 1
ATOM 5337 C CA . PRO B 1 224 ? 17.828 -10.711 -4.895 1 93.25 224 PRO B CA 1
ATOM 5338 C C . PRO B 1 224 ? 18.453 -11.117 -6.223 1 93.25 224 PRO B C 1
ATOM 5340 O O . PRO B 1 224 ? 18.391 -10.359 -7.195 1 93.25 224 PRO B O 1
ATOM 5343 N N . SER B 1 225 ? 19.031 -12.328 -6.262 1 92.5 225 SER B N 1
ATOM 5344 C CA . SER B 1 225 ? 19.625 -12.805 -7.5 1 92.5 225 SER B CA 1
ATOM 5345 C C . SER B 1 225 ? 18.578 -12.961 -8.602 1 92.5 225 SER B C 1
ATOM 5347 O O . SER B 1 225 ? 18.844 -12.672 -9.766 1 92.5 225 SER B O 1
ATOM 5349 N N . ALA B 1 226 ? 17.391 -13.43 -8.242 1 95.75 226 ALA B N 1
ATOM 5350 C CA . ALA B 1 226 ? 16.312 -13.562 -9.219 1 95.75 226 ALA B CA 1
ATOM 5351 C C . ALA B 1 226 ? 15.859 -12.195 -9.727 1 95.75 226 ALA B C 1
ATOM 5353 O O . ALA B 1 226 ? 15.508 -12.047 -10.898 1 95.75 226 ALA B O 1
ATOM 5354 N N . VAL B 1 227 ? 15.867 -11.188 -8.836 1 96.69 227 VAL B N 1
ATOM 5355 C CA . VAL B 1 227 ? 15.531 -9.828 -9.234 1 96.69 227 VAL B CA 1
ATOM 5356 C C . VAL B 1 227 ? 16.562 -9.305 -10.234 1 96.69 227 VAL B C 1
ATOM 5358 O O . VAL B 1 227 ? 16.203 -8.727 -11.258 1 96.69 227 VAL B O 1
ATOM 5361 N N . ALA B 1 228 ? 17.781 -9.594 -9.953 1 95.5 228 ALA B N 1
ATOM 5362 C CA . ALA B 1 228 ? 18.875 -9.125 -10.805 1 95.5 228 ALA B CA 1
ATOM 5363 C C . ALA B 1 228 ? 18.844 -9.805 -12.172 1 95.5 228 ALA B C 1
ATOM 5365 O O . ALA B 1 228 ? 19.172 -9.18 -13.188 1 95.5 228 ALA B O 1
ATOM 5366 N N . ARG B 1 229 ? 18.406 -11.078 -12.172 1 96.06 229 ARG B N 1
ATOM 5367 C CA . ARG B 1 229 ? 18.391 -11.867 -13.406 1 96.06 229 ARG B CA 1
ATOM 5368 C C . ARG B 1 229 ? 16.953 -12.023 -13.922 1 96.06 229 ARG B C 1
ATOM 5370 O O . ARG B 1 229 ? 16.641 -13.008 -14.594 1 96.06 229 ARG B O 1
ATOM 5377 N N . PHE B 1 230 ? 16.141 -11.125 -13.68 1 98.38 230 PHE B N 1
ATOM 5378 C CA . PHE B 1 230 ? 14.703 -11.289 -13.875 1 98.38 230 PHE B CA 1
ATOM 5379 C C . PHE B 1 230 ? 14.383 -11.531 -15.344 1 98.38 230 PHE B C 1
ATOM 5381 O O . PHE B 1 230 ? 13.531 -12.367 -15.672 1 98.38 230 PHE B O 1
ATOM 5388 N N . GLU B 1 231 ? 15.062 -10.844 -16.219 1 98.25 231 GLU B N 1
ATOM 5389 C CA . GLU B 1 231 ? 14.719 -10.914 -17.625 1 98.25 231 GLU B CA 1
ATOM 5390 C C . GLU B 1 231 ? 14.906 -12.3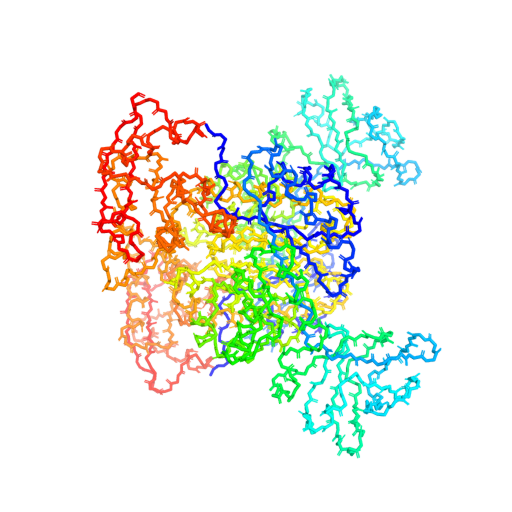28 -18.172 1 98.25 231 GLU B C 1
ATOM 5392 O O . GLU B 1 231 ? 14.039 -12.844 -18.891 1 98.25 231 GLU B O 1
ATOM 5397 N N . GLU B 1 232 ? 15.992 -12.953 -17.797 1 98.25 232 GLU B N 1
ATOM 5398 C CA . GLU B 1 232 ? 16.203 -14.32 -18.281 1 98.25 232 GLU B CA 1
ATOM 5399 C C . GLU B 1 232 ? 15.227 -15.297 -17.641 1 98.25 232 GLU B C 1
ATOM 5401 O O . GLU B 1 232 ? 14.797 -16.25 -18.266 1 98.25 232 GLU B O 1
ATOM 5406 N N . ILE B 1 233 ? 14.883 -15.07 -16.406 1 98.56 233 ILE B N 1
ATOM 5407 C CA . ILE B 1 233 ? 13.906 -15.898 -15.711 1 98.56 233 ILE B CA 1
ATOM 5408 C C . ILE B 1 233 ? 12.539 -15.734 -16.359 1 98.56 233 ILE B C 1
ATOM 5410 O O . ILE B 1 233 ? 11.844 -16.719 -16.625 1 98.56 233 ILE B O 1
ATOM 5414 N N . LEU B 1 234 ? 12.18 -14.523 -16.656 1 98.62 234 LEU B N 1
ATOM 5415 C CA . LEU B 1 234 ? 10.898 -14.211 -17.281 1 98.62 234 LEU B CA 1
ATOM 5416 C C . LEU B 1 234 ? 10.773 -14.906 -18.641 1 98.62 234 LEU B C 1
ATOM 5418 O O . LEU B 1 234 ? 9.688 -15.359 -19 1 98.62 234 LEU B O 1
ATOM 5422 N N . GLU B 1 235 ? 11.82 -14.992 -19.297 1 97.69 235 GLU B N 1
ATOM 5423 C CA . GLU B 1 235 ? 11.82 -15.617 -20.609 1 97.69 235 GLU B CA 1
ATOM 5424 C C . GLU B 1 235 ? 11.438 -17.094 -20.516 1 97.69 235 GLU B C 1
ATOM 5426 O O . GLU B 1 235 ? 10.727 -17.609 -21.375 1 97.69 235 GLU B O 1
ATOM 5431 N N . GLU B 1 236 ? 11.891 -17.719 -19.469 1 97.69 236 GLU B N 1
ATOM 5432 C CA . GLU B 1 236 ? 11.695 -19.172 -19.359 1 97.69 236 GLU B CA 1
ATOM 5433 C C . GLU B 1 236 ? 10.414 -19.484 -18.594 1 97.69 236 GLU B C 1
ATOM 5435 O O . GLU B 1 236 ? 9.812 -20.547 -18.812 1 97.69 236 GLU B O 1
ATOM 5440 N N . ALA B 1 237 ? 9.969 -18.656 -17.75 1 98.62 237 ALA B N 1
ATOM 5441 C CA . ALA B 1 237 ? 8.781 -18.891 -16.922 1 98.62 237 ALA B CA 1
ATOM 5442 C C . ALA B 1 237 ? 7.504 -18.672 -17.734 1 98.62 237 ALA B C 1
ATOM 5444 O O . ALA B 1 237 ? 7.504 -17.938 -18.719 1 98.62 237 ALA B O 1
ATOM 5445 N N . ASP B 1 238 ? 6.438 -19.344 -17.344 1 98.56 238 ASP B N 1
ATOM 5446 C CA . ASP B 1 238 ? 5.121 -19.094 -17.922 1 98.56 238 ASP B CA 1
ATOM 5447 C C . ASP B 1 238 ? 4.348 -18.062 -17.125 1 98.56 238 ASP B C 1
ATOM 5449 O O . ASP B 1 238 ? 3.363 -17.5 -17.609 1 98.56 238 ASP B O 1
ATOM 5453 N N . GLY B 1 239 ? 4.676 -17.812 -15.953 1 98.69 239 GLY B N 1
ATOM 5454 C CA . GLY B 1 239 ? 4.141 -16.828 -15.023 1 98.69 239 GLY B CA 1
ATOM 5455 C C . GLY B 1 239 ? 5.086 -16.516 -13.883 1 98.69 239 GLY B C 1
ATOM 5456 O O . GLY B 1 239 ? 6.117 -17.172 -13.719 1 98.69 239 GLY B O 1
ATOM 5457 N N . ILE B 1 240 ? 4.816 -15.516 -13.148 1 98.94 240 ILE B N 1
ATOM 5458 C CA . ILE B 1 240 ? 5.688 -15.039 -12.086 1 98.94 240 ILE B CA 1
ATOM 5459 C C . ILE B 1 240 ? 4.883 -14.875 -10.797 1 98.94 240 ILE B C 1
ATOM 5461 O O . ILE B 1 240 ? 3.707 -14.5 -10.836 1 98.94 240 ILE B O 1
ATOM 5465 N N . MET B 1 241 ? 5.469 -15.281 -9.727 1 98.81 241 MET B N 1
ATOM 5466 C CA . MET B 1 241 ? 4.938 -14.945 -8.406 1 98.81 241 MET B CA 1
ATOM 5467 C C . MET B 1 241 ? 5.895 -14.031 -7.652 1 98.81 241 MET B C 1
ATOM 5469 O O . MET B 1 241 ? 7.043 -14.398 -7.398 1 98.81 241 MET B O 1
ATOM 5473 N N . VAL B 1 242 ? 5.484 -12.852 -7.383 1 98.44 242 VAL B N 1
ATOM 5474 C CA . VAL B 1 242 ? 6.246 -11.961 -6.516 1 98.44 242 VAL B CA 1
ATOM 5475 C C . VAL B 1 242 ? 6.031 -12.352 -5.055 1 98.44 242 VAL B C 1
ATOM 5477 O O . VAL B 1 242 ? 5.055 -11.938 -4.43 1 98.44 242 VAL B O 1
ATOM 5480 N N . ALA B 1 243 ? 6.949 -13.062 -4.551 1 96.81 243 ALA B N 1
ATOM 5481 C CA . ALA B 1 243 ? 6.836 -13.578 -3.189 1 96.81 243 ALA B CA 1
ATOM 5482 C C . ALA B 1 243 ? 7.512 -12.648 -2.188 1 96.81 243 ALA B C 1
ATOM 5484 O O . ALA B 1 243 ? 8.656 -12.875 -1.795 1 96.81 243 ALA B O 1
ATOM 5485 N N . ARG B 1 244 ? 6.777 -11.758 -1.655 1 94.88 244 ARG B N 1
ATOM 5486 C CA . ARG B 1 244 ? 7.312 -10.633 -0.9 1 94.88 244 ARG B CA 1
ATOM 5487 C C . ARG B 1 244 ? 7.824 -11.086 0.464 1 94.88 244 ARG B C 1
ATOM 5489 O O . ARG B 1 244 ? 8.711 -10.445 1.043 1 94.88 244 ARG B O 1
ATOM 5496 N N . GLY B 1 245 ? 7.195 -12.172 1.021 1 91.94 245 GLY B N 1
ATOM 5497 C CA . GLY B 1 245 ? 7.648 -12.664 2.312 1 91.94 245 GLY B CA 1
ATOM 5498 C C . GLY B 1 245 ? 9.133 -12.961 2.35 1 91.94 245 GLY B C 1
ATOM 5499 O O . GLY B 1 245 ? 9.891 -12.312 3.08 1 91.94 245 GLY B O 1
ATOM 5500 N N . ASP B 1 246 ? 9.547 -13.828 1.489 1 91.31 246 ASP B N 1
ATOM 5501 C CA . ASP B 1 246 ? 10.953 -14.234 1.414 1 91.31 246 ASP B CA 1
ATOM 5502 C C . ASP B 1 246 ? 11.812 -13.109 0.834 1 91.31 246 ASP B C 1
ATOM 5504 O O . ASP B 1 246 ? 12.938 -12.898 1.281 1 91.31 246 ASP B O 1
ATOM 5508 N N . LEU B 1 247 ? 11.336 -12.453 -0.136 1 93.75 247 LEU B N 1
ATOM 5509 C CA . LEU B 1 247 ? 12.078 -11.367 -0.759 1 93.75 247 LEU B CA 1
ATOM 5510 C C . LEU B 1 247 ? 12.398 -10.273 0.258 1 93.75 247 LEU B C 1
ATOM 5512 O O . LEU B 1 247 ? 13.5 -9.719 0.252 1 93.75 247 LEU B O 1
ATOM 5516 N N . GLY B 1 248 ? 11.453 -10.008 1.139 1 91.88 248 GLY B N 1
ATOM 5517 C CA . GLY B 1 248 ? 11.602 -8.969 2.141 1 91.88 248 GLY B CA 1
ATOM 5518 C C . GLY B 1 248 ? 12.594 -9.328 3.232 1 91.88 248 GLY B C 1
ATOM 5519 O O . GLY B 1 248 ? 13.07 -8.461 3.961 1 91.88 248 GLY B O 1
ATOM 5520 N N . VAL B 1 249 ? 12.867 -10.602 3.381 1 90.38 249 VAL B N 1
ATOM 5521 C CA . VAL B 1 249 ? 13.898 -11.047 4.312 1 90.38 249 VAL B CA 1
ATOM 5522 C C . VAL B 1 249 ? 15.281 -10.852 3.689 1 90.38 249 VAL B C 1
ATOM 5524 O O . VAL B 1 249 ? 16.234 -10.492 4.383 1 90.38 249 VAL B O 1
ATOM 5527 N N . GLU B 1 250 ? 15.289 -10.992 2.379 1 91.75 250 GLU B N 1
ATOM 5528 C CA . GLU B 1 250 ? 16.562 -11.07 1.675 1 91.75 250 GLU B CA 1
ATOM 5529 C C . GLU B 1 250 ? 17.031 -9.695 1.207 1 91.75 250 GLU B C 1
ATOM 5531 O O . GLU B 1 250 ? 18.203 -9.492 0.92 1 91.75 250 GLU B O 1
ATOM 5536 N N . MET B 1 251 ? 16.125 -8.789 1.094 1 92.62 251 MET B N 1
ATOM 5537 C CA . MET B 1 251 ? 16.453 -7.438 0.641 1 92.62 251 MET B CA 1
ATOM 5538 C C . MET B 1 251 ? 15.875 -6.391 1.585 1 92.62 251 MET B C 1
ATOM 5540 O O . MET B 1 251 ? 14.984 -6.691 2.377 1 92.62 251 MET B O 1
ATOM 5544 N N . PRO B 1 252 ? 16.469 -5.152 1.537 1 91.94 252 PRO B N 1
ATOM 5545 C CA . PRO B 1 252 ? 15.859 -4.105 2.361 1 91.94 252 PRO B CA 1
ATOM 5546 C C . PRO B 1 252 ? 14.367 -3.928 2.088 1 91.94 252 PRO B C 1
ATOM 5548 O O . PRO B 1 252 ? 13.953 -3.883 0.928 1 91.94 252 PRO B O 1
ATOM 5551 N N . LEU B 1 253 ? 13.641 -3.857 3.176 1 93 253 LEU B N 1
ATOM 5552 C CA . LEU B 1 253 ? 12.188 -3.838 3.119 1 93 253 LEU B CA 1
ATOM 5553 C C . LEU B 1 253 ? 11.688 -2.699 2.232 1 93 253 LEU B C 1
ATOM 5555 O O . LEU B 1 253 ? 10.68 -2.844 1.535 1 93 253 LEU B O 1
ATOM 5559 N N . GLU B 1 254 ? 12.359 -1.53 2.225 1 95.81 254 GLU B N 1
ATOM 5560 C CA . GLU B 1 254 ? 11.953 -0.338 1.486 1 95.81 254 GLU B CA 1
ATOM 5561 C C . GLU B 1 254 ? 12.102 -0.546 -0.018 1 95.81 254 GLU B C 1
ATOM 5563 O O . GLU B 1 254 ? 11.516 0.196 -0.811 1 95.81 254 GLU B O 1
ATOM 5568 N N . GLU B 1 255 ? 12.797 -1.544 -0.464 1 96.44 255 GLU B N 1
ATOM 5569 C CA . GLU B 1 255 ? 13.023 -1.786 -1.885 1 96.44 255 GLU B CA 1
ATOM 5570 C C . GLU B 1 255 ? 11.953 -2.707 -2.469 1 96.44 255 GLU B C 1
ATOM 5572 O O . GLU B 1 255 ? 11.727 -2.707 -3.68 1 96.44 255 GLU B O 1
ATOM 5577 N N . VAL B 1 256 ? 11.32 -3.465 -1.658 1 97.06 256 VAL B N 1
ATOM 5578 C CA . VAL B 1 256 ? 10.438 -4.543 -2.088 1 97.06 256 VAL B CA 1
ATOM 5579 C C . VAL B 1 256 ? 9.266 -3.971 -2.879 1 97.06 256 VAL B C 1
ATOM 5581 O O . VAL B 1 256 ? 8.93 -4.469 -3.955 1 97.06 256 VAL B O 1
ATOM 5584 N N . PRO B 1 257 ? 8.641 -2.842 -2.375 1 97.5 257 PRO B N 1
ATOM 5585 C CA . PRO B 1 257 ? 7.52 -2.301 -3.148 1 97.5 257 PRO B CA 1
ATOM 5586 C C . PRO B 1 257 ? 7.934 -1.836 -4.543 1 97.5 257 PRO B C 1
ATOM 5588 O O . PRO B 1 257 ? 7.148 -1.937 -5.488 1 97.5 257 PRO B O 1
ATOM 5591 N N . ILE B 1 258 ? 9.148 -1.332 -4.691 1 97.81 258 ILE B N 1
ATOM 5592 C CA . ILE B 1 258 ? 9.656 -0.852 -5.969 1 97.81 258 ILE B CA 1
ATOM 5593 C C . ILE B 1 258 ? 9.867 -2.031 -6.914 1 97.81 258 ILE B C 1
ATOM 5595 O O . ILE B 1 258 ? 9.445 -1.995 -8.07 1 97.81 258 ILE B O 1
ATOM 5599 N N . VAL B 1 259 ? 10.469 -3.068 -6.371 1 97.88 259 VAL B N 1
ATOM 5600 C CA . VAL B 1 259 ? 10.734 -4.277 -7.145 1 97.88 259 VAL B CA 1
ATOM 5601 C C . VAL B 1 259 ? 9.422 -4.906 -7.59 1 97.88 259 VAL B C 1
ATOM 5603 O O . VAL B 1 259 ? 9.289 -5.344 -8.734 1 97.88 259 VAL B O 1
ATOM 5606 N N . GLN B 1 260 ? 8.469 -4.973 -6.695 1 98 260 GLN B N 1
ATOM 5607 C CA . GLN B 1 260 ? 7.145 -5.504 -7.016 1 98 260 GLN B CA 1
ATOM 5608 C C . GLN B 1 260 ? 6.551 -4.793 -8.227 1 98 260 GLN B C 1
ATOM 5610 O O . GLN B 1 260 ? 6.082 -5.441 -9.164 1 98 260 GLN B O 1
ATOM 5615 N N . LYS B 1 261 ? 6.523 -3.441 -8.188 1 97.62 261 LYS B N 1
ATOM 5616 C CA . LYS B 1 261 ? 5.973 -2.66 -9.297 1 97.62 261 LYS B CA 1
ATOM 5617 C C . LYS B 1 261 ? 6.695 -2.969 -10.602 1 97.62 261 LYS B C 1
ATOM 5619 O O . LYS B 1 261 ? 6.062 -3.137 -11.648 1 97.62 261 LYS B O 1
ATOM 5624 N N . ARG B 1 262 ? 7.996 -3.047 -10.523 1 97.5 262 ARG B N 1
ATOM 5625 C CA . ARG B 1 262 ? 8.828 -3.311 -11.695 1 97.5 262 ARG B CA 1
ATOM 5626 C C . ARG B 1 262 ? 8.508 -4.68 -12.289 1 97.5 262 ARG B C 1
ATOM 5628 O O . ARG B 1 262 ? 8.336 -4.805 -13.5 1 97.5 262 ARG B O 1
ATOM 5635 N N . LEU B 1 263 ? 8.422 -5.668 -11.484 1 98.5 263 LEU B N 1
ATOM 5636 C CA . LEU B 1 263 ? 8.18 -7.031 -11.953 1 98.5 263 LEU B CA 1
ATOM 5637 C C . LEU B 1 263 ? 6.793 -7.156 -12.57 1 98.5 263 LEU B C 1
ATOM 5639 O O . LEU B 1 263 ? 6.629 -7.805 -13.602 1 98.5 263 LEU B O 1
ATOM 5643 N N . ILE B 1 264 ? 5.812 -6.531 -11.953 1 98.31 264 ILE B N 1
ATOM 5644 C CA . ILE B 1 264 ? 4.445 -6.586 -12.461 1 98.31 264 ILE B CA 1
ATOM 5645 C C . ILE B 1 264 ? 4.395 -5.988 -13.867 1 98.31 264 ILE B C 1
ATOM 5647 O O . ILE B 1 264 ? 3.854 -6.602 -14.789 1 98.31 264 ILE B O 1
ATOM 5651 N N . LEU B 1 265 ? 5.016 -4.879 -14.055 1 96.81 265 LEU B N 1
ATOM 5652 C CA . LEU B 1 265 ? 4.988 -4.195 -15.344 1 96.81 265 LEU B CA 1
ATOM 5653 C C . LEU B 1 265 ? 5.691 -5.023 -16.422 1 96.81 265 LEU B C 1
ATOM 5655 O O . LEU B 1 265 ? 5.223 -5.102 -17.547 1 96.81 265 LEU B O 1
ATOM 5659 N N . ARG B 1 266 ? 6.758 -5.637 -16.031 1 97.31 266 ARG B N 1
ATOM 5660 C CA . ARG B 1 266 ? 7.496 -6.465 -16.984 1 97.31 266 ARG B CA 1
ATOM 5661 C C . ARG B 1 266 ? 6.684 -7.695 -17.375 1 97.31 266 ARG B C 1
ATOM 5663 O O . ARG B 1 266 ? 6.75 -8.148 -18.531 1 97.31 266 ARG B O 1
ATOM 5670 N N . CYS B 1 267 ? 5.98 -8.234 -16.438 1 98.38 267 CYS B N 1
ATOM 5671 C CA . CYS B 1 267 ? 5.133 -9.383 -16.719 1 98.38 267 CYS B CA 1
ATOM 5672 C C . CYS B 1 267 ? 3.992 -9 -17.656 1 98.38 267 CYS B C 1
ATOM 5674 O O . CYS B 1 267 ? 3.689 -9.727 -18.609 1 98.38 267 CYS B O 1
ATOM 5676 N N . ILE B 1 268 ? 3.377 -7.863 -17.406 1 97.25 268 ILE B N 1
ATOM 5677 C CA . ILE B 1 268 ? 2.322 -7.371 -18.297 1 97.25 268 ILE B CA 1
ATOM 5678 C C . ILE B 1 268 ? 2.863 -7.215 -19.703 1 97.25 268 ILE B C 1
ATOM 5680 O O . ILE B 1 268 ? 2.26 -7.703 -20.672 1 97.25 268 ILE B O 1
ATOM 5684 N N . ALA B 1 269 ? 4.012 -6.629 -19.797 1 95.62 269 ALA B N 1
ATOM 5685 C CA . ALA B 1 269 ? 4.621 -6.391 -21.109 1 95.62 269 ALA B CA 1
ATOM 5686 C C . ALA B 1 269 ? 4.895 -7.707 -21.828 1 95.62 269 ALA B C 1
ATOM 5688 O O . ALA B 1 269 ? 4.77 -7.789 -23.047 1 95.62 269 ALA B O 1
ATOM 5689 N N . ALA B 1 270 ? 5.23 -8.742 -21.094 1 96 270 ALA B N 1
ATOM 5690 C CA . ALA B 1 270 ? 5.586 -10.031 -21.672 1 96 270 ALA B CA 1
ATOM 5691 C C . ALA B 1 270 ? 4.34 -10.883 -21.922 1 96 270 ALA B C 1
ATOM 5693 O O . ALA B 1 270 ? 4.41 -11.914 -22.594 1 96 270 ALA B O 1
ATOM 5694 N N . GLY B 1 271 ? 3.178 -10.445 -21.422 1 95.81 271 GLY B N 1
ATOM 5695 C CA . GLY B 1 271 ? 1.956 -11.227 -21.531 1 95.81 271 GLY B CA 1
ATOM 5696 C C . GLY B 1 271 ? 1.962 -12.477 -20.672 1 95.81 271 GLY B C 1
ATOM 5697 O O . GLY B 1 271 ? 1.447 -13.516 -21.078 1 95.81 271 GLY B O 1
ATOM 5698 N N . LYS B 1 272 ? 2.621 -12.406 -19.547 1 98.06 272 LYS B N 1
ATOM 5699 C CA . LYS B 1 272 ? 2.695 -13.516 -18.609 1 98.06 272 LYS B CA 1
ATOM 5700 C C . LYS B 1 272 ? 2.025 -13.156 -17.281 1 98.06 272 LYS B C 1
ATOM 5702 O O . LYS B 1 272 ? 2.236 -12.062 -16.75 1 98.06 272 LYS B O 1
ATOM 5707 N N . PRO B 1 273 ? 1.145 -14.062 -16.781 1 98.69 273 PRO B N 1
ATOM 5708 C CA . PRO B 1 273 ? 0.442 -13.727 -15.547 1 98.69 273 PRO B CA 1
ATOM 5709 C C . PRO B 1 273 ? 1.388 -13.562 -14.359 1 98.69 273 PRO B C 1
ATOM 5711 O O . PRO B 1 273 ? 2.402 -14.258 -14.273 1 98.69 273 PRO B O 1
ATOM 5714 N N . VAL B 1 274 ? 1.069 -12.672 -13.484 1 98.88 274 VAL B N 1
ATOM 5715 C CA . VAL B 1 274 ? 1.878 -12.383 -12.305 1 98.88 274 VAL B CA 1
ATOM 5716 C C . VAL B 1 274 ? 0.992 -12.367 -11.062 1 98.88 274 VAL B C 1
ATOM 5718 O O . VAL B 1 274 ? -0.086 -11.766 -11.062 1 98.88 274 VAL B O 1
ATOM 5721 N N . ILE B 1 275 ? 1.425 -13.102 -10.016 1 98.88 275 ILE B N 1
ATOM 5722 C CA . ILE B 1 275 ? 0.756 -13.148 -8.719 1 98.88 275 ILE B CA 1
ATOM 5723 C C . ILE B 1 275 ? 1.527 -12.297 -7.711 1 98.88 275 ILE B C 1
ATOM 5725 O O . ILE B 1 275 ? 2.744 -12.445 -7.57 1 98.88 275 ILE B O 1
ATOM 5729 N N . THR B 1 276 ? 0.88 -11.344 -7.094 1 98.56 276 THR B N 1
ATOM 5730 C CA . THR B 1 276 ? 1.44 -10.695 -5.91 1 98.56 276 THR B CA 1
ATOM 5731 C C . THR B 1 276 ? 1.077 -11.477 -4.648 1 98.56 276 THR B C 1
ATOM 5733 O O . THR B 1 276 ? -0.102 -11.633 -4.328 1 98.56 276 THR B O 1
ATOM 5736 N N . ALA B 1 277 ? 2.146 -11.906 -3.979 1 96.06 277 ALA B N 1
ATOM 5737 C CA . ALA B 1 277 ? 1.891 -12.898 -2.936 1 96.06 277 ALA B CA 1
ATOM 5738 C C . ALA B 1 277 ? 2.473 -12.445 -1.599 1 96.06 277 ALA B C 1
ATOM 5740 O O . ALA B 1 277 ? 3.355 -11.586 -1.557 1 96.06 277 ALA B O 1
ATOM 5741 N N . THR B 1 278 ? 1.901 -12.984 -0.549 1 84.5 278 THR B N 1
ATOM 5742 C CA . THR B 1 278 ? 2.381 -13.062 0.826 1 84.5 278 THR B CA 1
ATOM 5743 C C . THR B 1 278 ? 2.094 -11.766 1.578 1 84.5 278 THR B C 1
ATOM 5745 O O . THR B 1 278 ? 2.27 -10.68 1.032 1 84.5 278 THR B O 1
ATOM 5748 N N . GLN B 1 279 ? 1.56 -11.938 2.697 1 85.19 279 GLN B N 1
ATOM 5749 C CA . GLN B 1 279 ? 1.282 -10.93 3.715 1 85.19 279 GLN B CA 1
ATOM 5750 C C . GLN B 1 279 ? 0.391 -9.82 3.162 1 85.19 279 GLN B C 1
ATOM 5752 O O . GLN B 1 279 ? 0.662 -8.641 3.373 1 85.19 279 GLN B O 1
ATOM 5757 N N . MET B 1 280 ? -0.662 -10.273 2.418 1 92.38 280 MET B N 1
ATOM 5758 C CA . MET B 1 280 ? -1.595 -9.305 1.86 1 92.38 280 MET B CA 1
ATOM 5759 C C . MET B 1 280 ? -2.645 -8.898 2.891 1 92.38 280 MET B C 1
ATOM 5761 O O . MET B 1 280 ? -2.873 -7.711 3.121 1 92.38 280 MET B O 1
ATOM 5765 N N . LEU B 1 281 ? -3.268 -9.953 3.51 1 96.69 281 LEU B N 1
ATOM 5766 C CA . LEU B 1 281 ? -4.223 -9.75 4.594 1 96.69 281 LEU B CA 1
ATOM 5767 C C . LEU B 1 281 ? -3.842 -10.586 5.816 1 96.69 281 LEU B C 1
ATOM 5769 O O . LEU B 1 281 ? -4.684 -11.281 6.383 1 96.69 281 LEU B O 1
ATOM 5773 N N . GLU B 1 282 ? -2.623 -10.492 6.184 1 94.44 282 GLU B N 1
ATOM 5774 C CA . GLU B 1 282 ? -2.055 -11.344 7.223 1 94.44 282 GLU B CA 1
ATOM 5775 C C . GLU B 1 282 ? -2.799 -11.172 8.547 1 94.44 282 GLU B C 1
ATOM 5777 O O . GLU B 1 282 ? -2.971 -12.133 9.297 1 94.44 282 GLU B O 1
ATOM 5782 N N . SER B 1 283 ? -3.23 -9.953 8.875 1 93.19 283 SER B N 1
ATOM 5783 C CA . SER B 1 283 ? -3.926 -9.695 10.133 1 93.19 283 SER B CA 1
ATOM 5784 C C . SER B 1 283 ? -5.215 -10.5 10.234 1 93.19 283 SER B C 1
ATOM 5786 O O . SER B 1 283 ? -5.688 -10.805 11.328 1 93.19 283 SER B O 1
ATOM 5788 N N . MET B 1 284 ? -5.75 -10.961 9.117 1 95.31 284 MET B N 1
ATOM 5789 C CA . MET B 1 284 ? -7.035 -11.656 9.109 1 95.31 284 MET B CA 1
ATOM 5790 C C . MET B 1 284 ? -6.855 -13.141 9.438 1 95.31 284 MET B C 1
ATOM 5792 O O . MET B 1 284 ? -7.832 -13.891 9.484 1 95.31 284 MET B O 1
ATOM 5796 N N . VAL B 1 285 ? -5.605 -13.562 9.578 1 95.75 285 VAL B N 1
ATOM 5797 C CA . VAL B 1 285 ? -5.402 -14.891 10.156 1 95.75 285 VAL B CA 1
ATOM 5798 C C . VAL B 1 285 ? -6.113 -14.977 11.5 1 95.75 285 VAL B C 1
ATOM 5800 O O . VAL B 1 285 ? -6.66 -16.031 11.852 1 95.75 285 VAL B O 1
ATOM 5803 N N . GLN B 1 286 ? -6.152 -13.797 12.195 1 93.88 286 GLN B N 1
ATOM 5804 C CA . GLN B 1 286 ? -6.699 -13.812 13.547 1 93.88 286 GLN B CA 1
ATOM 5805 C C . GLN B 1 286 ? -7.879 -12.852 13.672 1 93.88 286 GLN B C 1
ATOM 5807 O O . GLN B 1 286 ? -8.641 -12.922 14.641 1 93.88 286 GLN B O 1
ATOM 5812 N N . ASN B 1 287 ? -7.941 -11.891 12.75 1 90.44 287 ASN B N 1
ATOM 5813 C CA . ASN B 1 287 ? -8.969 -10.859 12.844 1 90.44 287 ASN B CA 1
ATOM 5814 C C . ASN B 1 287 ? -9.969 -10.961 11.695 1 90.44 287 ASN B C 1
ATOM 5816 O O . ASN B 1 287 ? -9.609 -11.383 10.594 1 90.44 287 ASN B O 1
ATOM 5820 N N . PRO B 1 288 ? -11.156 -10.57 11.875 1 89.81 288 PRO B N 1
ATOM 5821 C CA . PRO B 1 288 ? -12.172 -10.664 10.828 1 89.81 288 PRO B CA 1
ATOM 5822 C C . PRO B 1 288 ? -12.008 -9.594 9.75 1 89.81 288 PRO B C 1
ATOM 5824 O O . PRO B 1 288 ? -12.586 -9.711 8.664 1 89.81 288 PRO B O 1
ATOM 5827 N N . SER B 1 289 ? -11.297 -8.516 10.102 1 91 289 SER B N 1
ATOM 5828 C CA . SER B 1 289 ? -11.055 -7.438 9.148 1 91 289 SER B CA 1
ATOM 5829 C C . SER B 1 289 ? -9.562 -7.109 9.055 1 91 289 SER B C 1
ATOM 5831 O O . SER B 1 289 ? -8.828 -7.27 10.023 1 91 289 SER B O 1
ATOM 5833 N N . PRO B 1 290 ? -9.195 -6.699 7.883 1 94.25 290 PRO B N 1
ATOM 5834 C CA . PRO B 1 290 ? -7.781 -6.34 7.75 1 94.25 290 PRO B CA 1
ATOM 5835 C C . PRO B 1 290 ? -7.477 -4.938 8.273 1 94.25 290 PRO B C 1
ATOM 5837 O O . PRO B 1 290 ? -8.398 -4.18 8.586 1 94.25 290 PRO B O 1
ATOM 5840 N N . THR B 1 291 ? -6.188 -4.617 8.391 1 91.81 291 THR B N 1
ATOM 5841 C CA . THR B 1 291 ? -5.77 -3.26 8.719 1 91.81 291 THR B CA 1
ATOM 5842 C C . THR B 1 291 ? -5.93 -2.338 7.512 1 91.81 291 THR B C 1
ATOM 5844 O O . THR B 1 291 ? -6.09 -2.807 6.383 1 91.81 291 THR B O 1
ATOM 5847 N N . ARG B 1 292 ? -5.891 -1.061 7.785 1 92.31 292 ARG B N 1
ATOM 5848 C CA . ARG B 1 292 ? -5.953 -0.084 6.703 1 92.31 292 ARG B CA 1
ATOM 5849 C C . ARG B 1 292 ? -4.77 -0.243 5.754 1 92.31 292 ARG B C 1
ATOM 5851 O O . ARG B 1 292 ? -4.922 -0.126 4.539 1 92.31 292 ARG B O 1
ATOM 5858 N N . ALA B 1 293 ? -3.598 -0.527 6.332 1 94.06 293 ALA B N 1
ATOM 5859 C CA . ALA B 1 293 ? -2.391 -0.7 5.527 1 94.06 293 ALA B CA 1
ATOM 5860 C C . ALA B 1 293 ? -2.514 -1.908 4.602 1 94.06 293 ALA B C 1
ATOM 5862 O O . ALA B 1 293 ? -2.074 -1.865 3.453 1 94.06 293 ALA B O 1
ATOM 5863 N N . GLU B 1 294 ? -3.119 -2.959 5.082 1 95.62 294 GLU B N 1
ATOM 5864 C CA . GLU B 1 294 ? -3.297 -4.164 4.277 1 95.62 294 GLU B CA 1
ATOM 5865 C C . GLU B 1 294 ? -4.289 -3.924 3.139 1 95.62 294 GLU B C 1
ATOM 5867 O O . GLU B 1 294 ? -4.051 -4.344 2.004 1 95.62 294 GLU B O 1
ATOM 5872 N N . ALA B 1 295 ? -5.398 -3.262 3.479 1 96.06 295 ALA B N 1
ATOM 5873 C CA . ALA B 1 295 ? -6.359 -2.924 2.43 1 96.06 295 ALA B CA 1
ATOM 5874 C C . ALA B 1 295 ? -5.711 -2.066 1.347 1 96.06 295 ALA B C 1
ATOM 5876 O O . ALA B 1 295 ? -5.934 -2.289 0.154 1 96.06 295 ALA B O 1
ATOM 5877 N N . SER B 1 296 ? -4.941 -1.106 1.775 1 96.38 296 SER B N 1
ATOM 5878 C CA . SER B 1 296 ? -4.215 -0.248 0.844 1 96.38 296 SER B CA 1
ATOM 5879 C C . SER B 1 296 ? -3.219 -1.05 0.013 1 96.38 296 SER B C 1
ATOM 5881 O O . SER B 1 296 ? -3.07 -0.812 -1.188 1 96.38 296 SER B O 1
ATOM 5883 N N . ASP B 1 297 ? -2.51 -1.972 0.635 1 96.81 297 ASP B N 1
ATOM 5884 C CA . ASP B 1 297 ? -1.517 -2.803 -0.036 1 96.81 297 ASP B CA 1
ATOM 5885 C C . ASP B 1 297 ? -2.154 -3.633 -1.146 1 96.81 297 ASP B C 1
ATOM 5887 O O . ASP B 1 297 ? -1.664 -3.648 -2.277 1 96.81 297 ASP B O 1
ATOM 5891 N N . VAL B 1 298 ? -3.242 -4.258 -0.84 1 98.25 298 VAL B N 1
ATOM 5892 C CA . VAL B 1 298 ? -3.955 -5.062 -1.827 1 98.25 298 VAL B CA 1
ATOM 5893 C C . VAL B 1 298 ? -4.469 -4.168 -2.953 1 98.25 298 VAL B C 1
ATOM 5895 O O . VAL B 1 298 ? -4.301 -4.484 -4.133 1 98.25 298 VAL B O 1
ATOM 5898 N N . ALA B 1 299 ? -5.09 -3.076 -2.564 1 98.25 299 ALA B N 1
ATOM 5899 C CA . ALA B 1 299 ? -5.617 -2.143 -3.557 1 98.25 299 ALA B CA 1
ATOM 5900 C C . ALA B 1 299 ? -4.52 -1.689 -4.52 1 98.25 299 ALA B C 1
ATOM 5902 O O . ALA B 1 299 ? -4.73 -1.657 -5.734 1 98.25 299 ALA B O 1
ATOM 5903 N N . ASN B 1 300 ? -3.381 -1.4 -3.992 1 98.06 300 ASN B N 1
ATOM 5904 C CA . ASN B 1 300 ? -2.307 -0.871 -4.824 1 98.06 300 ASN B CA 1
ATOM 5905 C C . ASN B 1 300 ? -1.71 -1.949 -5.723 1 98.06 300 ASN B C 1
ATOM 5907 O O . ASN B 1 300 ? -1.289 -1.665 -6.848 1 98.06 300 ASN B O 1
ATOM 5911 N N . ALA B 1 301 ? -1.647 -3.18 -5.207 1 98.38 301 ALA B N 1
ATOM 5912 C CA . ALA B 1 301 ? -1.233 -4.273 -6.086 1 98.38 301 ALA B CA 1
ATOM 5913 C C . ALA B 1 301 ? -2.146 -4.375 -7.305 1 98.38 301 ALA B C 1
ATOM 5915 O O . ALA B 1 301 ? -1.676 -4.59 -8.422 1 98.38 301 ALA B O 1
ATOM 5916 N N . ILE B 1 302 ? -3.416 -4.199 -7.082 1 98.38 302 ILE B N 1
ATOM 5917 C CA . ILE B 1 302 ? -4.398 -4.254 -8.156 1 98.38 302 ILE B CA 1
ATOM 5918 C C . ILE B 1 302 ? -4.227 -3.047 -9.078 1 98.38 302 ILE B C 1
ATOM 5920 O O . ILE B 1 302 ? -4.203 -3.189 -10.305 1 98.38 302 ILE B O 1
ATOM 5924 N N . PHE B 1 303 ? -4.004 -1.849 -8.508 1 97.62 303 PHE B N 1
ATOM 5925 C CA . PHE B 1 303 ? -3.744 -0.646 -9.289 1 97.62 303 PHE B CA 1
ATOM 5926 C C . PHE B 1 303 ? -2.506 -0.824 -10.164 1 97.62 303 PHE B C 1
ATOM 5928 O O . PHE B 1 303 ? -2.436 -0.283 -11.266 1 97.62 303 PHE B O 1
ATOM 5935 N N . ASP B 1 304 ? -1.575 -1.619 -9.648 1 97.06 304 ASP B N 1
ATOM 5936 C CA . ASP B 1 304 ? -0.318 -1.816 -10.359 1 97.06 304 ASP B CA 1
ATOM 5937 C C . ASP B 1 304 ? -0.497 -2.781 -11.531 1 97.06 304 ASP B C 1
ATOM 5939 O O . ASP B 1 304 ? 0.376 -2.885 -12.391 1 97.06 304 ASP B O 1
ATOM 5943 N N . GLY B 1 305 ? -1.602 -3.529 -11.562 1 97.56 305 GLY B N 1
ATOM 5944 C CA . GLY B 1 305 ? -1.937 -4.34 -12.719 1 97.56 305 GLY B CA 1
ATOM 5945 C C . GLY B 1 305 ? -1.64 -5.812 -12.523 1 97.56 305 GLY B C 1
ATOM 5946 O O . GLY B 1 305 ? -1.543 -6.566 -13.492 1 97.56 305 GLY B O 1
ATOM 5947 N N . THR B 1 306 ? -1.457 -6.25 -11.297 1 98.62 306 THR B N 1
ATOM 5948 C CA . THR B 1 306 ? -1.211 -7.664 -11.039 1 98.62 306 THR B CA 1
ATOM 5949 C C . THR B 1 306 ? -2.354 -8.516 -11.578 1 98.62 306 THR B C 1
ATOM 5951 O O . THR B 1 306 ? -3.498 -8.07 -11.641 1 98.62 306 THR B O 1
ATOM 5954 N N . ASP B 1 307 ? -2.072 -9.734 -12.055 1 98.69 307 ASP B N 1
ATOM 5955 C CA . ASP B 1 307 ? -3.115 -10.648 -12.516 1 98.69 307 ASP B CA 1
ATOM 5956 C C . ASP B 1 307 ? -3.9 -11.227 -11.344 1 98.69 307 ASP B C 1
ATOM 5958 O O . ASP B 1 307 ? -5.113 -11.43 -11.438 1 98.69 307 ASP B O 1
ATOM 5962 N N . ALA B 1 308 ? -3.088 -11.43 -10.273 1 98.81 308 ALA B N 1
ATOM 5963 C CA . ALA B 1 308 ? -3.736 -12.078 -9.133 1 98.81 308 ALA B CA 1
ATOM 5964 C C . ALA B 1 308 ? -3.105 -11.633 -7.816 1 98.81 308 ALA B C 1
ATOM 5966 O O . ALA B 1 308 ? -1.941 -11.227 -7.785 1 98.81 308 ALA B O 1
ATOM 5967 N N . VAL B 1 309 ? -3.914 -11.672 -6.797 1 98.75 309 VAL B N 1
ATOM 5968 C CA . VAL B 1 309 ? -3.482 -11.5 -5.414 1 98.75 309 VAL B CA 1
ATOM 5969 C C . VAL B 1 309 ? -3.688 -12.797 -4.641 1 98.75 309 VAL B C 1
ATOM 5971 O O . VAL B 1 309 ? -4.633 -13.539 -4.902 1 98.75 309 VAL B O 1
ATOM 5974 N N . MET B 1 310 ? -2.812 -13.039 -3.691 1 98.69 310 MET B N 1
ATOM 5975 C CA . MET B 1 310 ? -2.807 -14.383 -3.123 1 98.69 310 MET B CA 1
ATOM 5976 C C . MET B 1 310 ? -2.906 -14.328 -1.603 1 98.69 310 MET B C 1
ATOM 5978 O O . MET B 1 310 ? -2.223 -13.531 -0.957 1 98.69 310 MET B O 1
ATOM 5982 N N . LEU B 1 311 ? -3.818 -15.18 -1.114 1 98.31 311 LEU B N 1
ATOM 5983 C CA . LEU B 1 311 ? -3.941 -15.438 0.317 1 98.31 311 LEU B CA 1
ATOM 5984 C C . LEU B 1 311 ? -3.184 -16.703 0.71 1 98.31 311 LEU B C 1
ATOM 5986 O O . LEU B 1 311 ? -3.342 -17.75 0.077 1 98.31 311 LEU B O 1
ATOM 5990 N N . SER B 1 312 ? -2.355 -16.578 1.694 1 96.12 312 SER B N 1
ATOM 5991 C CA . SER B 1 312 ? -1.549 -17.703 2.148 1 96.12 312 SER B CA 1
ATOM 5992 C C . SER B 1 312 ? -2.068 -18.25 3.469 1 96.12 312 SER B C 1
ATOM 5994 O O . SER B 1 312 ? -3.104 -18.922 3.504 1 96.12 312 SER B O 1
ATOM 5996 N N . ALA B 1 313 ? -1.549 -17.75 4.648 1 95.75 313 ALA B N 1
ATOM 5997 C CA . ALA B 1 313 ? -1.969 -18.234 5.957 1 95.75 313 ALA B CA 1
ATOM 5998 C C . ALA B 1 313 ? -3.426 -17.875 6.238 1 95.75 313 ALA B C 1
ATOM 6000 O O . ALA B 1 313 ? -4.121 -18.594 6.953 1 95.75 313 ALA B O 1
ATOM 6001 N N . GLU B 1 314 ? -3.924 -16.781 5.695 1 97.31 314 GLU B N 1
ATOM 6002 C CA . GLU B 1 314 ? -5.281 -16.297 5.926 1 97.31 314 GLU B CA 1
ATOM 6003 C C . GLU B 1 314 ? -6.316 -17.359 5.609 1 97.31 314 GLU B C 1
ATOM 6005 O O . GLU B 1 314 ? -7.293 -17.531 6.34 1 97.31 314 GLU B O 1
ATOM 6010 N N . THR B 1 315 ? -6.051 -18.125 4.508 1 98.12 315 THR B N 1
ATOM 6011 C CA . THR B 1 315 ? -7.027 -19.141 4.109 1 98.12 315 THR B CA 1
ATOM 6012 C C . THR B 1 315 ? -6.547 -20.531 4.496 1 98.12 315 THR B C 1
ATOM 6014 O O . THR B 1 315 ? -7.363 -21.438 4.738 1 98.12 315 THR B O 1
ATOM 6017 N N . ALA B 1 316 ? -5.254 -20.734 4.578 1 97.56 316 ALA B N 1
ATOM 6018 C CA . ALA B 1 316 ? -4.727 -22.062 4.895 1 97.56 316 ALA B CA 1
ATOM 6019 C C . ALA B 1 316 ? -5.012 -22.438 6.348 1 97.56 316 ALA B C 1
ATOM 6021 O O . ALA B 1 316 ? -5.371 -23.578 6.645 1 97.56 316 ALA B O 1
ATOM 6022 N N . ALA B 1 317 ? -4.809 -21.469 7.25 1 96.62 317 ALA B N 1
ATOM 6023 C CA . ALA B 1 317 ? -4.871 -21.781 8.68 1 96.62 317 ALA B CA 1
ATOM 6024 C C . ALA B 1 317 ? -5.625 -20.703 9.445 1 96.62 317 ALA B C 1
ATOM 6026 O O . ALA B 1 317 ? -5.746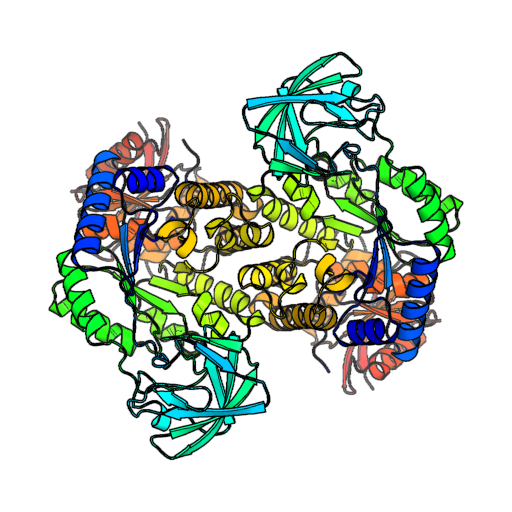 -20.781 10.672 1 96.62 317 ALA B O 1
ATOM 6027 N N . GLY B 1 318 ? -6.148 -19.719 8.805 1 96.88 318 GLY B N 1
ATOM 6028 C CA . GLY B 1 318 ? -6.754 -18.578 9.469 1 96.88 318 GLY B CA 1
ATOM 6029 C C . GLY B 1 318 ? -8.133 -18.875 10.023 1 96.88 318 GLY B C 1
ATOM 6030 O O . GLY B 1 318 ? -8.75 -19.875 9.664 1 96.88 318 GLY B O 1
ATOM 6031 N N . ALA B 1 319 ? -8.57 -18.016 10.891 1 96.31 319 ALA B N 1
ATOM 6032 C CA . ALA B 1 319 ? -9.875 -18.156 11.539 1 96.31 319 ALA B CA 1
ATOM 6033 C C . ALA B 1 319 ? -11 -17.719 10.602 1 96.31 319 ALA B C 1
ATOM 6035 O O . ALA B 1 319 ? -12.156 -18.125 10.781 1 96.31 319 ALA B O 1
ATOM 6036 N N . TYR B 1 320 ? -10.711 -16.984 9.555 1 97 320 TYR B N 1
ATOM 6037 C CA . TYR B 1 320 ? -11.727 -16.375 8.703 1 97 320 TYR B CA 1
ATOM 6038 C C . TYR B 1 320 ? -11.383 -16.547 7.23 1 97 320 TYR B C 1
ATOM 6040 O O . TYR B 1 320 ? -11.344 -15.562 6.477 1 97 320 TYR B O 1
ATOM 6048 N N . PRO B 1 321 ? -11.227 -17.781 6.781 1 98.31 321 PRO B N 1
ATOM 6049 C CA . PRO B 1 321 ? -10.75 -18 5.414 1 98.31 321 PRO B CA 1
ATOM 6050 C C . PRO B 1 321 ? -11.703 -17.453 4.359 1 98.31 321 PRO B C 1
ATOM 6052 O O . PRO B 1 321 ? -11.273 -16.781 3.416 1 98.31 321 PRO B O 1
ATOM 6055 N N . VAL B 1 322 ? -13.016 -17.688 4.488 1 98.62 322 VAL B N 1
ATOM 6056 C CA . VAL B 1 322 ? -13.992 -17.25 3.498 1 98.62 322 VAL B CA 1
ATOM 6057 C C . VAL B 1 322 ? -14.102 -15.727 3.518 1 98.62 322 VAL B C 1
ATOM 6059 O O . VAL B 1 322 ? -14.141 -15.086 2.465 1 98.62 322 VAL B O 1
ATOM 6062 N N . GLU B 1 323 ? -14.055 -15.117 4.754 1 97.69 323 GLU B N 1
ATOM 6063 C CA . GLU B 1 323 ? -14.125 -13.664 4.906 1 97.69 323 GLU B CA 1
ATOM 6064 C C . GLU B 1 323 ? -12.906 -12.984 4.281 1 97.69 323 GLU B C 1
ATOM 6066 O O . GLU B 1 323 ? -13.016 -11.891 3.725 1 97.69 323 GLU B O 1
ATOM 6071 N N . ALA B 1 324 ? -11.781 -13.633 4.367 1 98.25 324 ALA B N 1
ATOM 6072 C CA . ALA B 1 324 ? -10.562 -13.086 3.773 1 98.25 324 ALA B CA 1
ATOM 6073 C C . ALA B 1 324 ? -10.688 -12.992 2.256 1 98.25 324 ALA B C 1
ATOM 6075 O O . ALA B 1 324 ? -10.344 -11.977 1.658 1 98.25 324 ALA B O 1
ATOM 6076 N N . VAL B 1 325 ? -11.211 -14.086 1.654 1 98.62 325 VAL B N 1
ATOM 6077 C CA . VAL B 1 325 ? -11.406 -14.086 0.209 1 98.62 325 VAL B CA 1
ATOM 6078 C C . VAL B 1 325 ? -12.438 -13.023 -0.171 1 98.62 325 VAL B C 1
ATOM 6080 O O . VAL B 1 325 ? -12.25 -12.281 -1.138 1 98.62 325 VAL B O 1
ATOM 6083 N N . ALA B 1 326 ? -13.461 -12.961 0.578 1 98.19 326 ALA B N 1
ATOM 6084 C CA . ALA B 1 326 ? -14.516 -11.984 0.305 1 98.19 326 ALA B CA 1
ATOM 6085 C C . ALA B 1 326 ? -13.969 -10.562 0.383 1 98.19 326 ALA B C 1
ATOM 6087 O O . ALA B 1 326 ? -14.344 -9.703 -0.423 1 98.19 326 ALA B O 1
ATOM 6088 N N . MET B 1 327 ? -13.133 -10.328 1.374 1 97.44 327 MET B N 1
ATOM 6089 C CA . MET B 1 327 ? -12.523 -9.008 1.515 1 97.44 327 MET B CA 1
ATOM 6090 C C . MET B 1 327 ? -11.656 -8.68 0.301 1 97.44 327 MET B C 1
ATOM 6092 O O . MET B 1 327 ? -11.734 -7.574 -0.241 1 97.44 327 MET B O 1
ATOM 6096 N N . MET B 1 328 ? -10.875 -9.633 -0.099 1 98 328 MET B N 1
ATOM 6097 C CA . MET B 1 328 ? -10.047 -9.445 -1.283 1 98 328 MET B CA 1
ATOM 6098 C C . MET B 1 328 ? -10.898 -9.125 -2.504 1 98 328 MET B C 1
ATOM 6100 O O . MET B 1 328 ? -10.547 -8.258 -3.307 1 98 328 MET B O 1
ATOM 6104 N N . ALA B 1 329 ? -11.984 -9.828 -2.639 1 98 329 ALA B N 1
ATOM 6105 C CA . ALA B 1 329 ? -12.898 -9.617 -3.754 1 98 329 ALA B CA 1
ATOM 6106 C C . ALA B 1 329 ? -13.531 -8.227 -3.695 1 98 329 ALA B C 1
ATOM 6108 O O . ALA B 1 329 ? -13.672 -7.559 -4.723 1 98 329 ALA B O 1
ATOM 6109 N N . ARG B 1 330 ? -13.898 -7.77 -2.553 1 97.25 330 ARG B N 1
ATOM 6110 C CA . ARG B 1 330 ? -14.477 -6.441 -2.387 1 97.25 330 ARG B CA 1
ATOM 6111 C C . ARG B 1 330 ? -13.477 -5.355 -2.771 1 97.25 330 ARG B C 1
ATOM 6113 O O . ARG B 1 330 ? -13.844 -4.371 -3.42 1 97.25 330 ARG B O 1
ATOM 6120 N N . ILE B 1 331 ? -12.258 -5.527 -2.344 1 98.12 331 ILE B N 1
ATOM 6121 C CA . ILE B 1 331 ? -11.227 -4.555 -2.684 1 98.12 331 ILE B CA 1
ATOM 6122 C C . ILE B 1 331 ? -11.031 -4.512 -4.199 1 98.12 331 ILE B C 1
ATOM 6124 O O . ILE B 1 331 ? -10.984 -3.434 -4.797 1 98.12 331 ILE B O 1
ATOM 6128 N N . ALA B 1 332 ? -10.969 -5.691 -4.781 1 98.19 332 ALA B N 1
ATOM 6129 C CA . ALA B 1 332 ? -10.789 -5.762 -6.227 1 98.19 332 ALA B CA 1
ATOM 6130 C C . ALA B 1 332 ? -11.938 -5.062 -6.953 1 98.19 332 ALA B C 1
ATOM 6132 O O . ALA B 1 332 ? -11.703 -4.242 -7.844 1 98.19 332 ALA B O 1
ATOM 6133 N N . LYS B 1 333 ? -13.148 -5.367 -6.57 1 97.19 333 LYS B N 1
ATOM 6134 C CA . LYS B 1 333 ? -14.32 -4.785 -7.219 1 97.19 333 LYS B CA 1
ATOM 6135 C C . LYS B 1 333 ? -14.344 -3.27 -7.051 1 97.19 333 LYS B C 1
ATOM 6137 O O . LYS B 1 333 ? -14.641 -2.541 -8 1 97.19 333 LYS B O 1
ATOM 6142 N N . ALA B 1 334 ? -14.016 -2.799 -5.871 1 97.12 334 ALA B N 1
ATOM 6143 C CA . ALA B 1 334 ? -14 -1.362 -5.605 1 97.12 334 ALA B CA 1
ATOM 6144 C C . ALA B 1 334 ? -12.961 -0.655 -6.469 1 97.12 334 ALA B C 1
ATOM 6146 O O . ALA B 1 334 ? -13.258 0.357 -7.109 1 97.12 334 ALA B O 1
ATOM 6147 N N . VAL B 1 335 ? -11.781 -1.184 -6.504 1 97.75 335 VAL B N 1
ATOM 6148 C CA . VAL B 1 335 ? -10.703 -0.577 -7.27 1 97.75 335 VAL B CA 1
ATOM 6149 C C . VAL B 1 335 ? -11.047 -0.594 -8.758 1 97.75 335 VAL B C 1
ATOM 6151 O O . VAL B 1 335 ? -10.953 0.433 -9.438 1 97.75 335 VAL B O 1
ATOM 6154 N N . GLU B 1 336 ? -11.523 -1.735 -9.227 1 97.12 336 GLU B N 1
ATOM 6155 C CA . GLU B 1 336 ? -11.727 -1.935 -10.656 1 97.12 336 GLU B CA 1
ATOM 6156 C C . GLU B 1 336 ? -12.891 -1.1 -11.172 1 97.12 336 GLU B C 1
ATOM 6158 O O . GLU B 1 336 ? -12.992 -0.84 -12.375 1 97.12 336 GLU B O 1
ATOM 6163 N N . SER B 1 337 ? -13.758 -0.712 -10.281 1 95.25 337 SER B N 1
ATOM 6164 C CA . SER B 1 337 ? -14.898 0.104 -10.68 1 95.25 337 SER B CA 1
ATOM 6165 C C . SER B 1 337 ? -14.594 1.591 -10.539 1 95.25 337 SER B C 1
ATOM 6167 O O . SER B 1 337 ? -15.391 2.436 -10.961 1 95.25 337 SER B O 1
ATOM 6169 N N . SER B 1 338 ? -13.492 1.946 -10 1 95.75 338 SER B N 1
ATOM 6170 C CA . SER B 1 338 ? -13.164 3.344 -9.75 1 95.75 338 SER B CA 1
ATOM 6171 C C . SER B 1 338 ? -12.703 4.043 -11.023 1 95.75 338 SER B C 1
ATOM 6173 O O . SER B 1 338 ? -12.039 3.438 -11.867 1 95.75 338 SER B O 1
ATOM 6175 N N . PRO B 1 339 ? -13.008 5.344 -11.156 1 94.38 339 PRO B N 1
ATOM 6176 C CA . PRO B 1 339 ? -12.5 6.113 -12.289 1 94.38 339 PRO B CA 1
ATOM 6177 C C . PRO B 1 339 ? -10.977 6.156 -12.336 1 94.38 339 PRO B C 1
ATOM 6179 O O . PRO B 1 339 ? -10.391 6.156 -13.422 1 94.38 339 PRO B O 1
ATOM 6182 N N . GLU B 1 340 ? -10.383 6.156 -11.211 1 93.56 340 GLU B N 1
ATOM 6183 C CA . GLU B 1 340 ? -8.922 6.203 -11.125 1 93.56 340 GLU B CA 1
ATOM 6184 C C . GLU B 1 340 ? -8.289 4.98 -11.781 1 93.56 340 GLU B C 1
ATOM 6186 O O . GLU B 1 340 ? -7.305 5.102 -12.516 1 93.56 340 GLU B O 1
ATOM 6191 N N . PHE B 1 341 ? -8.891 3.826 -11.594 1 95.5 341 PHE B N 1
ATOM 6192 C CA . PHE B 1 341 ? -8.359 2.594 -12.156 1 95.5 341 PHE B CA 1
ATOM 6193 C C . PHE B 1 341 ? -8.609 2.533 -13.656 1 95.5 341 PHE B C 1
ATOM 6195 O O . PHE B 1 341 ? -7.73 2.127 -14.422 1 95.5 341 PHE B O 1
ATOM 6202 N N . LEU B 1 342 ? -9.773 2.953 -14.023 1 93.38 342 LEU B N 1
ATOM 6203 C CA . LEU B 1 342 ? -10.125 2.93 -15.438 1 93.38 342 LEU B CA 1
ATOM 6204 C C . LEU B 1 342 ? -9.195 3.832 -16.25 1 93.38 342 LEU B C 1
ATOM 6206 O O . LEU B 1 342 ? -8.789 3.482 -17.359 1 93.38 342 LEU B O 1
ATOM 6210 N N . GLN B 1 343 ? -8.781 4.902 -15.695 1 90.25 343 GLN B N 1
ATOM 6211 C CA . GLN B 1 343 ? -7.828 5.797 -16.344 1 90.25 343 GLN B CA 1
ATOM 6212 C C . GLN B 1 343 ? -6.438 5.18 -16.375 1 90.25 343 GLN B C 1
ATOM 6214 O O . GLN B 1 343 ? -5.672 5.414 -17.328 1 90.25 343 GLN B O 1
ATOM 6219 N N . LYS B 1 344 ? -6.164 4.395 -15.422 1 91.31 344 LYS B N 1
ATOM 6220 C CA . LYS B 1 344 ? -4.844 3.781 -15.297 1 91.31 344 LYS B CA 1
ATOM 6221 C C . LYS B 1 344 ? -4.672 2.639 -16.297 1 91.31 344 LYS B C 1
ATOM 6223 O O . LYS B 1 344 ? -3.549 2.312 -16.688 1 91.31 344 LYS B O 1
ATOM 6228 N N . LEU B 1 345 ? -5.75 2.031 -16.703 1 92.12 345 LEU B N 1
ATOM 6229 C CA . LEU B 1 345 ? -5.688 0.897 -17.609 1 92.12 345 LEU B CA 1
ATOM 6230 C C . LEU B 1 345 ? -4.945 1.272 -18.891 1 92.12 345 LEU B C 1
ATOM 6232 O O . LEU B 1 345 ? -4.148 0.484 -19.406 1 92.12 345 LEU B O 1
ATOM 6236 N N . ASN B 1 346 ? -5.07 2.428 -19.359 1 86.12 346 ASN B N 1
ATOM 6237 C CA . ASN B 1 346 ? -4.383 2.873 -20.562 1 86.12 346 ASN B CA 1
ATOM 6238 C C . ASN B 1 346 ? -2.883 3.033 -20.328 1 86.12 346 ASN B C 1
ATOM 6240 O O . ASN B 1 346 ? -2.078 2.789 -21.234 1 86.12 346 ASN B O 1
ATOM 6244 N N . VAL B 1 347 ? -2.617 3.361 -19.141 1 86.12 347 VAL B N 1
ATOM 6245 C CA . VAL B 1 347 ? -1.219 3.574 -18.781 1 86.12 347 VAL B CA 1
ATOM 6246 C C . VAL B 1 347 ? -0.508 2.229 -18.656 1 86.12 347 VAL B C 1
ATOM 6248 O O . VAL B 1 347 ? 0.68 2.115 -18.969 1 86.12 347 VAL B O 1
ATOM 6251 N N . LEU B 1 348 ? -1.237 1.24 -18.203 1 90.69 348 LEU B N 1
ATOM 6252 C CA . LEU B 1 348 ? -0.68 -0.09 -17.984 1 90.69 348 LEU B CA 1
ATOM 6253 C C . LEU B 1 348 ? -0.456 -0.808 -19.312 1 90.69 348 LEU B C 1
ATOM 6255 O O . LEU B 1 348 ? 0.285 -1.791 -19.375 1 90.69 348 LEU B O 1
ATOM 6259 N N . ARG B 1 349 ? -1.101 -0.333 -20.375 1 90.88 349 ARG B N 1
ATOM 6260 C CA . ARG B 1 349 ? -0.99 -0.962 -21.688 1 90.88 349 ARG B CA 1
ATOM 6261 C C . ARG B 1 349 ? 0.416 -0.799 -22.266 1 90.88 349 ARG B C 1
ATOM 6263 O O . ARG B 1 349 ? 0.856 0.321 -22.531 1 90.88 349 ARG B O 1
ATOM 6270 N N . PRO B 1 350 ? 1.055 -1.934 -22.422 1 90.31 350 PRO B N 1
ATOM 6271 C CA . PRO B 1 350 ? 2.393 -1.8 -23 1 90.31 350 PRO B CA 1
ATOM 6272 C C . PRO B 1 350 ? 2.359 -1.515 -24.5 1 90.31 350 PRO B C 1
ATOM 6274 O O . PRO B 1 350 ? 1.349 -1.773 -25.156 1 90.31 350 PRO B O 1
ATOM 6277 N N . ALA B 1 351 ? 3.479 -1.035 -25 1 86.44 351 ALA B N 1
ATOM 6278 C CA . ALA B 1 351 ? 3.623 -0.898 -26.453 1 86.44 351 ALA B CA 1
ATOM 6279 C C . ALA B 1 351 ? 3.6 -2.262 -27.141 1 86.44 351 ALA B C 1
ATOM 6281 O O . ALA B 1 351 ? 4.156 -3.232 -26.625 1 86.44 351 ALA B O 1
ATOM 6282 N N . PRO B 1 352 ? 2.846 -2.285 -28.266 1 84 352 PRO B N 1
ATOM 6283 C CA . PRO B 1 352 ? 2.809 -3.576 -28.953 1 84 352 PRO B CA 1
ATOM 6284 C C . PRO B 1 352 ? 4.172 -3.992 -29.5 1 84 352 PRO B C 1
ATOM 6286 O O . PRO B 1 352 ? 4.949 -3.141 -29.938 1 84 352 PRO B O 1
ATOM 6289 N N . THR B 1 353 ? 4.359 -5.277 -29.391 1 87.31 353 THR B N 1
ATOM 6290 C CA . THR B 1 353 ? 5.496 -5.816 -30.125 1 87.31 353 THR B CA 1
ATOM 6291 C C . THR B 1 353 ? 5.195 -5.879 -31.625 1 87.31 353 THR B C 1
ATOM 6293 O O . THR B 1 353 ? 4.031 -5.961 -32.031 1 87.31 353 THR B O 1
ATOM 6296 N N . PRO B 1 354 ? 6.227 -5.836 -32.406 1 89.94 354 PRO B N 1
ATOM 6297 C CA . PRO B 1 354 ? 5.992 -5.82 -33.875 1 89.94 354 PRO B CA 1
ATOM 6298 C C . PRO B 1 354 ? 5.629 -7.199 -34.406 1 89.94 354 PRO B C 1
ATOM 6300 O O . PRO B 1 354 ? 6.352 -7.738 -35.25 1 89.94 354 PRO B O 1
ATOM 6303 N N . THR B 1 355 ? 4.598 -7.766 -34 1 91.62 355 THR B N 1
ATOM 6304 C CA . THR B 1 355 ? 4.047 -9.031 -34.5 1 91.62 355 THR B CA 1
ATOM 6305 C C . THR B 1 355 ? 2.572 -8.875 -34.844 1 91.62 355 THR B C 1
ATOM 6307 O O . THR B 1 355 ? 1.893 -7.98 -34.344 1 91.62 355 THR B O 1
ATOM 6310 N N . THR B 1 356 ? 2.143 -9.711 -35.719 1 92.12 356 THR B N 1
ATOM 6311 C CA . THR B 1 356 ? 0.746 -9.688 -36.156 1 92.12 356 THR B CA 1
ATOM 6312 C C . THR B 1 356 ? -0.179 -9.953 -34.969 1 92.12 356 THR B C 1
ATOM 6314 O O . THR B 1 356 ? -1.214 -9.305 -34.812 1 92.12 356 THR B O 1
ATOM 6317 N N . GLN B 1 357 ? 0.164 -10.844 -34.156 1 91.12 357 GLN B N 1
ATOM 6318 C CA . GLN B 1 357 ? -0.659 -11.234 -33 1 91.12 357 GLN B CA 1
ATOM 6319 C C . GLN B 1 357 ? -0.863 -10.07 -32.062 1 91.12 357 GLN B C 1
ATOM 6321 O O . GLN B 1 357 ? -1.983 -9.812 -31.609 1 91.12 357 GLN B O 1
ATOM 6326 N N . ASP B 1 358 ? 0.179 -9.328 -31.812 1 92.31 358 ASP B N 1
ATOM 6327 C CA . ASP B 1 358 ? 0.094 -8.195 -30.891 1 92.31 358 ASP B CA 1
ATOM 6328 C C . ASP B 1 358 ? -0.699 -7.051 -31.516 1 92.31 358 ASP B C 1
ATOM 6330 O O . ASP B 1 358 ? -1.418 -6.336 -30.812 1 92.31 358 ASP B O 1
ATOM 6334 N N . ALA B 1 359 ? -0.456 -6.895 -32.781 1 92.94 359 ALA B N 1
ATOM 6335 C CA . ALA B 1 359 ? -1.202 -5.859 -33.469 1 92.94 359 ALA B CA 1
ATOM 6336 C C . ALA B 1 359 ? -2.705 -6.117 -33.406 1 92.94 359 ALA B C 1
ATOM 6338 O O . ALA B 1 359 ? -3.49 -5.195 -33.156 1 92.94 359 ALA B O 1
ATOM 6339 N N . ILE B 1 360 ? -3.023 -7.34 -33.594 1 94.06 360 ILE B N 1
ATOM 6340 C CA . ILE B 1 360 ? -4.434 -7.711 -33.562 1 94.06 360 ILE B CA 1
ATOM 6341 C C . ILE B 1 360 ? -4.984 -7.547 -32.156 1 94.06 360 ILE B C 1
ATOM 6343 O O . ILE B 1 360 ? -6.109 -7.078 -31.969 1 94.06 360 ILE B O 1
ATOM 6347 N N . ALA B 1 361 ? -4.211 -7.957 -31.172 1 94.88 361 ALA B N 1
ATOM 6348 C CA . ALA B 1 361 ? -4.637 -7.805 -29.781 1 94.88 361 ALA B CA 1
ATOM 6349 C C . ALA B 1 361 ? -4.906 -6.34 -29.453 1 94.88 361 ALA B C 1
ATOM 6351 O O . ALA B 1 361 ? -5.938 -6.008 -28.859 1 94.88 361 ALA B O 1
ATOM 6352 N N . GLN B 1 362 ? -4.023 -5.465 -29.859 1 94.44 362 GLN B N 1
ATOM 6353 C CA . GLN B 1 362 ? -4.188 -4.035 -29.625 1 94.44 362 GLN B CA 1
ATOM 6354 C C . GLN B 1 362 ? -5.406 -3.49 -30.359 1 94.44 362 GLN B C 1
ATOM 6356 O O . GLN B 1 362 ? -6.176 -2.707 -29.812 1 94.44 362 GLN B O 1
ATOM 6361 N N . ALA B 1 363 ? -5.5 -3.908 -31.562 1 95.19 363 ALA B N 1
ATOM 6362 C CA . ALA B 1 363 ? -6.625 -3.463 -32.375 1 95.19 363 ALA B CA 1
ATOM 6363 C C . ALA B 1 363 ? -7.953 -3.889 -31.766 1 95.19 363 ALA B C 1
ATOM 6365 O O . ALA B 1 363 ? -8.93 -3.139 -31.797 1 95.19 363 ALA B O 1
ATOM 6366 N N . ALA B 1 364 ? -7.988 -5.105 -31.281 1 96.19 364 ALA B N 1
ATOM 6367 C CA . ALA B 1 364 ? -9.203 -5.59 -30.625 1 96.19 364 ALA B CA 1
ATOM 6368 C C . ALA B 1 364 ? -9.633 -4.66 -29.5 1 96.19 364 ALA B C 1
ATOM 6370 O O . ALA B 1 364 ? -10.805 -4.301 -29.391 1 96.19 364 ALA B O 1
ATOM 6371 N N . ASP B 1 365 ? -8.734 -4.266 -28.672 1 95.38 365 ASP B N 1
ATOM 6372 C CA . ASP B 1 365 ? -9.008 -3.375 -27.562 1 95.38 365 ASP B CA 1
ATOM 6373 C C . ASP B 1 365 ? -9.453 -1.998 -28.047 1 95.38 365 ASP B C 1
ATOM 6375 O O . ASP B 1 365 ? -10.398 -1.42 -27.5 1 95.38 365 ASP B O 1
ATOM 6379 N N . ASP B 1 366 ? -8.805 -1.482 -29.062 1 95.19 366 ASP B N 1
ATOM 6380 C CA . ASP B 1 366 ? -9.172 -0.193 -29.641 1 95.19 366 ASP B CA 1
ATOM 6381 C C . ASP B 1 366 ? -10.594 -0.224 -30.203 1 95.19 366 ASP B C 1
ATOM 6383 O O . ASP B 1 366 ? -11.344 0.74 -30.047 1 95.19 366 ASP B O 1
ATOM 6387 N N . VAL B 1 367 ? -10.891 -1.285 -30.844 1 96.94 367 VAL B N 1
ATOM 6388 C CA . VAL B 1 367 ? -12.211 -1.442 -31.453 1 96.94 367 VAL B CA 1
ATOM 6389 C C . VAL B 1 367 ? -13.281 -1.503 -30.359 1 96.94 367 VAL B C 1
ATOM 6391 O O . VAL B 1 367 ? -14.367 -0.936 -30.516 1 96.94 367 VAL B O 1
ATOM 6394 N N . VAL B 1 368 ? -13.008 -2.197 -29.281 1 96.62 368 VAL B N 1
ATOM 6395 C CA . VAL B 1 368 ? -13.922 -2.266 -28.156 1 96.62 368 VAL B CA 1
ATOM 6396 C C . VAL B 1 368 ? -14.297 -0.854 -27.703 1 96.62 368 VAL B C 1
ATOM 6398 O O . VAL B 1 368 ? -15.477 -0.542 -27.531 1 96.62 368 VAL B O 1
ATOM 6401 N N . GLU B 1 369 ? -13.344 -0.028 -27.547 1 93.88 369 GLU B N 1
ATOM 6402 C CA . GLU B 1 369 ? -13.562 1.341 -27.078 1 93.88 369 GLU B CA 1
ATOM 6403 C C . GLU B 1 369 ? -14.336 2.156 -28.109 1 93.88 369 GLU B C 1
ATOM 6405 O O . GLU B 1 369 ? -15.25 2.906 -27.766 1 93.88 369 GLU B O 1
ATOM 6410 N N . ALA B 1 370 ? -14.008 2.004 -29.328 1 95.81 370 ALA B N 1
ATOM 6411 C CA . ALA B 1 370 ? -14.562 2.812 -30.406 1 95.81 370 ALA B CA 1
ATOM 6412 C C . ALA B 1 370 ? -16.047 2.494 -30.625 1 95.81 370 ALA B C 1
ATOM 6414 O O . ALA B 1 370 ? -16.844 3.393 -30.891 1 95.81 370 ALA B O 1
ATOM 6415 N N . VAL B 1 371 ? -16.391 1.24 -30.484 1 96.75 371 VAL B N 1
ATOM 6416 C CA . VAL B 1 371 ? -17.734 0.855 -30.875 1 96.75 371 VAL B CA 1
ATOM 6417 C C . VAL B 1 371 ? -18.578 0.591 -29.625 1 96.75 371 VAL B C 1
ATOM 6419 O O . VAL B 1 371 ? -19.781 0.323 -29.719 1 96.75 371 VAL B O 1
ATOM 6422 N N . GLY B 1 372 ? -17.938 0.564 -28.484 1 96.44 372 GLY B N 1
ATOM 6423 C CA . GLY B 1 372 ? -18.641 0.309 -27.234 1 96.44 372 GLY B CA 1
ATOM 6424 C C . GLY B 1 372 ? -19.062 -1.142 -27.078 1 96.44 372 GLY B C 1
ATOM 6425 O O . GLY B 1 372 ? -20.203 -1.432 -26.719 1 96.44 372 GLY B O 1
ATOM 6426 N N . ALA B 1 373 ? -18.172 -2.047 -27.484 1 97.44 373 ALA B N 1
ATOM 6427 C CA . ALA B 1 373 ? -18.438 -3.477 -27.344 1 97.44 373 ALA B CA 1
ATOM 6428 C C . ALA B 1 373 ? -18.453 -3.883 -25.875 1 97.44 373 ALA B C 1
ATOM 6430 O O . ALA B 1 373 ? -17.859 -3.215 -25.031 1 97.44 373 ALA B O 1
ATOM 6431 N N . ARG B 1 374 ? -19.125 -4.98 -25.641 1 96.56 374 ARG B N 1
ATOM 6432 C CA . ARG B 1 374 ? -19.359 -5.367 -24.25 1 96.56 374 ARG B CA 1
ATOM 6433 C C . ARG B 1 374 ? -18.422 -6.492 -23.828 1 96.56 374 ARG B C 1
ATOM 6435 O O . ARG B 1 374 ? -18.25 -6.754 -22.641 1 96.56 374 ARG B O 1
ATOM 6442 N N . ALA B 1 375 ? -17.797 -7.129 -24.812 1 97.44 375 ALA B N 1
ATOM 6443 C CA . ALA B 1 375 ? -16.891 -8.242 -24.531 1 97.44 375 ALA B CA 1
ATOM 6444 C C . ALA B 1 375 ? -15.961 -8.508 -25.719 1 97.44 375 ALA B C 1
ATOM 6446 O O . ALA B 1 375 ? -16.234 -8.086 -26.844 1 97.44 375 ALA B O 1
ATOM 6447 N N . ILE B 1 376 ? -14.875 -9.078 -25.438 1 98.06 376 ILE B N 1
ATOM 6448 C CA . ILE B 1 376 ? -14 -9.672 -26.438 1 98.06 376 ILE B CA 1
ATOM 6449 C C . ILE B 1 376 ? -14.094 -11.195 -26.375 1 98.06 376 ILE B C 1
ATOM 6451 O O . ILE B 1 376 ? -14.031 -11.781 -25.297 1 98.06 376 ILE B O 1
ATOM 6455 N N . VAL B 1 377 ? -14.352 -11.828 -27.469 1 98.25 377 VAL B N 1
ATOM 6456 C CA . VAL B 1 377 ? -14.312 -13.281 -27.562 1 98.25 377 VAL B CA 1
ATOM 6457 C C . VAL B 1 377 ? -13.07 -13.711 -28.344 1 98.25 377 VAL B C 1
ATOM 6459 O O . VAL B 1 377 ? -12.852 -13.258 -29.469 1 98.25 377 VAL B O 1
ATOM 6462 N N . VAL B 1 378 ? -12.305 -14.562 -27.781 1 97.69 378 VAL B N 1
ATOM 6463 C CA . VAL B 1 378 ? -11.078 -14.977 -28.453 1 97.69 378 VAL B CA 1
ATOM 6464 C C . VAL B 1 378 ? -11.016 -16.5 -28.516 1 97.69 378 VAL B C 1
ATOM 6466 O O . VAL B 1 378 ? -11.359 -17.188 -27.547 1 97.69 378 VAL B O 1
ATOM 6469 N N . PHE B 1 379 ? -10.742 -17.016 -29.656 1 96.44 379 PHE B N 1
ATOM 6470 C CA . PHE B 1 379 ? -10.461 -18.422 -29.844 1 96.44 379 PHE B CA 1
ATOM 6471 C C . PHE B 1 379 ? -8.977 -18.719 -29.688 1 96.44 379 PHE B C 1
ATOM 6473 O O . PHE B 1 379 ? -8.148 -18.047 -30.312 1 96.44 379 PHE B O 1
ATOM 6480 N N . THR B 1 380 ? -8.625 -19.703 -28.828 1 95.12 380 THR B N 1
ATOM 6481 C CA . THR B 1 380 ? -7.215 -19.922 -28.531 1 95.12 380 THR B CA 1
ATOM 6482 C C . THR B 1 380 ? -6.934 -21.406 -28.297 1 95.12 380 THR B C 1
ATOM 6484 O O . THR B 1 380 ? -7.68 -22.078 -27.594 1 95.12 380 THR B O 1
ATOM 6487 N N . ALA B 1 381 ? -5.879 -21.922 -28.906 1 93 381 ALA B N 1
ATOM 6488 C CA . ALA B 1 381 ? -5.516 -23.328 -28.766 1 93 381 ALA B CA 1
ATOM 6489 C C . ALA B 1 381 ? -4.547 -23.531 -27.594 1 93 381 ALA B C 1
ATOM 6491 O O . ALA B 1 381 ? -4.629 -24.516 -26.875 1 93 381 ALA B O 1
ATOM 6492 N N . THR B 1 382 ? -3.705 -22.609 -27.391 1 93.12 382 THR B N 1
ATOM 6493 C CA . THR B 1 382 ? -2.652 -22.766 -26.391 1 93.12 382 THR B CA 1
ATOM 6494 C C . THR B 1 382 ? -2.822 -21.734 -25.266 1 93.12 382 THR B C 1
ATOM 6496 O O . THR B 1 382 ? -2.088 -21.766 -24.281 1 93.12 382 THR B O 1
ATOM 6499 N N . GLY B 1 383 ? -3.746 -20.828 -25.391 1 95.56 383 GLY B N 1
ATOM 6500 C CA . GLY B 1 383 ? -3.936 -19.75 -24.438 1 95.56 383 GLY B CA 1
ATOM 6501 C C . GLY B 1 383 ? -3.199 -18.484 -24.812 1 95.56 383 GLY B C 1
ATOM 6502 O O . GLY B 1 383 ? -3.42 -17.422 -24.203 1 95.56 383 GLY B O 1
ATOM 6503 N N . GLY B 1 384 ? -2.342 -18.484 -25.859 1 94.62 384 GLY B N 1
ATOM 6504 C CA . GLY B 1 384 ? -1.507 -17.359 -26.25 1 94.62 384 GLY B CA 1
ATOM 6505 C C . GLY B 1 384 ? -2.307 -16.141 -26.656 1 94.62 384 GLY B C 1
ATOM 6506 O O . GLY B 1 384 ? -1.989 -15.023 -26.25 1 94.62 384 GLY B O 1
ATOM 6507 N N . SER B 1 385 ? -3.361 -16.328 -27.469 1 94.69 385 SER B N 1
ATOM 6508 C CA . SER B 1 385 ? -4.18 -15.211 -27.922 1 94.69 385 SER B CA 1
ATOM 6509 C C . SER B 1 385 ? -4.883 -14.531 -26.75 1 94.69 385 SER B C 1
ATOM 6511 O O . SER B 1 385 ? -4.965 -13.305 -26.703 1 94.69 385 SER B O 1
ATOM 6513 N N . ALA B 1 386 ? -5.379 -15.359 -25.844 1 97.06 386 ALA B N 1
ATOM 6514 C CA . ALA B 1 386 ? -6.062 -14.805 -24.672 1 97.06 386 ALA B CA 1
ATOM 6515 C C . ALA B 1 386 ? -5.105 -13.969 -23.828 1 97.06 386 ALA B C 1
ATOM 6517 O O . ALA B 1 386 ? -5.461 -12.875 -23.391 1 97.06 386 ALA B O 1
ATOM 6518 N N . ARG B 1 387 ? -3.914 -14.438 -23.594 1 97.12 387 ARG B N 1
ATOM 6519 C CA . ARG B 1 387 ? -2.92 -13.734 -22.797 1 97.12 387 ARG B CA 1
ATOM 6520 C C . ARG B 1 387 ? -2.5 -12.43 -23.469 1 97.12 387 ARG B C 1
ATOM 6522 O O . ARG B 1 387 ? -2.281 -11.422 -22.797 1 97.12 387 ARG B O 1
ATOM 6529 N N . ARG B 1 388 ? -2.383 -12.438 -24.781 1 95.06 388 ARG B N 1
ATOM 6530 C CA . ARG B 1 388 ? -1.995 -11.234 -25.516 1 95.06 388 ARG B CA 1
ATOM 6531 C C . ARG B 1 388 ? -3.072 -10.164 -25.422 1 95.06 388 ARG B C 1
ATOM 6533 O O . ARG B 1 388 ? -2.764 -8.977 -25.281 1 95.06 388 ARG B O 1
ATOM 6540 N N . ILE B 1 389 ? -4.285 -10.594 -25.516 1 96.38 389 ILE B N 1
ATOM 6541 C CA . ILE B 1 389 ? -5.375 -9.633 -25.406 1 96.38 389 ILE B CA 1
ATOM 6542 C C . ILE B 1 389 ? -5.449 -9.117 -23.969 1 96.38 389 ILE B C 1
ATOM 6544 O O . ILE B 1 389 ? -5.633 -7.918 -23.734 1 96.38 389 ILE B O 1
ATOM 6548 N N . ALA B 1 390 ? -5.281 -10.016 -22.984 1 97.31 390 ALA B N 1
ATOM 6549 C CA . ALA B 1 390 ? -5.312 -9.617 -21.578 1 97.31 390 ALA B CA 1
ATOM 6550 C C . ALA B 1 390 ? -4.227 -8.594 -21.266 1 97.31 390 ALA B C 1
ATOM 6552 O O . ALA B 1 390 ? -4.426 -7.695 -20.438 1 97.31 390 ALA B O 1
ATOM 6553 N N . ARG B 1 391 ? -3.184 -8.719 -21.969 1 95.38 391 ARG B N 1
ATOM 6554 C CA . ARG B 1 391 ? -2.029 -7.84 -21.828 1 95.38 391 ARG B CA 1
ATOM 6555 C C . ARG B 1 391 ? -2.402 -6.395 -22.156 1 95.38 391 ARG B C 1
ATOM 6557 O O . ARG B 1 391 ? -1.808 -5.461 -21.609 1 95.38 391 ARG B O 1
ATOM 6564 N N . THR B 1 392 ? -3.355 -6.168 -23 1 95.56 392 THR B N 1
ATOM 6565 C CA . THR B 1 392 ? -3.75 -4.824 -23.422 1 95.56 392 THR B CA 1
ATOM 6566 C C . THR B 1 392 ? -4.668 -4.191 -22.375 1 95.56 392 THR B C 1
ATOM 6568 O O . THR B 1 392 ? -5.016 -3.014 -22.484 1 95.56 392 THR B O 1
ATOM 6571 N N . ARG B 1 393 ? -5.109 -4.945 -21.359 1 96.31 393 ARG B N 1
ATOM 6572 C CA . ARG B 1 393 ? -5.902 -4.5 -20.219 1 96.31 393 ARG B CA 1
ATOM 6573 C C . ARG B 1 393 ? -7.203 -3.852 -20.688 1 96.31 393 ARG B C 1
ATOM 6575 O O . ARG B 1 393 ? -7.531 -2.738 -20.266 1 96.31 393 ARG B O 1
ATOM 6582 N N . PRO B 1 394 ? -7.957 -4.602 -21.438 1 95.62 394 PRO B N 1
ATOM 6583 C CA . PRO B 1 394 ? -9.227 -4.035 -21.891 1 95.62 394 PRO B CA 1
ATOM 6584 C C . PRO B 1 394 ? -10.211 -3.799 -20.75 1 95.62 394 PRO B C 1
ATOM 6586 O O . PRO B 1 394 ? -10.148 -4.48 -19.719 1 95.62 394 PRO B O 1
ATOM 6589 N N . GLN B 1 395 ? -11.172 -2.916 -20.938 1 93.5 395 GLN B N 1
ATOM 6590 C CA . GLN B 1 395 ? -12.133 -2.557 -19.906 1 93.5 395 GLN B CA 1
ATOM 6591 C C . GLN B 1 395 ? -13.289 -3.553 -19.859 1 93.5 395 GLN B C 1
ATOM 6593 O O . GLN B 1 395 ? -14.125 -3.5 -18.953 1 93.5 395 GLN B O 1
ATOM 6598 N N . VAL B 1 396 ? -13.352 -4.465 -20.828 1 95.06 396 VAL B N 1
ATOM 6599 C CA . VAL B 1 396 ? -14.453 -5.418 -20.922 1 95.06 396 VAL B CA 1
ATOM 6600 C C . VAL B 1 396 ? -13.938 -6.832 -20.688 1 95.06 396 VAL B C 1
ATOM 6602 O O . VAL B 1 396 ? -12.734 -7.086 -20.797 1 95.06 396 VAL B O 1
ATOM 6605 N N . PRO B 1 397 ? -14.82 -7.809 -20.344 1 96.31 397 PRO B N 1
ATOM 6606 C CA . PRO B 1 397 ? -14.383 -9.195 -20.141 1 96.31 397 PRO B CA 1
ATOM 6607 C C . PRO B 1 397 ? -13.859 -9.844 -21.422 1 96.31 397 PRO B C 1
ATOM 6609 O O . PRO B 1 397 ? -14.336 -9.523 -22.516 1 96.31 397 PRO B O 1
ATOM 6612 N N . ILE B 1 398 ? -12.914 -10.734 -21.25 1 97.94 398 ILE B N 1
ATOM 6613 C CA . ILE B 1 398 ? -12.359 -11.539 -22.328 1 97.94 398 ILE B CA 1
ATOM 6614 C C . ILE B 1 398 ? -12.852 -12.984 -22.203 1 97.94 398 ILE B C 1
ATOM 6616 O O . ILE B 1 398 ? -12.445 -13.703 -21.297 1 97.94 398 ILE B O 1
ATOM 6620 N N . LEU B 1 399 ? -13.695 -13.352 -23.062 1 97.94 399 LEU B N 1
ATOM 6621 C CA . LEU B 1 399 ? -14.102 -14.75 -23.109 1 97.94 399 LEU B CA 1
ATOM 6622 C C . LEU B 1 399 ? -13.141 -15.562 -23.969 1 97.94 399 LEU B C 1
ATOM 6624 O O . LEU B 1 399 ? -13.086 -15.391 -25.188 1 97.94 399 LEU B O 1
ATOM 6628 N N . ALA B 1 400 ? -12.398 -16.406 -23.344 1 98.06 400 ALA B N 1
ATOM 6629 C CA . ALA B 1 400 ? -11.453 -17.266 -24.062 1 98.06 400 ALA B CA 1
ATOM 6630 C C . ALA B 1 400 ? -12.062 -18.641 -24.328 1 98.06 400 ALA B C 1
ATOM 6632 O O . ALA B 1 400 ? -12.344 -19.391 -23.406 1 98.06 400 ALA B O 1
ATOM 6633 N N . LEU B 1 401 ? -12.258 -18.938 -25.562 1 97.88 401 LEU B N 1
ATOM 6634 C CA . LEU B 1 401 ? -12.812 -20.219 -25.984 1 97.88 401 LEU B CA 1
ATOM 6635 C C . LEU B 1 401 ? -11.703 -21.156 -26.469 1 97.88 401 LEU B C 1
ATOM 6637 O O . LEU B 1 401 ? -10.898 -20.781 -27.328 1 97.88 401 LEU B O 1
ATOM 6641 N N . THR B 1 402 ? -11.602 -22.344 -25.906 1 97.06 402 THR B N 1
ATOM 6642 C CA . THR B 1 402 ? -10.562 -23.312 -26.234 1 97.06 402 THR B CA 1
ATOM 6643 C C . THR B 1 402 ? -11.125 -24.719 -26.219 1 97.06 402 THR B C 1
ATOM 6645 O O . THR B 1 402 ? -12.023 -25.031 -25.438 1 97.06 402 THR B O 1
ATOM 6648 N N . PRO B 1 403 ? -10.609 -25.547 -27.109 1 96.19 403 PRO B N 1
ATOM 6649 C CA . PRO B 1 403 ? -11.023 -26.953 -27.047 1 96.19 403 PRO B CA 1
ATOM 6650 C C . PRO B 1 403 ? -10.242 -27.766 -26.016 1 96.19 403 PRO B C 1
ATOM 6652 O O . PRO B 1 403 ? -10.531 -28.938 -25.797 1 96.19 403 PRO B O 1
ATOM 6655 N N . ASN B 1 404 ? -9.289 -27.234 -25.359 1 96.31 404 ASN B N 1
ATOM 6656 C CA . ASN B 1 404 ? -8.367 -27.922 -24.453 1 96.31 404 ASN B CA 1
ATOM 6657 C C . ASN B 1 404 ? -8.688 -27.625 -23 1 96.31 404 ASN B C 1
ATOM 6659 O O . ASN B 1 404 ? -8.484 -26.516 -22.516 1 96.31 404 ASN B O 1
ATOM 6663 N N . PRO B 1 405 ? -9.055 -28.656 -22.219 1 97.19 405 PRO B N 1
ATOM 6664 C CA . PRO B 1 405 ? -9.391 -28.453 -20.812 1 97.19 405 PRO B CA 1
ATOM 6665 C C . PRO B 1 405 ? -8.211 -27.922 -20 1 97.19 405 PRO B C 1
ATOM 6667 O O . PRO B 1 405 ? -8.398 -27.141 -19.062 1 97.19 405 PRO B O 1
ATOM 6670 N N . GLU B 1 406 ? -7.027 -28.375 -20.297 1 97.38 406 GLU B N 1
ATOM 6671 C CA . GLU B 1 406 ? -5.844 -27.906 -19.594 1 97.38 406 GLU B CA 1
ATOM 6672 C C . GLU B 1 406 ? -5.645 -26.406 -19.781 1 97.38 406 GLU B C 1
ATOM 6674 O O . GLU B 1 406 ? -5.375 -25.688 -18.812 1 97.38 406 GLU B O 1
ATOM 6679 N N . VAL B 1 407 ? -5.809 -26.016 -21.031 1 97.44 407 VAL B N 1
ATOM 6680 C CA . VAL B 1 407 ? -5.645 -24.594 -21.359 1 97.44 407 VAL B CA 1
ATOM 6681 C C . VAL B 1 407 ? -6.727 -23.781 -20.656 1 97.44 407 VAL B C 1
ATOM 6683 O O . VAL B 1 407 ? -6.453 -22.703 -20.109 1 97.44 407 VAL B O 1
ATOM 6686 N N . ARG B 1 408 ? -7.926 -24.312 -20.672 1 98.25 408 ARG B N 1
ATOM 6687 C CA . ARG B 1 408 ? -9.031 -23.656 -19.984 1 98.25 408 ARG B CA 1
ATOM 6688 C C . ARG B 1 408 ? -8.688 -23.391 -18.531 1 98.25 408 ARG B C 1
ATOM 6690 O O . ARG B 1 408 ? -8.836 -22.266 -18.047 1 98.25 408 ARG B O 1
ATOM 6697 N N . ASN B 1 409 ? -8.211 -24.391 -17.812 1 98.62 409 ASN B N 1
ATOM 6698 C CA . ASN B 1 409 ? -7.895 -24.25 -16.391 1 98.62 409 ASN B CA 1
ATOM 6699 C C . ASN B 1 409 ? -6.754 -23.266 -16.156 1 98.62 409 ASN B C 1
ATOM 6701 O O . ASN B 1 409 ? -6.805 -22.469 -15.227 1 98.62 409 ASN B O 1
ATOM 6705 N N . GLN B 1 410 ? -5.746 -23.344 -16.984 1 98.75 410 GLN B N 1
ATOM 6706 C CA . GLN B 1 410 ? -4.566 -22.5 -16.844 1 98.75 410 GLN B CA 1
ATOM 6707 C C . GLN B 1 410 ? -4.926 -21.031 -17.031 1 98.75 410 GLN B C 1
ATOM 6709 O O . GLN B 1 410 ? -4.367 -20.156 -16.344 1 98.75 410 GLN B O 1
ATOM 6714 N N . LEU B 1 411 ? -5.887 -20.719 -17.859 1 98.62 411 LEU B N 1
ATOM 6715 C CA . LEU B 1 411 ? -6.281 -19.344 -18.172 1 98.62 411 LEU B CA 1
ATOM 6716 C C . LEU B 1 411 ? -7.09 -18.734 -17.031 1 98.62 411 LEU B C 1
ATOM 6718 O O . LEU B 1 411 ? -7.297 -17.516 -17 1 98.62 411 LEU B O 1
ATOM 6722 N N . ALA B 1 412 ? -7.465 -19.547 -16.031 1 98.38 412 ALA B N 1
ATOM 6723 C CA . ALA B 1 412 ? -8.227 -19.047 -14.898 1 98.38 412 ALA B CA 1
ATOM 6724 C C . ALA B 1 412 ? -7.406 -18.062 -14.062 1 98.38 412 ALA B C 1
ATOM 6726 O O . ALA B 1 412 ? -7.957 -17.297 -13.273 1 98.38 412 ALA B O 1
ATOM 6727 N N . LEU B 1 413 ? -6.117 -18.047 -14.273 1 98.62 413 LEU B N 1
ATOM 6728 C CA . LEU B 1 413 ? -5.207 -17.203 -13.516 1 98.62 413 LEU B CA 1
ATOM 6729 C C . LEU B 1 413 ? -4.969 -15.875 -14.227 1 98.62 413 LEU B C 1
ATOM 6731 O O . LEU B 1 413 ? -4.426 -14.938 -13.648 1 98.62 413 LEU B O 1
ATOM 6735 N N . VAL B 1 414 ? -5.422 -15.758 -15.453 1 98.75 414 VAL B N 1
ATOM 6736 C CA . VAL B 1 414 ? -5.066 -14.617 -16.297 1 98.75 414 VAL B CA 1
ATOM 6737 C C . VAL B 1 414 ? -6.07 -13.484 -16.078 1 98.75 414 VAL B C 1
ATOM 6739 O O . VAL B 1 414 ? -7.281 -13.703 -16.125 1 98.75 414 VAL B O 1
ATOM 6742 N N . TRP B 1 415 ? -5.598 -12.305 -15.883 1 98.19 415 TRP B N 1
ATOM 6743 C CA . TRP B 1 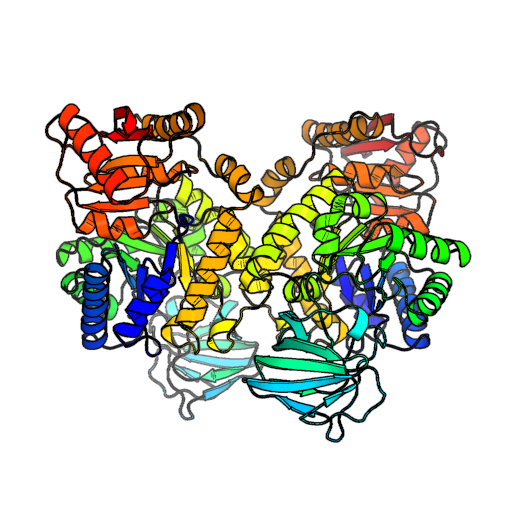415 ? -6.352 -11.086 -15.594 1 98.19 415 TRP B CA 1
ATOM 6744 C C . TRP B 1 415 ? -7.441 -10.867 -16.641 1 98.19 415 TRP B C 1
ATOM 6746 O O . TRP B 1 415 ? -7.172 -10.898 -17.844 1 98.19 415 TRP B O 1
ATOM 6756 N N . GLY B 1 416 ? -8.75 -10.781 -16.234 1 97.25 416 GLY B N 1
ATOM 6757 C CA . GLY B 1 416 ? -9.867 -10.367 -17.078 1 97.25 416 GLY B CA 1
ATOM 6758 C C . GLY B 1 416 ? -10.391 -11.484 -17.969 1 97.25 416 GLY B C 1
ATOM 6759 O O . GLY B 1 416 ? -11.359 -11.289 -18.703 1 97.25 416 GLY B O 1
ATOM 6760 N N . VAL B 1 417 ? -9.797 -12.641 -17.875 1 98 417 VAL B N 1
ATOM 6761 C CA . VAL B 1 417 ? -10.133 -13.719 -18.812 1 98 417 VAL B CA 1
ATOM 6762 C C . VAL B 1 417 ? -11.156 -14.656 -18.172 1 98 417 VAL B C 1
ATOM 6764 O O . VAL B 1 417 ? -11.016 -15.047 -17.016 1 98 417 VAL B O 1
ATOM 6767 N N . TYR B 1 418 ? -12.164 -14.977 -18.875 1 96.88 418 TYR B N 1
ATOM 6768 C CA . TYR B 1 418 ? -13.133 -16.031 -18.578 1 96.88 418 TYR B CA 1
ATOM 6769 C C . TYR B 1 418 ? -12.953 -17.203 -19.531 1 96.88 418 TYR B C 1
ATOM 6771 O O . TYR B 1 418 ? -13.531 -17.234 -20.609 1 96.88 418 TYR B O 1
ATOM 6779 N N . PRO B 1 419 ? -12.281 -18.203 -19.047 1 97.81 419 PRO B N 1
ATOM 6780 C CA . PRO B 1 419 ? -12.031 -19.328 -19.922 1 97.81 419 PRO B CA 1
ATOM 6781 C C . PRO B 1 419 ? -13.211 -20.297 -20 1 97.81 419 PRO B C 1
ATOM 6783 O O . PRO B 1 419 ? -13.883 -20.531 -18.984 1 97.81 419 PRO B O 1
ATOM 6786 N N . HIS B 1 420 ? -13.422 -20.812 -21.172 1 97.19 420 HIS B N 1
ATOM 6787 C CA . HIS B 1 420 ? -14.539 -21.734 -21.422 1 97.19 420 HIS B CA 1
ATOM 6788 C C . HIS B 1 420 ? -14.203 -22.734 -22.516 1 97.19 420 HIS B C 1
ATOM 6790 O O . HIS B 1 420 ? -13.492 -22.391 -23.469 1 97.19 420 HIS B O 1
ATOM 6796 N N . LEU B 1 421 ? -14.742 -23.953 -22.344 1 97.19 421 LEU B N 1
ATOM 6797 C CA . LEU B 1 421 ? -14.523 -24.984 -23.375 1 97.19 421 LEU B CA 1
ATOM 6798 C C . LEU B 1 421 ? -15.469 -24.781 -24.547 1 97.19 421 LEU B C 1
ATOM 6800 O O . LEU B 1 421 ? -16.656 -24.516 -24.359 1 97.19 421 LEU B O 1
ATOM 6804 N N . ALA B 1 422 ? -14.93 -24.812 -25.734 1 96.38 422 ALA B N 1
ATOM 6805 C CA . ALA B 1 422 ? -15.68 -24.781 -26.984 1 96.38 422 ALA B CA 1
ATOM 6806 C C . ALA B 1 422 ? -14.898 -25.469 -28.109 1 96.38 422 ALA B C 1
ATOM 6808 O O . ALA B 1 422 ? -13.664 -25.516 -28.078 1 96.38 422 ALA B O 1
ATOM 6809 N N . PRO B 1 423 ? -15.633 -26.016 -29.078 1 94.56 423 PRO B N 1
ATOM 6810 C CA . PRO B 1 423 ? -14.922 -26.609 -30.203 1 94.56 423 PRO B CA 1
ATOM 6811 C C . PRO B 1 423 ? -14.25 -25.578 -31.094 1 94.56 423 PRO B C 1
ATOM 6813 O O . PRO B 1 423 ? -14.664 -24.406 -31.125 1 94.56 423 PRO B O 1
ATOM 6816 N N . ASP B 1 424 ? -13.258 -26.078 -31.812 1 93.12 424 ASP B N 1
ATOM 6817 C CA . ASP B 1 424 ? -12.672 -25.219 -32.844 1 93.12 424 ASP B CA 1
ATOM 6818 C C . ASP B 1 424 ? -13.68 -24.922 -33.938 1 93.12 424 ASP B C 1
ATOM 6820 O O . ASP B 1 424 ? -14.391 -25.828 -34.406 1 93.12 424 ASP B O 1
ATOM 6824 N N . PRO B 1 425 ? -13.695 -23.641 -34.281 1 94.75 425 PRO B N 1
ATOM 6825 C CA . PRO B 1 425 ? -14.594 -23.344 -35.375 1 94.75 425 PRO B CA 1
ATOM 6826 C C . PRO B 1 425 ? -14.172 -24.031 -36.688 1 94.75 425 PRO B C 1
ATOM 6828 O O . PRO B 1 425 ? -12.977 -24.203 -36.938 1 94.75 425 PRO B O 1
ATOM 6831 N N . GLN B 1 426 ? -15.18 -24.266 -37.531 1 94.12 426 GLN B N 1
ATOM 6832 C CA . GLN B 1 426 ? -14.922 -24.875 -38.844 1 94.12 426 GLN B CA 1
ATOM 6833 C C . GLN B 1 426 ? -14.625 -23.812 -39.906 1 94.12 426 GLN B C 1
ATOM 6835 O O . GLN B 1 426 ? -13.883 -24.062 -40.844 1 94.12 426 GLN B O 1
ATOM 6840 N N . ASP B 1 427 ? -15.266 -22.719 -39.844 1 93.19 427 ASP B N 1
ATOM 6841 C CA . ASP B 1 427 ? -15.094 -21.547 -40.688 1 93.19 427 ASP B CA 1
ATOM 6842 C C . ASP B 1 427 ? -15.531 -20.281 -39.969 1 93.19 427 ASP B C 1
ATOM 6844 O O . ASP B 1 427 ? -15.836 -20.312 -38.781 1 93.19 427 ASP B O 1
ATOM 6848 N N . THR B 1 428 ? -15.469 -19.203 -40.625 1 93.81 428 THR B N 1
ATOM 6849 C CA . THR B 1 428 ? -15.719 -17.906 -40 1 93.81 428 THR B CA 1
ATOM 6850 C C . THR B 1 428 ? -17.172 -17.797 -39.531 1 93.81 428 THR B C 1
ATOM 6852 O O . THR B 1 428 ? -17.453 -17.172 -38.5 1 93.81 428 THR B O 1
ATOM 6855 N N . ASP B 1 429 ? -18.062 -18.359 -40.312 1 95.5 429 ASP B N 1
ATOM 6856 C CA . ASP B 1 429 ? -19.469 -18.328 -39.906 1 95.5 429 ASP B CA 1
ATOM 6857 C C . ASP B 1 429 ? -19.672 -19.125 -38.625 1 95.5 429 ASP B C 1
ATOM 6859 O O . ASP B 1 429 ? -20.422 -18.688 -37.75 1 95.5 429 ASP B O 1
ATOM 6863 N N . ASP B 1 430 ? -19.047 -20.203 -38.625 1 96.38 430 ASP B N 1
ATOM 6864 C CA . ASP B 1 430 ? -19.109 -21.047 -37.438 1 96.38 430 ASP B CA 1
ATOM 6865 C C . ASP B 1 430 ? -18.5 -20.328 -36.25 1 96.38 430 ASP B C 1
ATOM 6867 O O . ASP B 1 430 ? -19.016 -20.422 -35.125 1 96.38 430 ASP B O 1
ATOM 6871 N N . MET B 1 431 ? -17.422 -19.703 -36.469 1 96.12 431 MET B N 1
ATOM 6872 C CA . MET B 1 431 ? -16.75 -18.906 -35.438 1 96.12 431 MET B CA 1
ATOM 6873 C C . MET B 1 431 ? -17.719 -17.906 -34.812 1 96.12 431 MET B C 1
ATOM 6875 O O . MET B 1 431 ? -17.844 -17.828 -33.594 1 96.12 431 MET B O 1
ATOM 6879 N N . VAL B 1 432 ? -18.422 -17.188 -35.625 1 97.44 432 VAL B N 1
ATOM 6880 C CA . VAL B 1 432 ? -19.359 -16.172 -35.188 1 97.44 432 VAL B CA 1
ATOM 6881 C C . VAL B 1 432 ? -20.5 -16.812 -34.406 1 97.44 432 VAL B C 1
ATOM 6883 O O . VAL B 1 432 ? -20.891 -16.328 -33.344 1 97.44 432 VAL B O 1
ATOM 6886 N N . ARG B 1 433 ? -20.969 -17.875 -34.906 1 97.5 433 ARG B N 1
ATOM 6887 C CA . ARG B 1 433 ? -22.078 -18.562 -34.281 1 97.5 433 ARG B CA 1
ATOM 6888 C C . ARG B 1 433 ? -21.688 -19.031 -32.875 1 97.5 433 ARG B C 1
ATOM 6890 O O . ARG B 1 433 ? -22.422 -18.781 -31.906 1 97.5 433 ARG B O 1
ATOM 6897 N N . ILE B 1 434 ? -20.594 -19.703 -32.781 1 97.69 434 ILE B N 1
ATOM 6898 C CA . ILE B 1 434 ? -20.125 -20.203 -31.484 1 97.69 434 ILE B CA 1
ATOM 6899 C C . ILE B 1 434 ? -19.891 -19.031 -30.516 1 97.69 434 ILE B C 1
ATOM 6901 O O . ILE B 1 434 ? -20.359 -19.078 -29.375 1 97.69 434 ILE B O 1
ATOM 6905 N N . ALA B 1 435 ? -19.234 -18.031 -30.969 1 97.88 435 ALA B N 1
ATOM 6906 C CA . ALA B 1 435 ? -18.906 -16.875 -30.141 1 97.88 435 ALA B CA 1
ATOM 6907 C C . ALA B 1 435 ? -20.172 -16.234 -29.562 1 97.88 435 ALA B C 1
ATOM 6909 O O . ALA B 1 435 ? -20.266 -16.016 -28.359 1 97.88 435 ALA B O 1
ATOM 6910 N N . LEU B 1 436 ? -21.156 -15.969 -30.422 1 97.75 436 LEU B N 1
ATOM 6911 C CA . LEU B 1 436 ? -22.375 -15.297 -30 1 97.75 436 LEU B CA 1
ATOM 6912 C C . LEU B 1 436 ? -23.188 -16.188 -29.078 1 97.75 436 LEU B C 1
ATOM 6914 O O . LEU B 1 436 ? -23.797 -15.695 -28.109 1 97.75 436 LEU B O 1
ATOM 6918 N N . ARG B 1 437 ? -23.203 -17.406 -29.359 1 97 437 ARG B N 1
ATOM 6919 C CA . ARG B 1 437 ? -23.922 -18.344 -28.5 1 97 437 ARG B CA 1
ATOM 6920 C C . ARG B 1 437 ? -23.328 -18.359 -27.094 1 97 437 ARG B C 1
ATOM 6922 O O . ARG B 1 437 ? -24.062 -18.219 -26.109 1 97 437 ARG B O 1
ATOM 6929 N N . GLU B 1 438 ? -22 -18.5 -27.016 1 96.12 438 GLU B N 1
ATOM 6930 C CA . GLU B 1 438 ? -21.328 -18.641 -25.719 1 96.12 438 GLU B CA 1
ATOM 6931 C C . GLU B 1 438 ? -21.406 -17.344 -24.922 1 96.12 438 GLU B C 1
ATOM 6933 O O . GLU B 1 438 ? -21.641 -17.375 -23.703 1 96.12 438 GLU B O 1
ATOM 6938 N N . VAL B 1 439 ? -21.156 -16.234 -25.547 1 95.81 439 VAL B N 1
ATOM 6939 C CA . VAL B 1 439 ? -21.156 -14.953 -24.844 1 95.81 439 VAL B CA 1
ATOM 6940 C C . VAL B 1 439 ? -22.531 -14.672 -24.266 1 95.81 439 VAL B C 1
ATOM 6942 O O . VAL B 1 439 ? -22.656 -14.125 -23.172 1 95.81 439 VAL B O 1
ATOM 6945 N N . LYS B 1 440 ? -23.578 -15.016 -24.984 1 94.88 440 LYS B N 1
ATOM 6946 C CA . LYS B 1 440 ? -24.953 -14.859 -24.516 1 94.88 440 LYS B CA 1
ATOM 6947 C C . LYS B 1 440 ? -25.266 -15.82 -23.375 1 94.88 440 LYS B C 1
ATOM 6949 O O . LYS B 1 440 ? -25.844 -15.43 -22.375 1 94.88 440 LYS B O 1
ATOM 6954 N N . ALA B 1 441 ? -24.875 -17.031 -23.578 1 93.69 441 ALA B N 1
ATOM 6955 C CA . ALA B 1 441 ? -25.141 -18.062 -22.594 1 93.69 441 ALA B CA 1
ATOM 6956 C C . ALA B 1 441 ? -24.516 -17.734 -21.234 1 93.69 441 ALA B C 1
ATOM 6958 O O . ALA B 1 441 ? -25.078 -18.047 -20.188 1 93.69 441 ALA B O 1
ATOM 6959 N N . LEU B 1 442 ? -23.422 -17.062 -21.281 1 92.44 442 LEU B N 1
ATOM 6960 C CA . LEU B 1 442 ? -22.688 -16.766 -20.062 1 92.44 442 LEU B CA 1
ATOM 6961 C C . LEU B 1 442 ? -23.078 -15.391 -19.516 1 92.44 442 LEU B C 1
ATOM 6963 O O . LEU B 1 442 ? -22.578 -14.969 -18.469 1 92.44 442 LEU B O 1
ATOM 6967 N N . GLY B 1 443 ? -23.953 -14.695 -20.25 1 91.75 443 GLY B N 1
ATOM 6968 C CA . GLY B 1 443 ? -24.484 -13.422 -19.781 1 91.75 443 GLY B CA 1
ATOM 6969 C C . GLY B 1 443 ? -23.5 -12.281 -19.891 1 91.75 443 GLY B C 1
ATOM 6970 O O . GLY B 1 443 ? -23.609 -11.273 -19.203 1 91.75 443 GLY B O 1
ATOM 6971 N N . LEU B 1 444 ? -22.453 -12.391 -20.719 1 94.19 444 LEU B N 1
ATOM 6972 C CA . LEU B 1 444 ? -21.422 -11.367 -20.859 1 94.19 444 LEU B CA 1
ATOM 6973 C C . LEU B 1 444 ? -21.891 -10.273 -21.812 1 94.19 444 LEU B C 1
ATOM 6975 O O . LEU B 1 444 ? -21.312 -9.188 -21.844 1 94.19 444 LEU B O 1
ATOM 6979 N N . ALA B 1 445 ? -22.906 -10.609 -22.609 1 94.38 445 ALA B N 1
ATOM 6980 C CA . ALA B 1 445 ? -23.531 -9.633 -23.5 1 94.38 445 ALA B CA 1
ATOM 6981 C C . ALA B 1 445 ? -25 -9.953 -23.703 1 94.38 445 ALA B C 1
ATOM 6983 O O . ALA B 1 445 ? -25.422 -11.109 -23.625 1 94.38 445 ALA B O 1
ATOM 6984 N N . GLN B 1 446 ? -25.719 -8.914 -24.016 1 95.12 446 GLN B N 1
ATOM 6985 C CA . GLN B 1 446 ? -27.141 -9.047 -24.281 1 95.12 446 GLN B CA 1
ATOM 6986 C C . GLN B 1 446 ? -27.453 -8.797 -25.75 1 95.12 446 GLN B C 1
ATOM 6988 O O . GLN B 1 446 ? -26.609 -8.32 -26.5 1 95.12 446 GLN B O 1
ATOM 6993 N N . VAL B 1 447 ? -28.75 -9.141 -26.016 1 96.06 447 VAL B N 1
ATOM 6994 C CA . VAL B 1 447 ? -29.219 -8.883 -27.375 1 96.06 447 VAL B CA 1
ATOM 6995 C C . VAL B 1 447 ? -29.062 -7.395 -27.703 1 96.06 447 VAL B C 1
ATOM 6997 O O . VAL B 1 447 ? -29.469 -6.535 -26.906 1 96.06 447 VAL B O 1
ATOM 7000 N N . GLY B 1 448 ? -28.484 -7.145 -28.766 1 96.5 448 GLY B N 1
ATOM 7001 C CA . GLY B 1 448 ? -28.25 -5.766 -29.188 1 96.5 448 GLY B CA 1
ATOM 7002 C C . GLY B 1 448 ? -26.844 -5.277 -28.891 1 96.5 448 GLY B C 1
ATOM 7003 O O . GLY B 1 448 ? -26.375 -4.316 -29.516 1 96.5 448 GLY B O 1
ATOM 7004 N N . ASP B 1 449 ? -26.156 -5.965 -28.031 1 97.06 449 ASP B N 1
ATOM 7005 C CA . ASP B 1 449 ? -24.797 -5.578 -27.688 1 97.06 449 ASP B CA 1
ATOM 7006 C C . ASP B 1 449 ? -23.812 -5.953 -28.797 1 97.06 449 ASP B C 1
ATOM 7008 O O . ASP B 1 449 ? -24.062 -6.887 -29.562 1 97.06 449 ASP B O 1
ATOM 7012 N N . ARG B 1 450 ? -22.719 -5.191 -28.875 1 97.81 450 ARG B N 1
ATOM 7013 C CA . ARG B 1 450 ? -21.625 -5.535 -29.781 1 97.81 450 ARG B CA 1
ATOM 7014 C C . ARG B 1 450 ? -20.531 -6.305 -29.047 1 97.81 450 ARG B C 1
ATOM 7016 O O . ARG B 1 450 ? -20.312 -6.082 -27.859 1 97.81 450 ARG B O 1
ATOM 7023 N N . VAL B 1 451 ? -19.969 -7.234 -29.75 1 98.19 451 VAL B N 1
ATOM 7024 C CA . VAL B 1 451 ? -18.828 -7.969 -29.234 1 98.19 451 VAL B CA 1
ATOM 7025 C C . VAL B 1 451 ? -17.719 -7.984 -30.281 1 98.19 451 VAL B C 1
ATOM 7027 O O . VAL B 1 451 ? -17.984 -7.871 -31.484 1 98.19 451 VAL B O 1
ATOM 7030 N N . VAL B 1 452 ? -16.516 -8.008 -29.812 1 98.5 452 VAL B N 1
ATOM 7031 C CA . VAL B 1 452 ? -15.344 -8.133 -30.688 1 98.5 452 VAL B CA 1
ATOM 7032 C C . VAL B 1 452 ? -14.812 -9.562 -30.625 1 98.5 452 VAL B C 1
ATOM 7034 O O . VAL B 1 452 ? -14.547 -10.094 -29.547 1 98.5 452 VAL B O 1
ATOM 7037 N N . ILE B 1 453 ? -14.688 -10.219 -31.797 1 98.06 453 ILE B N 1
ATOM 7038 C CA . ILE B 1 453 ? -14.195 -11.586 -31.891 1 98.06 453 ILE B CA 1
ATOM 7039 C C . ILE B 1 453 ? -12.789 -11.578 -32.5 1 98.06 453 ILE B C 1
ATOM 7041 O O . ILE B 1 453 ? -12.539 -10.938 -33.5 1 98.06 453 ILE B O 1
ATOM 7045 N N . ALA B 1 454 ? -11.859 -12.211 -31.844 1 96.69 454 ALA B N 1
ATOM 7046 C CA . ALA B 1 454 ? -10.492 -12.375 -32.344 1 96.69 454 ALA B CA 1
ATOM 7047 C C . ALA B 1 454 ? -10.133 -13.852 -32.5 1 96.69 454 ALA B C 1
ATOM 7049 O O . ALA B 1 454 ? -10.5 -14.68 -31.641 1 96.69 454 ALA B O 1
ATOM 7050 N N . ALA B 1 455 ? -9.445 -14.18 -33.562 1 94.31 455 ALA B N 1
ATOM 7051 C CA . ALA B 1 455 ? -9.078 -15.57 -33.844 1 94.31 455 ALA B CA 1
ATOM 7052 C C . ALA B 1 455 ? -7.898 -15.656 -34.812 1 94.31 455 ALA B C 1
ATOM 7054 O O . ALA B 1 455 ? -7.477 -14.641 -35.375 1 94.31 455 ALA B O 1
ATOM 7055 N N . GLY B 1 456 ? -7.355 -16.859 -34.719 1 91 456 GLY B N 1
ATOM 7056 C CA . GLY B 1 456 ? -6.355 -17.188 -35.719 1 91 456 GLY B CA 1
ATOM 7057 C C . GLY B 1 456 ? -6.887 -18.094 -36.844 1 91 456 GLY B C 1
ATOM 7058 O O . GLY B 1 456 ? -7.504 -19.125 -36.531 1 91 456 GLY B O 1
ATOM 7059 N N . VAL B 1 457 ? -6.676 -17.688 -38.094 1 86.62 457 VAL B N 1
ATOM 7060 C CA . VAL B 1 457 ? -7.043 -18.5 -39.25 1 86.62 457 VAL B CA 1
ATOM 7061 C C . VAL B 1 457 ? -5.785 -18.938 -40 1 86.62 457 VAL B C 1
ATOM 7063 O O . VAL B 1 457 ? -4.863 -18.141 -40.188 1 86.62 457 VAL B O 1
ATOM 7066 N N . PRO B 1 458 ? -5.68 -20.188 -40.5 1 87.25 458 PRO B N 1
ATOM 7067 C CA . PRO B 1 458 ? -6.691 -21.234 -40.406 1 87.25 458 PRO B CA 1
ATOM 7068 C C . PRO B 1 458 ? -6.934 -21.672 -38.969 1 87.25 458 PRO B C 1
ATOM 7070 O O . PRO B 1 458 ? -6.02 -21.641 -38.125 1 87.25 458 PRO B O 1
ATOM 7073 N N . PHE B 1 459 ? -8.172 -22.016 -38.781 1 84.75 459 PHE B N 1
ATOM 7074 C CA . PHE B 1 459 ? -8.578 -22.422 -37.438 1 84.75 459 PHE B CA 1
ATOM 7075 C C . PHE B 1 459 ? -7.805 -23.672 -37 1 84.75 459 PHE B C 1
ATOM 7077 O O . PHE B 1 459 ? -7.504 -24.547 -37.812 1 84.75 459 PHE B O 1
ATOM 7084 N N . GLY B 1 460 ? -7.418 -23.734 -35.75 1 73.88 460 GLY B N 1
ATOM 7085 C CA . GLY B 1 460 ? -6.742 -24.891 -35.188 1 73.88 460 GLY B CA 1
ATOM 7086 C C . GLY B 1 460 ? -5.23 -24.781 -35.219 1 73.88 460 GLY B C 1
ATOM 7087 O O . GLY B 1 460 ? -4.523 -25.609 -34.656 1 73.88 460 GLY B O 1
ATOM 7088 N N . VAL B 1 461 ? -4.723 -23.812 -36 1 74 461 VAL B N 1
ATOM 7089 C CA . VAL B 1 461 ? -3.275 -23.641 -36.094 1 74 461 VAL B CA 1
ATOM 7090 C C . VAL B 1 461 ? -2.801 -22.656 -35.031 1 74 461 VAL B C 1
ATOM 7092 O O . VAL B 1 461 ? -3.377 -21.578 -34.875 1 74 461 VAL B O 1
ATOM 7095 N N . ARG B 1 462 ? -1.773 -23.109 -34.281 1 74.06 462 ARG B N 1
ATOM 7096 C CA . ARG B 1 462 ? -1.234 -22.344 -33.156 1 74.06 462 ARG B CA 1
ATOM 7097 C C . ARG B 1 462 ? -0.506 -21.094 -33.656 1 74.06 462 ARG B C 1
ATOM 7099 O O . ARG B 1 462 ? 0.121 -21.109 -34.688 1 74.06 462 ARG B O 1
ATOM 7106 N N . GLY B 1 463 ? -0.667 -20.031 -32.844 1 66.81 463 GLY B N 1
ATOM 7107 C CA . GLY B 1 463 ? 0.161 -18.844 -32.969 1 66.81 463 GLY B CA 1
ATOM 7108 C C . GLY B 1 463 ? -0.234 -17.938 -34.125 1 66.81 463 GLY B C 1
ATOM 7109 O O . GLY B 1 463 ? 0.604 -17.234 -34.688 1 66.81 463 GLY B O 1
ATOM 7110 N N . THR B 1 464 ? -1.513 -17.984 -34.562 1 76.5 464 THR B N 1
ATOM 7111 C CA . THR B 1 464 ? -1.835 -17.25 -35.781 1 76.5 464 THR B CA 1
ATOM 7112 C C . THR B 1 464 ? -2.971 -16.266 -35.531 1 76.5 464 THR B C 1
ATOM 7114 O O . THR B 1 464 ? -3.705 -15.914 -36.469 1 76.5 464 THR B O 1
ATOM 7117 N N . THR B 1 465 ? -3.039 -15.617 -34.406 1 85.88 465 THR B N 1
ATOM 7118 C CA . THR B 1 465 ? -4.133 -14.664 -34.281 1 85.88 465 THR B CA 1
ATOM 7119 C C . THR B 1 465 ? -4.004 -13.547 -35.312 1 85.88 465 THR B C 1
ATOM 7121 O O . THR B 1 465 ? -3.09 -12.719 -35.219 1 85.88 465 THR B O 1
ATOM 7124 N N . ASN B 1 466 ? -4.895 -13.523 -36.312 1 92.62 466 ASN B N 1
ATOM 7125 C CA . ASN B 1 466 ? -4.758 -12.578 -37.406 1 92.62 466 ASN B CA 1
ATOM 7126 C C . ASN B 1 466 ? -6.117 -12.055 -37.875 1 92.62 466 ASN B C 1
ATOM 7128 O O . ASN B 1 466 ? -6.227 -11.461 -38.938 1 92.62 466 ASN B O 1
ATOM 7132 N N . LEU B 1 467 ? -7.098 -12.281 -37.031 1 93.69 467 LEU B N 1
ATOM 7133 C CA . LEU B 1 467 ? -8.445 -11.906 -37.438 1 93.69 467 LEU B CA 1
ATOM 7134 C C . LEU B 1 467 ? -9.188 -11.203 -36.312 1 93.69 467 LEU B C 1
ATOM 7136 O O . LEU B 1 467 ? -9.094 -11.617 -35.156 1 93.69 467 LEU B O 1
ATOM 7140 N N . ILE B 1 468 ? -9.938 -10.078 -36.656 1 96.19 468 ILE B N 1
ATOM 7141 C CA . ILE B 1 468 ? -10.867 -9.391 -35.781 1 96.19 468 ILE B CA 1
ATOM 7142 C C . ILE B 1 468 ? -12.219 -9.219 -36.469 1 96.19 468 ILE B C 1
ATOM 7144 O O . ILE B 1 468 ? -12.266 -8.906 -37.656 1 96.19 468 ILE B O 1
ATOM 7148 N N . ARG B 1 469 ? -13.227 -9.438 -35.781 1 96.69 469 ARG B N 1
ATOM 7149 C CA . ARG B 1 469 ? -14.57 -9.234 -36.281 1 96.69 469 ARG B CA 1
ATOM 7150 C C . ARG B 1 469 ? -15.484 -8.648 -35.219 1 96.69 469 ARG B C 1
ATOM 7152 O O . ARG B 1 469 ? -15.414 -9.039 -34.062 1 96.69 469 ARG B O 1
ATOM 7159 N N . VAL B 1 470 ? -16.297 -7.637 -35.656 1 98 470 VAL B N 1
ATOM 7160 C CA . VAL B 1 470 ? -17.281 -7.051 -34.75 1 98 470 VAL B CA 1
ATOM 7161 C C . VAL B 1 470 ? -18.672 -7.602 -35.062 1 98 470 VAL B C 1
ATOM 7163 O O . VAL B 1 470 ? -19.062 -7.656 -36.25 1 98 470 VAL B O 1
ATOM 7166 N N . GLU B 1 471 ? -19.297 -8.047 -34.094 1 97.62 471 GLU B N 1
ATOM 7167 C CA . GLU B 1 471 ? -20.625 -8.609 -34.312 1 97.62 471 GLU B CA 1
ATOM 7168 C C . GLU B 1 471 ? -21.609 -8.078 -33.281 1 97.62 471 GLU B C 1
ATOM 7170 O O . GLU B 1 471 ? -21.219 -7.605 -32.219 1 97.62 471 GLU B O 1
ATOM 7175 N N . ARG B 1 472 ? -22.859 -8.172 -33.594 1 96.94 472 ARG B N 1
ATOM 7176 C CA . ARG B 1 472 ? -23.953 -7.816 -32.688 1 96.94 472 ARG B CA 1
ATOM 7177 C C . ARG B 1 472 ? -24.703 -9.062 -32.219 1 96.94 472 ARG B C 1
ATOM 7179 O O . ARG B 1 472 ? -25.031 -9.938 -33.031 1 96.94 472 ARG B O 1
ATOM 7186 N N . VAL B 1 473 ? -24.953 -9.047 -30.984 1 95.81 473 VAL B N 1
ATOM 7187 C CA . VAL B 1 473 ? -25.672 -10.188 -30.422 1 95.81 473 VAL B CA 1
ATOM 7188 C C . VAL B 1 473 ? -27.125 -10.141 -30.859 1 95.81 473 VAL B C 1
ATOM 7190 O O . VAL B 1 473 ? -27.797 -9.117 -30.688 1 95.81 473 VAL B O 1
ATOM 7193 N N . GLY B 1 474 ? -27.641 -11.219 -31.438 1 90.5 474 GLY B N 1
ATOM 7194 C CA . GLY B 1 474 ? -29.016 -11.312 -31.906 1 90.5 474 GLY B CA 1
ATOM 7195 C C . GLY B 1 474 ? -29.922 -12.047 -30.938 1 90.5 474 GLY B C 1
ATOM 7196 O O . GLY B 1 474 ? -29.453 -12.758 -30.047 1 90.5 474 GLY B O 1
#

Solvent-accessible surface area (backbone atoms only — not comparable to full-atom values): 46695 Å² total; per-residue (Å²): 112,78,84,81,67,39,61,27,29,32,36,21,53,32,80,58,35,73,39,59,68,49,48,43,45,28,43,73,36,47,40,23,28,40,31,41,52,59,73,48,81,50,73,67,54,53,53,49,50,52,50,37,50,54,50,43,21,62,73,68,72,45,64,56,21,38,32,39,34,44,57,36,65,75,36,22,37,36,46,32,77,75,46,46,35,73,47,50,59,71,36,63,38,31,44,23,40,53,94,45,75,11,57,76,51,35,32,12,37,71,48,60,62,48,44,78,47,56,54,60,73,38,54,37,27,29,56,82,48,60,23,32,31,34,29,65,40,65,57,81,56,30,31,37,24,34,24,68,36,40,43,78,49,50,53,59,30,40,50,44,53,54,86,54,75,68,82,67,58,62,60,35,72,65,40,55,53,48,50,47,50,37,33,72,71,60,37,32,30,38,34,42,30,72,33,55,48,41,64,44,52,51,53,52,49,50,52,35,54,72,56,68,34,83,43,41,44,25,38,26,42,28,36,64,56,20,64,75,42,34,70,58,31,55,69,69,33,55,25,40,29,47,31,44,60,52,26,41,53,44,38,64,58,49,47,45,53,56,50,50,54,53,52,36,49,52,26,41,64,70,41,28,42,30,31,46,31,48,59,39,50,53,58,17,28,81,30,87,59,60,50,71,25,22,44,32,31,48,44,47,44,53,71,60,58,36,11,21,43,31,41,46,59,24,22,13,64,14,79,29,33,48,54,51,39,33,49,53,40,47,25,49,47,46,44,67,68,31,69,70,40,58,61,42,32,67,70,65,32,53,82,70,58,100,43,63,46,39,47,45,28,48,46,51,46,53,47,32,66,74,69,61,32,44,30,36,36,30,51,28,77,75,43,60,56,47,32,47,33,40,28,45,44,54,96,44,48,31,39,31,35,17,70,39,69,66,42,30,29,47,36,28,51,34,36,33,41,45,44,35,82,36,77,76,47,87,46,70,68,46,39,51,51,54,47,48,51,52,39,43,74,69,53,58,42,50,73,71,34,34,33,36,38,36,32,24,72,64,62,88,50,79,93,35,38,71,44,78,45,79,45,64,35,118,113,78,85,82,66,38,60,27,28,32,36,21,52,33,80,58,34,75,40,58,68,48,47,43,46,29,41,74,34,47,39,22,29,40,30,41,51,57,74,48,82,51,73,67,55,52,53,50,51,54,49,37,51,54,50,43,21,63,74,68,72,46,63,56,22,38,33,39,33,44,56,36,66,75,37,23,37,36,45,33,77,76,47,48,36,72,46,50,58,72,38,63,38,32,43,23,41,52,93,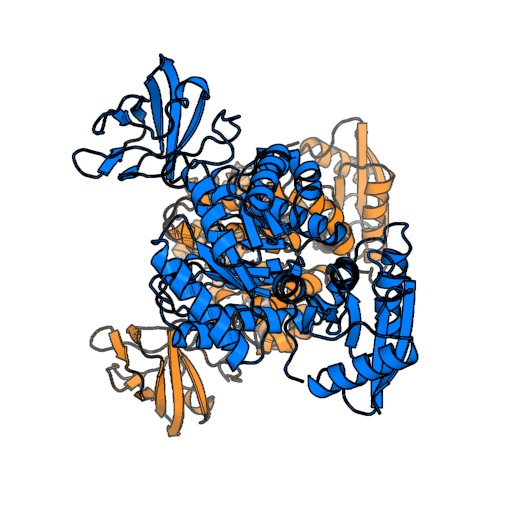46,76,11,57,76,51,34,30,11,37,68,47,61,62,47,45,79,46,55,55,61,73,40,54,36,26,28,57,80,48,61,24,32,31,35,29,66,40,65,57,79,58,30,31,38,25,34,24,67,37,40,43,77,47,49,52,59,31,41,50,43,54,55,90,54,77,67,84,65,61,64,61,37,72,63,38,54,53,47,49,46,50,38,33,74,71,61,37,32,30,36,34,41,32,72,33,54,49,42,64,44,51,53,52,52,51,50,52,36,55,73,56,68,33,85,45,43,43,25,38,26,42,28,35,65,56,18,62,75,40,34,69,58,32,55,71,69,34,55,23,39,29,45,31,45,61,52,26,41,55,43,39,65,56,49,48,45,53,57,50,51,52,53,52,34,48,52,25,40,63,69,39,28,42,29,31,46,31,48,61,40,48,53,58,18,27,81,32,88,58,60,51,72,24,22,45,33,32,48,43,46,45,53,71,60,59,36,11,22,43,32,41,46,60,23,23,13,64,14,79,29,33,48,54,49,39,33,49,53,41,48,24,49,47,45,44,66,68,30,69,71,41,59,62,41,33,66,69,65,32,54,81,70,57,101,44,63,47,40,48,44,27,49,48,51,47,53,48,32,66,75,70,60,34,45,30,36,36,30,49,28,77,75,43,61,54,48,32,48,34,39,28,47,44,54,95,43,49,31,38,30,34,17,69,37,69,66,41,31,29,47,37,29,52,33,37,33,42,47,44,35,84,37,76,74,47,87,46,71,68,45,38,50,51,53,48,52,52,51,38,43,74,70,53,58,44,50,73,71,35,35,32,36,38,37,32,25,71,63,63,90,49,78,92,34,38,70,44,79,46,80,44,66,35,118

Organism: Thermus thermophilus (strain ATCC 27634 / DSM 579 / HB8) (NCBI:txid300852)

Nearest PDB structures (foldseek):
  7ueh-assembly2_A  TM=9.661E-01  e=9.305E-63  Zymomonas mobilis
  3t07-assembly1_C  TM=9.648E-01  e=2.652E-60  Staphylococcus aureus subsp. aureus MRSA252
  8x4r-assembly1_A  TM=8.859E-01  e=1.045E-58  Homo sapiens
  4qg9-assembly1_B  TM=8.670E-01  e=1.257E-57  Homo sapiens
  7ueh-assembly1_E  TM=9.720E-01  e=1.422E-45  Zymomonas mobilis

Secondary structure (DSSP, 8-state):
------SEEEEEESGGG-SHHHHHHHHHHT--EEEEETTSS-HHHHHHHHHHHHHHHHHHT---EEEEE-----EEB--BTTSEEEE-TT-EEEEESS---B-SSEEEBS-TTHHHH--TT-EEEETTTTEEEEEEEEETTEEEEEEEE-EEEETT-EEE-TT----S-SS-HHHHHHHHHHHHHT-SEEEETT--SHHHHHHHHHHHHHTT--PEEEEEE-SHHHHHTHHHHHHH-SEEEEEHHHHHHHS-GGGHHHHHHHHHHHHHHHT--EEEESSSSGGGGT-SS--HHHHHHHHHHHHTT-SEEEESHHHHT-S-HHHHHHHHHHHHHHHHHSHHHHHHHHHH-PPPPSSHHHHHHHHHHHHHHHHT-SEEEEE-SSSHHHHHHHHT--SS-EEEEES-HHHHHHGGGSTTEEEEE-PPPSSHHHHHHHHHHHHHHTTSS-TT-EEEEEEESSTT-TT-EEEEEEEE--/------SEEEEEESGGG-SHHHHHHHHHHT--EEEEETTSS-HHHHHHHHHHHHHHHHHHT---EEEEE-----EEB--BTTSEEEE-TT-EEEEESS---B-SSEEEBS-TTHHHH--TT-EEEETTTTEEEEEEEEETTEEEEEEEE-EEEETT-EEE-TT----S-SS-HHHHHHHHHHHHHT-SEEEETT--SHHHHHHHHHHHHHTT--PEEEEEE-SHHHHHTHHHHHHH-SEEEEEHHHHHHHS-GGGHHHHHHHHHHHHHHHT--EEEESSSSGGGGT-SS--HHHHHHHHHHHHTT-SEEEESHHHHT-S-HHHHHHHHHHHHHHHHHSHHHHHHHHHH-PPPPSSHHHHHHHHHHHHHHHHT-SEEEEE-SSSHHHHHHHHT--SS-EEEEES-HHHHHHGGGSTTEEEEE-PPPSSHHHHHHHHHHHHHHTTSS-TT-EEEEEEESSTT-TT-EEEEEEEE--

InterPro domains:
  IPR001697 Pyruvate kinase [PR01050] (62-78)
  IPR001697 Pyruvate kinase [PR01050] (187-201)
  IPR001697 Pyruvate kinase [PR01050] (217-243)
  IPR001697 Pyruvate kinase [PR01050] (244-268)
  IPR001697 Pyruvate kinase [PR01050] (269-293)
  IPR001697 Pyruvate kinase [PR01050] (294-312)
  IPR001697 Pyruvate kinase [PR01050] (313-329)
  IPR001697 Pyruvate kinase [PTHR11817] (5-453)
  IPR001697 Pyruvate kinase [TIGR01064] (5-473)
  IPR011037 Pyruvate kinase-like, insert domain superfamily [SSF50800] (73-168)
  IPR015793 Pyruvate kinase, barrel [PF00224] (5-325)
  IPR015795 Pyruvate kinase, C-terminal [PF02887] (358-470)
  IPR015806 Pyruvate kinase, insert domain superfamily [G3DSA:2.40.33.10] (74-168)
  IPR015813 Pyruvate/Phosphoenolpyruvate kinase-like domain superfamily [SSF51621] (2-341)
  IPR018209 Pyruvate kinase, active site [PS00110] (215-227)
  IPR036918 Pyruvate kinase, C-terminal domain superfamily [G3DSA:3.40.1380.20] (341-474)
  IPR036918 Pyruvate kinase, C-terminal domain superfamily [SSF52935] (323-474)
  IPR040442 Pyruvate kinase-like domain superfamily [G3DSA:3.20.20.60] (7-332)

Sequence (948 aa):
MPPFKRTKIVATLGPATDDKEVIRALAEAGADVFRLNFSHGAPEDHRRRVGWVREVAEELGRTLAVLQDLQGPKIRVGRFREGQVLLRPGQRFVLTAEPVEGDEHRVSVSYKGLPEDVSPGQILLLDDGRIRLKVLEVRSPEILTEVEVGGVLSNNKGINIPGADLSIPALSEKDIQDLALGAELGVDWVAVSFVRTRDDLLLARHYLSRYGSKARLMAKIEKPSAVARFEEILEEADGIMVARGDLGVEMPLEEVPIVQKRLILRCIAAGKPVITATQMLESMVQNPSPTRAEASDVANAIFDGTDAVMLSAETAAGAYPVEAVAMMARIAKAVESSPEFLQKLNVLRPAPTPTTQDAIAQAADDVVEAVGARAIVVFTATGGSARRIARTRPQVPILALTPNPEVRNQLALVWGVYPHLAPDPQDTDDMVRIALREVKALGLAQVGDRVVIAAGVPFGVRGTTNLIRVERVGMPPFKRTKIVATLGPATDDKEVIRALAEAGADVFRLNFSHGAPEDHRRRVGWVREVAEELGRTLAVLQDLQGPKIRVGRFREGQVLLRPGQRFVLTAEPVEGDEHRVSVSYKGLPEDVSPGQILLLDDGRIRLKVLEVRSPEILTEVEVGGVLSNNKGINIPGADLSIPALSEKDIQDLALGAELGVDWVAVSFVRTRDDLLLARHYLSRYGSKARLMAKIEKPSAVARFEEILEEADGIMVARGDLGVEMPLEEVPIVQKRLILRCIAAGKPVITATQMLESMVQNPSPTRAEASDVANAIFDGTDAVMLSAETAAGAYPVEAVAMMARIAKAVESSPEFLQKLNVLRPAPTPTTQDAIAQAADDVVEAVGARAIVVFTATGGSARRIARTRPQVPILALTPNPEVRNQLALVWGVYPHLAPDPQDTDDMVRIALREVKALGLAQVGDRVVIAAGVPFGVRGTTNLIRVERVG

Radius of gyration: 30.07 Å; Cα contacts (8 Å, |Δi|>4): 2312; chains: 2; bounding box: 74×83×77 Å

pLDDT: mean 95.18, std 5.44, range [41.81, 98.94]

Foldseek 3Di:
DPQDFQAAEEEEAADLQLDLVSLLLLVVLGHAEYEYELVDDDLVSVLSVLVSNVVSCVVVVAFHAYEYEFPWDFKWWAAAPVQKEWADAFDKAKEFCDPDHDYNHYTYMPDQCVLVFDDAQFWKAWQLRQWIWGFHDRDPRMTITGTHHIGMGGHGITIDTAPIDDPDQQADPSRLVVLLSCQVSQGLAYERPPDQALVSLVVSVVSCVVSPHPHFYEYEDQGPNCLVHVVRNLVNHQAYEDALSNNCSRDPVVCSVVSLLVNQLVCLQVLHAYEYEDDLQVVQLEPLDGDPVSLVSLLVSVLSPHNYYYDDSNQRRGPHNSSVSNSSSVSSSVSLPDPSSVVSLQVSQDDFDPDLLLVVLLVQLVVCVVVVAQEEEEEAAQCVSVSSNLSSVHSHAYEYEYQDSSSQNNCSSGGRYRYDYDDWAPDPVSQVVRRLVVCVVVPSDDAFGKYKYWYAPPIPDHPGTNDIDIDGRD/DPQDFQAAEEEEAADLQLDLVSLLLLVVLGHAEYEYEPVDDDLVSVLSVLVSNVVSCVVVVAFHAYEYEFPWDFKWWAAAPVQKEWADAFDKAKEFCDPDHDYNHYTYMPDQCVLVFDDAQFWKAWQLRQWIWGFHDRDPRMTITGTHHIGMGGHGITIDGAPIDDPDQQADPSRLVVLLSCQVSQGLAYERPPDQALVSLVVSVVSCVVSPHPHFYEYEDQGPNCLVHVVRNLVNHQAYEDALSNNCSRDPVVCSVVSLLVNQLVCLQVLHAYEYEDDLQVVQLEPLDGDPVSLVSLLVSVLSPHNYYYDDSNQRRGPHNSSVSNSSSVSSSVSLPDPSSVVSLQVSQDDFDPDLLLVVLLVLLVVCVVVVAQEEEEEAAQCVSVSSNLSSVHSHAYEYEYQDSSSQNNCSSGGRYRYDYDDWAPDPVSQVVRRLVVCVVVPSDDAFGKYKYWYAPPIPDHPGTNDIDIDGRD